Protein AF-A0A0A2JQZ0-F1 (afdb_monomer_lite)

Sequence (958 aa):
MAPKKRIAIIGAGAAGMSCASTLAKHPEFAVTLIDTAGYTGGQATSIDIDESTHGASWLNDGVQGGSQIFRHTFQFFRRYGYEPQPVKLQVAFGKGKDFWTNVFPSPLVDQHSSEIKKLSRVLSCIKYFMPILGIMPVKIILRLFRFSSDFSNKMVLPLLALFLGTGNQTPNVSSVLLERLFNDPQMKLWEYDPDTLLPNLPTMYTFPNLSNFYRDWTSDLRAKGVQIRLNCHPGIIERGKRGVMLQLQDYDDGQAKGDPSIENFDDLVMCCPADEAKRILDHHATWREKYVLGGVKFYNDITITHSDSTYFQKIFEMQYDPELSAKPSSETRKKQIAFAEQEPLSQKDGWLGFRPMYFTRSYASDPGKIEMGFNCSHYQHQFRDNLGENKPPLPQDRHVFQTIFLNDQEKDLWTWNDIDPSKIISRKWWHQFGHRWQHYLRVVLGMMFINGTNRTLYAGSWTMVNMHEIACISGIAAAYQLGAIYEPFDDFAEDFFAKYLSETISNQRVIYATYLSAPTETKDHFISKFHNTSDPYFDAARILTYQLLHAPETRTRLNIPFVVFVHQNVNKEKRDRLQSDSAQVIEWSDFRVDWVRSTESRWADALTKLRLWEMVQYDLILRHNHSSHPSRVPEDFWDWDTLNTGFMILQPSLKMFHYFEALLAVRGSFDTSIADQSVLNFALSRRGPTPWTAVDFSWNIQWPWPEDIETGHAVLHEKWWDPTHWESRDYLLSWYWQMIGIKTFTQSDLLKQPFLRELRDVINISYYDTGPTSFKKSGARLMSDTQLVDELQESGVIAIAFAEGAIIGTASFKTWSSESQGTPWKLPGHFEQFSEDEIFSASHTVLDSLHDESQNTPCDGDFELVAVAIKPDPQYRRKGIVETLTKACEEELNRRMSPERHTGLSQSRIMLKCVREVRGDYWLKRGFHVVGEQYCLPLTWGYNKGFVLWAMERKLSV

Organism: Penicillium expansum (NCBI:txid27334)

Radius of gyration: 37.69 Å; chains: 1; bounding box: 86×117×84 Å

Secondary structure (DSSP, 8-state):
-PPPEEEEEE--BHHHHHHHHHHTT-TTEEEEEE-SSSSSBTT--EEE--HHHHSSSEEESS--EE-TT-HHHHHHHHHTT--PEEEE--EEES-GGG-EESSS--HHHHHHHHHHHHHHHHHHHHHHTHHHHTTSBHHHHHHHTT--HHHIIIIIHHHHHHHH--GGGGGGBBHHHHHHHHH-TTT-SS--BTTTBS-SS-EEEE---HHHHHHHHHHHHHHTT-EEE-SEEEEEEEEETTEEEEEEEEEETTEE-SSPEEEEESEEEE-S-HHHHHHHHGGGS-HHHHHHGGG--EEEEEEEEE--HHHHHHHS--S--GGGPPP--SHHHHHHHHHHTS---EETTEESS----EEEEE-SS-TT-EEEEEEHHHHSTHHHHTT-TT-PPPPGGG--EEEEE--GGGTTS-GGGGS-GGGEEEEEEEEEE--BHHHIIIIIHHHTTTTTGGGEEE-SGGGT-S-HHHHHHHHHHHHHHTTPPP---SHHHHHHHHHHHHHHS----EEEEEEEPPP--TT-----TTSS-S-HHHHHHHHHHHHHHT-TTTS-SS-PPEEEEEETTS-HHHHHHHHHTT-EEEEE-----TT---SSGGGTTGGGGGGGGG-TT-SEEEEE----------S-----SSPPTTEEEE---HHHHHHHHHHHHSTTSS--TTHHHHHHHHHH-TTSSS---PPPTTTEEES--GGGGTTT-SEEE--TTS-S-STTHHHHHHHHHHHHTEEEEEHHHHTT-TTHHHHHHHHHHHHS--SS-S--B-S-S-SSSSHHHHHH-TT-EEEEEEETTEEEEEEEEEE-----SSSPPBPTTTTSSS-HHHHHHT-HHHHHGGG-GGGB-----SEEEEEEEE-S-TTTTTSSHHHHHHHHHHHHHHHHHTTTTTS----PEEEEEEEIIIIIHHHHTTT-EEEEEEEE-TTGGGBSS-EEEEEEEEEPP-

Structure (mmCIF, N/CA/C/O backbone):
data_AF-A0A0A2JQZ0-F1
#
_entry.id   AF-A0A0A2JQZ0-F1
#
loop_
_atom_site.group_PDB
_atom_site.id
_atom_site.type_symbol
_atom_site.label_atom_id
_atom_site.label_alt_id
_atom_site.label_comp_id
_atom_site.label_asym_id
_atom_site.label_entity_id
_atom_site.label_seq_id
_atom_site.pdbx_PDB_ins_code
_atom_site.Cartn_x
_atom_site.Cartn_y
_atom_site.Cartn_z
_atom_site.occupancy
_atom_site.B_iso_or_equiv
_atom_site.auth_seq_id
_atom_site.auth_comp_id
_atom_site.auth_asym_id
_atom_site.auth_atom_id
_atom_site.pdbx_PDB_model_num
ATOM 1 N N . MET A 1 1 ? -2.018 -10.888 -35.567 1.00 47.16 1 MET A N 1
ATOM 2 C CA . MET A 1 1 ? -1.884 -10.568 -34.127 1.00 47.16 1 MET A CA 1
ATOM 3 C C . MET A 1 1 ? -0.724 -11.380 -33.576 1.00 47.16 1 MET A C 1
ATOM 5 O O . MET A 1 1 ? -0.502 -12.473 -34.086 1.00 47.16 1 MET A O 1
ATOM 9 N N . ALA A 1 2 ? 0.004 -10.870 -32.582 1.00 53.69 2 ALA A N 1
ATOM 10 C CA . ALA A 1 2 ? 0.940 -11.694 -31.813 1.00 53.69 2 ALA A CA 1
ATOM 11 C C . ALA A 1 2 ? 0.167 -12.759 -30.999 1.00 53.69 2 ALA A C 1
ATOM 13 O O . ALA A 1 2 ? -1.009 -12.533 -30.691 1.00 53.69 2 ALA A O 1
ATOM 14 N N . PRO A 1 3 ? 0.771 -13.914 -30.662 1.00 78.12 3 PRO A N 1
ATOM 15 C CA . PRO A 1 3 ? 0.148 -14.872 -29.753 1.00 78.12 3 PRO A CA 1
ATOM 16 C C . PRO A 1 3 ? -0.029 -14.248 -28.360 1.00 78.12 3 PRO A C 1
ATOM 18 O O . PRO A 1 3 ? 0.878 -13.588 -27.856 1.00 78.12 3 PRO A O 1
ATOM 21 N N . LYS A 1 4 ? -1.195 -14.464 -27.738 1.00 89.75 4 LYS A N 1
ATOM 22 C CA . LYS A 1 4 ? -1.457 -14.023 -26.360 1.00 89.75 4 LYS A CA 1
ATOM 23 C C . LYS A 1 4 ? -0.581 -14.795 -25.372 1.00 89.75 4 LYS A C 1
ATOM 25 O O . LYS A 1 4 ? -0.520 -16.022 -25.443 1.00 89.75 4 LYS A O 1
ATOM 30 N N . LYS A 1 5 ? 0.000 -14.084 -24.407 1.00 91.94 5 LYS A N 1
ATOM 31 C CA . LYS A 1 5 ? 0.769 -14.648 -23.295 1.00 91.94 5 LYS A CA 1
ATOM 32 C C . LYS A 1 5 ? -0.172 -15.361 -22.316 1.00 91.94 5 LYS A C 1
ATOM 34 O O . LYS A 1 5 ? -1.058 -14.728 -21.736 1.00 91.94 5 LYS A O 1
ATOM 39 N N . ARG A 1 6 ? -0.011 -16.672 -22.137 1.00 97.69 6 ARG A N 1
ATOM 40 C CA . ARG A 1 6 ? -0.853 -17.512 -21.271 1.00 97.69 6 ARG A CA 1
ATOM 41 C C . ARG A 1 6 ? -0.401 -17.409 -19.815 1.00 97.69 6 ARG A C 1
ATOM 43 O O . ARG A 1 6 ? 0.719 -17.795 -19.498 1.00 97.69 6 ARG A O 1
ATOM 50 N N . ILE A 1 7 ? -1.276 -16.948 -18.924 1.00 98.31 7 ILE A N 1
ATOM 51 C CA . ILE A 1 7 ? -1.001 -16.807 -17.487 1.00 98.31 7 ILE A CA 1
ATOM 52 C C . ILE A 1 7 ? -1.906 -17.749 -16.690 1.00 98.31 7 ILE A C 1
ATOM 54 O O . ILE A 1 7 ? -3.131 -17.667 -16.805 1.00 98.31 7 ILE A O 1
ATOM 58 N N . ALA A 1 8 ? -1.311 -18.603 -15.857 1.00 98.56 8 ALA A N 1
ATOM 59 C CA . ALA A 1 8 ? -2.038 -19.367 -14.843 1.00 98.56 8 ALA A CA 1
ATOM 60 C C . ALA A 1 8 ? -2.008 -18.628 -13.498 1.00 98.56 8 ALA A C 1
ATOM 62 O O . ALA A 1 8 ? -0.947 -18.184 -13.062 1.00 98.56 8 ALA A O 1
ATOM 63 N N . ILE A 1 9 ? -3.152 -18.524 -12.822 1.00 98.75 9 ILE A N 1
ATOM 64 C CA . ILE A 1 9 ? -3.278 -17.926 -11.486 1.00 98.75 9 ILE A CA 1
ATOM 65 C C . ILE A 1 9 ? -3.912 -18.962 -10.556 1.00 98.75 9 ILE A C 1
ATOM 67 O O . ILE A 1 9 ? -4.997 -19.463 -10.847 1.00 98.75 9 ILE A O 1
ATOM 71 N N . ILE A 1 10 ? -3.248 -19.281 -9.445 1.00 98.38 10 ILE A N 1
ATOM 72 C CA . ILE A 1 10 ? -3.680 -20.312 -8.492 1.00 98.38 10 ILE A CA 1
ATOM 73 C C . ILE A 1 10 ? -4.195 -19.663 -7.204 1.00 98.38 10 ILE A C 1
ATOM 75 O O . ILE A 1 10 ? -3.420 -19.054 -6.469 1.00 98.38 10 ILE A O 1
ATOM 79 N N . GLY A 1 11 ? -5.485 -19.825 -6.918 1.00 97.94 11 GLY A N 1
ATOM 80 C CA . GLY A 1 11 ? -6.217 -19.230 -5.800 1.00 97.94 11 GLY A CA 1
ATOM 81 C C . GLY A 1 11 ? -7.033 -18.006 -6.228 1.00 97.94 11 GLY A C 1
ATOM 82 O O . GLY A 1 11 ? -6.472 -16.951 -6.506 1.00 97.94 11 GLY A O 1
ATOM 83 N N . ALA A 1 12 ? -8.361 -18.121 -6.220 1.00 97.75 12 ALA A N 1
ATOM 84 C CA . ALA A 1 12 ? -9.355 -17.105 -6.573 1.00 97.75 12 ALA A CA 1
ATOM 85 C C . ALA A 1 12 ? -9.872 -16.302 -5.359 1.00 97.75 12 ALA A C 1
ATOM 87 O O . ALA A 1 12 ? -10.990 -15.777 -5.358 1.00 97.75 12 ALA A O 1
ATOM 88 N N . GLY A 1 13 ? -9.044 -16.171 -4.319 1.00 96.94 13 GLY A N 1
ATOM 89 C CA . GLY A 1 13 ? -9.208 -15.142 -3.290 1.00 96.94 13 GLY A CA 1
ATOM 90 C C . GLY A 1 13 ? -8.864 -13.739 -3.809 1.00 96.94 13 GLY A C 1
ATOM 91 O O . GLY A 1 13 ? -8.485 -13.564 -4.969 1.00 96.94 13 GLY A O 1
ATOM 92 N N . ALA A 1 14 ? -8.933 -12.736 -2.929 1.00 97.31 14 ALA A N 1
ATOM 93 C CA . ALA A 1 14 ? -8.713 -11.317 -3.249 1.00 97.31 14 ALA A CA 1
ATOM 94 C C . ALA A 1 14 ? -7.481 -11.024 -4.137 1.00 97.31 14 ALA A C 1
ATOM 96 O O . ALA A 1 14 ? -7.569 -10.203 -5.048 1.00 97.31 14 ALA A O 1
ATOM 97 N N . ALA A 1 15 ? -6.357 -11.720 -3.914 1.00 98.12 15 ALA A N 1
ATOM 98 C CA . ALA A 1 15 ? -5.129 -11.559 -4.700 1.00 98.12 15 ALA A CA 1
ATOM 99 C C . ALA A 1 15 ? -5.208 -12.160 -6.114 1.00 98.12 15 ALA A C 1
ATOM 101 O O . ALA A 1 15 ? -4.694 -11.576 -7.065 1.00 98.12 15 ALA A O 1
ATOM 102 N N . GLY A 1 16 ? -5.864 -13.310 -6.291 1.00 98.38 16 GLY A N 1
ATOM 103 C CA . GLY A 1 16 ? -6.081 -13.884 -7.622 1.00 98.38 16 GLY A CA 1
ATOM 104 C C . GLY A 1 16 ? -7.102 -13.094 -8.424 1.00 98.38 16 GLY A C 1
ATOM 105 O O . GLY A 1 16 ? -6.881 -12.828 -9.602 1.00 98.38 16 GLY A O 1
ATOM 106 N N . MET A 1 17 ? -8.173 -12.645 -7.765 1.00 98.38 17 MET A N 1
ATOM 107 C CA . MET A 1 17 ? -9.205 -11.809 -8.377 1.00 98.38 17 MET A CA 1
ATOM 108 C C . MET A 1 17 ? -8.655 -10.437 -8.790 1.00 98.38 17 MET A C 1
ATOM 110 O O . MET A 1 17 ? -8.931 -9.995 -9.904 1.00 98.38 17 MET A O 1
ATOM 114 N N . SER A 1 18 ? -7.810 -9.787 -7.974 1.00 98.25 18 SER A N 1
ATOM 115 C CA . SER A 1 18 ? -7.158 -8.530 -8.372 1.00 98.25 18 SER A CA 1
ATOM 116 C C . SER A 1 18 ? -6.116 -8.734 -9.478 1.00 98.25 18 SER A C 1
ATOM 118 O O . SER A 1 18 ? -6.118 -7.974 -10.444 1.00 98.25 18 SER A O 1
ATOM 120 N N . CYS A 1 19 ? -5.293 -9.788 -9.408 1.00 98.50 19 CYS A N 1
ATOM 121 C CA . CYS A 1 19 ? -4.320 -10.121 -10.453 1.00 98.50 19 CYS A CA 1
ATOM 122 C C . CYS A 1 19 ? -5.006 -10.375 -11.806 1.00 98.50 19 CYS A C 1
ATOM 124 O O . CYS A 1 19 ? -4.671 -9.738 -12.809 1.00 98.50 19 CYS A O 1
ATOM 126 N N . ALA A 1 20 ? -6.035 -11.229 -11.816 1.00 98.50 20 ALA A N 1
ATOM 127 C CA . ALA A 1 20 ? -6.858 -11.494 -12.990 1.00 98.50 20 ALA A CA 1
ATOM 128 C C . ALA A 1 20 ? -7.559 -10.223 -13.491 1.00 98.50 20 ALA A C 1
ATOM 130 O O . ALA A 1 20 ? -7.580 -9.979 -14.692 1.00 98.50 20 ALA A O 1
ATOM 131 N N . SER A 1 21 ? -8.081 -9.379 -12.595 1.00 97.94 21 SER A N 1
ATOM 132 C CA . SER A 1 21 ? -8.767 -8.134 -12.963 1.00 97.94 21 SER A CA 1
ATOM 133 C C . SER A 1 21 ? -7.860 -7.044 -13.528 1.00 97.94 21 SER A C 1
ATOM 135 O O . SER A 1 21 ? -8.372 -6.163 -14.224 1.00 97.94 21 SER A O 1
ATOM 137 N N . THR A 1 22 ? -6.561 -7.073 -13.230 1.00 97.19 22 THR A N 1
ATOM 138 C CA . THR A 1 22 ? -5.570 -6.189 -13.854 1.00 97.19 22 THR A CA 1
ATOM 139 C C . THR A 1 22 ? -5.153 -6.749 -15.212 1.00 97.19 22 THR A C 1
ATOM 141 O O . THR A 1 22 ? -5.283 -6.052 -16.213 1.00 97.19 22 THR A O 1
ATOM 144 N N . LEU A 1 23 ? -4.774 -8.032 -15.291 1.00 97.31 23 LEU A N 1
ATOM 145 C CA . LEU A 1 23 ? -4.416 -8.687 -16.560 1.00 97.31 23 LEU A CA 1
ATOM 146 C C . LEU A 1 23 ? -5.571 -8.683 -17.583 1.00 97.31 23 LEU A C 1
ATOM 148 O O . LEU A 1 23 ? -5.333 -8.546 -18.776 1.00 97.31 23 LEU A O 1
ATOM 152 N N . ALA A 1 24 ? -6.829 -8.765 -17.139 1.00 96.75 24 ALA A N 1
ATOM 153 C CA . ALA A 1 24 ? -8.011 -8.736 -18.008 1.00 96.75 24 ALA A CA 1
ATOM 154 C C . ALA A 1 24 ? -8.317 -7.364 -18.643 1.00 96.75 24 ALA A C 1
ATOM 156 O O . ALA A 1 24 ? -9.233 -7.273 -19.460 1.00 96.75 24 ALA A O 1
ATOM 157 N N . LYS A 1 25 ? -7.581 -6.296 -18.299 1.00 94.25 25 LYS A N 1
ATOM 158 C CA . LYS A 1 25 ? -7.622 -5.029 -19.055 1.00 94.25 25 LYS A CA 1
ATOM 159 C C . LYS A 1 25 ? -6.816 -5.096 -20.359 1.00 94.25 25 LYS A C 1
ATOM 161 O O . LYS A 1 25 ? -7.017 -4.273 -21.245 1.00 94.25 25 LYS A O 1
ATOM 166 N N . HIS A 1 26 ? -5.903 -6.061 -20.457 1.00 91.44 26 HIS A N 1
ATOM 167 C CA . HIS A 1 26 ? -4.807 -6.077 -21.415 1.00 91.44 26 HIS A CA 1
ATOM 168 C C . HIS A 1 26 ? -5.009 -7.171 -22.485 1.00 91.44 26 HIS A C 1
ATOM 170 O O . HIS A 1 26 ? -5.007 -8.366 -22.162 1.00 91.44 26 HIS A O 1
ATOM 176 N N . PRO A 1 27 ? -5.213 -6.814 -23.770 1.00 90.62 27 PRO A N 1
ATOM 177 C CA . PRO A 1 27 ? -5.550 -7.772 -24.825 1.00 90.62 27 PRO A CA 1
ATOM 178 C C . PRO A 1 27 ? -4.426 -8.765 -25.158 1.00 90.62 27 PRO A C 1
ATOM 180 O O . PRO A 1 27 ? -4.696 -9.784 -25.792 1.00 90.62 27 PRO A O 1
ATOM 183 N N . GLU A 1 28 ? -3.193 -8.522 -24.732 1.00 90.00 28 GLU A N 1
ATOM 184 C CA . GLU A 1 28 ? -2.023 -9.375 -24.938 1.00 90.00 28 GLU A CA 1
ATOM 185 C C . GLU A 1 28 ? -1.969 -10.605 -24.014 1.00 90.00 28 GLU A C 1
ATOM 187 O O . GLU A 1 28 ? -1.246 -11.552 -24.323 1.00 90.00 28 GLU A O 1
ATOM 192 N N . PHE A 1 29 ? -2.764 -10.663 -22.937 1.00 95.12 29 PHE A N 1
ATOM 193 C CA . PHE A 1 29 ? -2.808 -11.826 -22.038 1.00 95.12 29 PHE A CA 1
ATOM 194 C C . PHE A 1 29 ? -3.991 -12.768 -22.326 1.00 95.12 29 PHE A C 1
ATOM 196 O O . PHE A 1 29 ? -5.050 -12.379 -22.834 1.00 95.12 29 PHE A O 1
ATOM 203 N N . ALA A 1 30 ? -3.812 -14.040 -21.973 1.00 97.81 30 ALA A N 1
ATOM 204 C CA . ALA A 1 30 ? -4.854 -15.055 -21.852 1.00 97.81 30 ALA A CA 1
ATOM 205 C C . ALA A 1 30 ? -4.784 -15.633 -20.432 1.00 97.81 30 ALA A C 1
ATOM 207 O O . ALA A 1 30 ? -3.791 -16.267 -20.078 1.00 97.81 30 ALA A O 1
ATOM 208 N N . VAL A 1 31 ? -5.801 -15.375 -19.608 1.00 98.56 31 VAL A N 1
ATOM 209 C CA . VAL A 1 31 ? -5.750 -15.630 -18.160 1.00 98.56 31 VAL A CA 1
ATOM 210 C C . VAL A 1 31 ? -6.627 -16.821 -17.784 1.00 98.56 31 VAL A C 1
ATOM 212 O O . VAL A 1 31 ? -7.828 -16.821 -18.064 1.00 98.56 31 VAL A O 1
ATOM 215 N N . THR A 1 32 ? -6.037 -17.789 -17.084 1.00 98.62 32 THR A N 1
ATOM 216 C CA . THR A 1 32 ? -6.744 -18.921 -16.476 1.00 98.62 32 THR A CA 1
ATOM 217 C C . THR A 1 32 ? -6.571 -18.864 -14.957 1.00 98.62 32 THR A C 1
ATOM 219 O O . THR A 1 32 ? -5.469 -19.038 -14.442 1.00 98.62 32 THR A O 1
ATOM 222 N N . LEU A 1 33 ? -7.666 -18.605 -14.242 1.00 98.62 33 LEU A N 1
ATOM 223 C CA . LEU A 1 33 ? -7.746 -18.568 -12.782 1.00 98.62 33 LEU A CA 1
ATOM 224 C C . LEU A 1 33 ? -8.304 -19.906 -12.272 1.00 98.62 33 LEU A C 1
ATOM 226 O O . LEU A 1 33 ? -9.333 -20.374 -12.761 1.00 98.62 33 LEU A O 1
ATOM 230 N N . ILE A 1 34 ? -7.611 -20.522 -11.318 1.00 98.38 34 ILE A N 1
ATOM 231 C CA . ILE A 1 34 ? -7.856 -21.882 -10.821 1.00 98.38 34 ILE A CA 1
ATOM 232 C C . ILE A 1 34 ? -7.981 -21.834 -9.296 1.00 98.38 34 ILE A C 1
ATOM 234 O O . ILE A 1 34 ? -7.086 -21.311 -8.636 1.00 98.38 34 ILE A O 1
ATOM 238 N N . ASP A 1 35 ? -9.041 -22.407 -8.728 1.00 97.38 35 ASP A N 1
ATOM 239 C CA . ASP A 1 35 ? -9.176 -22.628 -7.281 1.00 97.38 35 ASP A CA 1
ATOM 240 C C . ASP A 1 35 ? -9.710 -24.039 -6.982 1.00 97.38 35 ASP A C 1
ATOM 242 O O . ASP A 1 35 ? -10.488 -24.601 -7.759 1.00 97.38 35 ASP A O 1
ATOM 246 N N . THR A 1 36 ? -9.295 -24.602 -5.846 1.00 94.94 36 THR A N 1
ATOM 247 C CA . THR A 1 36 ? -9.769 -25.890 -5.324 1.00 94.94 36 THR A CA 1
ATOM 248 C C . THR A 1 36 ? -11.128 -25.772 -4.636 1.00 94.94 36 THR A C 1
ATOM 250 O O . THR A 1 36 ? -11.837 -26.770 -4.526 1.00 94.94 36 THR A O 1
ATOM 253 N N . ALA A 1 37 ? -11.519 -24.570 -4.203 1.00 93.50 37 ALA A N 1
ATOM 254 C CA . ALA A 1 37 ? -12.849 -24.268 -3.695 1.00 93.50 37 ALA A CA 1
ATOM 255 C C . ALA A 1 37 ? -13.878 -24.098 -4.828 1.00 93.50 37 ALA A C 1
ATOM 257 O O . ALA A 1 37 ? -13.553 -23.692 -5.944 1.00 93.50 37 ALA A O 1
ATOM 258 N N . GLY A 1 38 ? -15.154 -24.340 -4.512 1.00 94.31 38 GLY A N 1
ATOM 259 C CA . GLY A 1 38 ? -16.289 -24.153 -5.429 1.00 94.31 38 GLY A CA 1
ATOM 260 C C . GLY A 1 38 ? -16.783 -22.708 -5.566 1.00 94.31 38 GLY A C 1
ATOM 261 O O . GLY A 1 38 ? -17.821 -22.475 -6.180 1.00 94.31 38 GLY A O 1
ATOM 262 N N . TYR A 1 39 ? -16.080 -21.740 -4.973 1.00 94.12 39 TYR A N 1
ATOM 263 C CA . TYR A 1 39 ? -16.472 -20.331 -4.887 1.00 94.12 39 TYR A CA 1
ATOM 264 C C . TYR A 1 39 ? -15.242 -19.409 -4.937 1.00 94.12 39 TYR A C 1
ATOM 266 O O . TYR A 1 39 ? -14.114 -19.851 -4.732 1.00 94.12 39 TYR A O 1
ATOM 274 N N . THR A 1 40 ? -15.455 -18.119 -5.206 1.00 96.69 40 THR A N 1
ATOM 275 C CA . THR A 1 40 ? -14.407 -17.082 -5.241 1.00 96.69 40 THR A CA 1
ATOM 276 C C . THR A 1 40 ? -14.447 -16.195 -3.991 1.00 96.69 40 THR A C 1
ATOM 278 O O . THR A 1 40 ? -15.459 -16.125 -3.299 1.00 96.69 40 THR A O 1
ATOM 281 N N . GLY A 1 41 ? -13.327 -15.540 -3.665 1.00 93.50 41 GLY A N 1
ATOM 282 C CA . GLY A 1 41 ? -13.164 -14.698 -2.466 1.00 93.50 41 GLY A CA 1
ATOM 283 C C . GLY A 1 41 ? -12.356 -15.344 -1.332 1.00 93.50 41 GLY A C 1
ATOM 284 O O . GLY A 1 41 ? -11.683 -14.641 -0.573 1.00 93.50 41 GLY A O 1
ATOM 285 N N . GLY A 1 42 ? -12.303 -16.678 -1.258 1.00 91.88 42 GLY A N 1
ATOM 286 C CA . GLY A 1 42 ? -11.466 -17.414 -0.300 1.00 91.88 42 GLY A CA 1
ATOM 287 C C . GLY A 1 42 ? -11.925 -17.239 1.154 1.00 91.88 42 GLY A C 1
ATOM 288 O O . GLY A 1 42 ? -12.862 -17.896 1.587 1.00 91.88 42 GLY A O 1
ATOM 289 N N . GLN A 1 43 ? -11.276 -16.353 1.921 1.00 90.94 43 GLN A N 1
ATOM 290 C CA . GLN A 1 43 ? -11.712 -16.000 3.288 1.00 90.94 43 GLN A CA 1
ATOM 291 C C . GLN A 1 43 ? -12.690 -14.808 3.338 1.00 90.94 43 GLN A C 1
ATOM 293 O O . GLN A 1 43 ? -13.226 -14.475 4.397 1.00 90.94 43 GLN A O 1
ATOM 298 N N . ALA A 1 44 ? -12.913 -14.141 2.204 1.00 94.06 44 ALA A N 1
ATOM 299 C CA . ALA A 1 44 ? -13.836 -13.022 2.075 1.00 94.06 44 ALA A CA 1
ATOM 300 C C . ALA A 1 44 ? -15.216 -13.535 1.625 1.00 94.06 44 ALA A C 1
ATOM 302 O O . ALA A 1 44 ? -15.508 -13.589 0.433 1.00 94.06 44 ALA A O 1
ATOM 303 N N . THR A 1 45 ? -16.033 -13.961 2.591 1.00 94.81 45 THR A N 1
ATOM 304 C CA . THR A 1 45 ? -17.289 -14.698 2.372 1.00 94.81 45 THR A CA 1
ATOM 305 C C . THR A 1 45 ? -18.437 -14.194 3.246 1.00 94.81 45 THR A C 1
ATOM 307 O O . THR A 1 45 ? -18.221 -13.617 4.314 1.00 94.81 45 THR A O 1
ATOM 310 N N . SER A 1 46 ? -19.663 -14.463 2.795 1.00 96.69 46 SER A N 1
ATOM 311 C CA . SER A 1 46 ? -20.916 -14.212 3.516 1.00 96.69 46 SER A CA 1
ATOM 312 C C . SER A 1 46 ? -21.764 -15.480 3.610 1.00 96.69 46 SER A C 1
ATOM 314 O O . SER A 1 46 ? -21.730 -16.308 2.696 1.00 96.69 46 SER A O 1
ATOM 316 N N . ILE A 1 47 ? -22.556 -15.591 4.677 1.00 96.25 47 ILE A N 1
ATOM 317 C CA . ILE A 1 47 ? -23.588 -16.620 4.865 1.00 96.25 47 ILE A CA 1
ATOM 318 C C . ILE A 1 47 ? -24.963 -15.973 5.050 1.00 96.25 47 ILE A C 1
ATOM 320 O O . ILE A 1 47 ? -25.068 -14.870 5.595 1.00 96.25 47 ILE A O 1
ATOM 324 N N . ASP A 1 48 ? -26.002 -16.680 4.617 1.00 96.69 48 ASP A N 1
ATOM 325 C CA . ASP A 1 48 ? -27.395 -16.269 4.790 1.00 96.69 48 ASP A CA 1
ATOM 326 C C . ASP A 1 48 ? -27.875 -16.542 6.227 1.00 96.69 48 ASP A C 1
ATOM 328 O O . ASP A 1 48 ? -27.425 -17.486 6.884 1.00 96.69 48 ASP A O 1
ATOM 332 N N . ILE A 1 49 ? -28.803 -15.718 6.714 1.00 96.19 49 ILE A N 1
ATOM 333 C CA . ILE A 1 49 ? -29.455 -15.842 8.027 1.00 96.19 49 ILE A CA 1
ATOM 334 C C . ILE A 1 49 ? -30.935 -15.458 7.929 1.00 96.19 49 ILE A C 1
ATOM 336 O O . ILE A 1 49 ? -31.347 -14.727 7.033 1.00 96.19 49 ILE A O 1
ATOM 340 N N . ASP A 1 50 ? -31.747 -15.948 8.868 1.00 94.69 50 ASP A N 1
ATOM 341 C CA . ASP A 1 50 ? -33.163 -15.585 8.942 1.00 94.69 50 ASP A CA 1
ATOM 342 C C . ASP A 1 50 ? -33.340 -14.120 9.371 1.00 94.69 50 ASP A C 1
ATOM 344 O O . ASP A 1 50 ? -33.188 -13.770 10.542 1.00 94.69 50 ASP A O 1
ATOM 348 N N . GLU A 1 51 ? -33.721 -13.276 8.415 1.00 94.94 51 GLU A N 1
ATOM 349 C CA . GLU A 1 51 ? -34.019 -11.857 8.610 1.00 94.94 51 GLU A CA 1
ATOM 350 C C . GLU A 1 51 ? -35.197 -11.615 9.563 1.00 94.94 51 GLU A C 1
ATOM 352 O O . GLU A 1 51 ? -35.192 -10.632 10.307 1.00 94.94 51 GLU A O 1
ATOM 357 N N . SER A 1 52 ? -36.174 -12.528 9.615 1.00 93.69 52 SER A N 1
ATOM 358 C CA . SER A 1 52 ? -37.332 -12.391 10.504 1.00 93.69 52 SER A CA 1
ATOM 359 C C . SER A 1 52 ? -36.947 -12.554 11.979 1.00 93.69 52 SER A C 1
ATOM 361 O O . SER A 1 52 ? -37.472 -11.830 12.832 1.00 93.69 52 SER A O 1
ATOM 363 N N . THR A 1 53 ? -35.955 -13.405 12.270 1.00 93.56 53 THR A N 1
ATOM 364 C CA . THR A 1 53 ? -35.337 -13.551 13.595 1.00 93.56 53 THR A CA 1
ATOM 365 C C . THR A 1 53 ? -34.246 -12.506 13.837 1.00 93.56 53 THR A C 1
ATOM 367 O O . THR A 1 53 ? -34.308 -11.791 14.835 1.00 93.56 53 THR A O 1
ATOM 370 N N . HIS A 1 54 ? -33.275 -12.337 12.942 1.00 95.44 54 HIS A N 1
ATOM 371 C CA . HIS A 1 54 ? -32.044 -11.582 13.221 1.00 95.44 54 HIS A CA 1
ATOM 372 C C . HIS A 1 54 ? -32.031 -10.125 12.736 1.00 95.44 54 HIS A C 1
ATOM 374 O O . HIS A 1 54 ? -31.100 -9.387 13.054 1.00 95.44 54 HIS A O 1
ATOM 380 N N . GLY A 1 55 ? -33.044 -9.686 11.984 1.00 93.75 55 GLY A N 1
ATOM 381 C CA . GLY A 1 55 ? -33.142 -8.322 11.450 1.00 93.75 55 GLY A CA 1
ATOM 382 C C . GLY A 1 55 ? -32.285 -8.050 10.210 1.00 93.75 55 GLY A C 1
ATOM 383 O O . GLY A 1 55 ? -32.375 -6.961 9.653 1.00 93.75 55 GLY A O 1
ATOM 384 N N . ALA A 1 56 ? -31.490 -9.018 9.753 1.00 96.00 56 ALA A N 1
ATOM 385 C CA . ALA A 1 56 ? -30.773 -8.979 8.483 1.00 96.00 56 ALA A CA 1
ATOM 386 C C . ALA A 1 56 ? -30.749 -10.367 7.838 1.00 96.00 56 ALA A C 1
ATOM 388 O O . ALA A 1 56 ? -30.723 -11.373 8.543 1.00 96.00 56 ALA A O 1
ATOM 389 N N . SER A 1 57 ? -30.739 -10.404 6.508 1.00 96.69 57 SER A N 1
ATOM 390 C CA . SER A 1 57 ? -30.755 -11.621 5.681 1.00 96.69 57 SER A CA 1
ATOM 391 C C . SER A 1 57 ? -29.377 -12.263 5.450 1.00 96.69 57 SER A C 1
ATOM 393 O O . SER A 1 57 ? -29.299 -13.390 4.968 1.00 96.69 57 SER A O 1
ATOM 395 N N . TRP A 1 58 ? -28.280 -11.585 5.802 1.00 97.25 58 TRP A N 1
ATOM 396 C CA . TRP A 1 58 ? -26.910 -12.077 5.607 1.00 97.25 58 TRP A CA 1
ATOM 397 C C . TRP A 1 58 ? -25.930 -11.525 6.654 1.00 97.25 58 TRP A C 1
ATOM 399 O O . TRP A 1 58 ? -26.143 -10.448 7.219 1.00 97.25 58 TRP A O 1
ATOM 409 N N . LEU A 1 59 ? -24.804 -12.219 6.854 1.00 96.69 59 LEU A N 1
ATOM 410 C CA . LEU A 1 59 ? -23.601 -11.658 7.481 1.00 96.69 59 LEU A CA 1
ATOM 411 C C . LEU A 1 59 ? -22.322 -12.065 6.743 1.00 96.69 59 LEU A C 1
ATOM 413 O O . LEU A 1 59 ? -22.245 -13.147 6.164 1.00 96.69 59 LEU A O 1
ATOM 417 N N . ASN A 1 60 ? -21.293 -11.221 6.806 1.00 97.25 60 ASN A N 1
ATOM 418 C CA . ASN A 1 60 ? -19.927 -11.623 6.471 1.00 97.25 60 ASN A CA 1
ATOM 419 C C . ASN A 1 60 ? -19.369 -12.494 7.603 1.00 97.25 60 ASN A C 1
ATOM 421 O O . ASN A 1 60 ? -19.422 -12.083 8.762 1.00 97.25 60 ASN A O 1
ATOM 425 N N . ASP A 1 61 ?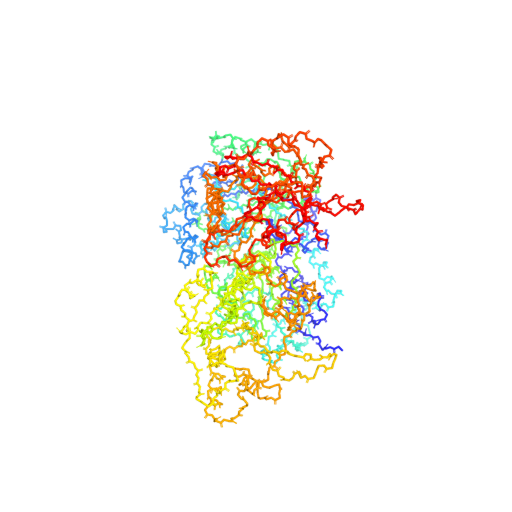 -18.854 -13.683 7.284 1.00 93.12 61 ASP A N 1
ATOM 426 C CA . ASP A 1 61 ? -18.481 -14.684 8.294 1.00 93.12 61 ASP A CA 1
ATOM 427 C C . ASP A 1 61 ? -16.968 -14.796 8.549 1.00 93.12 61 ASP A C 1
ATOM 429 O O . ASP A 1 61 ? -16.572 -15.287 9.606 1.00 93.12 61 ASP A O 1
ATOM 433 N N . GLY A 1 62 ? -16.144 -14.319 7.609 1.00 88.44 62 GLY A N 1
ATOM 434 C CA . GLY A 1 62 ? -14.684 -14.224 7.708 1.00 88.44 62 GLY A CA 1
ATOM 435 C C . GLY A 1 62 ? -14.208 -12.775 7.781 1.00 88.44 62 GLY A C 1
ATOM 436 O O . GLY A 1 62 ? -14.246 -12.143 8.838 1.00 88.44 62 GLY A O 1
ATOM 437 N N . VAL A 1 63 ? -13.757 -12.226 6.648 1.00 89.94 63 VAL A N 1
ATOM 438 C CA . VAL A 1 63 ? -13.395 -10.800 6.542 1.00 89.94 63 VAL A CA 1
ATOM 439 C C . VAL A 1 63 ? -14.650 -9.928 6.686 1.00 89.94 63 VAL A C 1
ATOM 441 O O . VAL A 1 63 ? -15.562 -10.033 5.877 1.00 89.94 63 VAL A O 1
ATOM 444 N N . GLN A 1 64 ? -14.699 -9.047 7.691 1.00 91.31 64 GLN A N 1
ATOM 445 C CA . GLN A 1 64 ? -15.890 -8.228 7.998 1.00 91.31 64 GLN A CA 1
ATOM 446 C C . GLN A 1 64 ? -15.711 -6.718 7.761 1.00 91.31 64 GLN A C 1
ATOM 448 O O . GLN A 1 64 ? -16.701 -6.000 7.602 1.00 91.31 64 GLN A O 1
ATOM 453 N N . GLY A 1 65 ? -14.474 -6.217 7.731 1.00 92.50 65 GLY A N 1
ATOM 454 C CA . GLY A 1 65 ? -14.196 -4.783 7.676 1.00 92.50 65 GLY A CA 1
ATOM 455 C C . GLY A 1 65 ? -12.713 -4.430 7.545 1.00 92.50 65 GLY A C 1
ATOM 456 O O . GLY A 1 65 ? -11.848 -5.305 7.493 1.00 92.50 65 GLY A O 1
ATOM 457 N N . GLY A 1 66 ? -12.428 -3.128 7.510 1.00 91.38 66 GLY A N 1
ATOM 458 C CA . GLY A 1 66 ? -11.089 -2.542 7.384 1.00 91.38 66 GLY A CA 1
ATOM 459 C C . GLY A 1 66 ? -11.079 -1.060 7.779 1.00 91.38 66 GLY A C 1
ATOM 460 O O . GLY A 1 66 ? -12.119 -0.502 8.122 1.00 91.38 66 GLY A O 1
ATOM 461 N N . SER A 1 67 ? -9.915 -0.409 7.760 1.00 90.38 67 SER A N 1
ATOM 462 C CA . SER A 1 67 ? -9.807 1.043 7.991 1.00 90.38 67 SER A CA 1
ATOM 463 C C . SER A 1 67 ? -9.763 1.822 6.667 1.00 90.38 67 SER A C 1
ATOM 465 O O . SER A 1 67 ? -9.755 1.241 5.583 1.00 90.38 67 SER A O 1
ATOM 467 N N . GLN A 1 68 ? -9.693 3.154 6.734 1.00 90.25 68 GLN A N 1
ATOM 468 C CA . GLN A 1 68 ? -9.647 4.043 5.560 1.00 90.25 68 GLN A CA 1
ATOM 469 C C . GLN A 1 68 ? -8.420 3.881 4.629 1.00 90.25 68 GLN A C 1
ATOM 471 O O . GLN A 1 68 ? -8.346 4.555 3.598 1.00 90.25 68 GLN A O 1
ATOM 476 N N . ILE A 1 69 ? -7.455 3.017 4.978 1.00 90.00 69 ILE A N 1
ATOM 477 C CA . ILE A 1 69 ? -6.285 2.693 4.138 1.00 90.00 69 ILE A CA 1
ATOM 478 C C . ILE A 1 69 ? -6.598 1.647 3.053 1.00 90.00 69 ILE A C 1
ATOM 480 O O . ILE A 1 69 ? -5.772 1.416 2.178 1.00 90.00 69 ILE A O 1
ATOM 484 N N . PHE A 1 70 ? -7.777 1.014 3.093 1.00 93.38 70 PHE A N 1
ATOM 485 C CA . PHE A 1 70 ? -8.190 -0.082 2.203 1.00 93.38 70 PHE A CA 1
ATOM 486 C C . PHE A 1 70 ? -8.646 0.429 0.811 1.00 93.38 70 PHE A C 1
ATOM 488 O O . PHE A 1 70 ? -9.723 0.087 0.320 1.00 93.38 70 PHE A O 1
ATOM 495 N N . ARG A 1 71 ? -7.846 1.305 0.184 1.00 94.44 71 ARG A N 1
ATOM 496 C CA . ARG A 1 71 ? -8.205 2.067 -1.026 1.00 94.44 71 ARG A CA 1
ATOM 497 C C . ARG A 1 71 ? -8.498 1.175 -2.232 1.00 94.44 71 ARG A C 1
ATOM 499 O O . ARG A 1 71 ? -9.536 1.358 -2.863 1.00 94.44 71 ARG A O 1
ATOM 506 N N . HIS A 1 72 ? -7.653 0.190 -2.525 1.00 96.00 72 HIS A N 1
ATOM 507 C CA . HIS A 1 72 ? -7.851 -0.747 -3.636 1.00 96.00 72 HIS A CA 1
ATOM 508 C C . HIS A 1 72 ? -9.074 -1.635 -3.397 1.00 96.00 72 HIS A C 1
ATOM 510 O O . HIS A 1 72 ? -9.880 -1.842 -4.302 1.00 96.00 72 HIS A O 1
ATOM 516 N N . THR A 1 73 ? -9.250 -2.121 -2.166 1.00 96.50 73 THR A N 1
ATOM 517 C CA . THR A 1 73 ? -10.415 -2.919 -1.759 1.00 96.50 73 THR A CA 1
ATOM 518 C C . THR A 1 73 ? -11.715 -2.133 -1.964 1.00 96.50 73 THR A C 1
ATOM 520 O O . THR A 1 73 ? -12.653 -2.639 -2.579 1.00 96.50 73 THR A O 1
ATOM 523 N N . PHE A 1 74 ? -11.760 -0.871 -1.524 1.00 97.12 74 PHE A N 1
ATOM 524 C CA . PHE A 1 74 ? -12.926 0.001 -1.701 1.00 97.12 74 PHE A CA 1
ATOM 525 C C . PHE A 1 74 ? -13.166 0.356 -3.174 1.00 97.12 74 PHE A C 1
ATOM 527 O O . PHE A 1 74 ? -14.314 0.388 -3.612 1.00 97.12 74 PHE A O 1
ATOM 534 N N . GLN A 1 75 ? -12.103 0.567 -3.956 1.00 96.50 75 GLN A N 1
ATOM 535 C CA . GLN A 1 75 ? -12.199 0.828 -5.393 1.00 96.50 75 GLN A CA 1
ATOM 536 C C . GLN A 1 75 ? -12.772 -0.377 -6.157 1.00 96.50 75 GLN A C 1
ATOM 538 O O . GLN A 1 75 ? -13.594 -0.198 -7.056 1.00 96.50 75 GLN A O 1
ATOM 543 N N . PHE A 1 76 ? -12.417 -1.609 -5.768 1.00 96.69 76 PHE A N 1
ATOM 544 C CA . PHE A 1 76 ? -13.056 -2.810 -6.311 1.00 96.69 76 PHE A CA 1
ATOM 545 C C . PHE A 1 76 ? -14.530 -2.923 -5.902 1.00 96.69 76 PHE A C 1
ATOM 547 O O . PHE A 1 76 ? -15.350 -3.177 -6.780 1.00 96.69 76 PHE A O 1
ATOM 554 N N . PHE A 1 77 ? -14.900 -2.694 -4.632 1.00 97.81 77 PHE A N 1
ATOM 555 C CA . PHE A 1 77 ? -16.314 -2.702 -4.211 1.00 97.81 77 PHE A CA 1
ATOM 556 C C . PHE A 1 77 ? -17.154 -1.711 -5.038 1.00 97.81 77 PHE A C 1
ATOM 558 O O . PHE A 1 77 ? -18.149 -2.100 -5.659 1.00 97.81 77 PHE A O 1
ATOM 565 N N . ARG A 1 78 ? -16.694 -0.455 -5.131 1.00 97.06 78 ARG A N 1
ATOM 566 C CA . ARG A 1 78 ? -17.379 0.633 -5.849 1.00 97.06 78 ARG A CA 1
ATOM 567 C C . ARG A 1 78 ? -17.564 0.346 -7.332 1.00 97.06 78 ARG A C 1
ATOM 569 O O . ARG A 1 78 ? -18.612 0.673 -7.883 1.00 97.06 78 ARG A O 1
ATOM 576 N N . ARG A 1 79 ? -16.595 -0.323 -7.970 1.00 95.44 79 ARG A N 1
ATOM 577 C CA . ARG A 1 79 ? -16.673 -0.722 -9.386 1.00 95.44 79 ARG A CA 1
ATOM 578 C C . ARG A 1 79 ? -17.899 -1.587 -9.708 1.00 95.44 79 ARG A C 1
ATOM 580 O O . ARG A 1 79 ? -18.379 -1.531 -10.836 1.00 95.44 79 ARG A O 1
ATOM 587 N N . TYR A 1 80 ? -18.407 -2.349 -8.738 1.00 96.50 80 TYR A N 1
ATOM 588 C CA . TYR A 1 80 ? -19.595 -3.198 -8.890 1.00 96.50 80 TYR A CA 1
ATOM 589 C C . TYR A 1 80 ? -20.814 -2.674 -8.110 1.00 96.50 80 TYR A C 1
ATOM 591 O O . TYR A 1 80 ? -21.755 -3.422 -7.871 1.00 96.50 80 TYR A O 1
ATOM 599 N N . GLY A 1 81 ? -20.816 -1.392 -7.722 1.00 97.12 81 GLY A N 1
ATOM 600 C CA . GLY A 1 81 ? -21.954 -0.744 -7.059 1.00 97.12 81 GLY A CA 1
ATOM 601 C C . GLY A 1 81 ? -22.080 -1.012 -5.555 1.00 97.12 81 GLY A C 1
ATOM 602 O O . GLY A 1 81 ? -23.099 -0.657 -4.967 1.00 97.12 81 GLY A O 1
ATOM 603 N N . TYR A 1 82 ? -21.065 -1.603 -4.919 1.00 97.44 82 TYR A N 1
ATOM 604 C CA . TYR A 1 82 ? -21.048 -1.845 -3.477 1.00 97.44 82 TYR A CA 1
ATOM 605 C C . TYR A 1 82 ? -20.256 -0.749 -2.748 1.00 97.44 82 TYR A C 1
ATOM 607 O O . TYR A 1 82 ? -19.114 -0.468 -3.105 1.00 97.44 82 TYR A O 1
ATOM 615 N N . GLU A 1 83 ? -20.820 -0.160 -1.690 1.00 95.44 83 GLU A N 1
ATOM 616 C CA . GLU A 1 83 ? -20.154 0.883 -0.892 1.00 95.44 83 GLU A CA 1
ATOM 617 C C . GLU A 1 83 ? -19.874 0.380 0.540 1.00 95.44 83 GLU A C 1
ATOM 619 O O . GLU A 1 83 ? -20.815 -0.020 1.233 1.00 95.44 83 GLU A O 1
ATOM 624 N N . PRO A 1 84 ? -18.614 0.392 1.019 1.00 96.56 84 PRO A N 1
ATOM 625 C CA . PRO A 1 84 ? -18.280 0.030 2.397 1.00 96.56 84 PRO A CA 1
ATOM 626 C C . PRO A 1 84 ? -18.805 1.082 3.388 1.00 96.56 84 PRO A C 1
ATOM 628 O O . PRO A 1 84 ? -18.525 2.271 3.250 1.00 96.56 84 PRO A O 1
ATOM 631 N N . GLN A 1 85 ? -19.540 0.658 4.419 1.00 96.44 85 GLN A N 1
ATOM 632 C CA . GLN A 1 85 ? -20.228 1.585 5.329 1.00 96.44 85 GLN A CA 1
ATOM 633 C C . GLN A 1 85 ? -19.399 1.915 6.580 1.00 96.44 85 GLN A C 1
ATOM 635 O O . GLN A 1 85 ? -18.862 0.991 7.207 1.00 96.44 85 GLN A O 1
ATOM 640 N N . PRO A 1 86 ? -19.305 3.197 6.986 1.00 96.25 86 PRO A N 1
ATOM 641 C CA . PRO A 1 86 ? -18.523 3.614 8.145 1.00 96.25 86 PRO A CA 1
ATOM 642 C C . PRO A 1 86 ? -19.125 3.116 9.467 1.00 96.25 86 PRO A C 1
ATOM 644 O O . PRO A 1 86 ? -20.341 3.000 9.627 1.00 96.25 86 PRO A O 1
ATOM 647 N N . VAL A 1 87 ? -18.255 2.860 10.443 1.00 95.94 87 VAL A N 1
ATOM 648 C CA . VAL A 1 87 ? -18.626 2.505 11.814 1.00 95.94 87 VAL A CA 1
ATOM 649 C C . VAL A 1 87 ? -17.596 3.032 12.820 1.00 95.94 87 VAL A C 1
ATOM 651 O O . VAL A 1 87 ? -16.394 2.811 12.678 1.00 95.94 87 VAL A O 1
ATOM 654 N N . LYS A 1 88 ? -18.060 3.716 13.865 1.00 95.88 88 LYS A N 1
ATOM 655 C CA . LYS A 1 88 ? -17.286 4.093 15.053 1.00 95.88 88 LYS A CA 1
ATOM 656 C C . LYS A 1 88 ? -17.035 2.843 15.885 1.00 95.88 88 LYS A C 1
ATOM 658 O O . LYS A 1 88 ? -17.958 2.318 16.510 1.00 95.88 88 LYS A O 1
ATOM 663 N N . LEU A 1 89 ? -15.802 2.345 15.880 1.00 94.88 89 LEU A N 1
ATOM 664 C CA . LEU A 1 89 ? -15.490 1.073 16.519 1.00 94.88 89 LEU A CA 1
ATOM 665 C C . LEU A 1 89 ? -15.544 1.189 18.050 1.00 94.88 89 LEU A C 1
ATOM 667 O O . LEU A 1 89 ? -14.820 1.977 18.665 1.00 94.88 89 LEU A O 1
ATOM 671 N N . GLN A 1 90 ? -16.365 0.337 18.660 1.00 96.44 90 GLN A N 1
ATOM 672 C CA . GLN A 1 90 ? -16.424 0.133 20.105 1.00 96.44 90 GLN A CA 1
ATOM 673 C C . GLN A 1 90 ? -15.862 -1.255 20.444 1.00 96.44 90 GLN A C 1
ATOM 675 O O . GLN A 1 90 ? -16.316 -2.256 19.883 1.00 96.44 90 GLN A O 1
ATOM 680 N N . VAL A 1 91 ? -14.889 -1.337 21.356 1.00 95.75 91 VAL A N 1
ATOM 681 C CA . VAL A 1 91 ? -14.233 -2.606 21.737 1.00 95.75 91 VAL A CA 1
ATOM 682 C C . VAL A 1 91 ? -14.262 -2.844 23.244 1.00 95.75 91 VAL A C 1
ATOM 684 O O . VAL A 1 91 ? -14.217 -1.890 24.020 1.00 95.75 91 VAL A O 1
ATOM 687 N N . ALA A 1 92 ? -14.315 -4.108 23.660 1.00 96.50 92 ALA A N 1
ATOM 688 C CA . ALA A 1 92 ? -14.308 -4.522 25.063 1.00 96.50 92 ALA A CA 1
ATOM 689 C C . ALA A 1 92 ? -13.270 -5.633 25.295 1.00 96.50 92 ALA A C 1
ATOM 691 O O . ALA A 1 92 ? -13.301 -6.682 24.656 1.00 96.50 92 ALA A O 1
ATOM 692 N N . PHE A 1 93 ? -12.342 -5.422 26.220 1.00 95.31 93 PHE A N 1
ATOM 693 C CA . PHE A 1 93 ? -11.267 -6.362 26.526 1.00 95.31 93 PHE A CA 1
ATOM 694 C C . PHE A 1 93 ? -11.344 -6.793 27.990 1.00 95.31 93 PHE A C 1
ATOM 696 O O . PHE A 1 93 ? -11.530 -5.954 28.865 1.00 95.31 93 PHE A O 1
ATOM 703 N N . GLY A 1 94 ? -11.143 -8.083 28.265 1.00 94.25 94 GLY A N 1
ATOM 704 C CA . GLY A 1 94 ? -11.183 -8.634 29.620 1.00 94.25 94 GLY A CA 1
ATOM 705 C C . GLY A 1 94 ? -12.602 -8.776 30.185 1.00 94.25 94 GLY A C 1
ATOM 706 O O . GLY A 1 94 ? -13.589 -8.720 29.451 1.00 94.25 94 GLY A O 1
ATOM 707 N N . LYS A 1 95 ? -12.696 -9.017 31.499 1.00 93.06 95 LYS A N 1
ATOM 708 C CA . LYS A 1 95 ? -13.962 -9.156 32.240 1.00 93.06 95 LYS A CA 1
ATOM 709 C C . LYS A 1 95 ? -13.785 -8.715 33.699 1.00 93.06 95 LYS A C 1
ATOM 711 O O . LYS A 1 95 ? -12.706 -8.913 34.269 1.00 93.06 95 LYS A O 1
ATOM 716 N N . GLY A 1 96 ? -14.819 -8.141 34.314 1.00 93.00 96 GLY A N 1
ATOM 717 C CA . GLY A 1 96 ? -14.802 -7.665 35.699 1.00 93.00 96 GLY A CA 1
ATOM 718 C C . GLY A 1 96 ? -13.631 -6.717 35.982 1.00 93.00 96 GLY A C 1
ATOM 719 O O . GLY A 1 96 ? -13.335 -5.821 35.200 1.00 93.00 96 GLY A O 1
ATOM 720 N N . LYS A 1 97 ? -12.888 -6.965 37.067 1.00 90.38 97 LYS A N 1
ATOM 721 C CA . LYS A 1 97 ? -11.689 -6.188 37.455 1.00 90.38 97 LYS A CA 1
ATOM 722 C C . LYS A 1 97 ? -10.605 -6.039 36.366 1.00 90.38 97 LYS A C 1
ATOM 724 O O . LYS A 1 97 ? -9.769 -5.149 36.471 1.00 90.38 97 LYS A O 1
ATOM 729 N N . ASP A 1 98 ? -10.594 -6.921 35.365 1.00 92.19 98 ASP A N 1
ATOM 730 C CA . ASP A 1 98 ? -9.605 -6.944 34.285 1.00 92.19 98 ASP A CA 1
ATOM 731 C C . ASP A 1 98 ? -10.167 -6.321 32.985 1.00 92.19 98 ASP A C 1
ATOM 733 O O . ASP A 1 98 ? -9.555 -6.449 31.926 1.00 92.19 98 ASP A O 1
ATOM 737 N N . PHE A 1 99 ? -11.330 -5.657 33.059 1.00 95.19 99 PHE A N 1
ATOM 738 C CA . PHE A 1 99 ? -12.003 -4.996 31.942 1.00 95.19 99 PHE A CA 1
ATOM 739 C C . PHE A 1 99 ? -11.354 -3.664 31.525 1.00 95.19 99 PHE A C 1
ATOM 741 O O . PHE A 1 99 ? -11.006 -2.811 32.353 1.00 95.19 99 PHE A O 1
ATOM 748 N N . TRP A 1 100 ? -11.288 -3.427 30.215 1.00 95.31 100 TRP A N 1
ATOM 749 C CA . TRP A 1 100 ? -11.089 -2.099 29.638 1.00 95.31 100 TRP A CA 1
ATOM 750 C C . TRP A 1 100 ? -11.721 -1.951 28.248 1.00 95.31 100 TRP A C 1
ATOM 752 O O . TRP A 1 100 ? -12.043 -2.923 27.566 1.00 95.31 100 TRP A O 1
ATOM 762 N N . THR A 1 101 ? -11.908 -0.703 27.826 1.00 95.81 101 THR A N 1
ATOM 763 C CA . THR A 1 101 ? -12.532 -0.323 26.554 1.00 95.81 101 THR A CA 1
ATOM 764 C C . THR A 1 101 ? -11.916 0.977 26.030 1.00 95.81 101 THR A C 1
ATOM 766 O O . THR A 1 101 ? -11.262 1.703 26.777 1.00 95.81 101 THR A O 1
ATOM 769 N N . ASN A 1 102 ? -12.138 1.289 24.752 1.00 95.00 102 ASN A N 1
ATOM 770 C CA . ASN A 1 102 ? -11.841 2.599 24.175 1.00 95.00 102 ASN A CA 1
ATOM 771 C C . ASN A 1 102 ? -12.974 3.631 24.367 1.00 95.00 102 ASN A C 1
ATOM 773 O O . ASN A 1 102 ? -12.796 4.796 24.012 1.00 95.00 102 ASN A O 1
ATOM 777 N N . VAL A 1 103 ? -14.149 3.226 24.867 1.00 95.31 103 VAL A N 1
ATOM 778 C CA . VAL A 1 103 ? -15.351 4.084 24.901 1.00 95.31 103 VAL A CA 1
ATOM 779 C C . VAL A 1 103 ? -15.415 4.966 26.151 1.00 95.31 103 VAL A C 1
ATOM 781 O O . VAL A 1 103 ? -15.713 6.154 26.034 1.00 95.31 103 VAL A O 1
ATOM 784 N N . PHE A 1 104 ? -15.098 4.411 27.322 1.00 94.31 104 PHE A N 1
ATOM 785 C CA . PHE A 1 104 ? -15.086 5.096 28.619 1.00 94.31 104 PHE A CA 1
ATOM 786 C C . PHE A 1 104 ? -13.870 4.662 29.461 1.00 94.31 104 PHE A C 1
ATOM 788 O O . PHE A 1 104 ? -13.334 3.574 29.242 1.00 94.31 104 PHE A O 1
ATOM 795 N N . PRO A 1 105 ? -13.369 5.498 30.391 1.00 92.56 105 PRO A N 1
ATOM 796 C CA . PRO A 1 105 ? -12.175 5.165 31.166 1.00 92.56 105 PRO A CA 1
ATOM 797 C C . PRO A 1 105 ? -12.461 4.011 32.138 1.00 92.56 105 PRO A C 1
ATOM 799 O O . PRO A 1 105 ? -13.459 4.056 32.852 1.00 92.56 105 PRO A O 1
ATOM 802 N N . SER A 1 106 ? -11.574 3.014 32.225 1.00 94.12 106 SER A N 1
ATOM 803 C CA . SER A 1 106 ? -11.693 1.898 33.183 1.00 94.12 106 SER A CA 1
ATOM 804 C C . SER A 1 106 ? -10.553 1.887 34.217 1.00 94.12 106 SER A C 1
ATOM 806 O O . SER A 1 106 ? -9.474 2.432 33.950 1.00 94.12 106 SER A O 1
ATOM 808 N N . PRO A 1 107 ? -10.740 1.265 35.401 1.00 93.69 107 PRO A N 1
ATOM 809 C CA . PRO A 1 107 ? -9.717 1.231 36.451 1.00 93.69 107 PRO A CA 1
ATOM 810 C C . PRO A 1 107 ? -8.374 0.630 36.006 1.00 93.69 107 PRO A C 1
ATOM 812 O O . PRO A 1 107 ? -7.321 1.080 36.460 1.00 93.69 107 PRO A O 1
ATOM 815 N N . LEU A 1 108 ? -8.391 -0.342 35.085 1.00 93.81 108 LEU A N 1
ATOM 816 C CA . LEU A 1 108 ? -7.179 -0.982 34.563 1.00 93.81 108 LEU A CA 1
ATOM 817 C C . LEU A 1 108 ? -6.325 -0.016 33.717 1.00 93.81 108 LEU A C 1
ATOM 819 O O . LEU A 1 108 ? -5.095 -0.045 33.800 1.00 93.81 108 LEU A O 1
ATOM 823 N N . VAL A 1 109 ? -6.965 0.876 32.951 1.00 92.88 109 VAL A N 1
ATOM 824 C CA . VAL A 1 109 ? -6.277 1.927 32.178 1.00 92.88 109 VAL A CA 1
ATOM 825 C C . VAL A 1 109 ? -5.565 2.900 33.120 1.00 92.88 109 VAL A C 1
ATOM 827 O O . VAL A 1 109 ? -4.403 3.236 32.895 1.00 92.88 109 VAL A O 1
ATOM 830 N N . ASP A 1 110 ? -6.215 3.300 34.217 1.00 92.38 110 ASP A N 1
ATOM 831 C CA . ASP A 1 110 ? -5.605 4.184 35.217 1.00 92.38 110 ASP A CA 1
ATOM 832 C C . ASP A 1 110 ? -4.444 3.505 35.957 1.00 92.38 110 ASP A C 1
ATOM 834 O O . ASP A 1 110 ? -3.378 4.114 36.102 1.00 92.38 110 ASP A O 1
ATOM 838 N N . GLN A 1 111 ? -4.596 2.227 36.330 1.00 94.56 111 GLN A N 1
ATOM 839 C CA . GLN A 1 111 ? -3.538 1.402 36.928 1.00 94.56 111 GLN A CA 1
ATOM 840 C C . GLN A 1 111 ? -2.274 1.350 36.051 1.00 94.56 111 GLN A C 1
ATOM 842 O O . GLN A 1 111 ? -1.161 1.499 36.560 1.00 94.56 111 GLN A O 1
ATOM 847 N N . HIS A 1 112 ? -2.428 1.182 34.733 1.00 95.56 112 HIS A N 1
ATOM 848 C CA . HIS A 1 112 ? -1.307 1.062 33.792 1.00 95.56 112 HIS A CA 1
ATOM 849 C C . HIS A 1 112 ? -0.963 2.348 33.027 1.00 95.56 112 HIS A C 1
ATOM 851 O O . HIS A 1 112 ? -0.094 2.326 32.155 1.00 95.56 112 HIS A O 1
ATOM 857 N N . SER A 1 113 ? -1.542 3.493 33.391 1.00 93.19 113 SER A N 1
ATOM 858 C CA . SER A 1 113 ? -1.283 4.806 32.772 1.00 93.19 113 SER A CA 1
ATOM 859 C C . SER A 1 113 ? 0.212 5.164 32.656 1.00 93.19 113 SER A C 1
ATOM 861 O O . SER A 1 113 ? 0.657 5.721 31.649 1.00 93.19 113 SER A O 1
ATOM 863 N N . SER A 1 114 ? 1.027 4.782 33.646 1.00 94.50 114 SER A N 1
ATOM 864 C CA . SER A 1 114 ? 2.489 4.954 33.611 1.00 94.50 114 SER A CA 1
ATOM 865 C C . SER A 1 114 ? 3.192 4.055 32.581 1.00 94.50 114 SER A C 1
ATOM 867 O O . SER A 1 114 ? 4.200 4.456 31.994 1.00 94.50 114 SER A O 1
ATOM 869 N N . GLU A 1 115 ? 2.646 2.867 32.308 1.00 96.44 115 GLU A N 1
ATOM 870 C CA . GLU A 1 115 ? 3.143 1.933 31.297 1.00 96.44 115 GLU A CA 1
ATOM 871 C C . GLU A 1 115 ? 2.676 2.314 29.886 1.00 96.44 115 GLU A C 1
ATOM 873 O O . GLU A 1 115 ? 3.479 2.249 28.958 1.00 96.44 115 GLU A O 1
ATOM 878 N N . ILE A 1 116 ? 1.460 2.848 29.721 1.00 94.44 116 ILE A N 1
ATOM 879 C CA . ILE A 1 116 ? 0.993 3.450 28.457 1.00 94.44 116 ILE A CA 1
ATOM 880 C C . ILE A 1 116 ? 1.928 4.607 28.050 1.00 94.44 116 ILE A C 1
ATOM 882 O O . ILE A 1 116 ? 2.472 4.629 26.941 1.00 94.44 116 ILE A O 1
ATOM 886 N N . LYS A 1 117 ? 2.235 5.526 28.977 1.00 93.50 117 LYS A N 1
ATOM 887 C CA . LYS A 1 117 ? 3.143 6.672 28.737 1.00 93.50 117 LYS A CA 1
ATOM 888 C C . LYS A 1 117 ? 4.614 6.288 28.557 1.00 93.50 117 LYS A C 1
ATOM 890 O O . LYS A 1 117 ? 5.431 7.124 28.158 1.00 93.50 117 LYS A O 1
ATOM 895 N N . LYS A 1 118 ? 4.962 5.036 28.848 1.00 95.06 118 LYS A N 1
ATOM 896 C CA . LYS A 1 118 ? 6.273 4.422 28.611 1.00 95.06 118 LYS A CA 1
ATOM 897 C C . LYS A 1 118 ? 6.307 3.688 27.267 1.00 95.06 118 LYS A C 1
ATOM 899 O O . LYS A 1 118 ? 7.293 3.826 26.550 1.00 95.06 118 LYS A O 1
ATOM 904 N N . LEU A 1 119 ? 5.238 2.977 26.896 1.00 93.62 119 LEU A N 1
ATOM 905 C CA . LEU A 1 119 ? 5.115 2.263 25.622 1.00 93.62 119 LEU A CA 1
ATOM 906 C C . LEU A 1 119 ? 5.257 3.213 24.429 1.00 93.62 119 LEU A C 1
ATOM 908 O O . LEU A 1 119 ? 6.068 2.920 23.559 1.00 93.62 119 LEU A O 1
ATOM 912 N N . SER A 1 120 ? 4.628 4.393 24.458 1.00 90.00 120 SER A N 1
ATOM 913 C CA . SER A 1 120 ? 4.840 5.461 23.459 1.00 90.00 120 SER A CA 1
ATOM 914 C C . SER A 1 120 ? 6.331 5.719 23.155 1.00 90.00 120 SER A C 1
ATOM 916 O O . SER A 1 120 ? 6.756 5.703 22.001 1.00 90.00 120 SER A O 1
ATOM 918 N N . ARG A 1 121 ? 7.166 5.847 24.198 1.00 91.50 121 ARG A N 1
ATOM 919 C CA . ARG A 1 121 ? 8.618 6.090 24.072 1.00 91.50 121 ARG A CA 1
ATOM 920 C C . ARG A 1 121 ? 9.367 4.867 23.539 1.00 91.50 121 ARG A C 1
ATOM 922 O O . ARG A 1 121 ? 10.377 5.006 22.853 1.00 91.50 121 ARG A O 1
ATOM 929 N N . VAL A 1 122 ? 8.879 3.667 23.856 1.00 92.00 122 VAL A N 1
ATOM 930 C CA . VAL A 1 122 ? 9.428 2.402 23.351 1.00 92.00 122 VAL A CA 1
ATOM 931 C C . VAL A 1 122 ? 9.090 2.204 21.873 1.00 92.00 122 VAL A C 1
ATOM 933 O O . VAL A 1 122 ? 9.959 1.734 21.148 1.00 92.00 122 VAL A O 1
ATOM 936 N N . LEU A 1 123 ? 7.923 2.644 21.386 1.00 89.88 123 LEU A N 1
ATOM 937 C CA . LEU A 1 123 ? 7.620 2.674 19.946 1.00 89.88 123 LEU A CA 1
ATOM 938 C C . LEU A 1 123 ? 8.633 3.550 19.193 1.00 89.88 123 LEU A C 1
ATOM 940 O O . LEU A 1 123 ? 9.260 3.086 18.243 1.00 89.88 123 LEU A O 1
ATOM 944 N N . SER A 1 124 ? 8.897 4.771 19.674 1.00 87.56 124 SER A N 1
ATOM 945 C CA . SER A 1 124 ? 9.951 5.626 19.105 1.00 87.56 124 SER A CA 1
ATOM 946 C C . SER A 1 124 ? 11.337 4.967 19.162 1.00 87.56 124 SER A C 1
ATOM 948 O O . SER A 1 124 ? 12.110 5.073 18.214 1.00 87.56 124 SER A O 1
ATOM 950 N N . CYS A 1 125 ? 11.656 4.241 20.238 1.00 90.06 125 CYS A N 1
ATOM 951 C CA . CYS A 1 125 ? 12.913 3.498 20.356 1.00 90.06 125 CYS A CA 1
ATOM 952 C C . CYS A 1 125 ? 13.018 2.354 19.327 1.00 90.06 125 CYS A C 1
ATOM 954 O O . CYS A 1 125 ? 14.059 2.209 18.687 1.00 90.06 125 CYS A O 1
ATOM 956 N N . ILE A 1 126 ? 11.937 1.593 19.101 1.00 88.25 126 ILE A N 1
ATOM 957 C CA . ILE A 1 126 ? 11.867 0.577 18.037 1.00 88.25 126 ILE A CA 1
ATOM 958 C C . ILE A 1 126 ? 12.093 1.230 16.670 1.00 88.25 126 ILE A C 1
ATOM 960 O O . ILE A 1 126 ? 12.853 0.683 15.880 1.00 88.25 126 ILE A O 1
ATOM 964 N N . LYS A 1 127 ? 11.512 2.411 16.413 1.00 85.69 127 LYS A N 1
ATOM 965 C CA . LYS A 1 127 ? 11.695 3.160 15.159 1.00 85.69 127 LYS A CA 1
ATOM 966 C C . LYS A 1 127 ? 13.161 3.527 14.903 1.00 85.69 127 LYS A C 1
ATOM 968 O O . LYS A 1 127 ? 13.686 3.235 13.833 1.00 85.69 127 LYS A O 1
ATOM 973 N N . TYR A 1 128 ? 13.836 4.124 15.890 1.00 85.50 128 TYR A N 1
ATOM 974 C CA . TYR A 1 128 ? 15.237 4.547 15.756 1.00 85.50 128 TYR A CA 1
ATOM 975 C C . TYR A 1 128 ? 16.230 3.375 15.674 1.00 85.50 128 TYR A C 1
ATOM 977 O O . TYR A 1 128 ? 17.235 3.482 14.978 1.00 85.50 128 TYR A O 1
ATOM 985 N N . PHE A 1 129 ? 15.955 2.247 16.338 1.00 86.31 129 PHE A N 1
ATOM 986 C CA . PHE A 1 129 ? 16.825 1.060 16.341 1.00 86.31 129 PHE A CA 1
ATOM 987 C C . PHE A 1 129 ? 16.223 -0.124 15.560 1.00 86.31 129 PHE A C 1
ATOM 989 O O . PHE A 1 129 ? 16.477 -1.291 15.877 1.00 86.31 129 PHE A O 1
ATOM 996 N N . MET A 1 130 ? 15.424 0.172 14.529 1.00 81.50 130 MET A N 1
ATOM 997 C CA . MET A 1 130 ? 14.580 -0.788 13.804 1.00 81.50 130 MET A CA 1
ATOM 998 C C . MET A 1 130 ? 15.314 -2.031 13.256 1.00 81.50 130 MET A C 1
ATOM 1000 O O . MET A 1 130 ? 14.780 -3.125 13.456 1.00 81.50 130 MET A O 1
ATOM 1004 N N . PRO A 1 131 ? 16.544 -1.953 12.696 1.00 77.31 131 PRO A N 1
ATOM 1005 C CA . PRO A 1 131 ? 17.274 -3.140 12.231 1.00 77.31 131 PRO A CA 1
ATOM 1006 C C . PRO A 1 131 ? 17.587 -4.178 13.322 1.00 77.31 131 PRO A C 1
ATOM 1008 O O . PRO A 1 131 ? 17.805 -5.345 13.009 1.00 77.31 131 PRO A O 1
ATOM 1011 N N . ILE A 1 132 ? 17.614 -3.769 14.597 1.00 84.69 132 ILE A N 1
ATOM 1012 C CA . ILE A 1 132 ? 17.904 -4.646 15.742 1.00 84.69 132 ILE A CA 1
ATOM 1013 C C . ILE A 1 132 ? 16.621 -4.947 16.523 1.00 84.69 132 ILE A C 1
ATOM 1015 O O . ILE A 1 132 ? 16.292 -6.112 16.738 1.00 84.69 132 ILE A O 1
ATOM 1019 N N . LEU A 1 133 ? 15.878 -3.917 16.943 1.00 87.00 133 LEU A N 1
ATOM 1020 C CA . LEU A 1 133 ? 14.682 -4.092 17.773 1.00 87.00 133 LEU A CA 1
ATOM 1021 C C . LEU A 1 133 ? 13.471 -4.576 16.964 1.00 87.00 133 LEU A C 1
ATOM 1023 O O . LEU A 1 133 ? 12.716 -5.417 17.452 1.00 87.00 133 LEU A O 1
ATOM 1027 N N . GLY A 1 134 ? 13.296 -4.101 15.727 1.00 82.81 134 GLY A N 1
ATOM 1028 C CA . GLY A 1 134 ? 12.117 -4.370 14.893 1.00 82.81 134 GLY A CA 1
ATOM 1029 C C . GLY A 1 134 ? 11.912 -5.850 14.547 1.00 82.81 134 GLY A C 1
ATOM 1030 O O . GLY A 1 134 ? 10.772 -6.312 14.439 1.00 82.81 134 GLY A O 1
ATOM 1031 N N . ILE A 1 135 ? 13.005 -6.613 14.445 1.00 83.12 135 ILE A N 1
ATOM 1032 C CA . ILE A 1 135 ? 12.998 -8.066 14.196 1.00 83.12 135 ILE A CA 1
ATOM 1033 C C . ILE A 1 135 ? 12.693 -8.861 15.484 1.00 83.12 135 ILE A C 1
ATOM 1035 O O . ILE A 1 135 ? 12.250 -10.008 15.423 1.00 83.12 135 ILE A O 1
ATOM 1039 N N . MET A 1 136 ? 12.883 -8.279 16.674 1.00 90.44 136 MET A N 1
ATOM 1040 C CA . MET A 1 136 ? 12.618 -8.988 17.929 1.00 90.44 136 MET A CA 1
ATOM 1041 C C . MET A 1 136 ? 11.114 -9.228 18.141 1.00 90.44 136 MET A C 1
ATOM 1043 O O . MET A 1 136 ? 10.310 -8.318 17.927 1.00 90.44 136 MET A O 1
ATOM 1047 N N . PRO A 1 137 ? 10.718 -10.410 18.651 1.00 92.75 137 PRO A N 1
ATOM 1048 C CA . PRO A 1 137 ? 9.372 -10.659 19.149 1.00 92.75 137 PRO A CA 1
ATOM 1049 C C . PRO A 1 137 ? 8.899 -9.621 20.175 1.00 92.75 137 PRO A C 1
ATOM 1051 O O . PRO A 1 137 ? 9.637 -9.292 21.108 1.00 92.75 137 PRO A O 1
ATOM 1054 N N . VAL A 1 138 ? 7.633 -9.203 20.090 1.00 92.38 138 VAL A N 1
ATOM 1055 C CA . VAL A 1 138 ? 6.981 -8.287 21.047 1.00 92.38 138 VAL A CA 1
ATOM 1056 C C . VAL A 1 138 ? 7.184 -8.737 22.500 1.00 92.38 138 VAL A C 1
ATOM 1058 O O . VAL A 1 138 ? 7.562 -7.924 23.341 1.00 92.38 138 VAL A O 1
ATOM 1061 N N . LYS A 1 139 ? 7.065 -10.038 22.809 1.00 92.50 139 LYS A N 1
ATOM 1062 C CA . LYS A 1 139 ? 7.316 -10.564 24.169 1.00 92.50 139 LYS A CA 1
ATOM 1063 C C . LYS A 1 139 ? 8.750 -10.367 24.681 1.00 92.50 139 LYS A C 1
ATOM 1065 O O . LYS A 1 139 ? 8.965 -10.405 25.890 1.00 92.50 139 LYS A O 1
ATOM 1070 N N . ILE A 1 140 ? 9.735 -10.208 23.793 1.00 93.56 140 ILE A N 1
ATOM 1071 C CA . ILE A 1 140 ? 11.129 -9.925 24.166 1.00 93.56 140 ILE A CA 1
ATOM 1072 C C . ILE A 1 140 ? 11.295 -8.428 24.422 1.00 93.56 140 ILE A C 1
ATOM 1074 O O . ILE A 1 140 ? 11.838 -8.070 25.461 1.00 93.56 140 ILE A O 1
ATOM 1078 N N . ILE A 1 141 ? 10.743 -7.565 23.563 1.00 93.94 141 ILE A N 1
ATOM 1079 C CA . ILE A 1 141 ? 10.717 -6.109 23.780 1.00 93.94 141 ILE A CA 1
ATOM 1080 C C . ILE A 1 141 ? 10.021 -5.755 25.104 1.00 93.94 141 ILE A C 1
ATOM 1082 O O . ILE A 1 141 ? 10.589 -5.027 25.917 1.00 93.94 141 ILE A O 1
ATOM 1086 N N . LEU A 1 142 ? 8.843 -6.326 25.380 1.00 93.94 142 LEU A N 1
ATOM 1087 C CA . LEU A 1 142 ? 8.107 -6.066 26.623 1.00 93.94 142 LEU A CA 1
ATOM 1088 C C . LEU A 1 142 ? 8.914 -6.463 27.877 1.00 93.94 142 LEU A C 1
ATOM 1090 O O . LEU A 1 142 ? 8.905 -5.743 28.876 1.00 93.94 142 LEU A O 1
ATOM 1094 N N . ARG A 1 143 ? 9.691 -7.553 27.815 1.00 93.94 143 ARG A N 1
ATOM 1095 C CA . ARG A 1 143 ? 10.601 -7.968 28.900 1.00 93.94 143 ARG A CA 1
ATOM 1096 C C . ARG A 1 143 ? 11.844 -7.080 29.000 1.00 93.94 143 ARG A C 1
ATOM 1098 O O . ARG A 1 143 ? 12.199 -6.672 30.103 1.00 93.94 143 ARG A O 1
ATOM 1105 N N . LEU A 1 144 ? 12.478 -6.754 27.872 1.00 94.38 144 LEU A N 1
ATOM 1106 C CA . LEU A 1 144 ? 13.690 -5.929 27.783 1.00 94.38 144 LEU A CA 1
ATOM 1107 C C . LEU A 1 144 ? 13.469 -4.538 28.391 1.00 94.38 144 LEU A C 1
ATOM 1109 O O . LEU A 1 144 ? 14.249 -4.090 29.227 1.00 94.38 144 LEU A O 1
ATOM 1113 N N . PHE A 1 145 ? 12.352 -3.896 28.045 1.00 95.19 145 PHE A N 1
ATOM 1114 C CA . PHE A 1 145 ? 11.946 -2.606 28.607 1.00 95.19 145 PHE A CA 1
ATOM 1115 C C . PHE A 1 145 ? 11.209 -2.729 29.956 1.00 95.19 145 PHE A C 1
ATOM 1117 O O . PHE A 1 145 ? 10.687 -1.737 30.469 1.00 95.19 145 PHE A O 1
ATOM 1124 N N . ARG A 1 146 ? 11.191 -3.922 30.571 1.00 95.62 146 ARG A N 1
ATOM 1125 C CA . ARG A 1 146 ? 10.645 -4.198 31.914 1.00 95.62 146 ARG A CA 1
ATOM 1126 C C . ARG A 1 146 ? 9.196 -3.726 32.091 1.00 95.62 146 ARG A C 1
ATOM 1128 O O . ARG A 1 146 ? 8.911 -2.956 33.007 1.00 95.62 146 ARG A O 1
ATOM 1135 N N . PHE A 1 147 ? 8.303 -4.092 31.176 1.00 96.25 147 PHE A N 1
ATOM 1136 C CA . PHE A 1 147 ? 6.856 -3.934 31.370 1.00 96.25 147 PHE A CA 1
ATOM 1137 C C . PHE A 1 147 ? 6.302 -5.026 32.292 1.00 96.25 147 PHE A C 1
ATOM 1139 O O . PHE A 1 147 ? 6.889 -6.106 32.403 1.00 96.25 147 PHE A O 1
ATOM 1146 N N . SER A 1 148 ? 5.179 -4.752 32.955 1.00 95.69 148 SER A N 1
ATOM 1147 C CA . SER A 1 148 ? 4.484 -5.749 33.768 1.00 95.69 148 SER A CA 1
ATOM 1148 C C . SER A 1 148 ? 3.862 -6.847 32.896 1.00 95.69 148 SER A C 1
ATOM 1150 O O . SER A 1 148 ? 3.486 -6.630 31.738 1.00 95.69 148 SER A O 1
ATOM 1152 N N . SER A 1 149 ? 3.731 -8.053 33.456 1.00 91.38 149 SER A N 1
ATOM 1153 C CA . SER A 1 149 ? 2.973 -9.143 32.827 1.00 91.38 149 SER A CA 1
ATOM 1154 C C . SER A 1 149 ? 1.490 -8.797 32.683 1.00 91.38 149 SER A C 1
ATOM 1156 O O . SER A 1 149 ? 0.860 -9.233 31.726 1.00 91.38 149 SER A O 1
ATOM 1158 N N . ASP A 1 150 ? 0.959 -7.989 33.603 1.00 91.62 150 ASP A N 1
ATOM 1159 C CA . ASP A 1 150 ? -0.443 -7.575 33.641 1.00 91.62 150 ASP A CA 1
ATOM 1160 C C . ASP A 1 150 ? -0.776 -6.658 32.450 1.00 91.62 150 ASP A C 1
ATOM 1162 O O . ASP A 1 150 ? -1.620 -7.005 31.626 1.00 91.62 150 ASP A O 1
ATOM 1166 N N . PHE A 1 151 ? -0.007 -5.577 32.256 1.00 93.94 151 PHE A N 1
ATOM 1167 C CA . PHE A 1 151 ? -0.114 -4.695 31.085 1.00 93.94 151 PHE A CA 1
ATOM 1168 C C . PHE A 1 151 ? 0.109 -5.443 29.765 1.00 93.94 151 PHE A C 1
ATOM 1170 O O . PHE A 1 151 ? -0.628 -5.258 28.794 1.00 93.94 151 PHE A O 1
ATOM 1177 N N . SER A 1 152 ? 1.118 -6.322 29.739 1.00 92.56 152 SER A N 1
ATOM 1178 C CA . SER A 1 152 ? 1.451 -7.121 28.557 1.00 92.56 152 SER A CA 1
ATOM 1179 C C . SER A 1 152 ? 0.276 -8.003 28.128 1.00 92.56 152 SER A C 1
ATOM 1181 O O . SER A 1 152 ? -0.133 -7.952 26.969 1.00 92.56 152 SER A O 1
ATOM 1183 N N . ASN A 1 153 ? -0.277 -8.789 29.056 1.00 91.06 153 ASN A N 1
ATOM 1184 C CA . ASN A 1 153 ? -1.277 -9.812 28.753 1.00 91.06 153 ASN A CA 1
ATOM 1185 C C . ASN A 1 153 ? -2.707 -9.264 28.661 1.00 91.06 153 ASN A C 1
ATOM 1187 O O . ASN A 1 153 ? -3.486 -9.799 27.880 1.00 91.06 153 ASN A O 1
ATOM 1191 N N . LYS A 1 154 ? -3.061 -8.221 29.425 1.00 91.81 154 LYS A N 1
ATOM 1192 C CA . LYS A 1 154 ? -4.427 -7.664 29.441 1.00 91.81 154 LYS A CA 1
ATOM 1193 C C . LYS A 1 154 ? -4.645 -6.542 28.432 1.00 91.81 154 LYS A C 1
ATOM 1195 O O . LYS A 1 154 ? -5.770 -6.369 27.977 1.00 91.81 154 LYS A O 1
ATOM 1200 N N . MET A 1 155 ? -3.603 -5.778 28.082 1.00 92.56 155 MET A N 1
ATOM 1201 C CA . MET A 1 155 ? -3.739 -4.599 27.215 1.00 92.56 155 MET A CA 1
ATOM 1202 C C . MET A 1 155 ? -3.003 -4.754 25.880 1.00 92.56 155 MET A C 1
ATOM 1204 O O . MET A 1 155 ? -3.636 -4.767 24.827 1.00 92.56 155 MET A O 1
ATOM 1208 N N . VAL A 1 156 ? -1.673 -4.908 25.898 1.00 91.31 156 VAL A N 1
ATOM 1209 C CA . VAL A 1 156 ? -0.860 -4.818 24.666 1.00 91.31 156 VAL A CA 1
ATOM 1210 C C . VAL A 1 156 ? -1.092 -5.996 23.715 1.00 91.31 156 VAL A C 1
ATOM 1212 O O . VAL A 1 156 ? -1.234 -5.799 22.508 1.00 91.31 156 VAL A O 1
ATOM 1215 N N . LEU A 1 157 ? -1.126 -7.226 24.234 1.00 90.69 157 LEU A N 1
ATOM 1216 C CA . LEU A 1 157 ? -1.291 -8.425 23.408 1.00 90.69 157 LEU A CA 1
ATOM 1217 C C . LEU A 1 157 ? -2.725 -8.587 22.853 1.00 90.69 157 LEU A C 1
ATOM 1219 O O . LEU A 1 157 ? -2.837 -8.855 21.656 1.00 90.69 157 LEU A O 1
ATOM 1223 N N . PRO A 1 158 ? -3.811 -8.353 23.621 1.00 89.69 158 PRO A N 1
ATOM 1224 C CA . PRO A 1 158 ? -5.175 -8.321 23.081 1.00 89.69 158 PRO A CA 1
ATOM 1225 C C . PRO A 1 158 ? -5.394 -7.259 21.996 1.00 89.69 158 PRO A C 1
ATOM 1227 O O . PRO A 1 158 ? -6.045 -7.529 20.986 1.00 89.69 158 PRO A O 1
ATOM 1230 N N . LEU A 1 159 ? -4.798 -6.073 22.161 1.00 88.88 159 LEU A N 1
ATOM 1231 C CA . LEU A 1 159 ? -4.863 -4.997 21.171 1.00 88.88 159 LEU A CA 1
ATOM 1232 C C . LEU A 1 159 ? -4.146 -5.365 19.862 1.00 88.88 159 LEU A C 1
ATOM 1234 O O . LEU A 1 159 ? -4.701 -5.209 18.777 1.00 88.88 159 LEU A O 1
ATOM 1238 N N . LEU A 1 160 ? -2.934 -5.920 19.939 1.00 87.56 160 LEU A N 1
ATOM 1239 C CA . LEU A 1 160 ? -2.240 -6.406 18.743 1.00 87.56 160 LEU A CA 1
ATOM 1240 C C . LEU A 1 160 ? -2.981 -7.572 18.060 1.00 87.56 160 LEU A C 1
ATOM 1242 O O . LEU A 1 160 ? -2.918 -7.686 16.837 1.00 87.56 160 LEU A O 1
ATOM 1246 N N . ALA A 1 161 ? -3.706 -8.410 18.811 1.00 88.12 161 ALA A N 1
ATOM 1247 C CA . ALA A 1 161 ? -4.514 -9.485 18.236 1.00 88.12 161 ALA A CA 1
ATOM 1248 C C . ALA A 1 161 ? -5.699 -8.950 17.409 1.00 88.12 161 ALA A C 1
ATOM 1250 O O . ALA A 1 161 ? -5.965 -9.496 16.339 1.00 88.12 161 ALA A O 1
ATOM 1251 N N . LEU A 1 162 ? -6.336 -7.853 17.843 1.00 86.31 162 LEU A N 1
ATOM 1252 C CA . LEU A 1 162 ? -7.353 -7.123 17.068 1.00 86.31 162 LEU A CA 1
ATOM 1253 C C . LEU A 1 162 ? -6.782 -6.567 15.755 1.00 86.31 162 LEU A C 1
ATOM 1255 O O . LEU A 1 162 ? -7.375 -6.752 14.697 1.00 86.31 162 LEU A O 1
ATOM 1259 N N . PHE A 1 163 ? -5.619 -5.916 15.808 1.00 78.38 163 PHE A N 1
ATOM 1260 C CA . PHE A 1 163 ? -5.007 -5.293 14.629 1.00 78.38 163 PHE A CA 1
ATOM 1261 C C . PHE A 1 163 ? -4.549 -6.279 13.544 1.00 78.38 163 PHE A C 1
ATOM 1263 O O . PHE A 1 163 ? -4.457 -5.900 12.377 1.00 78.38 163 PHE A O 1
ATOM 1270 N N . LEU A 1 164 ? -4.194 -7.508 13.926 1.00 78.31 164 LEU A N 1
ATOM 1271 C CA . LEU A 1 164 ? -3.480 -8.452 13.058 1.00 78.31 164 LEU A CA 1
ATOM 1272 C C . LEU A 1 164 ? -4.219 -9.774 12.815 1.00 78.31 164 LEU A C 1
ATOM 1274 O O . LEU A 1 164 ? -3.780 -10.573 11.987 1.00 78.31 164 LEU A O 1
ATOM 1278 N N . GLY A 1 165 ? -5.280 -10.063 13.573 1.00 75.81 165 GLY A N 1
ATOM 1279 C CA . GLY A 1 165 ? -5.944 -11.370 13.565 1.00 75.81 165 GLY A CA 1
ATOM 1280 C C . GLY A 1 165 ? -5.043 -12.524 14.030 1.00 75.81 165 GLY A C 1
ATOM 1281 O O . GLY A 1 165 ? -5.340 -13.682 13.758 1.00 75.81 165 GLY A O 1
ATOM 1282 N N . THR A 1 166 ? -3.917 -12.250 14.702 1.00 73.31 166 THR A N 1
ATOM 1283 C CA . THR A 1 166 ? -2.901 -13.272 15.029 1.00 73.31 166 THR A CA 1
ATOM 1284 C C . THR A 1 166 ? -3.161 -14.056 16.311 1.00 73.31 166 THR A C 1
ATOM 1286 O O . THR A 1 166 ? -2.366 -14.941 16.644 1.00 73.31 166 THR A O 1
ATOM 1289 N N . GLY A 1 167 ? -4.224 -13.728 17.053 1.00 84.19 167 GLY A N 1
ATOM 1290 C CA . GLY A 1 167 ? -4.673 -14.483 18.224 1.00 84.19 167 GLY A CA 1
ATOM 1291 C C . GLY A 1 167 ? -3.541 -14.834 19.201 1.00 84.19 167 GLY A C 1
ATOM 1292 O O . GLY A 1 167 ? -2.732 -13.982 19.582 1.00 84.19 167 GLY A O 1
ATOM 1293 N N . ASN A 1 168 ? -3.412 -16.120 19.532 1.00 87.94 168 ASN A N 1
ATOM 1294 C CA . ASN A 1 168 ? -2.412 -16.644 20.471 1.00 87.94 168 ASN A CA 1
ATOM 1295 C C . ASN A 1 168 ? -0.956 -16.604 19.943 1.00 87.94 168 ASN A C 1
ATOM 1297 O O . ASN A 1 168 ? -0.019 -16.912 20.684 1.00 87.94 168 ASN A O 1
ATOM 1301 N N . GLN A 1 169 ? -0.719 -16.203 18.685 1.00 87.50 169 GLN A N 1
ATOM 1302 C CA . GLN A 1 169 ? 0.633 -16.006 18.138 1.00 87.50 169 GLN A CA 1
ATOM 1303 C C . GLN A 1 169 ? 1.185 -14.597 18.347 1.00 87.50 169 GLN A C 1
ATOM 1305 O O . GLN A 1 169 ? 2.394 -14.397 18.201 1.00 87.50 169 GLN A O 1
ATOM 1310 N N . THR A 1 170 ? 0.339 -13.651 18.748 1.00 85.88 170 THR A N 1
ATOM 1311 C CA . THR A 1 170 ? 0.673 -12.236 18.958 1.00 85.88 170 THR A CA 1
ATOM 1312 C C . THR A 1 170 ? 1.936 -11.977 19.811 1.00 85.88 170 THR A C 1
ATOM 1314 O O . THR A 1 170 ? 2.750 -11.141 19.415 1.00 85.88 170 THR A O 1
ATOM 1317 N N . PRO A 1 171 ? 2.245 -12.737 20.888 1.00 89.31 171 PRO A N 1
ATOM 1318 C CA . PRO A 1 171 ? 3.500 -12.569 21.640 1.00 89.31 171 PRO A CA 1
ATOM 1319 C C . PRO A 1 171 ? 4.781 -12.812 20.820 1.00 89.31 171 PRO A C 1
ATOM 1321 O O . PRO A 1 171 ? 5.864 -12.358 21.196 1.00 89.31 171 PRO A O 1
ATOM 1324 N N . ASN A 1 172 ? 4.681 -13.561 19.719 1.00 90.62 172 ASN A N 1
ATOM 1325 C CA . ASN A 1 172 ? 5.794 -13.933 18.845 1.00 90.62 172 ASN A CA 1
ATOM 1326 C C . ASN A 1 172 ? 5.979 -12.976 17.652 1.00 90.62 172 ASN A C 1
ATOM 1328 O O . ASN A 1 172 ? 6.900 -13.191 16.859 1.00 90.62 172 ASN A O 1
ATOM 1332 N N . VAL A 1 173 ? 5.106 -11.972 17.508 1.00 88.62 173 VAL A N 1
ATOM 1333 C CA . VAL A 1 173 ? 5.081 -11.041 16.372 1.00 88.62 173 VAL A CA 1
ATOM 1334 C C . VAL A 1 173 ? 6.288 -10.108 16.380 1.00 88.62 173 VAL A C 1
ATOM 1336 O O . VAL A 1 173 ? 6.766 -9.731 17.447 1.00 88.62 173 VAL A O 1
ATOM 1339 N N . SER A 1 174 ? 6.797 -9.754 15.199 1.00 88.62 174 SER A N 1
ATOM 1340 C CA . SER A 1 174 ? 7.929 -8.829 15.040 1.00 88.62 174 SER A CA 1
ATOM 1341 C C . SER A 1 174 ? 7.570 -7.425 15.542 1.00 88.62 174 SER A C 1
ATOM 1343 O O . SER A 1 174 ? 6.540 -6.881 15.147 1.00 88.62 174 SER A O 1
ATOM 1345 N N . SER A 1 175 ? 8.402 -6.807 16.386 1.00 88.81 175 SER A N 1
ATOM 1346 C CA . SER A 1 175 ? 8.062 -5.513 17.002 1.00 88.81 175 SER A CA 1
ATOM 1347 C C . SER A 1 175 ? 7.951 -4.343 16.011 1.00 88.81 175 SER A C 1
ATOM 1349 O O . SER A 1 175 ? 7.290 -3.355 16.317 1.00 88.81 175 SER A O 1
ATOM 1351 N N . VAL A 1 176 ? 8.494 -4.479 14.795 1.00 84.75 176 VAL A N 1
ATOM 1352 C CA . VAL A 1 176 ? 8.273 -3.526 13.695 1.00 84.75 176 VAL A CA 1
ATOM 1353 C C . VAL A 1 176 ? 6.790 -3.387 13.323 1.00 84.75 176 VAL A C 1
ATOM 1355 O O . VAL A 1 176 ? 6.371 -2.291 12.974 1.00 84.75 176 VAL A O 1
ATOM 1358 N N . LEU A 1 177 ? 5.963 -4.434 13.472 1.00 83.88 177 LEU A N 1
ATOM 1359 C CA . LEU A 1 177 ? 4.508 -4.297 13.310 1.00 83.88 177 LEU A CA 1
ATOM 1360 C C . LEU A 1 177 ? 3.890 -3.470 14.441 1.00 83.88 177 LEU A C 1
ATOM 1362 O O . LEU A 1 177 ? 3.074 -2.598 14.171 1.00 83.88 177 LEU A O 1
ATOM 1366 N N . LEU A 1 178 ? 4.303 -3.704 15.691 1.00 84.75 178 LEU A N 1
ATOM 1367 C CA . LEU A 1 178 ? 3.854 -2.913 16.842 1.00 84.75 178 LEU A CA 1
ATOM 1368 C C . LEU A 1 178 ? 4.222 -1.422 16.687 1.00 84.75 178 LEU A C 1
ATOM 1370 O O . LEU A 1 178 ? 3.476 -0.575 17.157 1.00 84.75 178 LEU A O 1
ATOM 1374 N N . GLU A 1 179 ? 5.318 -1.084 16.003 1.00 87.06 179 GLU A N 1
ATOM 1375 C CA . GLU A 1 179 ? 5.649 0.308 15.658 1.00 87.06 179 GLU A CA 1
ATOM 1376 C C . GLU A 1 179 ? 4.817 0.826 14.471 1.00 87.06 179 GLU A C 1
ATOM 1378 O O . GLU A 1 179 ? 4.111 1.829 14.612 1.00 87.06 179 GLU A O 1
ATOM 1383 N N . ARG A 1 180 ? 4.819 0.119 13.329 1.00 83.94 180 ARG A N 1
ATOM 1384 C CA . ARG A 1 180 ? 4.128 0.560 12.103 1.00 83.94 180 ARG A CA 1
ATOM 1385 C C . ARG A 1 180 ? 2.615 0.738 12.293 1.00 83.94 180 ARG A C 1
ATOM 1387 O O . ARG A 1 180 ? 2.069 1.718 11.798 1.00 83.94 180 ARG A O 1
ATOM 1394 N N . LEU A 1 181 ? 1.948 -0.138 13.053 1.00 81.75 181 LEU A N 1
ATOM 1395 C CA . LEU A 1 181 ? 0.494 -0.081 13.303 1.00 81.75 181 LEU A CA 1
ATOM 1396 C C . LEU A 1 181 ? 0.017 1.198 14.018 1.00 81.75 181 LEU A C 1
ATOM 1398 O O . LEU A 1 181 ? -1.170 1.516 13.939 1.00 81.75 181 LEU A O 1
ATOM 1402 N N . PHE A 1 182 ? 0.922 1.925 14.683 1.00 81.69 182 PHE A N 1
ATOM 1403 C CA . PHE A 1 182 ? 0.640 3.200 15.351 1.00 81.69 182 PHE A CA 1
ATOM 1404 C C . PHE A 1 182 ? 1.290 4.417 14.668 1.00 81.69 182 PHE A C 1
ATOM 1406 O O . PHE A 1 182 ? 0.761 5.522 14.775 1.00 81.69 182 PHE A O 1
ATOM 1413 N N . ASN A 1 183 ? 2.425 4.238 13.979 1.00 79.12 183 ASN A N 1
ATOM 1414 C CA . ASN A 1 183 ? 3.303 5.345 13.570 1.00 79.12 183 ASN A CA 1
ATOM 1415 C C . ASN A 1 183 ? 3.594 5.453 12.059 1.00 79.12 183 ASN A C 1
ATOM 1417 O O . ASN A 1 183 ? 4.194 6.448 11.642 1.00 79.12 183 ASN A O 1
ATOM 1421 N N . ASP A 1 184 ? 3.268 4.447 11.244 1.00 77.75 184 ASP A N 1
ATOM 1422 C CA . ASP A 1 184 ? 3.521 4.454 9.795 1.00 77.75 184 ASP A CA 1
ATOM 1423 C C . ASP A 1 184 ? 2.281 4.998 9.067 1.00 77.75 184 ASP A C 1
ATOM 1425 O O . ASP A 1 184 ? 1.235 4.359 9.146 1.00 77.75 184 ASP A O 1
ATOM 1429 N N . PRO A 1 185 ? 2.331 6.142 8.357 1.00 73.69 185 PRO A N 1
ATOM 1430 C CA . PRO A 1 185 ? 1.134 6.748 7.765 1.00 73.69 185 PRO A CA 1
ATOM 1431 C C . PRO A 1 185 ? 0.328 5.835 6.829 1.00 73.69 185 PRO A C 1
ATOM 1433 O O . PRO A 1 185 ? -0.872 6.051 6.683 1.00 73.69 185 PRO A O 1
ATOM 1436 N N . GLN A 1 186 ? 0.956 4.817 6.229 1.00 72.06 186 GLN A N 1
ATOM 1437 C CA . GLN A 1 186 ? 0.317 3.885 5.292 1.00 72.06 186 GLN A CA 1
ATOM 1438 C C . GLN A 1 186 ? -0.147 2.577 5.956 1.00 72.06 186 GLN A C 1
ATOM 1440 O O . GLN A 1 186 ? -0.925 1.839 5.361 1.00 72.06 186 GLN A O 1
ATOM 1445 N N . MET A 1 187 ? 0.310 2.277 7.179 1.00 72.69 187 MET A N 1
ATOM 1446 C CA . MET A 1 187 ? -0.063 1.060 7.927 1.00 72.69 187 MET A CA 1
ATOM 1447 C C . MET A 1 187 ? -0.733 1.339 9.284 1.00 72.69 187 MET A C 1
ATOM 1449 O O . MET A 1 187 ? -1.217 0.405 9.927 1.00 72.69 187 MET A O 1
ATOM 1453 N N . LYS A 1 188 ? -0.783 2.603 9.722 1.00 80.62 188 LYS A N 1
ATOM 1454 C CA . LYS A 1 188 ? -1.439 3.042 10.956 1.00 80.62 188 LYS A CA 1
ATOM 1455 C C . LYS A 1 188 ? -2.935 2.779 10.858 1.00 80.62 188 LYS A C 1
ATOM 1457 O O . LYS A 1 188 ? -3.628 3.407 10.058 1.00 80.62 188 LYS A O 1
ATOM 1462 N N . LEU A 1 189 ? -3.439 1.879 11.699 1.00 77.00 189 LEU A N 1
ATOM 1463 C CA . LEU A 1 189 ? -4.876 1.624 11.777 1.00 77.00 189 LEU A CA 1
ATOM 1464 C C . LEU A 1 189 ? -5.564 2.729 12.586 1.00 77.00 189 LEU A C 1
ATOM 1466 O O . LEU A 1 189 ? -6.487 3.355 12.067 1.00 77.00 189 LEU A O 1
ATOM 1470 N N . TRP A 1 190 ? -5.058 3.036 13.787 1.00 80.50 190 TRP A N 1
ATOM 1471 C CA . TRP A 1 190 ? -5.517 4.145 14.638 1.00 80.50 190 TRP A CA 1
ATOM 1472 C C . TRP A 1 190 ? -4.335 4.870 15.294 1.00 80.50 190 TRP A C 1
ATOM 1474 O O . TRP A 1 190 ? -3.215 4.362 15.321 1.00 80.50 190 TRP A O 1
ATOM 1484 N N . GLU A 1 191 ? -4.573 6.068 15.825 1.00 80.31 191 GLU A N 1
ATOM 1485 C CA . GLU A 1 191 ? -3.536 6.844 16.516 1.00 80.31 191 GLU A CA 1
ATOM 1486 C C . GLU A 1 191 ? -3.261 6.318 17.925 1.00 80.31 191 GLU A C 1
ATOM 1488 O O . GLU A 1 191 ? -4.162 5.840 18.609 1.00 80.31 191 GLU A O 1
ATOM 1493 N N . TYR A 1 192 ? -2.005 6.403 18.362 1.00 85.00 192 TYR A N 1
ATOM 1494 C CA . TYR A 1 192 ? -1.615 5.995 19.707 1.00 85.00 192 TYR A CA 1
ATOM 1495 C C . TYR A 1 192 ? -2.076 7.029 20.741 1.00 85.00 192 TYR A C 1
ATOM 1497 O O . TYR A 1 192 ? -1.539 8.137 20.786 1.00 85.00 192 TYR A O 1
ATOM 1505 N N . ASP A 1 193 ? -3.013 6.657 21.612 1.00 85.25 193 ASP A N 1
ATOM 1506 C CA . ASP A 1 193 ? -3.454 7.525 22.705 1.00 85.25 193 ASP A CA 1
ATOM 1507 C C . ASP A 1 193 ? -2.550 7.342 23.952 1.00 85.25 193 ASP A C 1
ATOM 1509 O O . ASP A 1 193 ? -2.470 6.241 24.508 1.00 85.25 193 ASP A O 1
ATOM 1513 N N . PRO A 1 194 ? -1.841 8.387 24.427 1.00 84.62 194 PRO A N 1
ATOM 1514 C CA . PRO A 1 194 ? -0.924 8.280 25.561 1.00 84.62 194 PRO A CA 1
ATOM 1515 C C . PRO A 1 194 ? -1.612 8.243 26.936 1.00 84.62 194 PRO A C 1
ATOM 1517 O O . PRO A 1 194 ? -0.924 8.016 27.932 1.00 84.62 194 PRO A O 1
ATOM 1520 N N . ASP A 1 195 ? -2.925 8.463 27.017 1.00 83.44 195 ASP A N 1
ATOM 1521 C CA . ASP A 1 195 ? -3.724 8.426 28.248 1.00 83.44 195 ASP A CA 1
ATOM 1522 C C . ASP A 1 195 ? -4.654 7.202 28.330 1.00 83.44 195 ASP A C 1
ATOM 1524 O O . ASP A 1 195 ? -5.028 6.802 29.434 1.00 83.44 195 ASP A O 1
ATOM 1528 N N . THR A 1 196 ? -5.016 6.593 27.195 1.00 84.50 196 THR A N 1
ATOM 1529 C CA . THR A 1 196 ? -5.980 5.476 27.113 1.00 84.50 196 THR A CA 1
ATOM 1530 C C . THR A 1 196 ? -5.554 4.295 26.228 1.00 84.50 196 THR A C 1
ATOM 1532 O O . THR A 1 196 ? -6.290 3.313 26.152 1.00 84.50 196 THR A O 1
ATOM 1535 N N . LEU A 1 197 ? -4.364 4.331 25.609 1.00 86.00 197 LEU A N 1
ATOM 1536 C CA . LEU A 1 197 ? -3.805 3.340 24.661 1.00 86.00 197 LEU A CA 1
ATOM 1537 C C . LEU A 1 197 ? -4.557 3.215 23.319 1.00 86.00 197 LEU A C 1
ATOM 1539 O O . LEU A 1 197 ? -3.926 2.971 22.291 1.00 86.00 197 LEU A O 1
ATOM 1543 N N . LEU A 1 198 ? -5.876 3.406 23.313 1.00 86.56 198 LEU A N 1
ATOM 1544 C CA . LEU A 1 198 ? -6.743 3.421 22.137 1.00 86.56 198 LEU A CA 1
ATOM 1545 C C . LEU A 1 198 ? -7.513 4.742 22.043 1.00 86.56 198 LEU A C 1
ATOM 1547 O O . LEU A 1 198 ? -8.083 5.163 23.046 1.00 86.56 198 LEU A O 1
ATOM 1551 N N . PRO A 1 199 ? -7.647 5.344 20.850 1.00 88.50 199 PRO A N 1
ATOM 1552 C CA . PRO A 1 199 ? -8.458 6.535 20.685 1.00 88.50 199 PRO A CA 1
ATOM 1553 C C . PRO A 1 199 ? -9.947 6.195 20.826 1.00 88.50 199 PRO A C 1
ATOM 1555 O O . PRO A 1 199 ? -10.399 5.073 20.568 1.00 88.50 199 PRO A O 1
ATOM 1558 N N . ASN A 1 200 ? -10.725 7.195 21.226 1.00 91.31 200 ASN A N 1
ATOM 1559 C CA . ASN A 1 200 ? -12.158 7.061 21.442 1.00 91.31 200 ASN A CA 1
ATOM 1560 C C . ASN A 1 200 ? -12.915 6.979 20.106 1.00 91.31 200 ASN A C 1
ATOM 1562 O O . ASN A 1 200 ? -12.756 7.852 19.257 1.00 91.31 200 ASN A O 1
ATOM 1566 N N . LEU A 1 201 ? -13.750 5.945 19.941 1.00 92.75 201 LEU A N 1
ATOM 1567 C CA . LEU A 1 201 ? -14.684 5.783 18.812 1.00 92.75 201 LEU A CA 1
ATOM 1568 C C . LEU A 1 201 ? -14.066 5.955 17.395 1.00 92.75 201 LEU A C 1
ATOM 1570 O O . LEU A 1 201 ? -14.633 6.682 16.576 1.00 92.75 201 LEU A O 1
ATOM 1574 N N . PRO A 1 202 ? -12.927 5.313 17.057 1.00 92.31 202 PRO A N 1
ATOM 1575 C CA . PRO A 1 202 ? -12.253 5.539 15.784 1.00 92.31 202 PRO A CA 1
ATOM 1576 C C . PRO A 1 202 ? -13.053 4.972 14.606 1.00 92.31 202 PRO A C 1
ATOM 1578 O O . PRO A 1 202 ? -13.647 3.893 14.695 1.00 92.31 202 PRO A O 1
ATOM 1581 N N . THR A 1 203 ? -13.025 5.681 13.479 1.00 93.25 203 THR A N 1
ATOM 1582 C CA . THR A 1 203 ? -13.723 5.271 12.257 1.00 93.25 203 THR A CA 1
ATOM 1583 C C . THR A 1 203 ? -13.064 4.051 11.617 1.00 93.25 203 THR A C 1
ATOM 1585 O O . THR A 1 203 ? -11.903 4.076 11.208 1.00 93.25 203 THR A O 1
ATOM 1588 N N . MET A 1 204 ? -13.853 2.994 11.480 1.00 93.56 204 MET A N 1
ATOM 1589 C CA . MET A 1 204 ? -13.608 1.821 10.648 1.00 93.56 204 MET A CA 1
ATOM 1590 C C . MET A 1 204 ? -14.680 1.748 9.556 1.00 93.56 204 MET A C 1
ATOM 1592 O O . MET A 1 204 ? -15.625 2.533 9.544 1.00 93.56 204 MET A O 1
ATOM 1596 N N . TYR A 1 205 ? -14.546 0.793 8.643 1.00 95.94 205 TYR A N 1
ATOM 1597 C CA . TYR A 1 205 ? -15.518 0.503 7.596 1.00 95.94 205 TYR A CA 1
ATOM 1598 C C . TYR A 1 205 ? -15.891 -0.976 7.627 1.00 95.94 205 TYR A C 1
ATOM 1600 O O . TYR A 1 205 ? -15.030 -1.846 7.758 1.00 95.94 205 TYR A O 1
ATOM 1608 N N . THR A 1 206 ? -17.181 -1.252 7.485 1.00 96.62 206 THR A N 1
ATOM 1609 C CA . THR A 1 206 ? -17.738 -2.600 7.340 1.00 96.62 206 THR A CA 1
ATOM 1610 C C . THR A 1 206 ? -17.913 -2.924 5.868 1.00 96.62 206 THR A C 1
ATOM 1612 O O . THR A 1 206 ? -18.247 -2.053 5.062 1.00 96.62 206 THR A O 1
ATOM 1615 N N . PHE A 1 207 ? -17.646 -4.171 5.500 1.00 97.31 207 PHE A N 1
ATOM 1616 C CA . PHE A 1 207 ? -17.678 -4.582 4.101 1.00 97.31 207 PHE A CA 1
ATOM 1617 C C . PHE A 1 207 ? -19.105 -4.952 3.661 1.00 97.31 207 PHE A C 1
ATOM 1619 O O . PHE A 1 207 ? -19.885 -5.428 4.489 1.00 97.31 207 PHE A O 1
ATOM 1626 N N . PRO A 1 208 ? -19.457 -4.737 2.377 1.00 97.31 208 PRO A N 1
ATOM 1627 C CA . PRO A 1 208 ? -20.722 -5.189 1.783 1.00 97.31 208 PRO A CA 1
ATOM 1628 C C . PRO A 1 208 ? -20.849 -6.721 1.816 1.00 97.31 208 PRO A C 1
ATOM 1630 O O . PRO A 1 208 ? -19.913 -7.408 2.222 1.00 97.31 208 PRO A O 1
ATOM 1633 N N . ASN A 1 209 ? -21.970 -7.275 1.342 1.00 97.62 209 ASN A N 1
ATOM 1634 C CA . ASN A 1 209 ? -22.113 -8.722 1.144 1.00 97.62 209 ASN A CA 1
ATOM 1635 C C . ASN A 1 209 ? -21.041 -9.227 0.155 1.00 97.62 209 ASN A C 1
ATOM 1637 O O . ASN A 1 209 ? -21.119 -8.997 -1.056 1.00 97.62 209 ASN A O 1
ATOM 1641 N N . LEU A 1 210 ? -20.018 -9.889 0.695 1.00 97.50 210 LEU A N 1
ATOM 1642 C CA . LEU A 1 210 ? -18.844 -10.353 -0.035 1.00 97.50 210 LEU A CA 1
ATOM 1643 C C . LEU A 1 210 ? -19.171 -11.484 -1.010 1.00 97.50 210 LEU A C 1
ATOM 1645 O O . LEU A 1 210 ? -18.634 -11.477 -2.115 1.00 97.50 210 LEU A O 1
ATOM 1649 N N . SER A 1 211 ? -20.076 -12.403 -0.660 1.00 95.94 211 SER A N 1
ATOM 1650 C CA . SER A 1 211 ? -20.507 -13.477 -1.570 1.00 95.94 211 SER A CA 1
ATOM 1651 C C . SER A 1 211 ? -21.159 -12.917 -2.846 1.00 95.94 211 SER A C 1
ATOM 1653 O O . SER A 1 211 ? -20.854 -13.371 -3.951 1.00 95.94 211 SER A O 1
ATOM 1655 N N . ASN A 1 212 ? -21.993 -11.879 -2.718 1.00 97.50 212 ASN A N 1
ATOM 1656 C CA . ASN A 1 212 ? -22.590 -11.166 -3.850 1.00 97.50 212 ASN A CA 1
ATOM 1657 C C . ASN A 1 212 ? -21.528 -10.419 -4.678 1.00 97.50 212 ASN A C 1
ATOM 1659 O O . ASN A 1 212 ? -21.447 -10.608 -5.892 1.00 97.50 212 ASN A O 1
ATOM 1663 N N . PHE A 1 213 ? -20.663 -9.638 -4.024 1.00 98.06 213 PHE A N 1
ATOM 1664 C CA . PHE A 1 213 ? -19.579 -8.901 -4.683 1.00 98.06 213 PHE A CA 1
ATOM 1665 C C . PHE A 1 213 ? -18.619 -9.817 -5.466 1.00 98.06 213 PHE A C 1
ATOM 1667 O O . PHE A 1 213 ? -18.325 -9.548 -6.633 1.00 98.06 213 PHE A O 1
ATOM 1674 N N . TYR A 1 214 ? -18.163 -10.928 -4.875 1.00 97.94 214 TYR A N 1
ATOM 1675 C CA . TYR A 1 214 ? -17.248 -11.854 -5.546 1.00 97.94 214 TYR A CA 1
ATOM 1676 C C . TYR A 1 214 ? -17.917 -12.612 -6.700 1.00 97.94 214 TYR A C 1
ATOM 1678 O O . TYR A 1 214 ? -17.268 -12.814 -7.731 1.00 97.94 214 TYR A O 1
ATOM 1686 N N . ARG A 1 215 ? -19.211 -12.956 -6.607 1.00 97.50 215 ARG A N 1
ATOM 1687 C CA . ARG A 1 215 ? -19.995 -13.498 -7.737 1.00 97.50 215 ARG A CA 1
ATOM 1688 C C . ARG A 1 215 ? -20.045 -12.518 -8.913 1.00 97.50 215 ARG A C 1
ATOM 1690 O O . ARG A 1 215 ? -19.823 -12.922 -10.058 1.00 97.50 215 ARG A O 1
ATOM 1697 N N . ASP A 1 216 ? -20.315 -11.246 -8.648 1.00 98.38 216 ASP A N 1
ATOM 1698 C CA . ASP A 1 216 ? -20.485 -10.243 -9.704 1.00 98.38 216 ASP A CA 1
ATOM 1699 C C . ASP A 1 216 ? -19.136 -9.905 -10.358 1.00 98.38 216 ASP A C 1
ATOM 1701 O O . ASP A 1 216 ? -19.025 -9.900 -11.586 1.00 98.38 216 ASP A O 1
ATOM 1705 N N . TRP A 1 217 ? -18.067 -9.794 -9.560 1.00 98.12 217 TRP A N 1
ATOM 1706 C CA . TRP A 1 217 ? -16.690 -9.681 -10.056 1.00 98.12 217 TRP A CA 1
ATOM 1707 C C . TRP A 1 217 ? -16.278 -10.906 -10.895 1.00 98.12 217 TRP A C 1
ATOM 1709 O O . TRP A 1 217 ? -15.714 -10.762 -11.978 1.00 98.12 217 TRP A O 1
ATOM 1719 N N . THR A 1 218 ? -16.622 -12.124 -10.464 1.00 98.31 218 THR A N 1
ATOM 1720 C CA . THR A 1 218 ? -16.384 -13.367 -11.233 1.00 98.31 218 THR A CA 1
ATOM 1721 C C . THR A 1 218 ? -17.105 -13.350 -12.585 1.00 98.31 218 THR A C 1
ATOM 1723 O O . THR A 1 218 ? -16.593 -13.879 -13.573 1.00 98.31 218 THR A O 1
ATOM 1726 N N . SER A 1 219 ? -18.283 -12.727 -12.644 1.00 98.06 219 SER A N 1
ATOM 1727 C CA . SER A 1 219 ? -19.095 -12.623 -13.859 1.00 98.06 219 SER A CA 1
ATOM 1728 C C . SER A 1 219 ? -18.505 -11.614 -14.853 1.00 98.06 219 SER A C 1
ATOM 1730 O O . SER A 1 219 ? -18.393 -11.924 -16.039 1.00 98.06 219 SER A O 1
ATOM 1732 N N . ASP A 1 220 ? -18.028 -10.463 -14.371 1.00 98.12 220 ASP A N 1
ATOM 1733 C CA . ASP A 1 220 ? -17.276 -9.473 -15.159 1.00 98.12 220 ASP A CA 1
ATOM 1734 C C . ASP A 1 220 ? -15.972 -10.050 -15.744 1.00 98.12 220 ASP A C 1
ATOM 1736 O O . ASP A 1 220 ? -15.700 -9.893 -16.937 1.00 98.12 220 ASP A O 1
ATOM 1740 N N . LEU A 1 221 ? -15.191 -10.783 -14.941 1.00 98.25 221 LEU A N 1
ATOM 1741 C CA . LEU A 1 221 ? -13.954 -11.411 -15.414 1.00 98.25 221 LEU A CA 1
ATOM 1742 C C . LEU A 1 221 ? -14.226 -12.466 -16.496 1.00 98.25 221 LEU A C 1
ATOM 1744 O O . LEU A 1 221 ? -13.520 -12.505 -17.506 1.00 98.25 221 LEU A O 1
ATOM 1748 N N . ARG A 1 222 ? -15.283 -13.275 -16.342 1.00 98.38 222 ARG A N 1
ATOM 1749 C CA . ARG A 1 222 ? -15.730 -14.218 -17.383 1.00 98.38 222 ARG A CA 1
ATOM 1750 C C . ARG A 1 222 ? -16.173 -13.496 -18.659 1.00 98.38 222 ARG A C 1
ATOM 1752 O O . ARG A 1 222 ? -15.799 -13.932 -19.745 1.00 98.38 222 ARG A O 1
ATOM 1759 N N . ALA A 1 223 ? -16.885 -12.372 -18.550 1.00 97.81 223 ALA A N 1
ATOM 1760 C CA . ALA A 1 223 ? -17.267 -11.549 -19.703 1.00 97.81 223 ALA A CA 1
ATOM 1761 C C . ALA A 1 223 ? -16.053 -10.943 -20.441 1.00 97.81 223 ALA A C 1
ATOM 1763 O O . ALA A 1 223 ? -16.097 -10.773 -21.658 1.00 97.81 223 ALA A O 1
ATOM 1764 N N . LYS A 1 224 ? -14.941 -10.692 -19.735 1.00 96.81 224 LYS A N 1
ATOM 1765 C CA . LYS A 1 224 ? -13.645 -10.271 -20.310 1.00 96.81 224 LYS A CA 1
ATOM 1766 C C . LYS A 1 224 ? -12.786 -11.430 -20.837 1.00 96.81 224 LYS A C 1
ATOM 1768 O O . LYS A 1 224 ? -11.658 -11.210 -21.270 1.00 96.81 224 LYS A O 1
ATOM 1773 N N . GLY A 1 225 ? -13.302 -12.660 -20.823 1.00 96.94 225 GLY A N 1
ATOM 1774 C CA . GLY A 1 225 ? -12.608 -13.840 -21.341 1.00 96.94 225 GLY A CA 1
ATOM 1775 C C . GLY A 1 225 ? -11.597 -14.472 -20.379 1.00 96.94 225 GLY A C 1
ATOM 1776 O O . GLY A 1 225 ? -10.774 -15.270 -20.824 1.00 96.94 225 GLY A O 1
ATOM 1777 N N . VAL A 1 226 ? -11.646 -14.160 -19.077 1.00 98.38 226 VAL A N 1
ATOM 1778 C CA . VAL A 1 226 ? -10.885 -14.908 -18.062 1.00 98.38 226 VAL A CA 1
ATOM 1779 C C . VAL A 1 226 ? -11.534 -16.276 -17.859 1.00 98.38 226 VAL A C 1
ATOM 1781 O O . VAL A 1 226 ? -12.709 -16.382 -17.496 1.00 98.38 226 VAL A O 1
ATOM 1784 N N . GLN A 1 227 ? -10.759 -17.341 -18.043 1.00 98.19 227 GLN A N 1
ATOM 1785 C CA . GLN A 1 227 ? -11.204 -18.703 -17.768 1.00 98.19 227 GLN A CA 1
ATOM 1786 C C . GLN A 1 227 ? -11.106 -18.967 -16.260 1.00 98.19 227 GLN A C 1
ATOM 1788 O O . GLN A 1 227 ? -10.006 -19.090 -15.732 1.00 98.19 227 GLN A O 1
ATOM 1793 N N . ILE A 1 228 ? -12.242 -19.064 -15.562 1.00 98.25 228 ILE A N 1
ATOM 1794 C CA . ILE A 1 228 ? -12.282 -19.310 -14.108 1.00 98.25 228 ILE A CA 1
ATOM 1795 C C . ILE A 1 228 ? -12.760 -20.741 -13.833 1.00 98.25 228 ILE A C 1
ATOM 1797 O O . ILE A 1 228 ? -13.965 -21.009 -13.930 1.00 98.25 228 ILE A O 1
ATOM 1801 N N . ARG A 1 229 ? -11.814 -21.630 -13.487 1.00 96.50 229 ARG A N 1
ATOM 1802 C CA . ARG A 1 229 ? -12.041 -23.007 -13.015 1.00 96.50 229 ARG A CA 1
ATOM 1803 C C . ARG A 1 229 ? -12.095 -23.036 -11.482 1.00 96.50 229 ARG A C 1
ATOM 1805 O O . ARG A 1 229 ? -11.168 -22.583 -10.819 1.00 96.50 229 ARG A O 1
ATOM 1812 N N . LEU A 1 230 ? -13.173 -23.596 -10.946 1.00 96.50 230 LEU A N 1
ATOM 1813 C CA . LEU A 1 230 ? -13.409 -23.827 -9.516 1.00 96.50 230 LEU A CA 1
ATOM 1814 C C . LEU A 1 230 ? -13.530 -25.343 -9.288 1.00 96.50 230 LEU A C 1
ATOM 1816 O O . LEU A 1 230 ? -13.791 -26.068 -10.249 1.00 96.50 230 LEU A O 1
ATOM 1820 N N . ASN A 1 231 ? -13.338 -25.821 -8.056 1.00 96.31 231 ASN A N 1
ATOM 1821 C CA . ASN A 1 231 ? -13.162 -27.251 -7.739 1.00 96.31 231 ASN A CA 1
ATOM 1822 C C . ASN A 1 231 ? -12.004 -27.927 -8.518 1.00 96.31 231 ASN A C 1
ATOM 1824 O O . ASN A 1 231 ? -12.035 -29.131 -8.771 1.00 96.31 231 ASN A O 1
ATOM 1828 N N . CYS A 1 232 ? -10.980 -27.17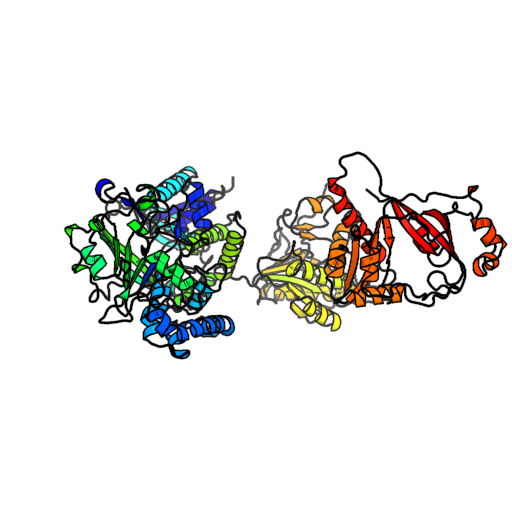2 -8.922 1.00 96.12 232 CYS A N 1
ATOM 1829 C CA . CYS A 1 232 ? -9.890 -27.643 -9.777 1.00 96.12 232 CYS A CA 1
ATOM 1830 C C . CYS A 1 232 ? -8.564 -27.693 -9.002 1.00 96.12 232 CYS A C 1
ATOM 1832 O O . CYS A 1 232 ? -8.093 -26.681 -8.484 1.00 96.12 232 CYS A O 1
ATOM 1834 N N . HIS A 1 233 ? -7.950 -28.875 -8.925 1.00 95.38 233 HIS A N 1
ATOM 1835 C CA . HIS A 1 233 ? -6.679 -29.102 -8.239 1.00 95.38 233 HIS A CA 1
ATOM 1836 C C . HIS A 1 233 ? -5.496 -29.004 -9.217 1.00 95.38 233 HIS A C 1
ATOM 1838 O O . HIS A 1 233 ? -5.417 -29.813 -10.148 1.00 95.38 233 HIS A O 1
ATOM 1844 N N . PRO A 1 234 ? -4.559 -28.056 -9.009 1.00 95.81 234 PRO A N 1
ATOM 1845 C CA . PRO A 1 234 ? -3.356 -27.931 -9.819 1.00 95.81 234 PRO A CA 1
ATOM 1846 C C . PRO A 1 234 ? -2.182 -28.738 -9.245 1.00 95.81 234 PRO A C 1
ATOM 1848 O O . PRO A 1 234 ? -1.862 -28.655 -8.059 1.00 95.81 234 PRO A O 1
ATOM 1851 N N . GLY A 1 235 ? -1.482 -29.455 -10.120 1.00 95.12 235 GLY A N 1
ATOM 1852 C CA . GLY A 1 235 ? -0.131 -29.973 -9.904 1.00 95.12 235 GLY A CA 1
ATOM 1853 C C . GLY A 1 235 ? 0.834 -29.381 -10.933 1.00 95.12 235 GLY A C 1
ATOM 1854 O O . GLY A 1 235 ? 0.429 -29.032 -12.041 1.00 95.12 235 GLY A O 1
ATOM 1855 N N . ILE A 1 236 ? 2.114 -29.252 -10.590 1.00 95.81 236 ILE A N 1
ATOM 1856 C CA . ILE A 1 236 ? 3.155 -28.794 -11.525 1.00 95.81 236 ILE A CA 1
ATOM 1857 C C . ILE A 1 236 ? 3.849 -30.018 -12.140 1.00 95.81 236 ILE A C 1
ATOM 1859 O O . ILE A 1 236 ? 4.108 -30.988 -11.436 1.00 95.81 236 ILE A O 1
ATOM 1863 N N . ILE A 1 237 ? 4.131 -29.969 -13.449 1.00 95.56 237 ILE A N 1
ATOM 1864 C CA . ILE A 1 237 ? 4.881 -31.004 -14.190 1.00 95.56 237 ILE A CA 1
ATOM 1865 C C . ILE A 1 237 ? 6.261 -30.476 -14.612 1.00 95.56 237 ILE A C 1
ATOM 1867 O O . ILE A 1 237 ? 7.283 -31.125 -14.404 1.00 95.56 237 ILE A O 1
ATOM 1871 N N . GLU A 1 238 ? 6.311 -29.275 -15.193 1.00 93.69 238 GLU A N 1
ATOM 1872 C CA . GLU A 1 238 ? 7.552 -28.571 -15.541 1.00 93.69 238 GLU A CA 1
ATOM 1873 C C . GLU A 1 238 ? 7.370 -27.073 -15.264 1.00 93.69 238 GLU A C 1
ATOM 1875 O O . GLU A 1 238 ? 6.283 -26.525 -15.434 1.00 93.69 238 GLU A O 1
ATOM 1880 N N . ARG A 1 239 ? 8.440 -26.385 -14.859 1.00 93.25 239 ARG A N 1
ATOM 1881 C CA . ARG A 1 239 ? 8.517 -24.919 -14.895 1.00 93.25 239 ARG A CA 1
ATOM 1882 C C . ARG A 1 239 ? 9.954 -24.472 -15.132 1.00 93.25 239 ARG A C 1
ATOM 1884 O O . ARG A 1 239 ? 10.885 -25.057 -14.577 1.00 93.25 239 ARG A O 1
ATOM 1891 N N . GLY A 1 240 ? 10.154 -23.436 -15.938 1.00 82.75 240 GLY A N 1
ATOM 1892 C CA . GLY A 1 240 ? 11.490 -22.926 -16.238 1.00 82.75 240 GLY A CA 1
ATOM 1893 C C . GLY A 1 240 ? 11.539 -22.073 -17.500 1.00 82.75 240 GLY A C 1
ATOM 1894 O O . GLY A 1 240 ? 10.578 -21.406 -17.863 1.00 82.75 240 GLY A O 1
ATOM 1895 N N . LYS A 1 241 ? 12.676 -22.084 -18.206 1.00 77.81 241 LYS A N 1
ATOM 1896 C CA . LYS A 1 241 ? 12.894 -21.208 -19.376 1.00 77.81 241 LYS A CA 1
ATOM 1897 C C . LYS A 1 241 ? 11.876 -21.402 -20.513 1.00 77.81 241 LYS A C 1
ATOM 1899 O O . LYS A 1 241 ? 11.674 -20.467 -21.280 1.00 77.81 241 LYS A O 1
ATOM 1904 N N . ARG A 1 242 ? 11.254 -22.584 -20.603 1.00 81.38 242 ARG A N 1
ATOM 1905 C CA . ARG A 1 242 ? 10.272 -22.975 -21.631 1.00 81.38 242 ARG A CA 1
ATOM 1906 C C . ARG A 1 242 ? 8.817 -22.599 -21.304 1.00 81.38 242 ARG A C 1
ATOM 1908 O O . ARG A 1 242 ? 7.955 -22.867 -22.129 1.00 81.38 242 ARG A O 1
ATOM 1915 N N . GLY A 1 243 ? 8.554 -22.010 -20.134 1.00 91.06 243 GLY A N 1
ATOM 1916 C CA . GLY A 1 243 ? 7.203 -21.777 -19.611 1.00 91.06 243 GLY A CA 1
ATOM 1917 C C . GLY A 1 243 ? 6.910 -22.654 -18.392 1.00 91.06 243 GLY A C 1
ATOM 1918 O O . GLY A 1 243 ? 7.830 -23.055 -17.669 1.00 91.06 243 GLY A O 1
ATOM 1919 N N . VAL A 1 244 ? 5.629 -22.943 -18.173 1.00 96.62 244 VAL A N 1
ATOM 1920 C CA . VAL A 1 244 ? 5.081 -23.739 -17.068 1.00 96.62 244 VAL A CA 1
ATOM 1921 C C . VAL A 1 244 ? 4.071 -24.746 -17.620 1.00 96.62 244 VAL A C 1
ATOM 1923 O O . VAL A 1 244 ? 3.183 -24.378 -18.383 1.00 96.62 244 VAL A O 1
ATOM 1926 N N . MET A 1 245 ? 4.177 -26.006 -17.209 1.00 97.25 245 MET A N 1
ATOM 1927 C CA . MET A 1 245 ? 3.237 -27.076 -17.539 1.00 97.25 245 MET A CA 1
ATOM 1928 C C . MET A 1 245 ? 2.526 -27.534 -16.264 1.00 97.25 245 MET A C 1
ATOM 1930 O O . MET A 1 245 ? 3.179 -27.957 -15.304 1.00 97.25 245 MET A O 1
ATOM 1934 N N . LEU A 1 246 ? 1.196 -27.445 -16.261 1.00 97.25 246 LEU A N 1
ATOM 1935 C CA . LEU A 1 246 ? 0.336 -27.826 -15.143 1.00 97.25 246 LEU A CA 1
ATOM 1936 C C . LEU A 1 246 ? -0.475 -29.078 -15.479 1.00 97.25 246 LEU A C 1
ATOM 1938 O O . LEU A 1 246 ? -1.003 -29.202 -16.584 1.00 97.25 246 LEU A O 1
ATOM 1942 N N . GLN A 1 247 ? -0.627 -29.957 -14.492 1.00 96.69 247 GLN A N 1
ATOM 1943 C CA . GLN A 1 247 ? -1.686 -30.957 -14.447 1.00 96.69 247 GLN A CA 1
ATOM 1944 C C . GLN A 1 247 ? -2.892 -30.342 -13.731 1.00 96.69 247 GLN A C 1
ATOM 1946 O O . GLN A 1 247 ? -2.737 -29.808 -12.635 1.00 96.69 247 GLN A O 1
ATOM 1951 N N . LEU A 1 248 ? -4.079 -30.406 -14.329 1.00 96.31 248 LEU A N 1
ATOM 1952 C CA . LEU A 1 248 ? -5.309 -29.829 -13.787 1.00 96.31 248 LEU A CA 1
ATOM 1953 C C . LEU A 1 248 ? -6.383 -30.918 -13.686 1.00 96.31 248 LEU A C 1
ATOM 1955 O O . LEU A 1 248 ? -6.830 -31.449 -14.708 1.00 96.31 248 LEU A O 1
ATOM 1959 N N . GLN A 1 249 ? -6.782 -31.238 -12.454 1.00 96.00 249 GLN A N 1
ATOM 1960 C CA . GLN A 1 249 ? -7.832 -32.206 -12.139 1.00 96.00 249 GLN A CA 1
ATOM 1961 C C . GLN A 1 249 ? -9.071 -31.475 -11.616 1.00 96.00 249 GLN A C 1
ATOM 1963 O O . GLN A 1 249 ? -9.051 -30.931 -10.512 1.00 96.00 249 GLN A O 1
ATOM 1968 N N . ASP A 1 250 ? -10.159 -31.500 -12.382 1.00 94.25 250 ASP A N 1
ATOM 1969 C CA . ASP A 1 250 ? -11.468 -31.027 -11.924 1.00 94.25 250 ASP A CA 1
ATOM 1970 C C . ASP A 1 250 ? -12.099 -32.052 -10.955 1.00 94.25 250 ASP A C 1
ATOM 1972 O O . ASP A 1 250 ? -11.818 -33.254 -11.040 1.00 94.25 250 ASP A O 1
ATOM 1976 N N . TYR A 1 251 ? -12.945 -31.584 -10.032 1.00 92.25 251 TYR A N 1
ATOM 1977 C CA . TYR A 1 251 ? -13.681 -32.392 -9.049 1.00 92.25 251 TYR A CA 1
ATOM 1978 C C . TYR A 1 251 ? -15.188 -32.064 -9.053 1.00 92.25 251 TYR A C 1
ATOM 1980 O O . TYR A 1 251 ? -15.581 -30.921 -9.281 1.00 92.25 251 TYR A O 1
ATOM 1988 N N . ASP A 1 252 ? -16.017 -33.064 -8.742 1.00 88.50 252 ASP A N 1
ATOM 1989 C CA . ASP A 1 252 ? -17.466 -32.966 -8.476 1.00 88.50 252 ASP A CA 1
ATOM 1990 C C . ASP A 1 252 ? -17.754 -33.653 -7.133 1.00 88.50 252 ASP A C 1
ATOM 1992 O O . ASP A 1 252 ? -17.290 -34.771 -6.919 1.00 88.50 252 ASP A O 1
ATOM 1996 N N . ASP A 1 253 ? -18.478 -33.000 -6.217 1.00 82.06 253 ASP A N 1
ATOM 1997 C CA . ASP A 1 253 ? -18.832 -33.523 -4.879 1.00 82.06 253 ASP A CA 1
ATOM 1998 C C . ASP A 1 253 ? -17.675 -34.233 -4.130 1.00 82.06 253 ASP A C 1
ATOM 2000 O O . ASP A 1 253 ? -17.847 -35.244 -3.446 1.00 82.06 253 ASP A O 1
ATOM 2004 N N . GLY A 1 254 ? -16.455 -33.699 -4.269 1.00 79.19 254 GLY A N 1
ATOM 2005 C CA . GLY A 1 254 ? -15.238 -34.231 -3.643 1.00 79.19 254 GLY A CA 1
ATOM 2006 C C . GLY A 1 254 ? -14.595 -35.433 -4.351 1.00 79.19 254 GLY A C 1
ATOM 2007 O O . GLY A 1 254 ? -13.563 -35.919 -3.888 1.00 79.19 254 GLY A O 1
ATOM 2008 N N . GLN A 1 255 ? -15.135 -35.890 -5.483 1.00 85.88 255 GLN A N 1
ATOM 2009 C CA . GLN A 1 255 ? -14.569 -36.952 -6.323 1.00 85.88 255 GLN A CA 1
ATOM 2010 C C . GLN A 1 255 ? -13.904 -36.377 -7.581 1.00 85.88 255 GLN A C 1
ATOM 2012 O O . GLN A 1 255 ? -14.350 -35.368 -8.124 1.00 85.88 255 GLN A O 1
ATOM 2017 N N . ALA A 1 256 ? -12.829 -37.014 -8.055 1.00 88.06 256 ALA A N 1
ATOM 2018 C CA . ALA A 1 256 ? -12.118 -36.585 -9.259 1.00 88.06 256 ALA A CA 1
ATOM 2019 C C . ALA A 1 256 ? -12.984 -36.795 -10.516 1.00 88.06 256 ALA A C 1
ATOM 2021 O O . ALA A 1 256 ? -13.516 -37.884 -10.744 1.00 88.06 256 ALA A O 1
ATOM 2022 N N . LYS A 1 257 ? -13.123 -35.748 -11.333 1.00 90.31 257 LYS A N 1
ATOM 2023 C CA . LYS A 1 257 ? -14.021 -35.691 -12.490 1.00 90.31 257 LYS A CA 1
ATOM 2024 C C . LYS A 1 257 ? -13.240 -35.808 -13.800 1.00 90.31 257 LYS A C 1
ATOM 2026 O O . LYS A 1 257 ? -12.681 -34.828 -14.284 1.00 90.31 257 LYS A O 1
ATOM 2031 N N . GLY A 1 258 ? -13.259 -37.002 -14.392 1.00 88.19 258 GLY A N 1
ATOM 2032 C CA . GLY A 1 258 ? -12.539 -37.301 -15.636 1.00 88.19 258 GLY A CA 1
ATOM 2033 C C . GLY A 1 258 ? -11.017 -37.355 -15.461 1.00 88.19 258 GLY A C 1
ATOM 2034 O O . GLY A 1 258 ? -10.501 -37.180 -14.357 1.00 88.19 258 GLY A O 1
ATOM 2035 N N . ASP A 1 259 ? -10.304 -37.617 -16.557 1.00 88.56 259 ASP A N 1
ATOM 2036 C CA . ASP A 1 259 ? -8.841 -37.704 -16.553 1.00 88.56 259 ASP A CA 1
ATOM 2037 C C . ASP A 1 259 ? -8.182 -36.323 -16.338 1.00 88.56 259 ASP A C 1
ATOM 2039 O O . ASP A 1 259 ? -8.686 -35.318 -16.855 1.00 88.56 259 ASP A O 1
ATOM 2043 N N . PRO A 1 260 ? -7.030 -36.241 -15.638 1.00 91.81 260 PRO A N 1
ATOM 2044 C CA . PRO A 1 260 ? -6.329 -34.979 -15.441 1.00 91.81 260 PRO A CA 1
ATOM 2045 C C . PRO A 1 260 ? -5.858 -34.382 -16.773 1.00 91.81 260 PRO A C 1
ATOM 2047 O O . PRO A 1 260 ? -5.117 -35.012 -17.532 1.00 91.81 260 PRO A O 1
ATOM 2050 N N . SER A 1 261 ? -6.224 -33.128 -17.030 1.00 94.69 261 SER A N 1
ATOM 2051 C CA . SER A 1 261 ? -5.767 -32.395 -18.214 1.00 94.69 261 SER A CA 1
ATOM 2052 C C . SER A 1 261 ? -4.347 -31.846 -18.024 1.00 94.69 261 SER A C 1
ATOM 2054 O O . SER A 1 261 ? -3.937 -31.543 -16.904 1.00 94.69 261 SER A O 1
ATOM 2056 N N . ILE A 1 262 ? -3.581 -31.721 -19.113 1.00 96.75 262 ILE A N 1
ATOM 2057 C CA . ILE A 1 262 ? -2.232 -31.133 -19.104 1.00 96.75 262 ILE A CA 1
ATOM 2058 C C . ILE A 1 262 ? -2.248 -29.861 -19.950 1.00 96.75 262 ILE A C 1
ATOM 2060 O O . ILE A 1 262 ? -2.552 -29.908 -21.142 1.00 96.75 262 ILE A O 1
ATOM 2064 N N . GLU A 1 263 ? -1.900 -28.726 -19.345 1.00 97.12 263 GLU A N 1
ATOM 2065 C CA . GLU A 1 263 ? -1.937 -27.416 -19.997 1.00 97.12 263 GLU A CA 1
ATOM 2066 C C . GLU A 1 263 ? -0.631 -26.628 -19.819 1.00 97.12 263 GLU A C 1
ATOM 2068 O O . GLU A 1 263 ? 0.026 -26.695 -18.781 1.00 97.12 263 GLU A O 1
ATOM 2073 N N . ASN A 1 264 ? -0.261 -25.868 -20.855 1.00 97.06 264 ASN A N 1
ATOM 2074 C CA . ASN A 1 264 ? 0.972 -25.080 -20.913 1.00 97.06 264 ASN A CA 1
ATOM 2075 C C . ASN A 1 264 ? 0.677 -23.578 -20.813 1.00 97.06 264 ASN A C 1
ATOM 2077 O O . ASN A 1 264 ? -0.226 -23.075 -21.483 1.00 97.06 264 ASN A O 1
ATOM 2081 N N . PHE A 1 265 ? 1.486 -22.872 -20.028 1.00 97.56 265 PHE A N 1
ATOM 2082 C CA . PHE A 1 265 ? 1.404 -21.442 -19.740 1.00 97.56 265 PHE A CA 1
ATOM 2083 C C . PHE A 1 265 ? 2.796 -20.801 -19.855 1.00 97.56 265 PHE A C 1
ATOM 2085 O O . PHE A 1 265 ? 3.811 -21.482 -19.718 1.00 97.56 265 PHE A O 1
ATOM 2092 N N . ASP A 1 266 ? 2.861 -19.495 -20.097 1.00 95.12 266 ASP A N 1
ATOM 2093 C CA . ASP A 1 266 ? 4.123 -18.751 -20.168 1.00 95.12 266 ASP A CA 1
ATOM 2094 C C . ASP A 1 266 ? 4.654 -18.404 -18.771 1.00 95.12 266 ASP A C 1
ATOM 2096 O O . ASP A 1 266 ? 5.846 -18.564 -18.513 1.00 95.12 266 ASP A O 1
ATOM 2100 N N . ASP A 1 267 ? 3.767 -17.966 -17.870 1.00 95.50 267 ASP A N 1
ATOM 2101 C CA . ASP A 1 267 ? 4.062 -17.619 -16.475 1.00 95.50 267 ASP A CA 1
ATOM 2102 C C . ASP A 1 267 ? 2.930 -18.075 -15.521 1.00 95.50 267 ASP A C 1
ATOM 2104 O O . ASP A 1 267 ? 1.772 -18.249 -15.916 1.00 95.50 267 ASP A O 1
ATOM 2108 N N . LEU A 1 268 ? 3.286 -18.256 -14.247 1.00 97.94 268 LEU A N 1
ATOM 2109 C CA . LEU A 1 268 ? 2.452 -18.749 -13.146 1.00 97.94 268 LEU A CA 1
ATOM 2110 C C . LEU A 1 268 ? 2.417 -17.733 -11.993 1.00 97.94 268 LEU A C 1
ATOM 2112 O O . LEU A 1 268 ? 3.463 -17.245 -11.564 1.00 97.94 268 LEU A O 1
ATOM 2116 N N . VAL A 1 269 ? 1.236 -17.473 -11.432 1.00 98.38 269 VAL A N 1
ATOM 2117 C CA . VAL A 1 269 ? 1.052 -16.649 -10.227 1.00 98.38 269 VAL A CA 1
ATOM 2118 C C . VAL A 1 269 ? 0.411 -17.481 -9.116 1.00 98.38 269 VAL A C 1
ATOM 2120 O O . VAL A 1 269 ? -0.713 -17.960 -9.246 1.00 98.38 269 VAL A O 1
ATOM 2123 N N . MET A 1 270 ? 1.122 -17.639 -8.002 1.00 98.12 270 MET A N 1
ATOM 2124 C CA . MET A 1 270 ? 0.649 -18.340 -6.810 1.00 98.12 270 MET A CA 1
ATOM 2125 C C . MET A 1 270 ? -0.011 -17.335 -5.855 1.00 98.12 270 MET A C 1
ATOM 2127 O O . MET A 1 270 ? 0.686 -16.605 -5.151 1.00 98.12 270 MET A O 1
ATOM 2131 N N . CYS A 1 271 ? -1.345 -17.300 -5.837 1.00 98.00 271 CYS A N 1
ATOM 2132 C CA . CYS A 1 271 ? -2.180 -16.448 -4.975 1.00 98.00 271 CYS A CA 1
ATOM 2133 C C . CYS A 1 271 ? -2.788 -17.199 -3.768 1.00 98.00 271 CYS A C 1
ATOM 2135 O O . CYS A 1 271 ? -3.553 -16.621 -2.992 1.00 98.00 271 CYS A O 1
ATOM 2137 N N . CYS A 1 272 ? -2.471 -18.486 -3.614 1.00 95.38 272 CYS A N 1
ATOM 2138 C CA . CYS A 1 272 ? -2.870 -19.348 -2.501 1.00 95.38 272 CYS A CA 1
ATOM 2139 C C . CYS A 1 272 ? -1.987 -19.126 -1.243 1.00 95.38 272 CYS A C 1
ATOM 2141 O O . CYS A 1 272 ? -1.011 -18.372 -1.300 1.00 95.38 272 CYS A O 1
ATOM 2143 N N . PRO A 1 273 ? -2.280 -19.769 -0.092 1.00 95.00 273 PRO A N 1
ATOM 2144 C CA . PRO A 1 273 ? -1.405 -19.759 1.088 1.00 95.00 273 PRO A CA 1
ATOM 2145 C C . PRO A 1 273 ? 0.039 -20.194 0.780 1.00 95.00 273 PRO A C 1
ATOM 2147 O O . PRO A 1 273 ? 0.276 -20.971 -0.141 1.00 95.00 273 PRO A O 1
ATOM 2150 N N . ALA A 1 274 ? 1.019 -19.707 1.548 1.00 94.94 274 ALA A N 1
ATOM 2151 C CA . ALA A 1 274 ? 2.443 -19.926 1.258 1.00 94.94 274 ALA A CA 1
ATOM 2152 C C . ALA A 1 274 ? 2.892 -21.393 1.382 1.00 94.94 274 ALA A C 1
ATOM 2154 O O . ALA A 1 274 ? 3.725 -21.866 0.606 1.00 94.94 274 ALA A O 1
ATOM 2155 N N . ASP A 1 275 ? 2.368 -22.121 2.365 1.00 94.19 275 ASP A N 1
ATOM 2156 C CA . ASP A 1 275 ? 2.644 -23.544 2.551 1.00 94.19 275 ASP A CA 1
ATOM 2157 C C . ASP A 1 275 ? 1.882 -24.416 1.549 1.00 94.19 275 ASP A C 1
ATOM 2159 O O . ASP A 1 275 ? 2.462 -25.370 1.037 1.00 94.19 275 ASP A O 1
ATOM 2163 N N . GLU A 1 276 ? 0.664 -24.030 1.172 1.00 94.19 276 GLU A N 1
ATOM 2164 C CA . GLU A 1 276 ? -0.062 -24.623 0.045 1.00 94.19 276 GLU A CA 1
ATOM 2165 C C . GLU A 1 276 ? 0.675 -24.404 -1.289 1.00 94.19 276 GLU A C 1
ATOM 2167 O O . GLU A 1 276 ? 0.881 -25.350 -2.045 1.00 94.19 276 GLU A O 1
ATOM 2172 N N . ALA A 1 277 ? 1.204 -23.202 -1.542 1.00 95.94 277 ALA A N 1
ATOM 2173 C CA . ALA A 1 277 ? 2.053 -22.936 -2.704 1.00 95.94 277 ALA A CA 1
ATOM 2174 C C . ALA A 1 277 ? 3.290 -23.847 -2.693 1.00 95.94 277 ALA A C 1
ATOM 2176 O O . ALA A 1 277 ? 3.634 -24.465 -3.700 1.00 95.94 277 ALA A O 1
ATOM 2177 N N . LYS A 1 278 ? 3.930 -23.997 -1.526 1.00 95.38 278 LYS A N 1
ATOM 2178 C CA . LYS A 1 278 ? 5.058 -24.914 -1.319 1.00 95.38 278 LYS A CA 1
ATOM 2179 C C . LYS A 1 278 ? 4.671 -26.391 -1.492 1.00 95.38 278 LYS A C 1
ATOM 2181 O O . LYS A 1 278 ? 5.528 -27.164 -1.914 1.00 95.38 278 LYS A O 1
ATOM 2186 N N . ARG A 1 279 ? 3.425 -26.780 -1.196 1.00 95.19 279 ARG A N 1
ATOM 2187 C CA . ARG A 1 279 ? 2.876 -28.127 -1.427 1.00 95.19 279 ARG A CA 1
ATOM 2188 C C . ARG A 1 279 ? 2.660 -28.390 -2.917 1.00 95.19 279 ARG A C 1
ATOM 2190 O O . ARG A 1 279 ? 3.087 -29.430 -3.397 1.00 95.19 279 ARG A O 1
ATOM 2197 N N . ILE A 1 280 ? 2.084 -27.434 -3.647 1.00 95.81 280 ILE A N 1
ATOM 2198 C CA . ILE A 1 280 ? 1.856 -27.510 -5.104 1.00 95.81 280 ILE A CA 1
ATOM 2199 C C . ILE A 1 280 ? 3.186 -27.525 -5.883 1.00 95.81 280 ILE A C 1
ATOM 2201 O O . ILE A 1 280 ? 3.306 -28.197 -6.905 1.00 95.81 280 ILE A O 1
ATOM 2205 N N . LEU A 1 281 ? 4.209 -26.816 -5.390 1.00 95.19 281 LEU A N 1
ATOM 2206 C CA . LEU A 1 281 ? 5.554 -26.815 -5.977 1.00 95.19 281 LEU A CA 1
ATOM 2207 C C . LEU A 1 281 ? 6.397 -28.056 -5.635 1.00 95.19 281 LEU A C 1
ATOM 2209 O O . LEU A 1 281 ? 7.362 -28.319 -6.350 1.00 95.19 281 LEU A O 1
ATOM 2213 N N . ASP A 1 282 ? 6.100 -28.757 -4.537 1.00 92.06 282 ASP A N 1
ATOM 2214 C CA . ASP A 1 282 ? 6.744 -30.000 -4.079 1.00 92.06 282 ASP A CA 1
ATOM 2215 C C . ASP A 1 282 ? 8.266 -30.096 -4.382 1.00 92.06 282 ASP A C 1
ATOM 2217 O O . ASP A 1 282 ? 9.082 -29.339 -3.835 1.00 92.06 282 ASP A O 1
ATOM 2221 N N . HIS A 1 283 ? 8.690 -31.006 -5.265 1.00 92.50 283 HIS A N 1
ATOM 2222 C CA . HIS A 1 283 ? 10.084 -31.228 -5.627 1.00 92.50 283 HIS A CA 1
ATOM 2223 C C . HIS A 1 283 ? 10.620 -30.156 -6.592 1.00 92.50 283 HIS A C 1
ATOM 2225 O O . HIS A 1 283 ? 11.812 -29.852 -6.533 1.00 92.50 283 HIS A O 1
ATOM 2231 N N . HIS A 1 284 ? 9.755 -29.489 -7.368 1.00 93.69 284 HIS A N 1
ATOM 2232 C CA . HIS A 1 284 ? 10.109 -28.355 -8.233 1.00 93.69 284 HIS A CA 1
ATOM 2233 C C . HIS A 1 284 ? 10.436 -27.061 -7.464 1.00 93.69 284 HIS A C 1
ATOM 2235 O O . HIS A 1 284 ? 11.062 -26.164 -8.037 1.00 93.69 284 HIS A O 1
ATOM 2241 N N . ALA A 1 285 ? 10.029 -26.909 -6.197 1.00 93.94 285 ALA A N 1
ATOM 2242 C CA . ALA A 1 285 ? 10.428 -25.752 -5.388 1.00 93.94 285 ALA A CA 1
ATOM 2243 C C . ALA A 1 285 ? 11.939 -25.768 -5.094 1.00 93.94 285 ALA A C 1
ATOM 2245 O O . ALA A 1 285 ? 12.479 -26.734 -4.542 1.00 93.94 285 ALA A O 1
ATOM 2246 N N . THR A 1 286 ? 12.612 -24.661 -5.409 1.00 93.94 286 THR A N 1
ATOM 2247 C CA . THR A 1 286 ? 14.034 -24.443 -5.112 1.00 93.94 286 THR A CA 1
ATOM 2248 C C . THR A 1 286 ? 14.283 -24.336 -3.606 1.00 93.94 286 THR A C 1
ATOM 2250 O O . THR A 1 286 ? 13.363 -24.150 -2.806 1.00 93.94 286 THR A O 1
ATOM 2253 N N . TRP A 1 287 ? 15.554 -24.392 -3.193 1.00 93.88 287 TRP A N 1
ATOM 2254 C CA . TRP A 1 287 ? 15.923 -24.179 -1.791 1.00 93.88 287 TRP A CA 1
ATOM 2255 C C . TRP A 1 287 ? 15.506 -22.790 -1.272 1.00 93.88 287 TRP A C 1
ATOM 2257 O O . TRP A 1 287 ? 15.122 -22.676 -0.108 1.00 93.88 287 TRP A O 1
ATOM 2267 N N . ARG A 1 288 ? 15.519 -21.757 -2.133 1.00 93.19 288 ARG A N 1
ATOM 2268 C CA . ARG A 1 288 ? 15.066 -20.399 -1.789 1.00 93.19 288 ARG A CA 1
ATOM 2269 C C . ARG A 1 288 ? 13.571 -20.384 -1.504 1.00 93.19 288 ARG A C 1
ATOM 2271 O O . ARG A 1 288 ? 13.171 -19.983 -0.421 1.00 93.19 288 ARG A O 1
ATOM 2278 N N . GLU A 1 289 ? 12.753 -20.913 -2.407 1.00 95.31 289 GLU A N 1
ATOM 2279 C CA . GLU A 1 289 ? 11.297 -20.992 -2.209 1.00 95.31 289 GLU A CA 1
ATOM 2280 C C . GLU A 1 289 ? 10.949 -21.858 -0.989 1.00 95.31 289 GLU A C 1
ATOM 2282 O O . GLU A 1 289 ? 10.142 -21.458 -0.153 1.00 95.31 289 GLU A O 1
ATOM 2287 N N . LYS A 1 290 ? 11.637 -22.992 -0.787 1.00 95.31 290 LYS A N 1
ATOM 2288 C CA . LYS A 1 290 ? 11.455 -23.850 0.400 1.00 95.31 290 LYS A CA 1
ATOM 2289 C C . LYS A 1 290 ? 11.803 -23.145 1.719 1.00 95.31 290 LYS A C 1
ATOM 2291 O O . LYS A 1 290 ? 11.179 -23.484 2.733 1.00 95.31 290 LYS A O 1
ATOM 2296 N N . TYR A 1 291 ? 12.739 -22.191 1.707 1.00 94.38 291 TYR A N 1
ATOM 2297 C CA . TYR A 1 291 ? 13.114 -21.338 2.844 1.00 94.38 291 TYR A CA 1
ATOM 2298 C C . TYR A 1 291 ? 12.122 -20.188 3.069 1.00 94.38 291 TYR A C 1
ATOM 2300 O O . TYR A 1 291 ? 11.636 -20.028 4.190 1.00 94.38 291 TYR A O 1
ATOM 2308 N N . VAL A 1 292 ? 11.812 -19.429 2.010 1.00 94.31 292 VAL A N 1
ATOM 2309 C CA . VAL A 1 292 ? 10.946 -18.239 2.029 1.00 94.31 292 VAL A CA 1
ATOM 2310 C C . VAL A 1 292 ? 9.513 -18.643 2.363 1.00 94.31 292 VAL A C 1
ATOM 2312 O O . VAL A 1 292 ? 9.020 -18.285 3.426 1.00 94.31 292 VAL A O 1
ATOM 2315 N N . LEU A 1 293 ? 8.881 -19.500 1.556 1.00 94.81 293 LEU A N 1
ATOM 2316 C CA . LEU A 1 293 ? 7.514 -19.988 1.801 1.00 94.81 293 LEU A CA 1
ATOM 2317 C C . LEU A 1 293 ? 7.406 -20.732 3.146 1.00 94.81 293 LEU A C 1
ATOM 2319 O O . LEU A 1 293 ? 6.413 -20.627 3.859 1.00 94.81 293 LEU A O 1
ATOM 2323 N N . GLY A 1 294 ? 8.478 -21.428 3.548 1.00 92.94 294 GLY A N 1
ATOM 2324 C CA . GLY A 1 294 ? 8.603 -22.071 4.862 1.00 92.94 294 GLY A CA 1
ATOM 2325 C C . GLY A 1 294 ? 8.823 -21.121 6.052 1.00 92.94 294 GLY A C 1
ATOM 2326 O O . GLY A 1 294 ? 9.019 -21.605 7.171 1.00 92.94 294 GLY A O 1
ATOM 2327 N N . GLY A 1 295 ? 8.846 -19.804 5.828 1.00 91.75 295 GLY A N 1
ATOM 2328 C CA . GLY A 1 295 ? 8.905 -18.767 6.859 1.00 91.75 295 GLY A CA 1
ATOM 2329 C C . GLY A 1 295 ? 7.542 -18.390 7.444 1.00 91.75 295 GLY A C 1
ATOM 2330 O O . GLY A 1 295 ? 7.488 -17.954 8.595 1.00 91.75 295 GLY A O 1
ATOM 2331 N N . VAL A 1 296 ? 6.450 -18.606 6.701 1.00 90.62 296 VAL A N 1
ATOM 2332 C CA . VAL A 1 296 ? 5.077 -18.461 7.213 1.00 90.62 296 VAL A CA 1
ATOM 2333 C C . VAL A 1 296 ? 4.732 -19.656 8.115 1.00 90.62 296 VAL A C 1
ATOM 2335 O O . VAL A 1 296 ? 5.257 -20.762 7.946 1.00 90.62 296 VAL A O 1
ATOM 2338 N N . LYS A 1 297 ? 3.855 -19.446 9.104 1.00 90.38 297 LYS A N 1
ATOM 2339 C CA . LYS A 1 297 ? 3.269 -20.521 9.914 1.00 90.38 297 LYS A CA 1
ATOM 2340 C C . LYS A 1 297 ? 1.772 -20.325 10.085 1.00 90.38 297 LYS A C 1
ATOM 2342 O O . LYS A 1 297 ? 1.363 -19.275 10.576 1.00 90.38 297 LYS A O 1
ATOM 2347 N N . PHE A 1 298 ? 1.018 -21.355 9.721 1.00 90.62 298 PHE A N 1
ATOM 2348 C CA . PHE A 1 298 ? -0.434 -21.428 9.801 1.00 90.62 298 PHE A CA 1
ATOM 2349 C C . PHE A 1 298 ? -0.897 -22.238 11.018 1.00 90.62 298 PHE A C 1
ATOM 2351 O O . PHE A 1 298 ? -0.133 -23.036 11.570 1.00 90.62 298 PHE A O 1
ATOM 2358 N N . TYR A 1 299 ? -2.136 -21.984 11.430 1.00 90.62 299 TYR A N 1
ATOM 2359 C CA . TYR A 1 299 ? -2.855 -22.607 12.540 1.00 90.62 299 TYR A CA 1
ATOM 2360 C C . TYR A 1 299 ? -4.290 -22.871 12.090 1.00 90.62 299 TYR A C 1
ATOM 2362 O O . TYR A 1 299 ? -4.794 -22.183 11.198 1.00 90.62 299 TYR A O 1
ATOM 2370 N N . ASN A 1 300 ? -4.928 -23.862 12.707 1.00 92.88 300 ASN A N 1
ATOM 2371 C CA . ASN A 1 300 ? -6.341 -24.136 12.492 1.00 92.88 300 ASN A CA 1
ATOM 2372 C C . ASN A 1 300 ? -7.138 -23.459 13.608 1.00 92.88 300 ASN A C 1
ATOM 2374 O O . ASN A 1 300 ? -7.035 -23.864 14.767 1.00 92.88 300 ASN A O 1
ATOM 2378 N N . ASP A 1 301 ? -7.922 -22.451 13.248 1.00 93.31 301 ASP A N 1
ATOM 2379 C CA . ASP A 1 301 ? -8.846 -21.755 14.144 1.00 93.31 301 ASP A CA 1
ATOM 2380 C C . ASP A 1 301 ? -10.290 -22.135 13.759 1.00 93.31 301 ASP A C 1
ATOM 2382 O O . ASP A 1 301 ? -10.547 -22.515 12.614 1.00 93.31 301 ASP A O 1
ATOM 2386 N N . ILE A 1 302 ? -11.254 -22.036 14.678 1.00 95.19 302 ILE A N 1
ATOM 2387 C CA . ILE A 1 302 ? -12.680 -22.252 14.373 1.00 95.19 302 ILE A CA 1
ATOM 2388 C C . ILE A 1 302 ? -13.530 -21.070 14.839 1.00 95.19 302 ILE A C 1
ATOM 2390 O O . ILE A 1 302 ? -13.521 -20.705 16.014 1.00 95.19 302 ILE A O 1
ATOM 2394 N N . THR A 1 303 ? -14.322 -20.511 13.923 1.00 96.19 303 THR A N 1
ATOM 2395 C CA . THR A 1 303 ? -15.406 -19.583 14.261 1.00 96.19 303 THR A CA 1
ATOM 2396 C C . THR A 1 303 ? -16.714 -20.351 14.391 1.00 96.19 303 THR A C 1
ATOM 2398 O O . THR A 1 303 ? -17.127 -21.062 13.471 1.00 96.19 303 THR A O 1
ATOM 2401 N N . ILE A 1 304 ? -17.402 -20.165 15.514 1.00 97.81 304 ILE A N 1
ATOM 2402 C CA . ILE A 1 304 ? -18.793 -20.575 15.697 1.00 97.81 304 ILE A CA 1
ATOM 2403 C C . ILE A 1 304 ? -19.657 -19.319 15.614 1.00 97.81 304 ILE A C 1
ATOM 2405 O O . ILE A 1 304 ? -19.466 -18.383 16.386 1.00 97.81 304 ILE A O 1
ATOM 2409 N N . THR A 1 305 ? -20.602 -19.307 14.676 1.00 98.00 305 THR A N 1
ATOM 2410 C CA . THR A 1 305 ? -21.623 -18.259 14.546 1.00 98.00 305 THR A CA 1
ATOM 2411 C C . THR A 1 305 ? -22.883 -18.734 15.267 1.00 98.00 305 THR A C 1
ATOM 2413 O O . THR A 1 305 ? -23.361 -19.833 14.984 1.00 98.00 305 THR A O 1
ATOM 2416 N N . HIS A 1 306 ? -23.405 -17.959 16.217 1.00 97.81 306 HIS A N 1
ATOM 2417 C CA . HIS A 1 306 ? -24.502 -18.373 17.101 1.00 97.81 306 HIS A CA 1
ATOM 2418 C C . HIS A 1 306 ? -25.358 -17.191 17.576 1.00 97.81 306 HIS A C 1
ATOM 2420 O O . HIS A 1 306 ? -24.909 -16.050 17.549 1.00 97.81 306 HIS A O 1
ATOM 2426 N N . SER A 1 307 ? -26.565 -17.468 18.072 1.00 97.56 307 SER A N 1
ATOM 2427 C CA . SER A 1 307 ? -27.433 -16.490 18.754 1.00 97.56 307 SER A CA 1
ATOM 2428 C C . SER A 1 307 ? -27.405 -16.596 20.285 1.00 97.56 307 SER A C 1
ATOM 2430 O O . SER A 1 307 ? -28.155 -15.913 20.980 1.00 97.56 307 SER A O 1
ATOM 2432 N N . ASP A 1 308 ? -26.533 -17.444 20.847 1.00 98.00 308 ASP A N 1
ATOM 2433 C CA . ASP A 1 308 ? -26.466 -17.665 22.297 1.00 98.00 308 ASP A CA 1
ATOM 2434 C C . ASP A 1 308 ? -25.887 -16.480 23.096 1.00 98.00 308 ASP A C 1
ATOM 2436 O O . ASP A 1 308 ? -24.714 -16.456 23.477 1.00 98.00 308 ASP A O 1
ATOM 2440 N N . SER A 1 309 ? -26.742 -15.499 23.379 1.00 96.88 309 SER A N 1
ATOM 2441 C CA . SER A 1 309 ? -26.442 -14.341 24.222 1.00 96.88 309 SER A CA 1
ATOM 2442 C C . SER A 1 309 ? -26.131 -14.711 25.673 1.00 96.88 309 SER A C 1
ATOM 2444 O O . SER A 1 309 ? -25.330 -14.029 26.307 1.00 96.88 309 SER A O 1
ATOM 2446 N N . THR A 1 310 ? -26.692 -15.809 26.195 1.00 96.88 310 THR A N 1
ATOM 2447 C CA . THR A 1 310 ? -26.418 -16.289 27.560 1.00 96.88 310 THR A CA 1
ATOM 2448 C C . THR A 1 310 ? -24.971 -16.761 27.689 1.00 96.88 310 THR A C 1
ATOM 2450 O O . THR A 1 310 ? -24.272 -16.369 28.625 1.00 96.88 310 THR A O 1
ATOM 2453 N N . TYR A 1 311 ? -24.488 -17.532 26.710 1.00 97.00 311 TYR A N 1
ATOM 2454 C CA . TYR A 1 311 ? -23.067 -17.849 26.590 1.00 97.00 311 TYR A CA 1
ATOM 2455 C C . TYR A 1 311 ? -22.220 -16.583 26.403 1.00 97.00 311 TYR A C 1
ATOM 2457 O O . TYR A 1 311 ? -21.263 -16.360 27.144 1.00 97.00 311 TYR A O 1
ATOM 2465 N N . PHE A 1 312 ? -22.581 -15.710 25.459 1.00 96.81 312 PHE A N 1
ATOM 2466 C CA . PHE A 1 312 ? -21.746 -14.548 25.143 1.00 96.81 312 PHE A CA 1
ATOM 2467 C C . PHE A 1 312 ? -21.616 -13.578 26.336 1.00 96.81 312 PHE A C 1
ATOM 2469 O O . PHE A 1 312 ? -20.526 -13.069 26.595 1.00 96.81 312 PHE A O 1
ATOM 2476 N N . GLN A 1 313 ? -22.675 -13.394 27.137 1.00 94.94 313 GLN A N 1
ATOM 2477 C CA . GLN A 1 313 ? -22.646 -12.603 28.379 1.00 94.94 313 GLN A CA 1
ATOM 2478 C C . GLN A 1 313 ? -21.855 -13.277 29.513 1.00 94.94 313 GLN A C 1
ATOM 2480 O O . GLN A 1 313 ? -21.220 -12.593 30.323 1.00 94.94 313 GLN A O 1
ATOM 2485 N N . LYS A 1 314 ? -21.850 -14.616 29.582 1.00 94.94 314 LYS A N 1
ATOM 2486 C CA . LYS A 1 314 ? -20.995 -15.371 30.515 1.00 94.94 314 LYS A CA 1
ATOM 2487 C C . LYS A 1 314 ? -19.515 -15.077 30.243 1.00 94.94 314 LYS A C 1
ATOM 2489 O O . LYS A 1 314 ? -18.748 -14.891 31.187 1.00 94.94 314 LYS A O 1
ATOM 2494 N N . ILE A 1 315 ? -19.130 -14.988 28.968 1.00 94.75 315 ILE A N 1
ATOM 2495 C CA . ILE A 1 315 ? -17.740 -14.809 28.533 1.00 94.75 315 ILE A CA 1
ATOM 2496 C C . ILE A 1 315 ? -17.297 -13.332 28.492 1.00 94.75 315 ILE A C 1
ATOM 2498 O O . ILE A 1 315 ? -16.202 -13.025 28.959 1.00 94.75 315 ILE A O 1
ATOM 2502 N N . PHE A 1 316 ? -18.121 -12.397 28.008 1.00 96.19 316 PHE A N 1
ATOM 2503 C CA . PHE A 1 316 ? -17.707 -11.013 27.708 1.00 96.19 316 PHE A CA 1
ATOM 2504 C C . PHE A 1 316 ? -18.607 -9.944 28.360 1.00 96.19 316 PHE A C 1
ATOM 2506 O O . PHE A 1 316 ? -19.752 -10.225 28.711 1.00 96.19 316 PHE A O 1
ATOM 2513 N N . GLU A 1 317 ? -18.108 -8.710 28.511 1.00 95.38 317 GLU A N 1
ATOM 2514 C CA . GLU A 1 317 ? -18.896 -7.567 29.014 1.00 95.38 317 GLU A CA 1
ATOM 2515 C C . GLU A 1 317 ? -19.567 -6.811 27.853 1.00 95.38 317 GLU A C 1
ATOM 2517 O O . GLU A 1 317 ? -18.912 -6.090 27.102 1.00 95.38 317 GLU A O 1
ATOM 2522 N N . MET A 1 318 ? -20.882 -6.991 27.685 1.00 92.94 318 MET A N 1
ATOM 2523 C CA . MET A 1 318 ? -21.651 -6.443 26.550 1.00 92.94 318 MET A CA 1
ATOM 2524 C C . MET A 1 318 ? -22.378 -5.115 26.817 1.00 92.94 318 MET A C 1
ATOM 2526 O O . MET A 1 318 ? -22.913 -4.519 25.881 1.00 92.94 318 MET A O 1
ATOM 2530 N N . GLN A 1 319 ? -22.495 -4.699 28.077 1.00 92.62 319 GLN A N 1
ATOM 2531 C CA . GLN A 1 319 ? -23.323 -3.570 28.516 1.00 92.62 319 GLN A CA 1
ATOM 2532 C C . GLN A 1 319 ? -22.495 -2.609 29.378 1.00 92.62 319 GLN A C 1
ATOM 2534 O O . GLN A 1 319 ? -21.401 -2.963 29.816 1.00 92.62 319 GLN A O 1
ATOM 2539 N N . TYR A 1 320 ? -22.986 -1.382 29.578 1.00 94.44 320 TYR A N 1
ATOM 2540 C CA . TYR A 1 320 ? -22.329 -0.429 30.471 1.00 94.44 320 TYR A CA 1
ATOM 2541 C C . TYR A 1 320 ? -22.621 -0.807 31.921 1.00 94.44 320 TYR A C 1
ATOM 2543 O O . TYR A 1 320 ? -23.772 -1.054 32.276 1.00 94.44 320 TYR A O 1
ATOM 2551 N N . ASP A 1 321 ? -21.574 -0.818 32.737 1.00 94.38 321 ASP A N 1
ATOM 2552 C CA . ASP A 1 321 ? -21.641 -1.042 34.173 1.00 94.38 321 ASP A CA 1
ATOM 2553 C C . ASP A 1 321 ? -20.852 0.084 34.868 1.00 94.38 321 ASP A C 1
ATOM 2555 O O . ASP A 1 321 ? -19.643 0.209 34.631 1.00 94.38 321 ASP A O 1
ATOM 2559 N N . PRO A 1 322 ? -21.499 0.915 35.710 1.00 93.19 322 PRO A N 1
ATOM 2560 C CA . PRO A 1 322 ? -20.823 1.947 36.489 1.00 93.19 322 PRO A CA 1
ATOM 2561 C C . PRO A 1 322 ? -19.683 1.424 37.376 1.00 93.19 322 PRO A C 1
ATOM 2563 O O . PRO A 1 322 ? -18.731 2.168 37.614 1.00 93.19 322 PRO A O 1
ATOM 2566 N N . GLU A 1 323 ? -19.725 0.168 37.843 1.00 93.75 323 GLU A N 1
ATOM 2567 C CA . GLU A 1 323 ? -18.642 -0.426 38.647 1.00 93.75 323 GLU A CA 1
ATOM 2568 C C . GLU A 1 323 ? -17.371 -0.693 37.822 1.00 93.75 323 GLU A C 1
ATOM 2570 O O . GLU A 1 323 ? -16.264 -0.723 38.368 1.00 93.75 323 GLU A O 1
ATOM 2575 N N . LEU A 1 324 ? -17.502 -0.817 36.495 1.00 93.56 324 LEU A N 1
ATOM 2576 C CA . LEU A 1 324 ? -16.382 -0.962 35.559 1.00 93.56 324 LEU A CA 1
ATOM 2577 C C . LEU A 1 324 ? -15.818 0.387 35.073 1.00 93.56 324 LEU A C 1
ATOM 2579 O O . LEU A 1 324 ? -14.792 0.408 34.384 1.00 93.56 324 LEU A O 1
ATOM 2583 N N . SER A 1 325 ? -16.446 1.514 35.431 1.00 93.44 325 SER A N 1
ATOM 2584 C CA . SER A 1 325 ? -15.970 2.856 35.083 1.00 93.44 325 SER A CA 1
ATOM 2585 C C . SER A 1 325 ? -14.974 3.401 36.110 1.00 93.44 325 SER A C 1
ATOM 2587 O O . SER A 1 325 ? -15.198 3.398 37.320 1.00 93.44 325 SER A O 1
ATOM 2589 N N . ALA A 1 326 ? -13.872 3.971 35.625 1.00 90.56 326 ALA A N 1
ATOM 2590 C CA . ALA A 1 326 ? -12.999 4.811 36.434 1.00 90.56 326 ALA A CA 1
ATOM 2591 C C . ALA A 1 326 ? -13.643 6.179 36.715 1.00 90.56 326 ALA A C 1
ATOM 2593 O O . ALA A 1 326 ? -14.640 6.582 36.109 1.00 90.56 326 ALA A O 1
ATOM 2594 N N . LYS A 1 327 ? -13.048 6.926 37.651 1.00 87.81 327 LYS A N 1
ATOM 2595 C CA . LYS A 1 327 ? -13.572 8.228 38.080 1.00 87.81 327 LYS A CA 1
ATOM 2596 C C . LYS A 1 327 ? -13.407 9.297 36.980 1.00 87.81 327 LYS A C 1
ATOM 2598 O O . LYS A 1 327 ? -12.371 9.323 36.309 1.00 87.81 327 LYS A O 1
ATOM 2603 N N . PRO A 1 328 ? -14.364 10.235 36.838 1.00 85.44 328 PRO A N 1
ATOM 2604 C CA . PRO A 1 328 ? -14.297 11.336 35.873 1.00 85.44 328 PRO A CA 1
ATOM 2605 C C . PRO A 1 328 ? -13.220 12.375 36.245 1.00 85.44 328 PRO A C 1
ATOM 2607 O O . PRO A 1 328 ? -13.508 13.423 36.821 1.00 85.44 328 PRO A O 1
ATOM 2610 N N . SER A 1 329 ? -11.962 12.088 35.907 1.00 85.31 329 SER A N 1
ATOM 2611 C CA . SER A 1 329 ? -10.794 12.932 36.209 1.00 85.31 329 SER A CA 1
ATOM 2612 C C . SER A 1 329 ? -10.557 14.089 35.224 1.00 85.31 329 SER A C 1
ATOM 2614 O O . SER A 1 329 ? -9.707 14.938 35.482 1.00 85.31 329 SER A O 1
ATOM 2616 N N . SER A 1 330 ? -11.299 14.158 34.113 1.00 88.50 330 SER A N 1
ATOM 2617 C CA . SER A 1 330 ? -11.229 15.245 33.125 1.00 88.50 330 SER A CA 1
ATOM 2618 C C . SER A 1 330 ? -12.571 15.456 32.414 1.00 88.50 330 SER A C 1
ATOM 2620 O O . SER A 1 330 ? -13.419 14.563 32.404 1.00 88.50 330 SER A O 1
ATOM 2622 N N . GLU A 1 331 ? -12.765 16.614 31.772 1.00 90.12 331 GLU A N 1
ATOM 2623 C CA . GLU A 1 331 ? -13.974 16.892 30.974 1.00 90.12 331 GLU A CA 1
ATOM 2624 C C . GLU A 1 331 ? -14.148 15.917 29.800 1.00 90.12 331 GLU A C 1
ATOM 2626 O O . GLU A 1 331 ? -15.267 15.511 29.493 1.00 90.12 331 GLU A O 1
ATOM 2631 N N . THR A 1 332 ? -13.052 15.473 29.176 1.00 89.12 332 THR A N 1
ATOM 2632 C CA . THR A 1 332 ? -13.087 14.428 28.140 1.00 89.12 332 THR A CA 1
ATOM 2633 C C . THR A 1 332 ? -13.637 13.120 28.706 1.00 89.12 332 THR A C 1
ATOM 2635 O O . THR A 1 332 ? -14.543 12.531 28.122 1.00 89.12 332 THR A O 1
ATOM 2638 N N . ARG A 1 333 ? -13.167 12.707 29.892 1.00 90.44 333 ARG A N 1
ATOM 2639 C CA . ARG A 1 333 ? -13.644 11.494 30.572 1.00 90.44 333 ARG A CA 1
ATOM 2640 C C . ARG A 1 333 ? -15.094 11.602 31.045 1.00 90.44 333 ARG A C 1
ATOM 2642 O O . ARG A 1 333 ? -15.828 10.629 30.929 1.00 90.44 333 ARG A O 1
ATOM 2649 N N . LYS A 1 334 ? -15.545 12.780 31.498 1.00 92.62 334 LYS A N 1
ATOM 2650 C CA . LYS A 1 334 ? -16.971 13.036 31.785 1.00 92.62 334 LYS A CA 1
ATOM 2651 C C . LYS A 1 334 ? -17.841 12.823 30.547 1.00 92.62 334 LYS A C 1
ATOM 2653 O O . LYS A 1 334 ? -18.855 12.143 30.634 1.00 92.62 334 LYS A O 1
ATOM 2658 N N . LYS A 1 335 ? -17.431 13.362 29.392 1.00 93.62 335 LYS A N 1
ATOM 2659 C CA . LYS A 1 335 ? -18.153 13.191 28.118 1.00 93.62 335 LYS A CA 1
ATOM 2660 C C . LYS A 1 335 ? -18.169 11.737 27.642 1.00 93.62 335 LYS A C 1
ATOM 2662 O O . LYS A 1 335 ? -19.183 11.298 27.121 1.00 93.62 335 LYS A O 1
ATOM 2667 N N . GLN A 1 336 ? -17.084 10.993 27.852 1.00 94.19 336 GLN A N 1
ATOM 2668 C CA . GLN A 1 336 ? -17.006 9.559 27.549 1.00 94.19 336 GLN A CA 1
ATOM 2669 C C . GLN A 1 336 ? -17.954 8.718 28.419 1.00 94.19 336 GLN A C 1
ATOM 2671 O O . GLN A 1 336 ? -18.669 7.868 27.897 1.00 94.19 336 GLN A O 1
ATOM 2676 N N . ILE A 1 337 ? -18.010 8.990 29.727 1.00 94.88 337 ILE A N 1
ATOM 2677 C CA . ILE A 1 337 ? -18.948 8.336 30.656 1.00 94.88 337 ILE A CA 1
ATOM 2678 C C . ILE A 1 337 ? -20.396 8.672 30.271 1.00 94.88 337 ILE A C 1
ATOM 2680 O O . ILE A 1 337 ? -21.184 7.770 30.011 1.00 94.88 337 ILE A O 1
ATOM 2684 N N . ALA A 1 338 ? -20.709 9.958 30.082 1.00 95.56 338 ALA A N 1
ATOM 2685 C CA . ALA A 1 338 ? -22.032 10.402 29.644 1.00 95.56 338 ALA A CA 1
ATOM 2686 C C . ALA A 1 338 ? -22.419 9.906 28.233 1.00 95.56 338 ALA A C 1
ATOM 2688 O O . ALA A 1 338 ? -23.600 9.884 27.898 1.00 95.56 338 ALA A O 1
ATOM 2689 N N . PHE A 1 339 ? -21.458 9.514 27.386 1.00 96.44 339 PHE A N 1
ATOM 2690 C CA . PHE A 1 339 ? -21.727 8.801 26.133 1.00 96.44 339 PHE A CA 1
ATOM 2691 C C . PHE A 1 339 ? -22.066 7.328 26.386 1.00 96.44 339 PHE A C 1
ATOM 2693 O O . PHE A 1 339 ? -23.016 6.822 25.800 1.00 96.44 339 PHE A O 1
ATOM 2700 N N . ALA A 1 340 ? -21.321 6.643 27.257 1.00 95.69 340 ALA A N 1
ATOM 2701 C CA . ALA A 1 340 ? -21.547 5.236 27.585 1.00 95.69 340 ALA A CA 1
ATOM 2702 C C . ALA A 1 340 ? -22.888 4.992 28.307 1.00 95.69 340 ALA A C 1
ATOM 2704 O O . ALA A 1 340 ? -23.530 3.973 28.053 1.00 95.69 340 ALA A O 1
ATOM 2705 N N . GLU A 1 341 ? -23.309 5.949 29.142 1.00 95.44 341 GLU A N 1
ATOM 2706 C CA . GLU A 1 341 ? -24.558 5.962 29.923 1.00 95.44 341 GLU A CA 1
ATOM 2707 C C . GLU A 1 341 ? -25.836 6.203 29.102 1.00 95.44 341 GLU A C 1
ATOM 2709 O O . GLU A 1 341 ? -26.933 5.961 29.605 1.00 95.44 341 GLU A O 1
ATOM 2714 N N . GLN A 1 342 ? -25.732 6.698 27.863 1.00 95.44 342 GLN A N 1
ATOM 2715 C CA . GLN A 1 342 ? -26.908 7.015 27.046 1.00 95.44 342 GLN A CA 1
ATOM 2716 C C . GLN A 1 342 ? -27.671 5.765 26.595 1.00 95.44 342 GLN A C 1
ATOM 2718 O O . GLN A 1 342 ? -27.081 4.712 26.330 1.00 95.44 342 GLN A O 1
ATOM 2723 N N . GLU A 1 343 ? -28.994 5.909 26.446 1.00 94.12 343 GLU A N 1
ATOM 2724 C CA . GLU A 1 343 ? -29.812 4.858 25.845 1.00 94.12 343 GLU A CA 1
ATOM 2725 C C . GLU A 1 343 ? -29.289 4.515 24.439 1.00 94.12 343 GLU A C 1
ATOM 2727 O O . GLU A 1 343 ? -28.912 5.410 23.673 1.00 94.12 343 GLU A O 1
ATOM 2732 N N . PRO A 1 344 ? -29.219 3.222 24.081 1.00 94.44 344 PRO A N 1
ATOM 2733 C CA . PRO A 1 344 ? -28.446 2.802 22.933 1.00 94.44 344 PRO A CA 1
ATOM 2734 C C . PRO A 1 344 ? -29.305 2.898 21.682 1.00 94.44 344 PRO A C 1
ATOM 2736 O O . PRO A 1 344 ? -30.282 2.165 21.547 1.00 94.44 344 PRO A O 1
ATOM 2739 N N . LEU A 1 345 ? -28.925 3.779 20.761 1.00 96.56 345 LEU A N 1
ATOM 2740 C CA . LEU A 1 345 ? -29.664 4.047 19.529 1.00 96.56 345 LEU A CA 1
ATOM 2741 C C . LEU A 1 345 ? -28.766 3.855 18.306 1.00 96.56 345 LEU A C 1
ATOM 2743 O O . LEU A 1 345 ? -27.605 4.265 18.305 1.00 96.56 345 LEU A O 1
ATOM 2747 N N . SER A 1 346 ? -29.306 3.254 17.250 1.00 96.19 346 SER A N 1
ATOM 2748 C CA . SER A 1 346 ? -28.646 3.142 15.948 1.00 96.19 346 SER A CA 1
ATOM 2749 C C . SER A 1 346 ? -28.328 4.522 15.368 1.00 96.19 346 SER A C 1
ATOM 2751 O O . SER A 1 346 ? -29.134 5.450 15.446 1.00 96.19 346 SER A O 1
ATOM 2753 N N . GLN A 1 347 ? -27.150 4.660 14.767 1.00 94.75 347 GLN A N 1
ATOM 2754 C CA . GLN A 1 347 ? -26.687 5.847 14.041 1.00 94.75 347 GLN A CA 1
ATOM 2755 C C . GLN A 1 347 ? -26.165 5.416 12.664 1.00 94.75 347 GLN A C 1
ATOM 2757 O O . GLN A 1 347 ? -25.705 4.276 12.505 1.00 94.75 347 GLN A O 1
ATOM 2762 N N . LYS A 1 348 ? -26.140 6.320 11.678 1.00 91.69 348 LYS A N 1
ATOM 2763 C CA . LYS A 1 348 ? -25.542 6.055 10.357 1.00 91.69 348 LYS A CA 1
ATOM 2764 C C . LYS A 1 348 ? -24.070 5.616 10.413 1.00 91.69 348 LYS A C 1
ATOM 2766 O O . LYS A 1 348 ? -23.629 4.882 9.534 1.00 91.69 348 LYS A O 1
ATOM 2771 N N . ASP A 1 349 ? -23.331 5.980 11.460 1.00 93.75 349 ASP A N 1
ATOM 2772 C CA . ASP A 1 349 ? -21.939 5.563 11.677 1.00 93.75 349 ASP A CA 1
ATOM 2773 C C . ASP A 1 349 ? -21.719 4.716 12.948 1.00 93.75 349 ASP A C 1
ATOM 2775 O O . ASP A 1 349 ? -20.612 4.667 13.477 1.00 93.75 349 ASP A O 1
ATOM 2779 N N . GLY A 1 350 ? -22.741 4.005 13.438 1.00 94.81 350 GLY A N 1
ATOM 2780 C CA . GLY A 1 350 ? -22.597 3.023 14.519 1.00 94.81 350 GLY A CA 1
ATOM 2781 C C . GLY A 1 350 ? -23.742 3.063 15.525 1.00 94.81 350 GLY A C 1
ATOM 2782 O O . GLY A 1 350 ? -24.906 2.924 15.152 1.00 94.81 350 GLY A O 1
ATOM 2783 N N . TRP A 1 351 ? -23.397 3.241 16.800 1.00 96.12 351 TRP A N 1
ATOM 2784 C CA . TRP A 1 351 ? -24.338 3.291 17.919 1.00 96.12 351 TRP A CA 1
ATOM 2785 C C . TRP A 1 351 ? -24.029 4.465 18.844 1.00 96.12 351 TRP A C 1
ATOM 2787 O O . TRP A 1 351 ? -22.863 4.739 19.138 1.00 96.12 351 TRP A O 1
ATOM 2797 N N . LEU A 1 352 ? -25.089 5.102 19.334 1.00 95.75 352 LEU A N 1
ATOM 2798 C CA . LEU A 1 352 ? -25.098 5.868 20.576 1.00 95.75 352 LEU A CA 1
ATOM 2799 C C . LEU A 1 352 ? -25.091 4.892 21.769 1.00 95.75 352 LEU A C 1
ATOM 2801 O O . LEU A 1 352 ? -25.561 3.758 21.633 1.00 95.75 352 LEU A O 1
ATOM 2805 N N . GLY A 1 353 ? -24.577 5.312 22.927 1.00 95.69 353 GLY A N 1
ATOM 2806 C CA . GLY A 1 353 ? -24.422 4.426 24.084 1.00 95.69 353 GLY A CA 1
ATOM 2807 C C . GLY A 1 353 ? -23.241 3.455 23.943 1.00 95.69 353 GLY A C 1
ATOM 2808 O O . GLY A 1 353 ? -22.649 3.294 22.868 1.00 95.69 353 GLY A O 1
ATOM 2809 N N . PHE A 1 354 ? -22.894 2.764 25.033 1.00 96.69 354 PHE A N 1
ATOM 2810 C CA . PHE A 1 354 ? -21.887 1.701 24.977 1.00 96.69 354 PHE A CA 1
ATOM 2811 C C . PHE A 1 354 ? -22.461 0.430 24.333 1.00 96.69 354 PHE A C 1
ATOM 2813 O O . PHE A 1 354 ? -23.279 -0.285 24.920 1.00 96.69 354 PHE A O 1
ATOM 2820 N N . ARG A 1 355 ? -22.030 0.139 23.107 1.00 96.06 355 ARG A N 1
ATOM 2821 C CA . ARG A 1 355 ? -22.400 -1.034 22.308 1.00 96.06 355 ARG A CA 1
ATOM 2822 C C . ARG A 1 355 ? -21.149 -1.633 21.647 1.00 96.06 355 ARG A C 1
ATOM 2824 O O . ARG A 1 355 ? -20.930 -1.438 20.451 1.00 96.06 355 ARG A O 1
ATOM 2831 N N . PRO A 1 356 ? -20.313 -2.360 22.419 1.00 96.44 356 PRO A N 1
ATOM 2832 C CA . PRO A 1 356 ? -19.103 -2.995 21.906 1.00 96.44 356 PRO A CA 1
ATOM 2833 C C . PRO A 1 356 ? -19.409 -4.015 20.803 1.00 96.44 356 PRO A C 1
ATOM 2835 O O . PRO A 1 356 ? -20.424 -4.715 20.829 1.00 96.44 356 PRO A O 1
ATOM 2838 N N . MET A 1 357 ? -18.513 -4.066 19.821 1.00 96.00 357 MET A N 1
ATOM 2839 C CA . MET A 1 357 ? -18.617 -4.848 18.585 1.00 96.00 357 MET A CA 1
ATOM 2840 C C . MET A 1 357 ? -17.626 -6.012 18.572 1.00 96.00 357 MET A C 1
ATOM 2842 O O . MET A 1 357 ? -17.959 -7.097 18.104 1.00 96.00 357 MET A O 1
ATOM 2846 N N . TYR A 1 358 ? -16.427 -5.775 19.108 1.00 96.00 358 TYR A N 1
ATOM 2847 C CA . TYR A 1 358 ? -15.327 -6.730 19.195 1.00 96.00 358 TYR A CA 1
ATOM 2848 C C . TYR A 1 358 ? -14.904 -6.947 20.647 1.00 96.00 358 TYR A C 1
ATOM 2850 O O . TYR A 1 358 ? -14.854 -6.000 21.440 1.00 96.00 358 TYR A O 1
ATOM 2858 N N . PHE A 1 359 ? -14.568 -8.196 20.960 1.00 96.19 359 PHE A N 1
ATOM 2859 C CA . PHE A 1 359 ? -14.327 -8.685 22.305 1.00 96.19 359 PHE A CA 1
ATOM 2860 C C . PHE A 1 359 ? -13.098 -9.597 22.362 1.00 96.19 359 PHE A C 1
ATOM 2862 O O . PHE A 1 359 ? -12.891 -10.424 21.473 1.00 96.19 359 PHE A O 1
ATOM 2869 N N . THR A 1 360 ? -12.321 -9.526 23.448 1.00 95.00 360 THR A N 1
ATOM 2870 C CA . THR A 1 360 ? -11.396 -10.619 23.808 1.00 95.00 360 THR A CA 1
ATOM 2871 C C . THR A 1 360 ? -11.373 -10.864 25.308 1.00 95.00 360 THR A C 1
ATOM 2873 O O . THR A 1 360 ? -11.440 -9.909 26.085 1.00 95.00 360 THR A O 1
ATOM 2876 N N . ARG A 1 361 ? -11.147 -12.112 25.713 1.00 92.31 361 ARG A N 1
ATOM 2877 C CA . ARG A 1 361 ? -10.992 -12.531 27.110 1.00 92.31 361 ARG A CA 1
ATOM 2878 C C . ARG A 1 361 ? -9.768 -13.432 27.233 1.00 92.31 361 ARG A C 1
ATOM 2880 O O . ARG A 1 361 ? -9.662 -14.396 26.483 1.00 92.31 361 ARG A O 1
ATOM 2887 N N . SER A 1 362 ? -8.876 -13.175 28.188 1.00 91.50 362 SER A N 1
ATOM 2888 C CA . SER A 1 362 ? -7.805 -14.129 28.506 1.00 91.50 362 SER A CA 1
ATOM 2889 C C . SER A 1 362 ? -8.344 -15.335 29.282 1.00 91.50 362 SER A C 1
ATOM 2891 O O . SER A 1 362 ? -9.197 -15.182 30.161 1.00 91.50 362 SER A O 1
ATOM 2893 N N . TYR A 1 363 ? -7.831 -16.536 29.010 1.00 90.44 363 TYR A N 1
ATOM 2894 C CA . TYR A 1 363 ? -8.192 -17.720 29.794 1.00 90.44 363 TYR A CA 1
ATOM 2895 C C . TYR A 1 363 ? -7.612 -17.628 31.215 1.00 90.44 363 TYR A C 1
ATOM 2897 O O . TYR A 1 363 ? -6.471 -17.220 31.416 1.00 90.44 363 TYR A O 1
ATOM 2905 N N . ALA A 1 364 ? -8.389 -18.035 32.223 1.00 87.19 364 ALA A N 1
ATOM 2906 C CA . ALA A 1 364 ? -7.950 -17.987 33.623 1.00 87.19 364 ALA A CA 1
ATOM 2907 C C . ALA A 1 364 ? -6.838 -19.009 33.945 1.00 87.19 364 ALA A C 1
ATOM 2909 O O . ALA A 1 364 ? -6.076 -18.811 34.888 1.00 87.19 364 ALA A O 1
ATOM 2910 N N . SER A 1 365 ? -6.748 -20.089 33.161 1.00 89.25 365 SER A N 1
ATOM 2911 C CA . SER A 1 365 ? -5.723 -21.138 33.246 1.00 89.25 365 SER A CA 1
ATOM 2912 C C . SER A 1 365 ? -4.396 -20.748 32.580 1.00 89.25 365 SER A C 1
ATOM 2914 O O . SER A 1 365 ? -3.339 -21.057 33.122 1.00 89.25 365 SER A O 1
ATOM 2916 N N . ASP A 1 366 ? -4.437 -20.038 31.447 1.00 89.12 366 ASP A N 1
ATOM 2917 C CA . ASP A 1 366 ? -3.269 -19.407 30.816 1.00 89.12 366 ASP A CA 1
ATOM 2918 C C . ASP A 1 366 ? -3.619 -17.974 30.365 1.00 89.12 366 ASP A C 1
ATOM 2920 O O . ASP A 1 366 ? -4.150 -17.774 29.268 1.00 89.12 366 ASP A O 1
ATOM 2924 N N . PRO A 1 367 ? -3.290 -16.950 31.179 1.00 85.50 367 PRO A N 1
ATOM 2925 C CA . PRO A 1 367 ? -3.547 -15.551 30.839 1.00 85.50 367 PRO A CA 1
ATOM 2926 C C . PRO A 1 367 ? -2.802 -15.031 29.597 1.00 85.50 367 PRO A C 1
ATOM 2928 O O . PRO A 1 367 ? -3.058 -13.905 29.172 1.00 85.50 367 PRO A O 1
ATOM 2931 N N . GLY A 1 368 ? -1.862 -15.800 29.032 1.00 85.12 368 GLY A N 1
ATOM 2932 C CA . GLY A 1 368 ? -1.202 -15.509 27.756 1.00 85.12 368 GLY A CA 1
ATOM 2933 C C . GLY A 1 368 ? -1.987 -15.970 26.520 1.00 85.12 368 GLY A C 1
ATOM 2934 O O . GLY A 1 368 ? -1.516 -15.767 25.398 1.00 85.12 368 GLY A O 1
ATOM 2935 N N . LYS A 1 369 ? -3.155 -16.593 26.716 1.00 90.88 369 LYS A N 1
ATOM 2936 C CA . LYS A 1 369 ? -4.063 -17.108 25.683 1.00 90.88 369 LYS A CA 1
ATOM 2937 C C . LYS A 1 369 ? -5.384 -16.360 25.731 1.00 90.88 369 LYS A C 1
ATOM 2939 O O . LYS A 1 369 ? -5.875 -16.080 26.823 1.00 90.88 369 LYS A O 1
ATOM 2944 N N . ILE A 1 370 ? -5.974 -16.090 24.570 1.00 92.69 370 ILE A N 1
ATOM 2945 C CA . ILE A 1 370 ? -7.254 -15.387 24.459 1.00 92.69 370 ILE A CA 1
ATOM 2946 C C . ILE A 1 370 ? -8.323 -16.210 23.743 1.00 92.69 370 ILE A C 1
ATOM 2948 O O . ILE A 1 370 ? -8.044 -17.053 22.893 1.00 92.69 370 ILE A O 1
ATOM 2952 N N . GLU A 1 371 ? -9.561 -15.907 24.089 1.00 94.44 371 GLU A N 1
ATOM 2953 C CA . GLU A 1 371 ? -10.776 -16.181 23.338 1.00 94.44 371 GLU A CA 1
ATOM 2954 C C . GLU A 1 371 ? -11.218 -14.867 22.679 1.00 94.44 371 GLU A C 1
ATOM 2956 O O . GLU A 1 371 ? -11.139 -13.807 23.311 1.00 94.44 371 GLU A O 1
ATOM 2961 N N . MET A 1 372 ? -11.647 -14.914 21.418 1.00 95.31 372 MET A N 1
ATOM 2962 C CA . MET A 1 372 ? -12.061 -13.734 20.649 1.00 95.31 372 MET A CA 1
ATOM 2963 C C . MET A 1 372 ? -13.552 -13.814 20.317 1.00 95.31 372 MET A C 1
ATOM 2965 O O . MET A 1 372 ? -14.069 -14.892 20.034 1.00 95.31 372 MET A O 1
ATOM 2969 N N . GLY A 1 373 ? -14.240 -12.674 20.330 1.00 95.69 373 GLY A N 1
ATOM 2970 C CA . GLY A 1 373 ? -15.672 -12.587 20.061 1.00 95.69 373 GLY A CA 1
ATOM 2971 C C . GLY A 1 373 ? -16.043 -11.362 19.230 1.00 95.69 373 GLY A C 1
ATOM 2972 O O . GLY A 1 373 ? -15.416 -10.309 19.335 1.00 95.69 373 GLY A O 1
ATOM 2973 N N . PHE A 1 374 ? -17.104 -11.481 18.440 1.00 96.88 374 PHE A N 1
ATOM 2974 C CA . PHE A 1 374 ? -17.777 -10.379 17.760 1.00 96.88 374 PHE A CA 1
ATOM 2975 C C . PHE A 1 374 ? -19.279 -10.434 18.052 1.00 96.88 374 PHE A C 1
ATOM 2977 O O . PHE A 1 374 ? -19.882 -11.506 18.035 1.00 96.88 374 PHE A O 1
ATOM 2984 N N . ASN A 1 375 ? -19.896 -9.270 18.247 1.00 97.50 375 ASN A N 1
ATOM 2985 C CA . ASN A 1 375 ? -21.339 -9.096 18.099 1.00 97.50 375 ASN A CA 1
ATOM 2986 C C . ASN A 1 375 ? -21.572 -8.501 16.704 1.00 97.50 375 ASN A C 1
ATOM 2988 O O . ASN A 1 375 ? -21.436 -7.292 16.490 1.00 97.50 375 ASN A O 1
ATOM 2992 N N . CYS A 1 376 ? -21.874 -9.371 15.740 1.00 97.06 376 CYS A N 1
ATOM 2993 C CA . CYS A 1 376 ? -22.031 -9.000 14.337 1.00 97.06 376 CYS A CA 1
ATOM 2994 C C . CYS A 1 376 ? -23.244 -8.084 14.131 1.00 97.06 376 CYS A C 1
ATOM 2996 O O . CYS A 1 376 ? -23.167 -7.185 13.297 1.00 97.06 376 CYS A O 1
ATOM 2998 N N . SER A 1 377 ? -24.296 -8.233 14.948 1.00 96.44 377 SER A N 1
ATOM 2999 C CA . SER A 1 377 ? -25.475 -7.353 14.943 1.00 96.44 377 SER A CA 1
ATOM 3000 C C . SER A 1 377 ? -25.197 -5.927 15.429 1.00 96.44 377 SER A C 1
ATOM 3002 O O . SER A 1 377 ? -25.911 -5.005 15.044 1.00 96.44 377 SER A O 1
ATOM 3004 N N . HIS A 1 378 ? -24.153 -5.705 16.235 1.00 95.88 378 HIS A N 1
ATOM 3005 C CA . HIS A 1 378 ? -23.651 -4.354 16.494 1.00 95.88 378 HIS A CA 1
ATOM 3006 C C . HIS A 1 378 ? -22.708 -3.864 15.389 1.00 95.88 378 HIS A C 1
ATOM 3008 O O . HIS A 1 378 ? -22.708 -2.671 15.086 1.00 95.88 378 HIS A O 1
ATOM 3014 N N . TYR A 1 379 ? -21.867 -4.754 14.851 1.00 96.25 379 TYR A N 1
ATOM 3015 C CA . TYR A 1 379 ? -20.763 -4.371 13.975 1.00 96.25 379 TYR A CA 1
ATOM 3016 C C . TYR A 1 379 ? -21.212 -4.067 12.543 1.00 96.25 379 TYR A C 1
ATOM 3018 O O . TYR A 1 379 ? -20.993 -2.954 12.071 1.00 96.25 379 TYR A O 1
ATOM 3026 N N . GLN A 1 380 ? -21.815 -5.040 11.853 1.00 96.62 380 GLN A N 1
ATOM 3027 C CA . GLN A 1 380 ? -22.044 -4.985 10.407 1.00 96.62 380 GLN A CA 1
ATOM 3028 C C . GLN A 1 380 ? -23.263 -4.105 10.070 1.00 96.62 380 GLN A C 1
ATOM 3030 O O . GLN A 1 380 ? -24.269 -4.118 10.782 1.00 96.62 380 GLN A O 1
ATOM 3035 N N . HIS A 1 381 ? -23.165 -3.297 9.009 1.00 96.25 381 HIS A N 1
ATOM 3036 C CA . HIS A 1 381 ? -24.105 -2.199 8.746 1.00 96.25 381 HIS A CA 1
ATOM 3037 C C . HIS A 1 381 ? -25.545 -2.650 8.484 1.00 96.25 381 HIS A C 1
ATOM 3039 O O . HIS A 1 381 ? -26.465 -2.021 8.998 1.00 96.25 381 HIS A O 1
ATOM 3045 N N . GLN A 1 382 ? -25.754 -3.775 7.800 1.00 95.81 382 GLN A N 1
ATOM 3046 C CA . GLN A 1 382 ? -27.078 -4.256 7.404 1.00 95.81 382 GLN A CA 1
ATOM 3047 C C . GLN A 1 382 ? -28.037 -4.457 8.591 1.00 95.81 382 GLN A C 1
ATOM 3049 O O . GLN A 1 382 ? -29.227 -4.185 8.467 1.00 95.81 382 GLN A O 1
ATOM 3054 N N . PHE A 1 383 ? -27.523 -4.833 9.769 1.00 95.75 383 PHE A N 1
ATOM 3055 C CA . PHE A 1 383 ? -28.322 -4.963 10.997 1.00 95.75 383 PHE A CA 1
ATOM 3056 C C . PHE A 1 383 ? -28.815 -3.617 11.554 1.00 95.75 383 PHE A C 1
ATOM 3058 O O . PHE A 1 383 ? -29.827 -3.576 12.248 1.00 95.75 383 PHE A O 1
ATOM 3065 N N . ARG A 1 384 ? -28.108 -2.515 11.270 1.00 94.25 384 ARG A N 1
ATOM 3066 C CA . ARG A 1 384 ? -28.500 -1.139 11.622 1.00 94.25 384 ARG A CA 1
ATOM 3067 C C . ARG A 1 384 ? -29.344 -0.494 10.526 1.00 94.25 384 ARG A C 1
ATOM 3069 O O . ARG A 1 384 ? -30.305 0.201 10.840 1.00 94.25 384 ARG A O 1
ATOM 3076 N N . ASP A 1 385 ? -29.013 -0.742 9.265 1.00 93.44 385 ASP A N 1
ATOM 3077 C CA . ASP A 1 385 ? -29.691 -0.130 8.122 1.00 93.44 385 ASP A CA 1
ATOM 3078 C C . ASP A 1 385 ? -31.129 -0.660 7.984 1.00 93.44 385 ASP A C 1
ATOM 3080 O O . ASP A 1 385 ? -32.059 0.135 7.846 1.00 93.44 385 ASP A O 1
ATOM 3084 N N . ASN A 1 386 ? -31.339 -1.974 8.154 1.00 93.31 386 ASN A N 1
ATOM 3085 C CA . ASN A 1 386 ? -32.676 -2.584 8.217 1.00 93.31 386 ASN A CA 1
ATOM 3086 C C . ASN A 1 386 ? -33.493 -2.138 9.445 1.00 93.31 386 ASN A C 1
ATOM 3088 O O . ASN A 1 386 ? -34.723 -2.115 9.401 1.00 93.31 386 ASN A O 1
ATOM 3092 N N . LEU A 1 387 ? -32.824 -1.795 10.550 1.00 93.12 387 LEU A N 1
ATOM 3093 C CA . LEU A 1 387 ? -33.463 -1.285 11.766 1.00 93.12 387 LEU A CA 1
ATOM 3094 C C . LEU A 1 387 ? -33.949 0.164 11.578 1.00 93.12 387 LEU A C 1
ATOM 3096 O O . LEU A 1 387 ? -34.968 0.560 12.145 1.00 93.12 387 LEU A O 1
ATOM 3100 N N . GLY A 1 388 ? -33.224 0.946 10.774 1.00 93.06 388 GLY A N 1
ATOM 3101 C CA . GLY A 1 388 ? -33.387 2.389 10.624 1.00 93.06 388 GLY A CA 1
ATOM 3102 C C . GLY A 1 388 ? -32.644 3.186 11.703 1.00 93.06 388 GLY A C 1
ATOM 3103 O O . GLY A 1 388 ? -32.224 2.652 12.730 1.00 93.06 388 GLY A O 1
ATOM 3104 N N . GLU A 1 389 ? -32.470 4.488 11.472 1.00 94.81 389 GLU A N 1
ATOM 3105 C CA . GLU A 1 389 ? -31.718 5.383 12.364 1.00 94.81 389 GLU A CA 1
ATOM 3106 C C . GLU A 1 389 ? -32.529 5.826 13.601 1.00 94.81 389 GLU A C 1
ATOM 3108 O O . GLU A 1 389 ? -33.757 5.948 13.556 1.00 94.81 389 GLU A O 1
ATOM 3113 N N . ASN A 1 390 ? -31.828 6.090 14.710 1.00 95.62 390 ASN A N 1
ATOM 3114 C CA . ASN A 1 390 ? -32.378 6.456 16.018 1.00 95.62 390 ASN A CA 1
ATOM 3115 C C . ASN A 1 390 ? -33.368 5.413 16.579 1.00 95.62 390 ASN A C 1
ATOM 3117 O O . ASN A 1 390 ? -34.428 5.757 17.108 1.00 95.62 390 ASN A O 1
ATOM 3121 N N . LYS A 1 391 ? -33.025 4.123 16.460 1.00 96.19 391 LYS A N 1
ATOM 3122 C CA . LYS A 1 391 ? -33.804 2.987 16.981 1.00 96.19 391 LYS A CA 1
ATOM 3123 C C . LYS A 1 391 ? -33.019 2.187 18.023 1.00 96.19 391 LYS A C 1
ATOM 3125 O O . LYS A 1 391 ? -31.807 2.033 17.866 1.00 96.19 391 LYS A O 1
ATOM 3130 N N . PRO A 1 392 ? -33.680 1.650 19.064 1.00 94.69 392 PRO A N 1
ATOM 3131 C CA . PRO A 1 392 ? -33.026 0.757 20.010 1.00 94.69 392 PRO A CA 1
ATOM 3132 C C . PRO A 1 392 ? -32.627 -0.560 19.322 1.00 94.69 392 PRO A C 1
ATOM 3134 O O . PRO A 1 392 ? -33.363 -1.017 18.443 1.00 94.69 392 PRO A O 1
ATOM 3137 N N . PRO A 1 393 ? -31.497 -1.187 19.705 1.00 93.88 393 PRO A N 1
ATOM 3138 C CA . PRO A 1 393 ? -31.098 -2.490 19.181 1.00 93.88 393 PRO A CA 1
ATOM 3139 C C . PRO A 1 393 ? -32.164 -3.556 19.456 1.00 93.88 393 PRO A C 1
ATOM 3141 O O . PRO A 1 393 ? -32.982 -3.425 20.370 1.00 93.88 393 PRO A O 1
ATOM 3144 N N . LEU A 1 394 ? -32.120 -4.641 18.681 1.00 94.12 394 LEU A N 1
ATOM 3145 C CA . LEU A 1 394 ? -32.975 -5.801 18.913 1.00 94.12 394 LEU A CA 1
ATOM 3146 C C . LEU A 1 394 ? -32.734 -6.418 20.313 1.00 94.12 394 LEU A C 1
ATOM 3148 O O . LEU A 1 394 ? -31.685 -6.209 20.929 1.00 94.12 394 LEU A O 1
ATOM 3152 N N . PRO A 1 395 ? -33.693 -7.208 20.827 1.00 93.69 395 PRO A N 1
ATOM 3153 C CA . PRO A 1 395 ? -33.466 -8.105 21.958 1.00 93.69 395 PRO A CA 1
ATOM 3154 C C . PRO A 1 395 ? -32.207 -8.975 21.777 1.00 93.69 395 PRO A C 1
ATOM 3156 O O . PRO A 1 395 ? -31.924 -9.452 20.678 1.00 93.69 395 PRO A O 1
ATOM 3159 N N . GLN A 1 396 ? -31.429 -9.181 22.847 1.00 91.12 396 GLN A N 1
ATOM 3160 C CA . GLN A 1 396 ? -30.100 -9.809 22.749 1.00 91.12 396 GLN A CA 1
ATOM 3161 C C . GLN A 1 396 ? -30.136 -11.282 22.308 1.00 91.12 396 GLN A C 1
ATOM 3163 O O . GLN A 1 396 ? -29.183 -11.759 21.707 1.00 91.12 396 GLN A O 1
ATOM 3168 N N . ASP A 1 397 ? -31.224 -11.999 22.582 1.00 91.62 397 ASP A N 1
ATOM 3169 C CA . ASP A 1 397 ? -31.528 -13.348 22.081 1.00 91.62 397 ASP A CA 1
ATOM 3170 C C . ASP A 1 397 ? -31.708 -13.413 20.553 1.00 91.62 397 ASP A C 1
ATOM 3172 O O . ASP A 1 397 ? -31.568 -14.480 19.957 1.00 91.62 397 ASP A O 1
ATOM 3176 N N . ARG A 1 398 ? -31.963 -12.268 19.908 1.00 95.25 398 ARG A N 1
ATOM 3177 C CA . ARG A 1 398 ? -32.068 -12.130 18.450 1.00 95.25 398 ARG A CA 1
ATOM 3178 C C . ARG A 1 398 ? -30.758 -11.707 17.779 1.00 95.25 398 ARG A C 1
ATOM 3180 O O . ARG A 1 398 ? -30.695 -11.681 16.551 1.00 95.25 398 ARG A O 1
ATOM 3187 N N . HIS A 1 399 ? -29.716 -11.375 18.540 1.00 97.25 399 HIS A N 1
ATOM 3188 C CA . HIS A 1 399 ? -28.419 -10.988 17.980 1.00 97.25 399 HIS A CA 1
ATOM 3189 C C . HIS A 1 399 ? -27.685 -12.176 17.343 1.00 97.25 399 HIS A C 1
ATOM 3191 O O . HIS A 1 399 ? -27.882 -13.330 17.721 1.00 97.25 399 HIS A O 1
ATOM 3197 N N . VAL A 1 400 ? -26.784 -11.869 16.408 1.00 98.00 400 VAL A N 1
ATOM 3198 C CA . VAL A 1 400 ? -25.816 -12.815 15.849 1.00 98.00 400 VAL A CA 1
ATOM 3199 C C . VAL A 1 400 ? -24.430 -12.501 16.400 1.00 98.00 400 VAL A C 1
ATOM 3201 O O . VAL A 1 400 ? -23.907 -11.393 16.250 1.00 98.00 400 VAL A O 1
ATOM 3204 N N . PHE A 1 401 ? -23.828 -13.509 17.018 1.00 97.94 401 PHE A N 1
ATOM 3205 C CA . PHE A 1 401 ? -22.487 -13.492 17.575 1.00 97.94 401 PHE A CA 1
ATOM 3206 C C . PHE A 1 401 ? -21.566 -14.410 16.776 1.00 97.94 401 PHE A C 1
ATOM 3208 O O . PHE A 1 401 ? -22.001 -15.410 16.200 1.00 97.94 401 PHE A O 1
ATOM 3215 N N . GLN A 1 402 ? -20.274 -14.108 16.809 1.00 97.88 402 GLN A N 1
ATOM 3216 C CA . GLN A 1 402 ? -19.223 -15.025 16.391 1.00 97.88 402 GLN A CA 1
ATOM 3217 C C . GLN A 1 402 ? -18.202 -15.172 17.508 1.00 97.88 402 GLN A C 1
ATOM 3219 O O . GLN A 1 402 ? -17.587 -14.184 17.901 1.00 97.88 402 GLN A O 1
ATOM 3224 N N . THR A 1 403 ? -17.982 -16.396 17.979 1.00 97.38 403 THR A N 1
ATOM 3225 C CA . THR A 1 403 ? -16.885 -16.709 18.905 1.00 97.38 403 THR A CA 1
ATOM 3226 C C . THR A 1 403 ? -15.816 -17.494 18.156 1.00 97.38 403 THR A C 1
ATOM 3228 O O . THR A 1 403 ? -16.125 -18.451 17.442 1.00 97.38 403 THR A O 1
ATOM 3231 N N . ILE A 1 404 ? -14.566 -17.051 18.278 1.00 95.44 404 ILE A N 1
ATOM 3232 C CA . ILE A 1 404 ? -13.409 -17.579 17.557 1.00 95.44 404 ILE A CA 1
ATOM 3233 C C . ILE A 1 404 ? -12.485 -18.270 18.557 1.00 95.44 404 ILE A C 1
ATOM 3235 O O . ILE A 1 404 ? -11.923 -17.639 19.460 1.00 95.44 404 ILE A O 1
ATOM 3239 N N . PHE A 1 405 ? -12.317 -19.573 18.361 1.00 95.12 405 PHE A N 1
ATOM 3240 C CA . PHE A 1 405 ? -11.444 -20.422 19.154 1.00 95.12 405 PHE A CA 1
ATOM 3241 C C . PHE A 1 405 ? -10.155 -20.686 18.379 1.00 95.12 405 PHE A C 1
ATOM 3243 O O . PHE A 1 405 ? -10.178 -21.107 17.221 1.00 95.12 405 PHE A O 1
ATOM 3250 N N . LEU A 1 406 ? -9.030 -20.376 19.017 1.00 93.56 406 LEU A N 1
ATOM 3251 C CA . LEU A 1 406 ? -7.728 -20.256 18.368 1.00 93.56 406 LEU A CA 1
ATOM 3252 C C . LEU A 1 406 ? -6.866 -21.497 18.614 1.00 93.56 406 LEU A C 1
ATOM 3254 O O . LEU A 1 406 ? -6.772 -21.949 19.756 1.00 93.56 406 LEU A O 1
ATOM 3258 N N . ASN A 1 407 ? -6.187 -21.959 17.561 1.00 92.19 407 ASN A N 1
ATOM 3259 C CA . ASN A 1 407 ? -5.268 -23.097 17.494 1.00 92.19 407 ASN A CA 1
ATOM 3260 C C . ASN A 1 407 ? -5.867 -24.429 17.996 1.00 92.19 407 ASN A C 1
ATOM 3262 O O . ASN A 1 407 ? -5.949 -24.665 19.197 1.00 92.19 407 ASN A O 1
ATOM 3266 N N . ASP A 1 408 ? -6.211 -25.348 17.088 1.00 93.44 408 ASP A N 1
ATOM 3267 C CA . ASP A 1 408 ? -6.766 -26.685 17.391 1.00 93.44 408 ASP A CA 1
ATOM 3268 C C . ASP A 1 408 ? -5.935 -27.548 18.368 1.00 93.44 408 ASP A C 1
ATOM 3270 O O . ASP A 1 408 ? -6.460 -28.466 19.007 1.00 93.44 408 ASP A O 1
ATOM 3274 N N . GLN A 1 409 ? -4.653 -27.219 18.536 1.00 92.62 409 GLN A N 1
ATOM 3275 C CA . GLN A 1 409 ? -3.732 -27.809 19.514 1.00 92.62 409 GLN A CA 1
ATOM 3276 C C . GLN A 1 409 ? -3.973 -27.333 20.961 1.00 92.62 409 GLN A C 1
ATOM 3278 O O . GLN A 1 409 ? -3.407 -27.911 21.882 1.00 92.62 409 GLN A O 1
ATOM 3283 N N . GLU A 1 410 ? -4.791 -26.295 21.158 1.00 92.38 410 GLU A N 1
ATOM 3284 C CA . GLU A 1 410 ? -5.117 -25.628 22.435 1.00 92.38 410 GLU A CA 1
ATOM 3285 C C . GLU A 1 410 ? -6.613 -25.794 22.794 1.00 92.38 410 GLU A C 1
ATOM 3287 O O . GLU A 1 410 ? -7.176 -25.057 23.607 1.00 92.38 410 GLU A O 1
ATOM 3292 N N . LYS A 1 411 ? -7.276 -26.779 22.167 1.00 93.50 411 LYS A N 1
ATOM 3293 C CA . LYS A 1 411 ? -8.716 -27.067 22.291 1.00 93.50 411 LYS A CA 1
ATOM 3294 C C . LYS A 1 411 ? -9.188 -27.499 23.682 1.00 93.50 411 LYS A C 1
ATOM 3296 O O . LYS A 1 411 ? -10.388 -27.563 23.926 1.00 93.50 411 LYS A O 1
ATOM 3301 N N . ASP A 1 412 ? -8.263 -27.823 24.579 1.00 94.12 412 ASP A N 1
ATOM 3302 C CA . ASP A 1 412 ? -8.514 -28.087 25.997 1.00 94.12 412 ASP A CA 1
ATOM 3303 C C . ASP A 1 412 ? -8.886 -26.814 26.776 1.00 94.12 412 ASP A C 1
ATOM 3305 O O . ASP A 1 412 ? -9.555 -26.901 27.804 1.00 94.12 412 ASP A O 1
ATOM 3309 N N . LEU A 1 413 ? -8.524 -25.633 26.259 1.00 93.94 413 LEU A N 1
ATOM 3310 C CA . LEU A 1 413 ? -8.956 -24.342 26.800 1.00 93.94 413 LEU A CA 1
ATOM 3311 C C . LEU A 1 413 ? -10.345 -23.919 26.292 1.00 93.94 413 LEU A C 1
ATOM 3313 O O . LEU A 1 413 ? -10.995 -23.087 26.922 1.00 93.94 413 LEU A O 1
ATOM 3317 N N . TRP A 1 414 ? -10.793 -24.449 25.148 1.00 95.31 414 TRP A N 1
ATOM 3318 C CA . TRP A 1 414 ? -11.934 -23.915 24.401 1.00 95.31 414 TRP A CA 1
ATOM 3319 C C . TRP A 1 414 ? -13.279 -24.112 25.117 1.00 95.31 414 TRP A C 1
ATOM 3321 O O . TRP A 1 414 ? -13.769 -25.224 25.312 1.00 95.31 414 TRP A O 1
ATOM 3331 N N . THR A 1 415 ? -13.950 -22.997 25.387 1.00 95.88 415 THR A N 1
ATOM 3332 C CA . THR A 1 415 ? -15.292 -22.890 25.986 1.00 95.88 415 THR A CA 1
ATOM 3333 C C . THR A 1 415 ? -16.442 -23.221 25.020 1.00 95.88 415 THR A C 1
ATOM 3335 O O . THR A 1 415 ? -17.605 -23.091 25.385 1.00 95.88 415 THR A O 1
ATOM 3338 N N . TRP A 1 416 ? -16.149 -23.691 23.803 1.00 95.25 416 TRP A N 1
ATOM 3339 C CA . TRP A 1 416 ? -17.110 -23.955 22.718 1.00 95.25 416 TRP A CA 1
ATOM 3340 C C . TRP A 1 416 ? -18.241 -24.957 23.028 1.00 95.25 416 TRP A C 1
ATOM 3342 O O . TRP A 1 416 ? -19.260 -24.949 22.342 1.00 95.25 416 TRP A O 1
ATOM 3352 N N . ASN A 1 417 ? -18.085 -25.793 24.060 1.00 96.06 417 ASN A N 1
ATOM 3353 C CA . ASN A 1 417 ? -19.099 -26.756 24.510 1.00 96.06 417 ASN A CA 1
ATOM 3354 C C . ASN A 1 417 ? -20.186 -26.121 25.398 1.00 96.06 417 ASN A C 1
ATOM 3356 O O . ASN A 1 417 ? -21.226 -26.738 25.607 1.00 96.06 417 ASN A O 1
ATOM 3360 N N . ASP A 1 418 ? -19.950 -24.912 25.920 1.00 96.75 418 ASP A N 1
ATOM 3361 C CA . ASP A 1 418 ? -20.926 -24.168 26.726 1.00 96.75 418 ASP A CA 1
ATOM 3362 C C . ASP A 1 418 ? -21.927 -23.379 25.853 1.00 96.75 418 ASP A C 1
ATOM 3364 O O . ASP A 1 418 ? -22.856 -22.784 26.397 1.00 96.75 418 ASP A O 1
ATOM 3368 N N . ILE A 1 419 ? -21.728 -23.335 24.527 1.00 97.81 419 ILE A N 1
ATOM 3369 C CA . ILE A 1 419 ? -22.657 -22.717 23.570 1.00 97.81 419 ILE A CA 1
ATOM 3370 C C . ILE A 1 419 ? -23.814 -23.687 23.324 1.00 97.81 419 ILE A C 1
ATOM 3372 O O . ILE A 1 419 ? -23.582 -24.822 22.904 1.00 97.81 419 ILE A O 1
ATOM 3376 N N . ASP A 1 420 ? -25.054 -23.232 23.515 1.00 97.62 420 ASP A N 1
ATOM 3377 C CA . ASP A 1 420 ? -26.258 -24.018 23.229 1.00 97.62 420 ASP A CA 1
ATOM 3378 C C . ASP A 1 420 ? -26.260 -24.534 21.770 1.00 97.62 420 ASP A C 1
ATOM 3380 O O . ASP A 1 420 ? -26.343 -23.728 20.833 1.00 97.62 420 ASP A O 1
ATOM 3384 N N . PRO A 1 421 ? -26.212 -25.864 21.532 1.00 97.44 421 PRO A N 1
ATOM 3385 C CA . PRO A 1 421 ? -26.170 -26.423 20.184 1.00 97.44 421 PRO A CA 1
ATOM 3386 C C . PRO A 1 421 ? -27.375 -26.064 19.308 1.00 97.44 421 PRO A C 1
ATOM 3388 O O . PRO A 1 421 ? -27.239 -26.087 18.086 1.00 97.44 421 PRO A O 1
ATOM 3391 N N . SER A 1 422 ? -28.525 -25.725 19.906 1.00 97.00 422 SER A N 1
ATOM 3392 C CA . SER A 1 422 ? -29.733 -25.303 19.184 1.00 97.00 422 SER A CA 1
ATOM 3393 C C . SER A 1 422 ? -29.661 -23.863 18.662 1.00 97.00 422 SER A C 1
ATOM 3395 O O . SER A 1 422 ? -30.391 -23.511 17.739 1.00 97.00 422 SER A O 1
ATOM 3397 N N . LYS A 1 423 ? -28.749 -23.046 19.207 1.00 96.75 423 LYS A N 1
ATOM 3398 C CA . LYS A 1 423 ? -28.534 -21.638 18.834 1.00 96.75 423 LYS A CA 1
ATOM 3399 C C . LYS A 1 423 ? -27.341 -21.432 17.892 1.00 96.75 423 LYS A C 1
ATOM 3401 O O . LYS A 1 423 ? -26.978 -20.292 17.606 1.00 96.75 423 LYS A O 1
ATOM 3406 N N . ILE A 1 424 ? -26.685 -22.503 17.436 1.00 97.62 424 ILE A N 1
ATOM 3407 C CA . ILE A 1 424 ? -25.533 -22.415 16.528 1.00 97.62 424 ILE A CA 1
ATOM 3408 C C . ILE A 1 424 ? -26.018 -22.367 15.078 1.00 97.62 424 ILE A C 1
ATOM 3410 O O . ILE A 1 424 ? -26.558 -23.336 14.555 1.00 97.62 424 ILE A O 1
ATOM 3414 N N . ILE A 1 425 ? -25.755 -21.233 14.431 1.00 96.94 425 ILE A N 1
ATOM 3415 C CA . ILE A 1 425 ? -26.110 -20.921 13.043 1.00 96.94 425 ILE A CA 1
ATOM 3416 C C . ILE A 1 425 ? -25.110 -21.578 12.081 1.00 96.94 425 ILE A C 1
ATOM 3418 O O . ILE A 1 425 ? -25.498 -22.167 11.077 1.00 96.94 425 ILE A O 1
ATOM 3422 N N . SER A 1 426 ? -23.809 -21.490 12.380 1.00 97.06 426 SER A N 1
ATOM 3423 C CA . SER A 1 426 ? -22.749 -22.033 11.521 1.00 97.06 426 SER A CA 1
ATOM 3424 C C . SER A 1 426 ? -21.464 -22.333 12.301 1.00 97.06 426 SER A C 1
ATOM 3426 O O . SER A 1 426 ? -21.207 -21.756 13.360 1.00 97.06 426 SER A O 1
ATOM 3428 N N . ARG A 1 427 ? -20.633 -23.232 11.766 1.00 97.00 427 ARG A N 1
ATOM 3429 C CA . ARG A 1 427 ? -19.281 -23.545 12.253 1.00 97.00 427 ARG A CA 1
ATOM 3430 C C . ARG A 1 427 ? -18.324 -23.541 11.066 1.00 97.00 427 ARG A C 1
ATOM 3432 O O . ARG A 1 427 ? -18.569 -24.259 10.100 1.00 97.00 427 ARG A O 1
ATOM 3439 N N . LYS A 1 428 ? -17.230 -22.783 11.147 1.00 95.00 428 LYS A N 1
ATOM 3440 C CA . LYS A 1 428 ? -16.265 -22.640 10.050 1.00 95.00 428 LYS A CA 1
ATOM 3441 C C . LYS A 1 428 ? -14.831 -22.728 10.546 1.00 95.00 428 LYS A C 1
ATOM 3443 O O . LYS A 1 428 ? -14.449 -22.022 11.476 1.00 95.00 428 LYS A O 1
ATOM 3448 N N . TRP A 1 429 ? -14.059 -23.603 9.912 1.00 94.38 429 TRP A N 1
ATOM 3449 C CA . TRP A 1 429 ? -12.626 -23.751 10.143 1.00 94.38 429 TRP A CA 1
ATOM 3450 C C . TRP A 1 429 ? -11.840 -22.782 9.261 1.00 94.38 429 TRP A C 1
ATOM 3452 O O . TRP A 1 429 ? -12.146 -22.622 8.079 1.00 94.38 429 TRP A O 1
ATOM 3462 N N . TRP A 1 430 ? -10.799 -22.186 9.831 1.00 90.25 430 TRP A N 1
ATOM 3463 C CA . TRP A 1 430 ? -9.886 -21.268 9.161 1.00 90.25 430 TRP A CA 1
ATOM 3464 C C . TRP A 1 430 ? -8.466 -21.805 9.226 1.00 90.25 430 TRP A C 1
ATOM 3466 O O . TRP A 1 430 ? -8.010 -22.239 10.280 1.00 90.25 430 TRP A O 1
ATOM 3476 N N . HIS A 1 431 ? -7.751 -21.717 8.107 1.00 89.62 431 HIS A N 1
ATOM 3477 C CA . HIS A 1 431 ? -6.314 -21.951 8.064 1.00 89.62 431 HIS A CA 1
ATOM 3478 C C . HIS A 1 431 ? -5.609 -20.591 7.996 1.00 89.62 431 HIS A C 1
ATOM 3480 O O . HIS A 1 431 ? -5.514 -19.977 6.930 1.00 89.62 431 HIS A O 1
ATOM 3486 N N . GLN A 1 432 ? -5.205 -20.067 9.154 1.00 85.12 432 GLN A N 1
ATOM 3487 C CA . GLN A 1 432 ? -4.809 -18.665 9.328 1.00 85.12 432 GLN A CA 1
ATOM 3488 C C . GLN A 1 432 ? -3.350 -18.551 9.776 1.00 85.12 432 GLN A C 1
ATOM 3490 O O . GLN A 1 432 ? -2.872 -19.341 10.590 1.00 85.12 432 GLN A O 1
ATOM 3495 N N . PHE A 1 433 ? -2.606 -17.583 9.229 1.00 85.62 433 PHE A N 1
ATOM 3496 C CA . PHE A 1 433 ? -1.177 -17.443 9.515 1.00 85.62 433 PHE A CA 1
ATOM 3497 C C . PHE A 1 433 ? -0.867 -16.459 10.642 1.00 85.62 433 PHE A C 1
ATOM 3499 O O . PHE A 1 433 ? -1.439 -15.379 10.751 1.00 85.62 433 PHE A O 1
ATOM 3506 N N . GLY A 1 434 ? 0.109 -16.829 11.469 1.00 81.25 434 GLY A N 1
ATOM 3507 C CA . GLY A 1 434 ? 0.639 -15.976 12.526 1.00 81.25 434 GLY A CA 1
ATOM 3508 C C . GLY A 1 434 ? 1.866 -15.195 12.060 1.00 81.25 434 GLY A C 1
ATOM 3509 O O . GLY A 1 434 ? 2.854 -15.808 11.651 1.00 81.25 434 GLY A O 1
ATOM 3510 N N . HIS A 1 435 ? 1.861 -13.869 12.233 1.00 82.19 435 HIS A N 1
ATOM 3511 C CA . HIS A 1 435 ? 2.975 -12.942 11.947 1.00 82.19 435 HIS A CA 1
ATOM 3512 C C . HIS A 1 435 ? 4.209 -13.098 12.861 1.00 82.19 435 HIS A C 1
ATOM 3514 O O . HIS A 1 435 ? 4.820 -12.110 13.275 1.00 82.19 435 HIS A O 1
ATOM 3520 N N . ARG A 1 436 ? 4.597 -14.331 13.216 1.00 86.38 436 ARG A N 1
ATOM 3521 C CA . ARG A 1 436 ? 5.817 -14.605 13.994 1.00 86.38 436 ARG A CA 1
ATOM 3522 C C . ARG A 1 436 ? 7.020 -13.932 13.330 1.00 86.38 436 ARG A C 1
ATOM 3524 O O . ARG A 1 436 ? 7.094 -13.918 12.111 1.00 86.38 436 ARG A O 1
ATOM 3531 N N . TRP A 1 437 ? 7.997 -13.455 14.098 1.00 85.00 437 TRP A N 1
ATOM 3532 C CA . TRP A 1 437 ? 9.200 -12.768 13.584 1.00 85.00 437 TRP A CA 1
ATOM 3533 C C . TRP A 1 437 ? 9.914 -13.440 12.385 1.00 85.00 437 TRP A C 1
ATOM 3535 O O . TRP A 1 437 ? 10.502 -12.744 11.558 1.00 85.00 437 TRP A O 1
ATOM 3545 N N . GLN A 1 438 ? 9.837 -14.772 12.231 1.00 89.06 438 GLN A N 1
ATOM 3546 C CA . GLN A 1 438 ? 10.370 -15.463 11.047 1.00 89.06 438 GLN A CA 1
ATOM 3547 C C . GLN A 1 438 ? 9.663 -15.084 9.731 1.00 89.06 438 GLN A C 1
ATOM 3549 O O . GLN A 1 438 ? 10.288 -15.180 8.680 1.00 89.06 438 GLN A O 1
ATOM 3554 N N . HIS A 1 439 ? 8.407 -14.635 9.779 1.00 89.19 439 HIS A N 1
ATOM 3555 C CA . HIS A 1 439 ? 7.660 -14.082 8.645 1.00 89.19 439 HIS A CA 1
ATOM 3556 C C . HIS A 1 439 ? 8.377 -12.843 8.091 1.00 89.19 439 HIS A C 1
ATOM 3558 O O . HIS A 1 439 ? 8.786 -12.844 6.935 1.00 89.19 439 HIS A O 1
ATOM 3564 N N . TYR A 1 440 ? 8.674 -11.849 8.929 1.00 85.12 440 TYR A N 1
ATOM 3565 C CA . TYR A 1 440 ? 9.408 -10.652 8.497 1.00 85.12 440 TYR A CA 1
ATOM 3566 C C . TYR A 1 440 ? 10.843 -10.960 8.061 1.00 85.12 440 TYR A C 1
ATOM 3568 O O . TYR A 1 440 ? 11.275 -10.497 7.008 1.00 85.12 440 TYR A O 1
ATOM 3576 N N . LEU A 1 441 ? 11.559 -11.807 8.809 1.00 85.44 441 LEU A N 1
ATOM 3577 C CA . LEU A 1 441 ? 12.951 -12.141 8.491 1.00 85.44 441 LEU A CA 1
ATOM 3578 C C . LEU A 1 441 ? 13.118 -12.988 7.213 1.00 85.44 441 LEU A C 1
ATOM 3580 O O . LEU A 1 441 ? 14.156 -12.890 6.565 1.00 85.44 441 LEU A O 1
ATOM 3584 N N . ARG A 1 442 ? 12.152 -13.853 6.867 1.00 89.69 442 ARG A N 1
ATOM 3585 C CA . ARG A 1 442 ? 12.297 -14.826 5.761 1.00 89.69 442 ARG A CA 1
ATOM 3586 C C . ARG A 1 442 ? 11.358 -14.622 4.585 1.00 89.69 442 ARG A C 1
ATOM 3588 O O . ARG A 1 442 ? 11.689 -15.096 3.506 1.00 89.69 442 ARG A O 1
ATOM 3595 N N . VAL A 1 443 ? 10.189 -14.024 4.800 1.00 89.75 443 VAL A N 1
ATOM 3596 C CA . VAL A 1 443 ? 9.147 -13.879 3.775 1.00 89.75 443 VAL A CA 1
ATOM 3597 C C . VAL A 1 443 ? 9.225 -12.496 3.175 1.00 89.75 443 VAL A C 1
ATOM 3599 O O . VAL A 1 443 ? 9.561 -12.402 2.006 1.00 89.75 443 VAL A O 1
ATOM 3602 N N . VAL A 1 444 ? 9.041 -11.439 3.972 1.00 84.00 444 VAL A N 1
ATOM 3603 C CA . VAL A 1 444 ? 9.054 -10.049 3.475 1.00 84.00 444 VAL A CA 1
ATOM 3604 C C . VAL A 1 444 ? 10.392 -9.735 2.792 1.00 84.00 444 VAL A C 1
ATOM 3606 O O . VAL A 1 444 ? 10.428 -9.482 1.594 1.00 84.00 444 VAL A O 1
ATOM 3609 N N . LEU A 1 445 ? 11.512 -9.937 3.497 1.00 82.44 445 LEU A N 1
ATOM 3610 C CA . LEU A 1 445 ? 12.866 -9.838 2.922 1.00 82.44 445 LEU A CA 1
ATOM 3611 C C . LEU A 1 4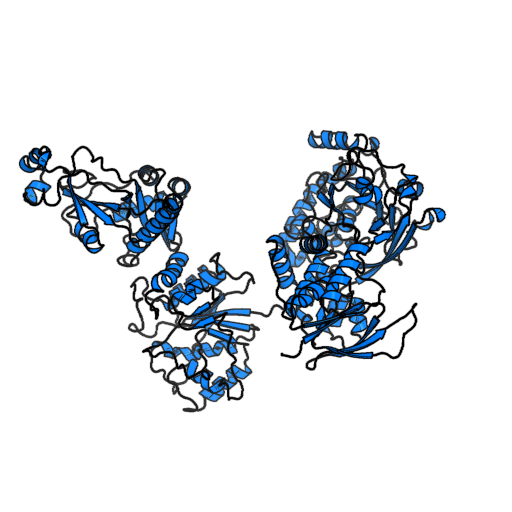45 ? 13.204 -10.948 1.899 1.00 82.44 445 LEU A C 1
ATOM 3613 O O . LEU A 1 445 ? 14.271 -10.926 1.293 1.00 82.44 445 LEU A O 1
ATOM 3617 N N . GLY A 1 446 ? 12.344 -11.957 1.749 1.00 86.75 446 GLY A N 1
ATOM 3618 C CA . GLY A 1 446 ? 12.560 -13.135 0.909 1.00 86.75 446 GLY A CA 1
ATOM 3619 C C . GLY A 1 446 ? 11.861 -13.097 -0.448 1.00 86.75 446 GLY A C 1
ATOM 3620 O O . GLY A 1 446 ? 12.370 -13.707 -1.391 1.00 86.75 446 GLY A O 1
ATOM 3621 N N . MET A 1 447 ? 10.737 -12.376 -0.569 1.00 88.94 447 MET A N 1
ATOM 3622 C CA . MET A 1 447 ? 9.945 -12.256 -1.804 1.00 88.94 447 MET A CA 1
ATOM 3623 C C . MET A 1 447 ? 10.823 -11.838 -2.988 1.00 88.94 447 MET A C 1
ATOM 3625 O O . MET A 1 447 ? 10.774 -12.453 -4.056 1.00 88.94 447 MET A O 1
ATOM 3629 N N . MET A 1 448 ? 11.718 -10.877 -2.737 1.00 80.25 448 MET A N 1
ATOM 3630 C CA . MET A 1 448 ? 12.675 -10.329 -3.697 1.00 80.25 448 MET A CA 1
ATOM 3631 C C . MET A 1 448 ? 13.619 -11.371 -4.327 1.00 80.25 448 MET A C 1
ATOM 3633 O O . MET A 1 448 ? 14.156 -11.141 -5.404 1.00 80.25 448 MET A O 1
ATOM 3637 N N . PHE A 1 449 ? 13.816 -12.535 -3.695 1.00 83.12 449 PHE A N 1
ATOM 3638 C CA . PHE A 1 449 ? 14.703 -13.596 -4.192 1.00 83.12 449 PHE A CA 1
ATOM 3639 C C . PHE A 1 449 ? 13.977 -14.762 -4.879 1.00 83.12 449 PHE A C 1
ATOM 3641 O O . PHE A 1 449 ? 14.658 -15.698 -5.320 1.00 83.12 449 PHE A O 1
ATOM 3648 N N . ILE A 1 450 ? 12.637 -14.736 -4.931 1.00 88.31 450 ILE A N 1
ATOM 3649 C CA . ILE A 1 450 ? 11.801 -15.796 -5.524 1.00 88.31 450 ILE A CA 1
ATOM 3650 C C . ILE A 1 450 ? 10.825 -15.287 -6.596 1.00 88.31 450 ILE A C 1
ATOM 3652 O O . ILE A 1 450 ? 10.569 -16.018 -7.553 1.00 88.31 450 ILE A O 1
ATOM 3656 N N . ASN A 1 451 ? 10.326 -14.051 -6.490 1.00 88.25 451 ASN A N 1
ATOM 3657 C CA . ASN A 1 451 ? 9.460 -13.443 -7.503 1.00 88.25 451 ASN A CA 1
ATOM 3658 C C . ASN A 1 451 ? 10.182 -13.325 -8.858 1.00 88.25 451 ASN A C 1
ATOM 3660 O O . ASN A 1 451 ? 11.344 -12.929 -8.926 1.00 88.25 451 ASN A O 1
ATOM 3664 N N . GLY A 1 452 ? 9.501 -13.724 -9.936 1.00 81.25 452 GLY A N 1
ATOM 3665 C CA . GLY A 1 452 ? 10.031 -13.742 -11.303 1.00 81.25 452 GLY A CA 1
ATOM 3666 C C . GLY A 1 452 ? 10.981 -14.911 -11.599 1.00 81.25 452 GLY A C 1
ATOM 3667 O O . GLY A 1 452 ? 11.342 -15.139 -12.756 1.00 81.25 452 GLY A O 1
ATOM 3668 N N . THR A 1 453 ? 11.379 -15.698 -10.594 1.00 82.88 453 THR A N 1
ATOM 3669 C CA . THR A 1 453 ? 12.225 -16.879 -10.813 1.00 82.88 453 THR A CA 1
ATOM 3670 C C . THR A 1 453 ? 11.392 -18.047 -11.345 1.00 82.88 453 THR A C 1
ATOM 3672 O O . THR A 1 453 ? 10.235 -18.221 -10.972 1.00 82.88 453 THR A O 1
ATOM 3675 N N . ASN A 1 454 ? 11.961 -18.856 -12.247 1.00 86.44 454 ASN A N 1
ATOM 3676 C CA . ASN A 1 454 ? 11.303 -20.041 -12.826 1.00 86.44 454 ASN A CA 1
ATOM 3677 C C . ASN A 1 454 ? 9.876 -19.785 -13.359 1.00 86.44 454 ASN A C 1
ATOM 3679 O O . ASN A 1 454 ? 8.997 -20.626 -13.166 1.00 86.44 454 ASN A O 1
ATOM 3683 N N . ARG A 1 455 ? 9.638 -18.625 -13.996 1.00 89.12 455 ARG A N 1
ATOM 3684 C CA . ARG A 1 455 ? 8.313 -18.218 -14.512 1.00 89.12 455 ARG A CA 1
ATOM 3685 C C . ARG A 1 455 ? 7.216 -18.181 -13.434 1.00 89.12 455 ARG A C 1
ATOM 3687 O O . ARG A 1 455 ? 6.056 -18.452 -13.716 1.00 89.12 455 ARG A O 1
ATOM 3694 N N . THR A 1 456 ? 7.591 -17.924 -12.178 1.00 94.50 456 THR A N 1
ATOM 3695 C CA . THR A 1 456 ? 6.690 -17.966 -11.017 1.00 94.50 456 THR A CA 1
ATOM 3696 C C . THR A 1 456 ? 6.703 -16.637 -10.254 1.00 94.50 456 THR A C 1
ATOM 3698 O O . THR A 1 456 ? 7.762 -16.090 -9.940 1.00 94.50 456 THR A O 1
ATOM 3701 N N . LEU A 1 457 ? 5.517 -16.132 -9.924 1.00 95.44 457 LEU A N 1
ATOM 3702 C CA . LEU A 1 457 ? 5.274 -14.990 -9.038 1.00 95.44 457 LEU A CA 1
ATOM 3703 C C . LEU A 1 457 ? 4.389 -15.414 -7.863 1.00 95.44 457 LEU A C 1
ATOM 3705 O O . LEU A 1 457 ? 3.661 -16.402 -7.952 1.00 95.44 457 LEU A O 1
ATOM 3709 N N . TYR A 1 458 ? 4.448 -14.662 -6.766 1.00 96.94 458 TYR A N 1
ATOM 3710 C CA . TYR A 1 458 ? 3.771 -14.992 -5.514 1.00 96.94 458 TYR A CA 1
ATOM 3711 C C . TYR A 1 458 ? 3.014 -13.781 -4.953 1.00 96.94 458 TYR A C 1
ATOM 3713 O O . TYR A 1 458 ? 3.577 -12.691 -4.833 1.00 96.94 458 TYR A O 1
ATOM 3721 N N . ALA A 1 459 ? 1.749 -13.986 -4.584 1.00 96.94 459 ALA A N 1
ATOM 3722 C CA . ALA A 1 459 ? 0.844 -12.962 -4.069 1.00 96.94 459 ALA A CA 1
ATOM 3723 C C . ALA A 1 459 ? -0.076 -13.515 -2.960 1.00 96.94 459 ALA A C 1
ATOM 3725 O O . ALA A 1 459 ? -0.152 -14.720 -2.725 1.00 96.94 459 ALA A O 1
ATOM 3726 N N . GLY A 1 460 ? -0.770 -12.619 -2.258 1.00 95.12 460 GLY A N 1
ATOM 3727 C CA . GLY A 1 460 ? -1.563 -12.912 -1.062 1.00 95.12 460 GLY A CA 1
ATOM 3728 C C . GLY A 1 460 ? -1.154 -12.030 0.120 1.00 95.12 460 GLY A C 1
ATOM 3729 O O . GLY A 1 460 ? -0.050 -11.486 0.157 1.00 95.12 460 GLY A O 1
ATOM 3730 N N . SER A 1 461 ? -2.023 -11.897 1.127 1.00 92.06 461 SER A N 1
ATOM 3731 C CA . SER A 1 461 ? -1.745 -11.066 2.315 1.00 92.06 461 SER A CA 1
ATOM 3732 C C . SER A 1 461 ? -0.511 -11.537 3.108 1.00 92.06 461 SER A C 1
ATOM 3734 O O . SER A 1 461 ? 0.166 -10.744 3.764 1.00 92.06 461 SER A O 1
ATOM 3736 N N . TRP A 1 462 ? -0.149 -12.819 2.986 1.00 92.69 462 TRP A N 1
ATOM 3737 C CA . TRP A 1 462 ? 1.043 -13.409 3.599 1.00 92.69 462 TRP A CA 1
ATOM 3738 C C . TRP A 1 462 ? 2.373 -12.864 3.067 1.00 92.69 462 TRP A C 1
ATOM 3740 O O . TRP A 1 462 ? 3.398 -13.077 3.710 1.00 92.69 462 TRP A O 1
ATOM 3750 N N . THR A 1 463 ? 2.385 -12.122 1.960 1.00 92.81 463 THR A N 1
ATOM 3751 C CA . THR A 1 463 ? 3.599 -11.466 1.445 1.00 92.81 463 THR A CA 1
ATOM 3752 C C . THR A 1 463 ? 4.103 -10.330 2.344 1.00 92.81 463 THR A C 1
ATOM 3754 O O . THR A 1 463 ? 5.314 -10.138 2.425 1.00 92.81 463 THR A O 1
ATOM 3757 N N . MET A 1 464 ? 3.214 -9.618 3.061 1.00 87.69 464 MET A N 1
ATOM 3758 C CA . MET A 1 464 ? 3.594 -8.464 3.899 1.00 87.69 464 MET A CA 1
ATOM 3759 C C . MET A 1 464 ? 2.825 -8.339 5.227 1.00 87.69 464 MET A C 1
ATOM 3761 O O . MET A 1 464 ? 3.463 -8.356 6.275 1.00 87.69 464 MET A O 1
ATOM 3765 N N . VAL A 1 465 ? 1.491 -8.216 5.237 1.00 86.25 465 VAL A N 1
ATOM 3766 C CA . VAL A 1 465 ? 0.661 -8.170 6.466 1.00 86.25 465 VAL A CA 1
ATOM 3767 C C . VAL A 1 465 ? -0.763 -8.670 6.179 1.00 86.25 465 VAL A C 1
ATOM 3769 O O . VAL A 1 465 ? -1.258 -8.501 5.064 1.00 86.25 465 VAL A O 1
ATOM 3772 N N . ASN A 1 466 ? -1.428 -9.301 7.157 1.00 86.69 466 ASN A N 1
ATOM 3773 C CA . ASN A 1 466 ? -2.716 -9.972 6.972 1.00 86.69 466 ASN A CA 1
ATOM 3774 C C . ASN A 1 466 ? -3.898 -8.993 6.838 1.00 86.69 466 ASN A C 1
ATOM 3776 O O . ASN A 1 466 ? -4.700 -8.822 7.751 1.00 86.69 466 ASN A O 1
ATOM 3780 N N . MET A 1 467 ? -3.997 -8.339 5.683 1.00 89.12 467 MET A N 1
ATOM 3781 C CA . MET A 1 467 ? -5.086 -7.432 5.327 1.00 89.12 467 MET A CA 1
ATOM 3782 C C . MET A 1 467 ? -5.614 -7.770 3.932 1.00 89.12 467 MET A C 1
ATOM 3784 O O . MET A 1 467 ? -4.837 -8.102 3.033 1.00 89.12 467 MET A O 1
ATOM 3788 N N . HIS A 1 468 ? -6.926 -7.613 3.729 1.00 93.25 468 HIS A N 1
ATOM 3789 C CA . HIS A 1 468 ? -7.556 -7.743 2.408 1.00 93.25 468 HIS A CA 1
ATOM 3790 C C . HIS A 1 468 ? -6.919 -6.786 1.384 1.00 93.25 468 HIS A C 1
ATOM 3792 O O . HIS A 1 468 ? -6.676 -7.169 0.244 1.00 93.25 468 HIS A O 1
ATOM 3798 N N . GLU A 1 469 ? -6.539 -5.583 1.825 1.00 94.25 469 GLU A N 1
ATOM 3799 C CA . GLU A 1 469 ? -5.847 -4.596 0.996 1.00 94.25 469 GLU A CA 1
ATOM 3800 C C . GLU A 1 469 ? -4.503 -5.100 0.454 1.00 94.25 469 GLU A C 1
ATOM 3802 O O . GLU A 1 469 ? -4.227 -4.950 -0.732 1.00 94.25 469 GLU A O 1
ATOM 3807 N N . ILE A 1 470 ? -3.696 -5.780 1.276 1.00 93.56 470 ILE A N 1
ATOM 3808 C CA . ILE A 1 470 ? -2.419 -6.357 0.826 1.00 93.56 470 ILE A CA 1
ATOM 3809 C C . ILE A 1 470 ? -2.643 -7.547 -0.106 1.00 93.56 470 ILE A C 1
ATOM 3811 O O . ILE A 1 470 ? -1.871 -7.740 -1.044 1.00 93.56 470 ILE A O 1
ATOM 3815 N N . ALA A 1 471 ? -3.715 -8.320 0.081 1.00 95.69 471 ALA A N 1
ATOM 3816 C CA . ALA A 1 471 ? -4.095 -9.321 -0.910 1.00 95.69 471 ALA A CA 1
ATOM 3817 C C . ALA A 1 471 ? -4.417 -8.653 -2.263 1.00 95.69 471 ALA A C 1
ATOM 3819 O O . ALA A 1 471 ? -3.829 -9.036 -3.272 1.00 95.69 471 ALA A O 1
ATOM 3820 N N . CYS A 1 472 ? -5.240 -7.598 -2.289 1.00 96.94 472 CYS A N 1
ATOM 3821 C CA . CYS A 1 472 ? -5.518 -6.837 -3.510 1.00 96.94 472 CYS A CA 1
ATOM 3822 C C . CYS A 1 472 ? -4.236 -6.269 -4.154 1.00 96.94 472 CYS A C 1
ATOM 3824 O O . CYS A 1 472 ? -3.975 -6.557 -5.323 1.00 96.94 472 CYS A O 1
ATOM 3826 N N . ILE A 1 473 ? -3.420 -5.531 -3.393 1.00 96.31 473 ILE A N 1
ATOM 3827 C CA . ILE A 1 473 ? -2.163 -4.906 -3.843 1.00 96.31 473 ILE A CA 1
ATOM 3828 C C . ILE A 1 473 ? -1.174 -5.945 -4.389 1.00 96.31 473 ILE A C 1
ATOM 3830 O O . ILE A 1 473 ? -0.646 -5.768 -5.484 1.00 96.31 473 ILE A O 1
ATOM 3834 N N . SER A 1 474 ? -0.952 -7.056 -3.679 1.00 96.88 474 SER A N 1
ATOM 3835 C CA . SER A 1 474 ? 0.009 -8.090 -4.099 1.00 96.88 474 SER A CA 1
ATOM 3836 C C . SER A 1 474 ? -0.374 -8.767 -5.420 1.00 96.88 474 SER A C 1
ATOM 3838 O O . SER A 1 474 ? 0.501 -9.039 -6.241 1.00 96.88 474 SER A O 1
ATOM 3840 N N . GLY A 1 475 ? -1.670 -8.976 -5.677 1.00 97.56 475 GLY A N 1
ATOM 3841 C CA . GLY A 1 475 ? -2.152 -9.480 -6.966 1.00 97.56 475 GLY A CA 1
ATOM 3842 C C . GLY A 1 475 ? -1.949 -8.489 -8.118 1.00 97.56 475 GLY A C 1
ATOM 3843 O O . GLY A 1 475 ? -1.504 -8.876 -9.201 1.00 97.56 475 GLY A O 1
ATOM 3844 N N . ILE A 1 476 ? -2.189 -7.195 -7.873 1.00 97.25 476 ILE A N 1
ATOM 3845 C CA . ILE A 1 476 ? -1.916 -6.120 -8.842 1.00 97.25 476 ILE A CA 1
ATOM 3846 C C . ILE A 1 476 ? -0.406 -6.030 -9.119 1.00 97.25 476 ILE A C 1
ATOM 3848 O O . ILE A 1 476 ? 0.000 -5.941 -10.273 1.00 97.25 476 ILE A O 1
ATOM 3852 N N . ALA A 1 477 ? 0.434 -6.141 -8.088 1.00 94.31 477 ALA A N 1
ATOM 3853 C CA . ALA A 1 477 ? 1.891 -6.130 -8.208 1.00 94.31 477 ALA A CA 1
ATOM 3854 C C . ALA A 1 477 ? 2.444 -7.348 -8.973 1.00 94.31 477 ALA A C 1
ATOM 3856 O O . ALA A 1 477 ? 3.455 -7.233 -9.669 1.00 94.31 477 ALA A O 1
ATOM 3857 N N . ALA A 1 478 ? 1.792 -8.511 -8.880 1.00 95.25 478 ALA A N 1
ATOM 3858 C CA . ALA A 1 478 ? 2.118 -9.671 -9.707 1.00 95.25 478 ALA A CA 1
ATOM 3859 C C . ALA A 1 478 ? 1.709 -9.459 -11.177 1.00 95.25 478 ALA A C 1
ATOM 3861 O O . ALA A 1 478 ? 2.493 -9.758 -12.074 1.00 95.25 478 ALA A O 1
ATOM 3862 N N . ALA A 1 479 ? 0.533 -8.878 -11.440 1.00 95.12 479 ALA A N 1
ATOM 3863 C CA . ALA A 1 479 ? 0.118 -8.510 -12.798 1.00 95.12 479 ALA A CA 1
ATOM 3864 C C . ALA A 1 479 ? 1.068 -7.473 -13.432 1.00 95.12 479 ALA A C 1
ATOM 3866 O O . ALA A 1 479 ? 1.468 -7.623 -14.586 1.00 95.12 479 ALA A O 1
ATOM 3867 N N . TYR A 1 480 ? 1.488 -6.470 -12.656 1.00 90.75 480 TYR A N 1
ATOM 3868 C CA . TYR A 1 480 ? 2.451 -5.447 -13.070 1.00 90.75 480 TYR A CA 1
ATOM 3869 C C . TYR A 1 480 ? 3.804 -6.058 -13.472 1.00 90.75 480 TYR A C 1
ATOM 3871 O O . TYR A 1 480 ? 4.303 -5.807 -14.566 1.00 90.75 480 TYR A O 1
ATOM 3879 N N . GLN A 1 481 ? 4.346 -6.977 -12.661 1.00 84.69 481 GLN A N 1
ATOM 3880 C CA . GLN A 1 481 ? 5.573 -7.726 -12.986 1.00 84.69 481 GLN A CA 1
ATOM 3881 C C . GLN A 1 481 ? 5.461 -8.624 -14.234 1.00 84.69 481 GLN A C 1
ATOM 3883 O O . GLN A 1 481 ? 6.486 -9.025 -14.785 1.00 84.69 481 GLN A O 1
ATOM 3888 N N . LEU A 1 482 ? 4.248 -8.947 -14.698 1.00 83.19 482 LEU A N 1
ATOM 3889 C CA . LEU A 1 482 ? 4.026 -9.697 -15.941 1.00 83.19 482 LEU A CA 1
ATOM 3890 C C . LEU A 1 482 ? 3.940 -8.814 -17.193 1.00 83.19 482 LEU A C 1
ATOM 3892 O O . LEU A 1 482 ? 3.961 -9.378 -18.293 1.00 83.19 482 LEU A O 1
ATOM 3896 N N . GLY A 1 483 ? 3.863 -7.487 -17.025 1.00 79.00 483 GLY A N 1
ATOM 3897 C CA . GLY A 1 483 ? 3.769 -6.482 -18.089 1.00 79.00 483 GLY A CA 1
ATOM 3898 C C . GLY A 1 483 ? 2.478 -5.651 -18.100 1.00 79.00 483 GLY A C 1
ATOM 3899 O O . GLY A 1 483 ? 2.337 -4.803 -18.974 1.00 79.00 483 GLY A O 1
ATOM 3900 N N . ALA A 1 484 ? 1.533 -5.873 -17.177 1.00 79.62 484 ALA A N 1
ATOM 3901 C CA . ALA A 1 484 ? 0.303 -5.077 -17.118 1.00 79.62 484 ALA A CA 1
ATOM 3902 C C . ALA A 1 484 ? 0.543 -3.676 -16.524 1.00 79.62 484 ALA A C 1
ATOM 3904 O O . ALA A 1 484 ? 1.437 -3.478 -15.702 1.00 79.62 484 ALA A O 1
ATOM 3905 N N . ILE A 1 485 ? -0.290 -2.704 -16.891 1.00 79.75 485 ILE A N 1
ATOM 3906 C CA . ILE A 1 485 ? -0.182 -1.320 -16.417 1.00 79.75 485 ILE A CA 1
ATOM 3907 C C . ILE A 1 485 ? -0.899 -1.166 -15.067 1.00 79.75 485 ILE A C 1
ATOM 3909 O O . ILE A 1 485 ? -2.019 -1.645 -14.869 1.00 79.75 485 ILE A O 1
ATOM 3913 N N . TYR A 1 486 ? -0.252 -0.466 -14.132 1.00 85.00 486 TYR A N 1
ATOM 3914 C CA . TYR A 1 486 ? -0.917 0.070 -12.946 1.00 85.00 486 TYR A CA 1
ATOM 3915 C C . TYR A 1 486 ? -1.553 1.420 -13.294 1.00 85.00 486 TYR A C 1
ATOM 3917 O O . TYR A 1 486 ? -0.866 2.332 -13.746 1.00 85.00 486 TYR A O 1
ATOM 3925 N N . GLU A 1 487 ? -2.861 1.539 -13.082 1.00 78.88 487 GLU A N 1
ATOM 3926 C CA . GLU A 1 487 ? -3.604 2.795 -13.222 1.00 78.88 487 GLU A CA 1
ATOM 3927 C C . GLU A 1 487 ? -3.765 3.425 -11.828 1.00 78.88 487 GLU A C 1
ATOM 3929 O O . GLU A 1 487 ? -4.524 2.875 -11.020 1.00 78.88 487 GLU A O 1
ATOM 3934 N N . PRO A 1 488 ? -3.079 4.540 -11.513 1.00 78.12 488 PRO A N 1
ATOM 3935 C CA . PRO A 1 488 ? -3.306 5.261 -10.267 1.00 78.12 488 PRO A CA 1
ATOM 3936 C C . PRO A 1 488 ? -4.702 5.902 -10.260 1.00 78.12 488 PRO A C 1
ATOM 3938 O O . PRO A 1 488 ? -5.208 6.357 -11.285 1.00 78.12 488 PRO A O 1
ATOM 3941 N N . PHE A 1 489 ? -5.331 5.924 -9.085 1.00 86.19 489 PHE A N 1
ATOM 3942 C CA . PHE A 1 489 ? -6.693 6.442 -8.879 1.00 86.19 489 PHE A CA 1
ATOM 3943 C C . PHE A 1 489 ? -6.843 7.270 -7.589 1.00 86.19 489 PHE A C 1
ATOM 3945 O O . PHE A 1 489 ? -7.925 7.782 -7.311 1.00 86.19 489 PHE A O 1
ATOM 3952 N N . ASP A 1 490 ? -5.781 7.343 -6.783 1.00 86.00 490 ASP A N 1
ATOM 3953 C CA . ASP A 1 490 ? -5.722 7.921 -5.440 1.00 86.00 490 ASP A CA 1
ATOM 3954 C C . ASP A 1 490 ? -4.234 8.001 -5.039 1.00 86.00 490 ASP A C 1
ATOM 3956 O O . ASP A 1 490 ? -3.534 6.989 -5.124 1.00 86.00 490 ASP A O 1
ATOM 3960 N N . ASP A 1 491 ? -3.734 9.174 -4.634 1.00 81.12 491 ASP A N 1
ATOM 3961 C CA . ASP A 1 491 ? -2.294 9.385 -4.379 1.00 81.12 491 ASP A CA 1
ATOM 3962 C C . ASP A 1 491 ? -1.752 8.446 -3.288 1.00 81.12 491 ASP A C 1
ATOM 3964 O O . ASP A 1 491 ? -0.670 7.875 -3.415 1.00 81.12 491 ASP A O 1
ATOM 3968 N N . PHE A 1 492 ? -2.539 8.226 -2.228 1.00 83.94 492 PHE A N 1
ATOM 3969 C CA . PHE A 1 492 ? -2.185 7.314 -1.140 1.00 83.94 492 PHE A CA 1
ATOM 3970 C C . PHE A 1 492 ? -2.146 5.856 -1.626 1.00 83.94 492 PHE A C 1
ATOM 3972 O O . PHE A 1 492 ? -1.297 5.084 -1.177 1.00 83.94 492 PHE A O 1
ATOM 3979 N N . ALA A 1 493 ? -3.033 5.467 -2.547 1.00 86.88 493 ALA A N 1
ATOM 3980 C CA . ALA A 1 493 ? -2.998 4.152 -3.178 1.00 86.88 493 ALA A CA 1
ATOM 3981 C C . ALA A 1 493 ? -1.753 3.962 -4.062 1.00 86.88 493 ALA A C 1
ATOM 3983 O O . ALA A 1 493 ? -1.130 2.905 -3.970 1.00 86.88 493 ALA A O 1
ATOM 3984 N N . GLU A 1 494 ? -1.351 4.964 -4.860 1.00 84.31 494 GLU A N 1
ATOM 3985 C CA . GLU A 1 494 ? -0.089 4.925 -5.622 1.00 84.31 494 GLU A CA 1
ATOM 3986 C C . GLU A 1 494 ? 1.124 4.799 -4.688 1.00 84.31 494 GLU A C 1
ATOM 3988 O O . GLU A 1 494 ? 1.920 3.875 -4.850 1.00 84.31 494 GLU A O 1
ATOM 3993 N N . ASP A 1 495 ? 1.227 5.651 -3.665 1.00 78.69 495 ASP A N 1
ATOM 3994 C CA . ASP A 1 495 ? 2.315 5.622 -2.679 1.00 78.69 495 ASP A CA 1
ATOM 3995 C C . ASP A 1 495 ? 2.401 4.271 -1.939 1.00 78.69 495 ASP A C 1
ATOM 3997 O O . ASP A 1 495 ? 3.490 3.730 -1.712 1.00 78.69 495 ASP A O 1
ATOM 4001 N N . PHE A 1 496 ? 1.256 3.693 -1.557 1.00 83.50 496 PHE A N 1
ATOM 4002 C CA . PHE A 1 496 ? 1.205 2.403 -0.863 1.00 83.50 496 PHE A CA 1
ATOM 4003 C C . PHE A 1 496 ? 1.547 1.235 -1.800 1.00 83.50 496 PHE A C 1
ATOM 4005 O O . PHE A 1 496 ? 2.270 0.317 -1.400 1.00 83.50 496 PHE A O 1
ATOM 4012 N N . PHE A 1 497 ? 1.099 1.290 -3.058 1.00 88.00 497 PHE A N 1
ATOM 4013 C CA . PHE A 1 497 ? 1.476 0.338 -4.102 1.00 88.00 497 PHE A CA 1
ATOM 4014 C C . PHE A 1 497 ? 2.987 0.396 -4.381 1.00 88.00 497 PHE A C 1
ATOM 4016 O O . PHE A 1 497 ? 3.659 -0.632 -4.303 1.00 88.00 497 PHE A O 1
ATOM 4023 N N . ALA A 1 498 ? 3.551 1.588 -4.592 1.00 81.50 498 ALA A N 1
ATOM 4024 C CA . ALA A 1 498 ? 4.981 1.800 -4.826 1.00 81.50 498 ALA A CA 1
ATOM 4025 C C . ALA A 1 498 ? 5.854 1.302 -3.657 1.00 81.50 498 ALA A C 1
ATOM 4027 O O . ALA A 1 498 ? 6.873 0.639 -3.870 1.00 81.50 498 ALA A O 1
ATOM 4028 N N . LYS A 1 499 ? 5.429 1.542 -2.409 1.00 80.88 499 LYS A N 1
ATOM 4029 C CA . LYS A 1 499 ? 6.080 0.985 -1.213 1.00 80.88 499 LYS A CA 1
ATOM 4030 C C . LYS A 1 499 ? 6.006 -0.542 -1.162 1.00 80.88 499 LYS A C 1
ATOM 4032 O O . LYS A 1 499 ? 7.008 -1.187 -0.876 1.00 80.88 499 LYS A O 1
ATOM 4037 N N . TYR A 1 500 ? 4.853 -1.138 -1.469 1.00 86.25 500 TYR A N 1
ATOM 4038 C CA . TYR A 1 500 ? 4.732 -2.596 -1.521 1.00 86.25 500 TYR A CA 1
ATOM 4039 C C . TYR A 1 500 ? 5.651 -3.207 -2.596 1.00 86.25 500 TYR A C 1
ATOM 4041 O O . TYR A 1 500 ? 6.297 -4.226 -2.339 1.00 86.25 500 TYR A O 1
ATOM 4049 N N . LEU A 1 501 ? 5.758 -2.582 -3.777 1.00 82.56 501 LEU A N 1
ATOM 4050 C CA . LEU A 1 501 ? 6.701 -3.008 -4.817 1.00 82.56 501 LEU A CA 1
ATOM 4051 C C . LEU A 1 501 ? 8.147 -2.976 -4.292 1.00 82.56 501 LEU A C 1
ATOM 4053 O O . LEU A 1 501 ? 8.856 -3.973 -4.426 1.00 82.56 501 LEU A O 1
ATOM 4057 N N . SER A 1 502 ? 8.570 -1.883 -3.644 1.00 72.81 502 SER A N 1
ATOM 4058 C CA . SER A 1 502 ? 9.947 -1.739 -3.140 1.00 72.81 502 SER A CA 1
ATOM 4059 C C . SER A 1 502 ? 10.290 -2.656 -1.956 1.00 72.81 502 SER A C 1
ATOM 4061 O O . SER A 1 502 ? 11.455 -3.020 -1.795 1.00 72.81 502 SER A O 1
ATOM 4063 N N . GLU A 1 503 ? 9.303 -3.093 -1.162 1.00 70.81 503 GLU A N 1
ATOM 4064 C CA . GLU A 1 503 ? 9.511 -4.093 -0.101 1.00 70.81 503 GLU A CA 1
ATOM 4065 C C . GLU A 1 503 ? 9.479 -5.555 -0.607 1.00 70.81 503 GLU A C 1
ATOM 4067 O O . GLU A 1 503 ? 9.980 -6.431 0.099 1.00 70.81 503 GLU A O 1
ATOM 4072 N N . THR A 1 504 ? 8.926 -5.856 -1.798 1.00 67.44 504 THR A N 1
ATOM 4073 C CA . THR A 1 504 ? 8.643 -7.254 -2.221 1.00 67.44 504 THR A CA 1
ATOM 4074 C C . THR A 1 504 ? 9.172 -7.704 -3.592 1.00 67.44 504 THR A C 1
ATOM 4076 O O . THR A 1 504 ? 9.188 -8.911 -3.868 1.00 67.44 504 THR A O 1
ATOM 4079 N N . ILE A 1 505 ? 9.623 -6.791 -4.454 1.00 65.12 505 ILE A N 1
ATOM 4080 C CA . ILE A 1 505 ? 10.242 -7.121 -5.749 1.00 65.12 505 ILE A CA 1
ATOM 4081 C C . ILE A 1 505 ? 11.755 -7.298 -5.586 1.00 65.12 505 ILE A C 1
ATOM 4083 O O . ILE A 1 505 ? 12.367 -6.767 -4.661 1.00 65.12 505 ILE A O 1
ATOM 4087 N N . SER A 1 506 ? 12.372 -8.077 -6.482 1.00 49.00 506 SER A N 1
ATOM 4088 C CA . SER A 1 506 ? 13.830 -8.112 -6.619 1.00 49.00 506 SER A CA 1
ATOM 4089 C C . SER A 1 506 ? 14.363 -6.697 -6.820 1.00 49.00 506 SER A C 1
ATOM 4091 O O . SER A 1 506 ? 14.177 -6.123 -7.894 1.00 49.00 506 SER A O 1
ATOM 4093 N N . ASN A 1 507 ? 15.066 -6.161 -5.818 1.00 50.75 507 ASN A N 1
ATOM 4094 C CA . ASN A 1 507 ? 15.965 -5.032 -6.016 1.00 50.75 507 ASN A CA 1
ATOM 4095 C C . ASN A 1 507 ? 17.064 -5.480 -6.986 1.00 50.75 507 ASN A C 1
ATOM 4097 O O . ASN A 1 507 ? 18.150 -5.892 -6.573 1.00 50.75 507 ASN A O 1
ATOM 4101 N N . GLN A 1 508 ? 16.781 -5.365 -8.287 1.00 54.12 508 GLN A N 1
ATOM 4102 C CA . GLN A 1 508 ? 17.824 -5.062 -9.248 1.00 54.12 508 GLN A CA 1
ATOM 4103 C C . GLN A 1 508 ? 18.569 -3.864 -8.669 1.00 54.12 508 GLN A C 1
ATOM 4105 O O . GLN A 1 508 ? 17.968 -2.835 -8.354 1.00 54.12 508 GLN A O 1
ATOM 4110 N N . ARG A 1 509 ? 19.873 -4.012 -8.473 1.00 67.94 509 ARG A N 1
ATOM 4111 C CA . ARG A 1 509 ? 20.751 -2.947 -8.000 1.00 67.94 509 ARG A CA 1
ATOM 4112 C C . ARG A 1 509 ? 20.960 -1.996 -9.176 1.00 67.94 509 ARG A C 1
ATOM 4114 O O . ARG A 1 509 ? 22.000 -2.046 -9.825 1.00 67.94 509 ARG A O 1
ATOM 4121 N N . VAL A 1 510 ? 19.914 -1.245 -9.521 1.00 80.44 510 VAL A N 1
ATOM 4122 C CA . VAL A 1 510 ? 19.896 -0.287 -10.627 1.00 80.44 510 VAL A CA 1
ATOM 4123 C C . VAL A 1 510 ? 20.592 0.989 -10.181 1.00 80.44 510 VAL A C 1
ATOM 4125 O O . VAL A 1 510 ? 20.388 1.446 -9.056 1.00 80.44 510 VAL A O 1
ATOM 4128 N N . ILE A 1 511 ? 21.372 1.582 -11.079 1.00 87.12 511 ILE A N 1
ATOM 4129 C CA . ILE A 1 511 ? 21.834 2.963 -10.948 1.00 87.12 511 ILE A CA 1
ATOM 4130 C C . ILE A 1 511 ? 21.499 3.763 -12.203 1.00 87.12 511 ILE A C 1
ATOM 4132 O O . ILE A 1 511 ? 21.576 3.256 -13.328 1.00 87.12 511 ILE A O 1
ATOM 4136 N N . TYR A 1 512 ? 21.192 5.040 -12.003 1.00 90.56 512 TYR A N 1
ATOM 4137 C CA . TYR A 1 512 ? 21.396 6.042 -13.041 1.00 90.56 512 TYR A CA 1
ATOM 4138 C C . TYR A 1 512 ? 22.876 6.439 -13.019 1.00 90.56 512 TYR A C 1
ATOM 4140 O O . TYR A 1 512 ? 23.450 6.605 -11.943 1.00 90.56 512 TYR A O 1
ATOM 4148 N N . ALA A 1 513 ? 23.505 6.589 -14.181 1.00 91.25 513 ALA A N 1
ATOM 4149 C CA . ALA A 1 513 ? 24.940 6.817 -14.289 1.00 91.25 513 ALA A CA 1
ATOM 4150 C C . ALA A 1 513 ? 25.304 7.898 -15.311 1.00 91.25 513 ALA A C 1
ATOM 4152 O O . ALA A 1 513 ? 24.708 8.007 -16.384 1.00 91.25 513 ALA A O 1
ATOM 4153 N N . THR A 1 514 ? 26.370 8.635 -15.013 1.00 91.38 514 THR A N 1
ATOM 4154 C CA . THR A 1 514 ? 27.107 9.447 -15.990 1.00 91.38 514 THR A CA 1
ATOM 4155 C C . THR A 1 514 ? 28.613 9.332 -15.743 1.00 91.38 514 THR A C 1
ATOM 4157 O O . THR A 1 514 ? 29.041 8.823 -14.704 1.00 91.38 514 THR A O 1
ATOM 4160 N N . TYR A 1 515 ? 29.419 9.789 -16.701 1.00 89.38 515 TYR A N 1
ATOM 4161 C CA . TYR A 1 515 ? 30.878 9.828 -16.604 1.00 89.38 515 TYR A CA 1
ATOM 4162 C C . TYR A 1 515 ? 31.395 11.253 -16.818 1.00 89.38 515 TYR A C 1
ATOM 4164 O O . TYR A 1 515 ? 31.052 11.890 -17.814 1.00 89.38 515 TYR A O 1
ATOM 4172 N N . LEU A 1 516 ? 32.248 11.727 -15.908 1.00 88.75 516 LEU A N 1
ATOM 4173 C CA . LEU A 1 516 ? 32.904 13.030 -15.976 1.00 88.75 516 LEU A CA 1
ATOM 4174 C C . LEU A 1 516 ? 34.417 12.851 -16.172 1.00 88.75 516 LEU A C 1
ATOM 4176 O O . LEU A 1 516 ? 35.130 12.392 -15.273 1.00 88.75 516 LEU A O 1
ATOM 4180 N N . SER A 1 517 ? 34.895 13.246 -17.351 1.00 82.00 517 SER A N 1
ATOM 4181 C CA . SER A 1 517 ? 36.315 13.305 -17.695 1.00 82.00 517 SER A CA 1
ATOM 4182 C C . SER A 1 517 ? 37.027 14.473 -17.004 1.00 82.00 517 SER A C 1
ATOM 4184 O O . SER A 1 517 ? 36.412 15.425 -16.517 1.00 82.00 517 SER A O 1
ATOM 4186 N N . ALA A 1 518 ? 38.358 14.414 -16.968 1.00 72.12 518 ALA A N 1
ATOM 4187 C CA . ALA A 1 518 ? 39.181 15.554 -16.571 1.00 72.12 518 ALA A CA 1
ATOM 4188 C C . ALA A 1 518 ? 39.443 16.483 -17.778 1.00 72.12 518 ALA A C 1
ATOM 4190 O O . ALA A 1 518 ? 39.625 15.971 -18.883 1.00 72.12 518 ALA A O 1
ATOM 4191 N N . PRO A 1 519 ? 39.533 17.819 -17.602 1.00 63.81 519 PRO A N 1
ATOM 4192 C CA . PRO A 1 519 ? 39.876 18.728 -18.698 1.00 63.81 519 PRO A CA 1
ATOM 4193 C C . PRO A 1 519 ? 41.275 18.421 -19.255 1.00 63.81 519 PRO A C 1
ATOM 4195 O O . PRO A 1 519 ? 42.258 18.495 -18.518 1.00 63.81 519 PRO A O 1
ATOM 4198 N N . THR A 1 520 ? 41.364 18.067 -20.539 1.00 54.16 520 THR A N 1
ATOM 4199 C CA . THR A 1 520 ? 42.608 17.609 -21.183 1.00 54.16 520 THR A CA 1
ATOM 4200 C C . THR A 1 520 ? 43.512 18.749 -21.658 1.00 54.16 520 THR A C 1
ATOM 4202 O O . THR A 1 520 ? 44.712 18.710 -21.396 1.00 54.16 520 THR A O 1
ATOM 4205 N N . GLU A 1 521 ? 42.962 19.796 -22.278 1.00 50.50 521 GLU A N 1
ATOM 4206 C CA . GLU A 1 521 ? 43.691 21.014 -22.659 1.00 50.50 521 GLU A CA 1
ATOM 4207 C C . GLU A 1 521 ? 42.944 22.303 -22.277 1.00 50.50 521 GLU A C 1
ATOM 4209 O O . GLU A 1 521 ? 41.719 22.342 -22.157 1.00 50.50 521 GLU A O 1
ATOM 4214 N N . THR A 1 522 ? 43.672 23.422 -22.194 1.00 44.00 522 THR A N 1
ATOM 4215 C CA . THR A 1 522 ? 43.093 24.775 -22.046 1.00 44.00 522 THR A CA 1
ATOM 4216 C C . THR A 1 522 ? 42.252 25.223 -23.248 1.00 44.00 522 THR A C 1
ATOM 4218 O O . THR A 1 522 ? 41.522 26.206 -23.146 1.00 44.00 522 THR A O 1
ATOM 4221 N N . LYS A 1 523 ? 42.320 24.503 -24.377 1.00 44.12 523 LYS A N 1
ATOM 4222 C CA . LYS A 1 523 ? 41.434 24.674 -25.542 1.00 44.12 523 LYS A CA 1
ATOM 4223 C C . LYS A 1 523 ? 40.158 23.831 -25.476 1.00 44.12 523 LYS A C 1
ATOM 4225 O O . LYS A 1 523 ? 39.185 24.192 -26.126 1.00 44.12 523 LYS A O 1
ATOM 4230 N N . ASP A 1 524 ? 40.127 22.772 -24.661 1.00 45.75 524 ASP A N 1
ATOM 4231 C CA . ASP A 1 524 ? 38.929 21.940 -24.459 1.00 45.75 524 ASP A CA 1
ATOM 4232 C C . ASP A 1 524 ? 37.887 22.627 -23.555 1.00 45.75 524 ASP A C 1
ATOM 4234 O O . ASP A 1 524 ? 36.810 22.083 -23.306 1.00 45.75 524 ASP A O 1
ATOM 4238 N N . HIS A 1 525 ? 38.178 23.841 -23.072 1.00 50.03 525 HIS A N 1
ATOM 4239 C CA . HIS A 1 525 ? 37.199 24.745 -22.471 1.00 50.03 525 HIS A CA 1
ATOM 4240 C C . HIS A 1 525 ? 36.213 25.221 -23.545 1.00 50.03 525 HIS A C 1
ATOM 4242 O O . HIS A 1 525 ? 36.279 26.352 -24.029 1.00 50.03 525 HIS A O 1
ATOM 4248 N N . PHE A 1 526 ? 35.279 24.344 -23.912 1.00 54.41 526 PHE A N 1
ATOM 4249 C CA . PHE A 1 526 ? 34.144 24.663 -24.767 1.00 54.41 526 PHE A CA 1
ATOM 4250 C C . PHE A 1 526 ? 33.176 25.547 -23.969 1.00 54.41 526 PHE A C 1
ATOM 4252 O O . PHE A 1 526 ? 32.185 25.078 -23.409 1.00 54.41 526 PHE A O 1
ATOM 4259 N N . ILE A 1 527 ? 33.525 26.832 -23.847 1.00 57.47 527 ILE A N 1
ATOM 4260 C CA . ILE A 1 527 ? 32.706 27.847 -23.183 1.00 57.47 527 ILE A CA 1
ATOM 4261 C C . ILE A 1 527 ? 31.309 27.768 -23.798 1.00 57.47 527 ILE A C 1
ATOM 4263 O O . ILE A 1 527 ? 31.168 27.801 -25.021 1.00 57.47 527 ILE A O 1
ATOM 4267 N N . SER A 1 528 ? 30.287 27.670 -22.946 1.00 61.88 528 SER A N 1
ATOM 4268 C CA . SER A 1 528 ? 28.883 27.687 -23.368 1.00 61.88 528 SER A CA 1
ATOM 4269 C C . SER A 1 528 ? 28.634 28.813 -24.376 1.00 61.88 528 SER A C 1
ATOM 4271 O O . SER A 1 528 ? 29.140 29.927 -24.188 1.00 61.88 528 SER A O 1
ATOM 4273 N N . LYS A 1 529 ? 27.810 28.573 -25.408 1.00 65.75 529 LYS A N 1
ATOM 4274 C CA . LYS A 1 529 ? 27.422 29.622 -26.374 1.00 65.75 529 LYS A CA 1
ATOM 4275 C C . LYS A 1 529 ? 26.691 30.799 -25.710 1.00 65.75 529 LYS A C 1
ATOM 4277 O O . LYS A 1 529 ? 26.571 31.864 -26.304 1.00 65.75 529 LYS A O 1
ATOM 4282 N N . PHE A 1 530 ? 26.245 30.629 -24.465 1.00 61.50 530 PHE A N 1
ATOM 4283 C CA . PHE A 1 530 ? 25.609 31.659 -23.636 1.00 61.50 530 PHE A CA 1
ATOM 4284 C C . PHE A 1 530 ? 26.580 32.311 -22.636 1.00 61.50 530 PHE A C 1
ATOM 4286 O O . PHE A 1 530 ? 26.174 33.148 -21.836 1.00 61.50 530 PHE A O 1
ATOM 4293 N N . HIS A 1 531 ? 27.853 31.898 -22.644 1.00 60.84 531 HIS A N 1
ATOM 4294 C CA . HIS A 1 531 ? 28.957 32.322 -21.770 1.00 60.84 531 HIS A CA 1
ATOM 4295 C C . HIS A 1 531 ? 28.728 32.185 -20.248 1.00 60.84 531 HIS A C 1
ATOM 4297 O O . HIS A 1 531 ? 29.608 32.542 -19.455 1.00 60.84 531 HIS A O 1
ATOM 4303 N N . ASN A 1 532 ? 27.593 31.616 -19.826 1.00 57.34 532 ASN A N 1
ATOM 4304 C CA . ASN A 1 532 ? 27.210 31.406 -18.429 1.00 57.34 532 ASN A CA 1
ATOM 4305 C C . ASN A 1 532 ? 28.223 30.524 -17.672 1.00 57.34 532 ASN A C 1
ATOM 4307 O O . ASN A 1 532 ? 28.730 30.947 -16.634 1.00 57.34 532 ASN A O 1
ATOM 4311 N N . THR A 1 533 ? 28.640 29.389 -18.239 1.00 67.31 533 THR A N 1
ATOM 4312 C CA . THR A 1 533 ? 29.668 28.500 -17.659 1.00 67.31 533 THR A CA 1
ATOM 4313 C C . THR A 1 533 ? 30.939 28.394 -18.510 1.00 67.31 533 THR A C 1
ATOM 4315 O O . THR A 1 533 ? 30.917 28.596 -19.728 1.00 67.31 533 THR A O 1
ATOM 4318 N N . SER A 1 534 ? 32.051 28.073 -17.846 1.00 68.75 534 SER A N 1
ATOM 4319 C CA . SER A 1 534 ? 33.338 27.686 -18.441 1.00 68.75 534 SER A CA 1
ATOM 4320 C C . SER A 1 534 ? 33.588 26.170 -18.427 1.00 68.75 534 SER A C 1
ATOM 4322 O O . SER A 1 534 ? 34.568 25.730 -19.017 1.00 68.75 534 SER A O 1
ATOM 4324 N N . ASP A 1 535 ? 32.726 25.378 -17.778 1.00 77.06 535 ASP A N 1
ATOM 4325 C CA . ASP A 1 535 ? 32.774 23.909 -17.790 1.00 77.06 535 ASP A CA 1
ATOM 4326 C C . ASP A 1 535 ? 31.346 23.331 -17.852 1.00 77.06 535 ASP A C 1
ATOM 4328 O O . ASP A 1 535 ? 30.744 23.003 -16.824 1.00 77.06 535 ASP A O 1
ATOM 4332 N N . PRO A 1 536 ? 30.764 23.225 -19.060 1.00 79.88 536 PRO A N 1
ATOM 4333 C CA . PRO A 1 536 ? 29.391 22.768 -19.208 1.00 79.88 536 PRO A CA 1
ATOM 4334 C C . PRO A 1 536 ? 29.210 21.264 -18.980 1.00 79.88 536 PRO A C 1
ATOM 4336 O O . PRO A 1 536 ? 28.082 20.846 -18.738 1.00 79.88 536 PRO A O 1
ATOM 4339 N N . TYR A 1 537 ? 30.273 20.450 -19.022 1.00 83.00 537 TYR A N 1
ATOM 4340 C CA . TYR A 1 537 ? 30.182 19.012 -18.738 1.00 83.00 537 TYR A CA 1
ATOM 4341 C C . TYR A 1 537 ? 30.062 18.753 -17.236 1.00 83.00 537 TYR A C 1
ATOM 4343 O O . TYR A 1 537 ? 29.239 17.937 -16.817 1.00 83.00 537 TYR A O 1
ATOM 4351 N N . PHE A 1 538 ? 30.821 19.492 -16.420 1.00 86.31 538 PHE A N 1
ATOM 4352 C CA . PHE A 1 538 ? 30.638 19.489 -14.972 1.00 86.31 538 PHE A CA 1
ATOM 4353 C C . PHE A 1 538 ? 29.228 19.956 -14.593 1.00 86.31 538 PHE A C 1
ATOM 4355 O O . PHE A 1 538 ? 28.523 19.248 -13.876 1.00 86.31 538 PHE A O 1
ATOM 4362 N N . ASP A 1 539 ? 28.775 21.093 -15.130 1.00 85.31 539 ASP A N 1
ATOM 4363 C CA . ASP A 1 539 ? 27.422 21.585 -14.854 1.00 85.31 539 ASP A CA 1
ATOM 4364 C C . ASP A 1 539 ? 26.324 20.660 -15.416 1.00 85.31 539 ASP A C 1
ATOM 4366 O O . ASP A 1 539 ? 25.284 20.523 -14.785 1.00 85.31 539 ASP A O 1
ATOM 4370 N N . ALA A 1 540 ? 26.541 19.943 -16.526 1.00 87.50 540 ALA A N 1
ATOM 4371 C CA . ALA A 1 540 ? 25.597 18.929 -17.013 1.00 87.50 540 ALA A CA 1
ATOM 4372 C C . ALA A 1 540 ? 25.454 17.737 -16.048 1.00 87.50 540 ALA A C 1
ATOM 4374 O O . ALA A 1 540 ? 24.336 17.299 -15.782 1.00 87.50 540 ALA A O 1
ATOM 4375 N N . ALA A 1 541 ? 26.552 17.246 -15.460 1.00 90.25 541 ALA A N 1
ATOM 4376 C CA . ALA A 1 541 ? 26.486 16.208 -14.426 1.00 90.25 541 ALA A CA 1
ATOM 4377 C C . ALA A 1 541 ? 25.716 16.690 -13.178 1.00 90.25 541 ALA A C 1
ATOM 4379 O O . ALA A 1 541 ? 24.968 15.922 -12.567 1.00 90.25 541 ALA A O 1
ATOM 4380 N N . ARG A 1 542 ? 25.838 17.977 -12.832 1.00 91.06 542 ARG A N 1
ATOM 4381 C CA . ARG A 1 542 ? 25.081 18.606 -11.739 1.00 91.06 542 ARG A CA 1
ATOM 4382 C C . ARG A 1 542 ? 23.601 18.814 -12.086 1.00 91.06 542 ARG A C 1
ATOM 4384 O O . ARG A 1 542 ? 22.755 18.535 -11.242 1.00 91.06 542 ARG A O 1
ATOM 4391 N N . ILE A 1 543 ? 23.267 19.196 -13.323 1.00 89.56 543 ILE A N 1
ATOM 4392 C CA . ILE A 1 543 ? 21.875 19.289 -13.803 1.00 89.56 543 ILE A CA 1
ATOM 4393 C C . ILE A 1 543 ? 21.209 17.911 -13.763 1.00 89.56 543 ILE A C 1
ATOM 4395 O O . ILE A 1 543 ? 20.112 17.800 -13.229 1.00 89.56 543 ILE A O 1
ATOM 4399 N N . LEU A 1 544 ? 21.881 16.853 -14.230 1.00 91.31 544 LEU A N 1
ATOM 4400 C CA . LEU A 1 544 ? 21.363 15.482 -14.128 1.00 91.31 544 LEU A CA 1
ATOM 4401 C C . LEU A 1 544 ? 21.167 15.051 -12.665 1.00 91.31 544 LEU A C 1
ATOM 4403 O O . LEU A 1 544 ? 20.166 14.413 -12.347 1.00 91.31 544 LEU A O 1
ATOM 4407 N N . THR A 1 545 ? 22.069 15.451 -11.759 1.00 90.12 545 THR A N 1
ATOM 4408 C CA . THR A 1 545 ? 21.900 15.232 -10.309 1.00 90.12 545 THR A CA 1
ATOM 4409 C C . THR A 1 545 ? 20.649 15.947 -9.785 1.00 90.12 545 THR A C 1
ATOM 4411 O O . THR A 1 545 ? 19.852 15.351 -9.062 1.00 90.12 545 THR A O 1
ATOM 4414 N N . TYR A 1 546 ? 20.446 17.209 -10.176 1.00 87.00 546 TYR A N 1
ATOM 4415 C CA . TYR A 1 546 ? 19.271 18.002 -9.815 1.00 87.00 546 TYR A CA 1
ATOM 4416 C C . TYR A 1 546 ? 17.973 17.384 -10.347 1.00 87.00 546 TYR A C 1
ATOM 4418 O O . TYR A 1 546 ? 17.062 17.131 -9.561 1.00 87.00 546 TYR A O 1
ATOM 4426 N N . GLN A 1 547 ? 17.907 17.072 -11.642 1.00 87.94 547 GLN A N 1
ATOM 4427 C CA . GLN A 1 547 ? 16.734 16.475 -12.283 1.00 87.94 547 GLN A CA 1
ATOM 4428 C C . GLN A 1 547 ? 16.369 15.122 -11.663 1.00 87.94 547 GLN A C 1
ATOM 4430 O O . GLN A 1 547 ? 15.228 14.920 -11.267 1.00 87.94 547 GLN A O 1
ATOM 4435 N N . LEU A 1 548 ? 17.332 14.208 -11.506 1.00 88.12 548 LEU A N 1
ATOM 4436 C CA . LEU A 1 548 ? 17.045 12.843 -11.053 1.00 88.12 548 LEU A CA 1
ATOM 4437 C C . LEU A 1 548 ? 16.745 12.729 -9.551 1.00 88.12 548 LEU A C 1
ATOM 4439 O O . LEU A 1 548 ? 16.028 11.804 -9.163 1.00 88.12 548 LEU A O 1
ATOM 4443 N N . LEU A 1 549 ? 17.273 13.625 -8.706 1.00 82.94 549 LEU A N 1
ATOM 4444 C CA . LEU A 1 549 ? 17.161 13.510 -7.243 1.00 82.94 549 LEU A CA 1
ATOM 4445 C C . LEU A 1 549 ? 16.297 14.597 -6.578 1.00 82.94 549 LEU A C 1
ATOM 4447 O O . LEU A 1 549 ? 15.681 14.319 -5.549 1.00 82.94 549 LEU A O 1
ATOM 4451 N N . HIS A 1 550 ? 16.236 15.813 -7.135 1.00 79.62 550 HIS A N 1
ATOM 4452 C CA . HIS A 1 550 ? 15.744 17.004 -6.418 1.00 79.62 550 HIS A CA 1
ATOM 4453 C C . HIS A 1 550 ? 14.575 17.734 -7.097 1.00 79.62 550 HIS A C 1
ATOM 4455 O O . HIS A 1 550 ? 13.716 18.268 -6.396 1.00 79.62 550 HIS A O 1
ATOM 4461 N N . ALA A 1 551 ? 14.523 17.773 -8.431 1.00 76.31 551 ALA A N 1
ATOM 4462 C CA . ALA A 1 551 ? 13.492 18.487 -9.187 1.00 76.31 551 ALA A CA 1
ATOM 4463 C C . ALA A 1 551 ? 12.102 17.840 -8.992 1.00 76.31 551 ALA A C 1
ATOM 4465 O O . ALA A 1 551 ? 11.957 16.647 -9.273 1.00 76.31 551 ALA A O 1
ATOM 4466 N N . PRO A 1 552 ? 11.066 18.567 -8.526 1.00 68.12 552 PRO A N 1
ATOM 4467 C CA . PRO A 1 552 ? 9.742 17.994 -8.253 1.00 68.12 552 PRO A CA 1
ATOM 4468 C C . PRO A 1 552 ? 9.121 17.211 -9.419 1.00 68.12 552 PRO A C 1
ATOM 4470 O O . PRO A 1 552 ? 8.425 16.224 -9.183 1.00 68.12 552 PRO A O 1
ATOM 4473 N N . GLU A 1 553 ? 9.395 17.647 -10.648 1.00 71.12 553 GLU A N 1
ATOM 4474 C CA . GLU A 1 553 ? 8.809 17.173 -11.901 1.00 71.12 553 GLU A CA 1
ATOM 4475 C C . GLU A 1 553 ? 9.511 15.923 -12.453 1.00 71.12 553 GLU A C 1
ATOM 4477 O O . GLU A 1 553 ? 8.857 15.056 -13.028 1.00 71.12 553 GLU A O 1
ATOM 4482 N N . THR A 1 554 ? 10.838 15.826 -12.288 1.00 77.25 554 THR A N 1
ATOM 4483 C CA . THR A 1 554 ? 11.684 14.804 -12.943 1.00 77.25 554 THR A CA 1
ATOM 4484 C C . THR A 1 554 ? 12.395 13.846 -11.981 1.00 77.25 554 THR A C 1
ATOM 4486 O O . THR A 1 554 ? 12.940 12.834 -12.429 1.00 77.25 554 THR A O 1
ATOM 4489 N N . ARG A 1 555 ? 12.348 14.093 -10.662 1.00 80.19 555 ARG A N 1
ATOM 4490 C CA . ARG A 1 555 ? 12.989 13.227 -9.658 1.00 80.19 555 ARG A CA 1
ATOM 4491 C C . ARG A 1 555 ? 12.440 11.802 -9.683 1.00 80.19 555 ARG A C 1
ATOM 4493 O O . ARG A 1 555 ? 11.234 11.570 -9.794 1.00 80.19 555 ARG A O 1
ATOM 4500 N N . THR A 1 556 ? 13.320 10.826 -9.484 1.00 74.56 556 THR A N 1
ATOM 4501 C CA . THR A 1 556 ? 12.919 9.418 -9.466 1.00 74.56 556 THR A CA 1
ATOM 4502 C C . THR A 1 556 ? 12.023 9.094 -8.267 1.00 74.56 556 THR A C 1
ATOM 4504 O O . THR A 1 556 ? 12.360 9.365 -7.113 1.00 74.56 556 THR A O 1
ATOM 4507 N N . ARG A 1 557 ? 10.875 8.458 -8.530 1.00 69.25 557 ARG A N 1
ATOM 4508 C CA . ARG A 1 557 ? 9.994 7.895 -7.487 1.00 69.25 557 ARG A CA 1
ATOM 4509 C C . ARG A 1 557 ? 10.480 6.528 -6.983 1.00 69.25 557 ARG A C 1
ATOM 4511 O O . ARG A 1 557 ? 10.026 6.059 -5.948 1.00 69.25 557 ARG A O 1
ATOM 4518 N N . LEU A 1 558 ? 11.421 5.897 -7.694 1.00 60.69 558 LEU A N 1
ATOM 4519 C CA . LEU A 1 558 ? 11.873 4.520 -7.452 1.00 60.69 558 LEU A CA 1
ATOM 4520 C C . LEU A 1 558 ? 13.064 4.412 -6.480 1.00 60.69 558 LEU A C 1
ATOM 4522 O O . LEU A 1 558 ? 13.597 3.322 -6.294 1.00 60.69 558 LEU A O 1
ATOM 4526 N N . ASN A 1 559 ? 13.499 5.526 -5.874 1.00 66.81 559 ASN A N 1
ATOM 4527 C CA . ASN A 1 559 ? 14.663 5.593 -4.975 1.00 66.81 559 ASN A CA 1
ATOM 4528 C C . ASN A 1 559 ? 15.970 5.037 -5.598 1.00 66.81 559 ASN A C 1
ATOM 4530 O O . ASN A 1 559 ? 16.837 4.509 -4.901 1.00 66.81 559 ASN A O 1
ATOM 4534 N N . ILE A 1 560 ? 16.108 5.145 -6.926 1.00 77.31 560 ILE A N 1
ATOM 4535 C CA . ILE A 1 560 ? 17.294 4.706 -7.674 1.00 77.31 560 ILE A CA 1
ATOM 4536 C C . ILE A 1 560 ? 18.408 5.756 -7.500 1.00 77.31 560 ILE A C 1
ATOM 4538 O O . ILE A 1 560 ? 18.199 6.917 -7.858 1.00 77.31 560 ILE A O 1
ATOM 4542 N N . PRO A 1 561 ? 19.595 5.393 -6.982 1.00 79.88 561 PRO A N 1
ATOM 4543 C CA . PRO A 1 561 ? 20.675 6.354 -6.795 1.00 79.88 561 PRO A CA 1
ATOM 4544 C C . PRO A 1 561 ? 21.315 6.782 -8.125 1.00 79.88 561 PRO A C 1
ATOM 4546 O O . PRO A 1 561 ? 21.466 5.983 -9.055 1.00 79.88 561 PRO A O 1
ATOM 4549 N N . PHE A 1 562 ? 21.740 8.048 -8.184 1.00 91.88 562 PHE A N 1
ATOM 4550 C CA . PHE A 1 562 ? 22.557 8.588 -9.271 1.00 91.88 562 PHE A CA 1
ATOM 4551 C C . PHE A 1 562 ? 24.046 8.495 -8.923 1.00 91.88 562 PHE A C 1
ATOM 4553 O O . PHE A 1 562 ? 24.477 8.963 -7.863 1.00 91.88 562 PHE A O 1
ATOM 4560 N N . VAL A 1 563 ? 24.823 7.896 -9.825 1.00 93.62 563 VAL A N 1
ATOM 4561 C CA . VAL A 1 563 ? 26.267 7.696 -9.696 1.00 93.62 563 VAL A CA 1
ATOM 4562 C C . VAL A 1 563 ? 27.003 8.501 -10.765 1.00 93.62 563 VAL A C 1
ATOM 4564 O O . VAL A 1 563 ? 26.800 8.308 -11.965 1.00 93.62 563 VAL A O 1
ATOM 4567 N N . VAL A 1 564 ? 27.905 9.377 -10.332 1.00 94.12 564 VAL A N 1
ATOM 4568 C CA . VAL A 1 564 ? 28.822 10.098 -11.216 1.00 94.12 564 VAL A CA 1
ATOM 4569 C C . VAL A 1 564 ? 30.182 9.421 -11.127 1.00 94.12 564 VAL A C 1
ATOM 4571 O O . VAL A 1 564 ? 30.895 9.545 -10.127 1.00 94.12 564 VAL A O 1
ATOM 4574 N N . PHE A 1 565 ? 30.540 8.690 -12.179 1.00 93.44 565 PHE A N 1
ATOM 4575 C CA . PHE A 1 565 ? 31.871 8.116 -12.314 1.00 93.44 565 PHE A CA 1
ATOM 4576 C C . PHE A 1 565 ? 32.840 9.215 -12.759 1.00 93.44 565 PHE A C 1
ATOM 4578 O O . PHE A 1 565 ? 32.642 9.836 -13.801 1.00 93.44 565 PHE A O 1
ATOM 4585 N N . VAL A 1 566 ? 33.869 9.491 -11.962 1.00 91.56 566 VAL A N 1
ATOM 4586 C CA . VAL A 1 566 ? 34.826 10.581 -12.205 1.00 91.56 566 VAL A CA 1
ATOM 4587 C C . VAL A 1 566 ? 36.195 10.025 -12.564 1.00 91.56 566 VAL A C 1
ATOM 4589 O O . VAL A 1 566 ? 36.697 9.110 -11.911 1.00 91.56 566 VAL A O 1
ATOM 4592 N N . HIS A 1 567 ? 36.835 10.599 -13.579 1.00 90.50 567 HIS A N 1
ATOM 4593 C CA . HIS A 1 567 ? 38.236 10.307 -13.863 1.00 90.50 567 HIS A CA 1
ATOM 4594 C C . HIS A 1 567 ? 39.129 10.768 -12.696 1.00 90.50 567 HIS A C 1
ATOM 4596 O O . HIS A 1 567 ? 38.944 11.870 -12.178 1.00 90.50 567 HIS A O 1
ATOM 4602 N N . GLN A 1 568 ? 40.147 9.985 -12.323 1.00 86.25 568 GLN A N 1
ATOM 4603 C CA . GLN A 1 568 ? 41.092 10.291 -11.229 1.00 86.25 568 GLN A CA 1
ATOM 4604 C C . GLN A 1 568 ? 41.681 11.725 -11.258 1.00 86.25 568 GLN A C 1
ATOM 4606 O O . GLN A 1 568 ? 41.897 12.338 -10.209 1.00 86.25 568 GLN A O 1
ATOM 4611 N N . ASN A 1 569 ? 41.872 12.298 -12.456 1.00 86.12 569 ASN A N 1
ATOM 4612 C CA . ASN A 1 569 ? 42.408 13.657 -12.654 1.00 86.12 569 ASN A CA 1
ATOM 4613 C C . ASN A 1 569 ? 41.365 14.796 -12.523 1.00 86.12 569 ASN A C 1
ATOM 4615 O O . ASN A 1 569 ? 41.734 15.961 -12.671 1.00 86.12 569 ASN A O 1
ATOM 4619 N N . VAL A 1 570 ? 40.078 14.516 -12.277 1.00 87.31 570 VAL A N 1
ATOM 4620 C CA . VAL A 1 570 ? 39.092 15.563 -11.934 1.00 87.31 570 VAL A CA 1
ATOM 4621 C C . VAL A 1 570 ? 39.534 16.227 -10.621 1.00 87.31 570 VAL A C 1
ATOM 4623 O O . VAL A 1 570 ? 39.983 15.542 -9.704 1.00 87.31 570 VAL A O 1
ATOM 4626 N N . ASN A 1 571 ? 39.465 17.560 -10.494 1.00 85.69 571 ASN A N 1
ATOM 4627 C CA . ASN A 1 571 ? 39.917 18.224 -9.262 1.00 85.69 571 ASN A CA 1
ATOM 4628 C C . ASN A 1 571 ? 39.020 17.850 -8.065 1.00 85.69 571 ASN A C 1
ATOM 4630 O O . ASN A 1 571 ? 37.845 17.510 -8.211 1.00 85.69 571 ASN A O 1
ATOM 4634 N N . LYS A 1 572 ? 39.579 17.904 -6.846 1.00 86.31 572 LYS A N 1
ATOM 4635 C CA . LYS A 1 572 ? 38.841 17.488 -5.641 1.00 86.31 572 LYS A CA 1
ATOM 4636 C C . LYS A 1 572 ? 37.573 18.318 -5.418 1.00 86.31 572 LYS A C 1
ATOM 4638 O O . LYS A 1 572 ? 36.540 17.744 -5.112 1.00 86.31 572 LYS A O 1
ATOM 4643 N N . GLU A 1 573 ? 37.630 19.623 -5.663 1.00 84.50 573 GLU A N 1
ATOM 4644 C CA . GLU A 1 573 ? 36.506 20.549 -5.468 1.00 84.50 573 GLU A CA 1
ATOM 4645 C C . GLU A 1 573 ? 35.258 20.130 -6.265 1.00 84.50 573 GLU A C 1
ATOM 4647 O O . GLU A 1 573 ? 34.158 20.151 -5.723 1.00 84.50 573 GLU A O 1
ATOM 4652 N N . LYS A 1 574 ? 35.412 19.660 -7.514 1.00 87.06 574 LYS A N 1
ATOM 4653 C CA . LYS A 1 574 ? 34.289 19.145 -8.317 1.00 87.06 574 LYS A CA 1
ATOM 4654 C C . LYS A 1 574 ? 33.729 17.829 -7.773 1.00 87.06 574 LYS A C 1
ATOM 4656 O O . LYS A 1 574 ? 32.515 17.644 -7.790 1.00 87.06 574 LYS A O 1
ATOM 4661 N N . ARG A 1 575 ? 34.584 16.932 -7.263 1.00 90.12 575 ARG A N 1
ATOM 4662 C CA . ARG A 1 575 ? 34.157 15.675 -6.615 1.00 90.12 575 ARG A CA 1
ATOM 4663 C C . ARG A 1 575 ? 33.376 15.957 -5.329 1.00 90.12 575 ARG A C 1
ATOM 4665 O O . ARG A 1 575 ? 32.252 15.486 -5.191 1.00 90.12 575 ARG A O 1
ATOM 4672 N N . ASP A 1 576 ? 33.937 16.783 -4.448 1.00 83.19 576 ASP A N 1
ATOM 4673 C CA . ASP A 1 576 ? 33.306 17.221 -3.197 1.00 83.19 576 ASP A CA 1
ATOM 4674 C C . ASP A 1 576 ? 31.962 17.936 -3.478 1.00 83.19 576 ASP A C 1
ATOM 4676 O O . ASP A 1 576 ? 30.979 17.717 -2.772 1.00 83.19 576 ASP A O 1
ATOM 4680 N N . ARG A 1 577 ? 31.882 18.736 -4.554 1.00 87.06 577 ARG A N 1
ATOM 4681 C CA . ARG A 1 577 ? 30.658 19.440 -4.974 1.00 87.06 577 ARG A CA 1
ATOM 4682 C C . ARG A 1 577 ? 29.563 18.522 -5.514 1.00 87.06 577 ARG A C 1
ATOM 4684 O O . ARG A 1 577 ? 28.400 18.710 -5.187 1.00 87.06 577 ARG A O 1
ATOM 4691 N N . LEU A 1 578 ? 29.906 17.513 -6.311 1.00 88.25 578 LEU A N 1
ATOM 4692 C CA . LEU A 1 57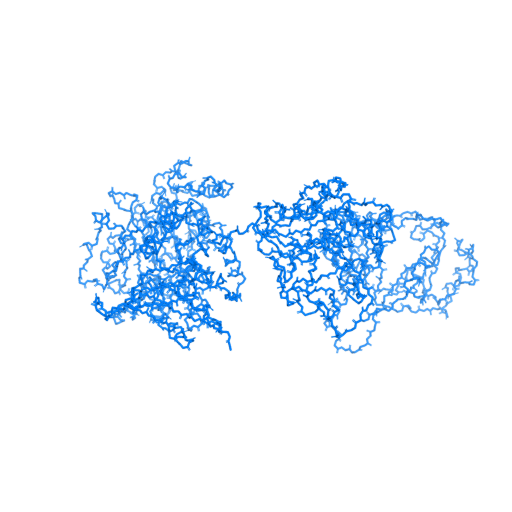8 ? 28.926 16.516 -6.764 1.00 88.25 578 LEU A CA 1
ATOM 4693 C C . LEU A 1 578 ? 28.371 15.706 -5.581 1.00 88.25 578 LEU A C 1
ATOM 4695 O O . LEU A 1 578 ? 27.177 15.416 -5.545 1.00 88.25 578 LEU A O 1
ATOM 4699 N N . GLN A 1 579 ? 29.206 15.414 -4.576 1.00 84.81 579 GLN A N 1
ATOM 4700 C CA . GLN A 1 579 ? 28.755 14.804 -3.322 1.00 84.81 579 GLN A CA 1
ATOM 4701 C C . GLN A 1 579 ? 27.837 15.737 -2.514 1.00 84.81 579 GLN A C 1
ATOM 4703 O O . GLN A 1 579 ? 26.840 15.266 -1.968 1.00 84.81 579 GLN A O 1
ATOM 4708 N N . SER A 1 580 ? 28.112 17.049 -2.454 1.00 77.44 580 SER A N 1
ATOM 4709 C CA . SER A 1 580 ? 27.217 18.004 -1.775 1.00 77.44 580 SER A CA 1
ATOM 4710 C C . SER A 1 580 ? 25.886 18.203 -2.509 1.00 77.44 580 SER A C 1
ATOM 4712 O O . SER A 1 580 ? 24.854 18.373 -1.861 1.00 77.44 580 SER A O 1
ATOM 4714 N N . ASP A 1 581 ? 25.876 18.059 -3.836 1.00 81.81 581 ASP A N 1
ATOM 4715 C CA . ASP A 1 581 ? 24.662 17.998 -4.661 1.00 81.81 581 ASP A CA 1
ATOM 4716 C C . ASP A 1 581 ? 23.922 16.634 -4.536 1.00 81.81 581 ASP A C 1
ATOM 4718 O O . ASP A 1 581 ? 22.885 16.424 -5.161 1.00 81.81 581 ASP A O 1
ATOM 4722 N N . SER A 1 582 ? 24.385 15.733 -3.655 1.00 84.44 582 SER A N 1
ATOM 4723 C CA . SER A 1 582 ? 23.837 14.395 -3.339 1.00 84.44 582 SER A CA 1
ATOM 4724 C C . SER A 1 582 ? 24.072 13.278 -4.369 1.00 84.44 582 SER A C 1
ATOM 4726 O O . SER A 1 582 ? 23.482 12.204 -4.242 1.00 84.44 582 SER A O 1
ATOM 4728 N N . ALA A 1 583 ? 24.964 13.461 -5.348 1.00 88.88 583 ALA A N 1
ATOM 4729 C CA . ALA A 1 583 ? 25.390 12.369 -6.225 1.00 88.88 583 ALA A CA 1
ATOM 4730 C C . ALA A 1 583 ? 26.367 11.411 -5.518 1.00 88.88 583 ALA A C 1
ATOM 4732 O O . ALA A 1 583 ? 27.257 11.831 -4.774 1.00 88.88 583 ALA A O 1
ATOM 4733 N N . GLN A 1 584 ? 26.275 10.111 -5.813 1.00 90.69 584 GLN A N 1
ATOM 4734 C CA . GLN A 1 584 ? 27.319 9.159 -5.427 1.00 90.69 584 GLN A CA 1
ATOM 4735 C C . GLN A 1 584 ? 28.509 9.309 -6.380 1.00 90.69 584 GLN A C 1
ATOM 4737 O O . GLN A 1 584 ? 28.401 9.007 -7.564 1.00 90.69 584 GLN A O 1
ATOM 4742 N N . VAL A 1 585 ? 29.653 9.773 -5.879 1.00 92.25 585 VAL A N 1
ATOM 4743 C CA . VAL A 1 585 ? 30.863 9.953 -6.697 1.00 92.25 585 VAL A CA 1
ATOM 4744 C C . VAL A 1 585 ? 31.784 8.748 -6.538 1.00 92.25 585 VAL A C 1
ATOM 4746 O O . VAL A 1 585 ? 32.249 8.473 -5.432 1.00 92.25 585 VAL A O 1
ATOM 4749 N N . ILE A 1 586 ? 32.066 8.053 -7.643 1.00 90.69 586 ILE A N 1
ATOM 4750 C CA . ILE A 1 586 ? 32.992 6.912 -7.695 1.00 90.69 586 ILE A CA 1
ATOM 4751 C C . ILE A 1 586 ? 34.155 7.266 -8.618 1.00 90.69 586 ILE A C 1
ATOM 4753 O O . ILE A 1 586 ? 33.954 7.619 -9.776 1.00 90.69 586 ILE A O 1
ATOM 4757 N N . GLU A 1 587 ? 35.378 7.169 -8.107 1.00 91.44 587 GLU A N 1
ATOM 4758 C CA . GLU A 1 587 ? 36.586 7.472 -8.872 1.00 91.44 587 GLU A CA 1
ATOM 4759 C C . GLU A 1 587 ? 37.065 6.268 -9.687 1.00 91.44 587 GLU A C 1
ATOM 4761 O O . GLU A 1 587 ? 37.117 5.143 -9.186 1.00 91.44 587 GLU A O 1
ATOM 4766 N N . TRP A 1 588 ? 37.454 6.519 -10.937 1.00 90.38 588 TRP A N 1
ATOM 4767 C CA . TRP A 1 588 ? 38.067 5.536 -11.821 1.00 90.38 588 TRP A CA 1
ATOM 4768 C C . TRP A 1 588 ? 39.481 5.935 -12.224 1.00 90.38 588 TRP A C 1
ATOM 4770 O O . TRP A 1 588 ? 39.749 7.069 -12.634 1.00 90.38 588 TRP A O 1
ATOM 4780 N N . SER A 1 589 ? 40.368 4.943 -12.171 1.00 85.69 589 SER A N 1
ATOM 4781 C CA . SER A 1 589 ? 41.673 5.022 -12.801 1.00 85.69 589 SER A CA 1
ATOM 4782 C C . SER A 1 589 ? 41.547 4.927 -14.319 1.00 85.69 589 SER A C 1
ATOM 4784 O O . SER A 1 589 ? 40.728 4.179 -14.862 1.00 85.69 589 SER A O 1
ATOM 4786 N N . ASP A 1 590 ? 42.393 5.701 -14.985 1.00 84.88 590 ASP A N 1
ATOM 4787 C CA . ASP A 1 590 ? 42.489 5.815 -16.436 1.00 84.88 590 ASP A CA 1
ATOM 4788 C C . ASP A 1 590 ? 42.618 4.439 -17.125 1.00 84.88 590 ASP A C 1
ATOM 4790 O O . ASP A 1 590 ? 43.261 3.522 -16.603 1.00 84.88 590 ASP A O 1
ATOM 4794 N N . PHE A 1 591 ? 42.000 4.276 -18.296 1.00 84.56 591 PHE A N 1
ATOM 4795 C CA . PHE A 1 591 ? 42.084 3.053 -19.102 1.00 84.56 591 PHE A CA 1
ATOM 4796 C C . PHE A 1 591 ? 42.260 3.430 -20.576 1.00 84.56 591 PHE A C 1
ATOM 4798 O O . PHE A 1 591 ? 41.337 3.941 -21.209 1.00 84.56 591 PHE A O 1
ATOM 4805 N N . ARG A 1 592 ? 43.466 3.212 -21.116 1.00 79.31 592 ARG A N 1
ATOM 4806 C CA . ARG A 1 592 ? 43.881 3.597 -22.479 1.00 79.31 592 ARG A CA 1
ATOM 4807 C C . ARG A 1 592 ? 44.800 2.547 -23.093 1.00 79.31 592 ARG A C 1
ATOM 4809 O O . ARG A 1 592 ? 45.412 1.764 -22.373 1.00 79.31 592 ARG A O 1
ATOM 4816 N N . VAL A 1 593 ? 44.939 2.583 -24.420 1.00 78.62 593 VAL A N 1
ATOM 4817 C CA . VAL A 1 593 ? 45.897 1.762 -25.177 1.00 78.62 593 VAL A CA 1
ATOM 4818 C C . VAL A 1 593 ? 46.515 2.593 -26.308 1.00 78.62 593 VAL A C 1
ATOM 4820 O O . VAL A 1 593 ? 45.789 3.175 -27.108 1.00 78.62 593 VAL A O 1
ATOM 4823 N N . ASP A 1 594 ? 47.849 2.616 -26.405 1.00 75.69 594 ASP A N 1
ATOM 4824 C CA . ASP A 1 594 ? 48.661 3.569 -27.199 1.00 75.69 594 ASP A CA 1
ATOM 4825 C C . ASP A 1 594 ? 48.317 3.718 -28.695 1.00 75.69 594 ASP A C 1
ATOM 4827 O O . ASP A 1 594 ? 48.691 4.711 -29.340 1.00 75.69 594 ASP A O 1
ATOM 4831 N N . TRP A 1 595 ? 47.668 2.705 -29.280 1.00 77.12 595 TRP A N 1
ATOM 4832 C CA . TRP A 1 595 ? 47.292 2.684 -30.694 1.00 77.12 595 TRP A CA 1
ATOM 4833 C C . TRP A 1 595 ? 45.889 3.236 -30.967 1.00 77.12 595 TRP A C 1
ATOM 4835 O O . TRP A 1 595 ? 45.627 3.614 -32.108 1.00 77.12 595 TRP A O 1
ATOM 4845 N N . VAL A 1 596 ? 45.015 3.314 -29.958 1.00 72.31 596 VAL A N 1
ATOM 4846 C CA . VAL A 1 596 ? 43.684 3.918 -30.089 1.00 72.31 596 VAL A CA 1
ATOM 4847 C C . VAL A 1 596 ? 43.825 5.422 -29.906 1.00 72.31 596 VAL A C 1
ATOM 4849 O O . VAL A 1 596 ? 44.135 5.902 -28.817 1.00 72.31 596 VAL A O 1
ATOM 4852 N N . ARG A 1 597 ? 43.625 6.176 -30.989 1.00 67.50 597 ARG A N 1
ATOM 4853 C CA . ARG A 1 597 ? 43.730 7.637 -30.996 1.00 67.50 597 ARG A CA 1
ATOM 4854 C C . ARG A 1 597 ? 42.436 8.225 -31.534 1.00 67.50 597 ARG A C 1
ATOM 4856 O O . ARG A 1 597 ? 42.114 8.030 -32.701 1.00 67.50 597 ARG A O 1
ATOM 4863 N N . SER A 1 598 ? 41.720 8.936 -30.673 1.00 61.81 598 SER A N 1
ATOM 4864 C CA . SER A 1 598 ? 40.544 9.715 -31.044 1.00 61.81 598 SER A CA 1
ATOM 4865 C C . SER A 1 598 ? 40.906 10.852 -32.002 1.00 61.81 598 SER A C 1
ATOM 4867 O O . SER A 1 598 ? 42.025 11.367 -31.979 1.00 61.81 598 SER A O 1
ATOM 4869 N N . THR A 1 599 ? 39.940 11.294 -32.810 1.00 60.06 599 THR A N 1
ATOM 4870 C CA . THR A 1 599 ? 40.102 12.496 -33.650 1.00 60.06 599 THR A CA 1
ATOM 4871 C C . THR A 1 599 ? 40.112 13.796 -32.843 1.00 60.06 599 THR A C 1
ATOM 4873 O O . THR A 1 599 ? 40.597 14.811 -33.335 1.00 60.06 599 THR A O 1
ATOM 4876 N N . GLU A 1 600 ? 39.594 13.774 -31.610 1.00 59.25 600 GLU A N 1
ATOM 4877 C CA . GLU A 1 600 ? 39.529 14.922 -30.702 1.00 59.25 600 GLU A CA 1
ATOM 4878 C C . GLU A 1 600 ? 40.266 14.660 -29.374 1.00 59.25 600 GLU A C 1
ATOM 4880 O O . GLU A 1 600 ? 40.213 13.555 -28.822 1.00 59.25 600 GLU A O 1
ATOM 4885 N N . SER A 1 601 ? 40.909 15.703 -28.837 1.00 60.28 601 SER A N 1
ATOM 4886 C CA . SER A 1 601 ? 41.625 15.749 -27.546 1.00 60.28 601 SER A CA 1
ATOM 4887 C C . SER A 1 601 ? 40.755 15.296 -26.371 1.00 60.28 601 SER A C 1
ATOM 4889 O O . SER A 1 601 ? 41.121 14.380 -25.634 1.00 60.28 601 SER A O 1
ATOM 4891 N N . ARG A 1 602 ? 39.554 15.876 -26.259 1.00 57.72 602 ARG A N 1
ATOM 4892 C CA . ARG A 1 602 ? 38.554 15.616 -25.205 1.00 57.72 602 ARG A CA 1
ATOM 4893 C C . ARG A 1 602 ? 37.991 14.186 -25.149 1.00 57.72 602 ARG A C 1
ATOM 4895 O O . ARG A 1 602 ? 37.151 13.904 -24.300 1.00 57.72 602 ARG A O 1
ATOM 4902 N N . TRP A 1 603 ? 38.391 13.297 -26.060 1.00 62.41 603 TRP A N 1
ATOM 4903 C CA . TRP A 1 603 ? 38.019 11.874 -26.047 1.00 62.41 603 TRP A CA 1
ATOM 4904 C C . TRP A 1 603 ? 39.181 10.953 -25.641 1.00 62.41 603 TRP A C 1
ATOM 4906 O O . TRP A 1 603 ? 39.010 9.735 -25.610 1.00 62.41 603 TRP A O 1
ATOM 4916 N N . ALA A 1 604 ? 40.351 11.504 -25.296 1.00 63.00 604 ALA A N 1
ATOM 4917 C CA . ALA A 1 604 ? 41.552 10.726 -24.996 1.00 63.00 604 ALA A CA 1
ATOM 4918 C C . ALA A 1 604 ? 41.430 9.801 -23.766 1.00 63.00 604 ALA A C 1
ATOM 4920 O O . ALA A 1 604 ? 42.203 8.853 -23.658 1.00 63.00 604 ALA A O 1
ATOM 4921 N N . ASP A 1 605 ? 40.489 10.056 -22.851 1.00 73.31 605 ASP A N 1
ATOM 4922 C CA . ASP A 1 605 ? 40.180 9.206 -21.690 1.00 73.31 605 ASP A CA 1
ATOM 4923 C C . ASP A 1 605 ? 38.912 8.348 -21.880 1.00 73.31 605 ASP A C 1
ATOM 4925 O O . ASP A 1 605 ? 38.565 7.562 -20.998 1.00 73.31 605 ASP A O 1
ATOM 4929 N N . ALA A 1 606 ? 38.211 8.471 -23.015 1.00 74.88 606 ALA A N 1
ATOM 4930 C CA . ALA A 1 606 ? 36.855 7.947 -23.185 1.00 74.88 606 ALA A CA 1
ATOM 4931 C C . ALA A 1 606 ? 36.763 6.416 -23.069 1.00 74.88 606 ALA A C 1
ATOM 4933 O O . ALA A 1 606 ? 35.742 5.902 -22.617 1.00 74.88 606 ALA A O 1
ATOM 4934 N N . LEU A 1 607 ? 37.832 5.678 -23.391 1.00 83.12 607 LEU A N 1
ATOM 4935 C CA . LEU A 1 607 ? 37.899 4.229 -23.160 1.00 83.12 607 LEU A CA 1
ATOM 4936 C C . LEU A 1 607 ? 37.658 3.850 -21.683 1.00 83.12 607 LEU A C 1
ATOM 4938 O O . LEU A 1 607 ? 37.114 2.779 -21.422 1.00 83.12 607 LEU A O 1
ATOM 4942 N N . THR A 1 608 ? 37.936 4.739 -20.722 1.00 87.38 608 THR A N 1
ATOM 4943 C CA . THR A 1 608 ? 37.627 4.553 -19.289 1.00 87.38 608 THR A CA 1
ATOM 4944 C C . THR A 1 608 ? 36.136 4.322 -19.026 1.00 87.38 608 THR A C 1
ATOM 4946 O O . THR A 1 608 ? 35.779 3.628 -18.078 1.00 87.38 608 THR A O 1
ATOM 4949 N N . LYS A 1 609 ? 35.239 4.773 -19.912 1.00 87.62 609 LYS A N 1
ATOM 4950 C CA . LYS A 1 609 ? 33.799 4.473 -19.831 1.00 87.62 609 LYS A CA 1
ATOM 4951 C C . LYS A 1 609 ? 33.478 2.977 -19.986 1.00 87.62 609 LYS A C 1
ATOM 4953 O O . LYS A 1 609 ? 32.405 2.547 -19.569 1.00 87.62 609 LYS A O 1
ATOM 4958 N N . LEU A 1 610 ? 34.380 2.164 -20.548 1.00 89.25 610 LEU A N 1
ATOM 4959 C CA . LEU A 1 610 ? 34.205 0.707 -20.642 1.00 89.25 610 LEU A CA 1
ATOM 4960 C C . LEU A 1 610 ? 34.221 0.030 -19.258 1.00 89.25 610 LEU A C 1
ATOM 4962 O O . LEU A 1 610 ? 33.620 -1.035 -19.104 1.00 89.25 610 LEU A O 1
ATOM 4966 N N . ARG A 1 611 ? 34.788 0.682 -18.228 1.00 89.94 611 ARG A N 1
ATOM 4967 C CA . ARG A 1 611 ? 34.731 0.229 -16.826 1.00 89.94 611 ARG A CA 1
ATOM 4968 C C . ARG A 1 611 ? 33.306 0.076 -16.278 1.00 89.94 611 ARG A C 1
ATOM 4970 O O . ARG A 1 611 ? 33.112 -0.648 -15.307 1.00 89.94 611 ARG A O 1
ATOM 4977 N N . LEU A 1 612 ? 32.283 0.643 -16.933 1.00 89.75 612 LEU A N 1
ATOM 4978 C CA . LEU A 1 612 ? 30.868 0.356 -16.639 1.00 89.75 612 LEU A CA 1
ATOM 4979 C C . LEU A 1 612 ? 30.561 -1.153 -16.594 1.00 89.75 612 LEU A C 1
ATOM 4981 O O . LEU A 1 612 ? 29.738 -1.586 -15.790 1.00 89.75 612 LEU A O 1
ATOM 4985 N N . TRP A 1 613 ? 31.240 -1.966 -17.410 1.00 91.31 613 TRP A N 1
ATOM 4986 C CA . TRP A 1 613 ? 31.055 -3.419 -17.417 1.00 91.31 613 TRP A CA 1
ATOM 4987 C C . TRP A 1 613 ? 31.785 -4.157 -16.283 1.00 91.31 613 TRP A C 1
ATOM 4989 O O . TRP A 1 613 ? 31.420 -5.297 -15.997 1.00 91.31 613 TRP A O 1
ATOM 4999 N N . GLU A 1 614 ? 32.737 -3.524 -15.590 1.00 88.25 614 GLU A N 1
ATOM 5000 C CA . GLU A 1 614 ? 33.330 -4.060 -14.354 1.00 88.25 614 GLU A CA 1
ATOM 5001 C C . GLU A 1 614 ? 32.370 -3.955 -13.156 1.00 88.25 614 GLU A C 1
ATOM 5003 O O . GLU A 1 614 ? 32.528 -4.686 -12.179 1.00 88.25 614 GLU A O 1
ATOM 5008 N N . MET A 1 615 ? 31.361 -3.074 -13.220 1.00 87.25 615 MET A N 1
ATOM 5009 C CA . MET A 1 615 ? 30.507 -2.683 -12.089 1.00 87.25 615 MET A CA 1
ATOM 5010 C C . MET A 1 615 ? 29.427 -3.727 -11.714 1.00 87.25 615 MET A C 1
ATOM 5012 O O . MET A 1 615 ? 28.256 -3.400 -11.525 1.00 87.25 615 MET A O 1
ATOM 5016 N N . VAL A 1 616 ? 29.804 -5.003 -11.586 1.00 81.94 616 VAL A N 1
ATOM 5017 C CA . VAL A 1 616 ? 28.913 -6.150 -11.287 1.00 81.94 616 VAL A CA 1
ATOM 5018 C C . VAL A 1 616 ? 28.310 -6.151 -9.866 1.00 81.94 616 VAL A C 1
ATOM 5020 O O . VAL A 1 616 ? 27.531 -7.039 -9.500 1.00 81.94 616 VAL A O 1
ATOM 5023 N N . GLN A 1 617 ? 28.611 -5.131 -9.056 1.00 68.81 617 GLN A N 1
ATOM 5024 C CA . GLN A 1 617 ? 27.818 -4.776 -7.877 1.00 68.81 617 GLN A CA 1
ATOM 5025 C C . GLN A 1 617 ? 26.434 -4.192 -8.226 1.00 68.81 617 GLN A C 1
ATOM 5027 O O . GLN A 1 617 ? 25.591 -4.103 -7.333 1.00 68.81 617 GLN A O 1
ATOM 5032 N N . TYR A 1 618 ? 26.190 -3.852 -9.495 1.00 78.88 618 TYR A N 1
ATOM 5033 C CA . TYR A 1 618 ? 24.906 -3.409 -10.037 1.00 78.88 618 TYR A CA 1
ATOM 5034 C C . TYR A 1 618 ? 24.331 -4.450 -11.010 1.00 78.88 618 TYR A C 1
ATOM 5036 O O . TYR A 1 618 ? 25.077 -5.163 -11.680 1.00 78.88 618 TYR A O 1
ATOM 5044 N N . ASP A 1 619 ? 23.002 -4.551 -11.078 1.00 68.94 619 ASP A N 1
ATOM 5045 C CA . ASP A 1 619 ? 22.306 -5.500 -11.968 1.00 68.94 619 ASP A CA 1
ATOM 5046 C C . ASP A 1 619 ? 21.890 -4.862 -13.300 1.00 68.94 619 ASP A C 1
ATOM 5048 O O . ASP A 1 619 ? 21.757 -5.562 -14.304 1.00 68.94 619 ASP A O 1
ATOM 5052 N N . LEU A 1 620 ? 21.713 -3.538 -13.312 1.00 78.62 620 LEU A N 1
ATOM 5053 C CA . LEU A 1 620 ? 21.374 -2.739 -14.486 1.00 78.62 620 LEU A CA 1
ATOM 5054 C C . LEU A 1 620 ? 21.949 -1.326 -14.322 1.00 78.62 620 LEU A C 1
ATOM 5056 O O . LEU A 1 620 ? 21.955 -0.780 -13.218 1.00 78.62 620 LEU A O 1
ATOM 5060 N N . ILE A 1 621 ? 22.414 -0.718 -15.409 1.00 80.06 621 ILE A N 1
ATOM 5061 C CA . ILE A 1 621 ? 22.901 0.665 -15.426 1.00 80.06 621 ILE A CA 1
ATOM 5062 C C . ILE A 1 621 ? 22.240 1.406 -16.586 1.00 80.06 621 ILE A C 1
ATOM 5064 O O . ILE A 1 621 ? 22.319 0.944 -17.725 1.00 80.06 621 ILE A O 1
ATOM 5068 N N . LEU A 1 622 ? 21.646 2.571 -16.312 1.00 79.94 622 LEU A N 1
ATOM 5069 C CA . LEU A 1 622 ? 21.268 3.541 -17.343 1.00 79.94 622 LEU A CA 1
ATOM 5070 C C . LEU A 1 622 ? 22.343 4.633 -17.431 1.00 79.94 622 LEU A C 1
ATOM 5072 O O . LEU A 1 622 ? 22.510 5.401 -16.487 1.00 79.94 622 LEU A O 1
ATOM 5076 N N . ARG A 1 623 ? 23.071 4.712 -18.551 1.00 68.00 623 ARG A N 1
ATOM 5077 C CA . ARG A 1 623 ? 24.106 5.731 -18.817 1.00 68.00 623 ARG A CA 1
ATOM 5078 C C . ARG A 1 623 ? 23.530 6.894 -19.627 1.00 68.00 623 ARG A C 1
ATOM 5080 O O . ARG A 1 623 ? 22.995 6.657 -20.707 1.00 68.00 623 ARG A O 1
ATOM 5087 N N . HIS A 1 624 ? 23.796 8.124 -19.183 1.00 55.00 624 HIS A N 1
ATOM 5088 C CA . HIS A 1 624 ? 23.691 9.357 -19.981 1.00 55.00 624 HIS A CA 1
ATOM 5089 C C . HIS A 1 624 ? 25.095 9.928 -20.303 1.00 55.00 624 HIS A C 1
ATOM 5091 O O . HIS A 1 624 ? 26.034 9.744 -19.528 1.00 55.00 624 HIS A O 1
ATOM 5097 N N . ASN A 1 625 ? 25.261 10.589 -21.457 1.00 53.69 625 ASN A N 1
ATOM 5098 C CA . ASN A 1 625 ? 26.503 11.215 -21.954 1.00 53.69 625 ASN A CA 1
ATOM 5099 C C . ASN A 1 625 ? 26.194 12.170 -23.140 1.00 53.69 625 ASN A C 1
ATOM 5101 O O . ASN A 1 625 ? 25.266 11.903 -23.899 1.00 53.69 625 ASN A O 1
ATOM 5105 N N . HIS A 1 626 ? 26.963 13.250 -23.360 1.00 48.09 626 HIS A N 1
ATOM 5106 C CA . HIS A 1 626 ? 26.599 14.321 -24.317 1.00 48.09 626 HIS A CA 1
ATOM 5107 C C . HIS A 1 626 ? 27.591 14.522 -25.496 1.00 48.09 626 HIS A C 1
ATOM 5109 O O . HIS A 1 626 ? 28.794 14.671 -25.273 1.00 48.09 626 HIS A O 1
ATOM 5115 N N . SER A 1 627 ? 27.049 14.708 -26.719 1.00 46.88 627 SER A N 1
ATOM 5116 C CA . SER A 1 627 ? 27.705 15.194 -27.972 1.00 46.88 627 SER A CA 1
ATOM 5117 C C . SER A 1 627 ? 28.644 14.219 -28.726 1.00 46.88 627 SER A C 1
ATOM 5119 O O . SER A 1 627 ? 29.194 13.325 -28.093 1.00 46.88 627 SER A O 1
ATOM 5121 N N . SER A 1 628 ? 28.895 14.315 -30.050 1.00 39.66 628 SER A N 1
ATOM 5122 C CA . SER A 1 628 ? 28.572 15.289 -31.146 1.00 39.66 628 SER A CA 1
ATOM 5123 C C . SER A 1 628 ? 28.540 14.548 -32.527 1.00 39.66 628 SER A C 1
ATOM 5125 O O . SER A 1 628 ? 28.691 13.335 -32.506 1.00 39.66 628 SER A O 1
ATOM 5127 N N . HIS A 1 629 ? 28.367 15.094 -33.753 1.00 35.62 629 HIS A N 1
ATOM 5128 C CA . HIS A 1 629 ? 28.358 16.455 -34.352 1.00 35.62 629 HIS A CA 1
ATOM 5129 C C . HIS A 1 629 ? 27.531 16.473 -35.686 1.00 35.62 629 HIS A C 1
ATOM 5131 O O . HIS A 1 629 ? 27.522 15.443 -36.355 1.00 35.62 629 HIS A O 1
ATOM 5137 N N . PRO A 1 630 ? 26.894 17.589 -36.131 1.00 50.47 630 PRO A N 1
ATOM 5138 C CA . PRO A 1 630 ? 25.975 17.599 -37.297 1.00 50.47 630 PRO A CA 1
ATOM 5139 C C . PRO A 1 630 ? 26.445 18.364 -38.563 1.00 50.47 630 PRO A C 1
ATOM 5141 O O . PRO A 1 630 ? 27.357 19.191 -38.478 1.00 50.47 630 PRO A O 1
ATOM 5144 N N . SER A 1 631 ? 25.729 18.179 -39.694 1.00 32.53 631 SER A N 1
ATOM 5145 C CA . SER A 1 631 ? 25.604 19.155 -40.814 1.00 32.53 631 SER A CA 1
ATOM 5146 C C . SER A 1 631 ? 24.504 18.818 -41.871 1.00 32.53 631 SER A C 1
ATOM 5148 O O . SER A 1 631 ? 24.786 18.742 -43.067 1.00 32.53 631 SER A O 1
ATOM 5150 N N . ARG A 1 632 ? 23.220 18.710 -41.452 1.00 36.34 632 ARG A N 1
ATOM 5151 C CA . ARG A 1 632 ? 22.043 18.268 -42.272 1.00 36.34 632 ARG A CA 1
ATOM 5152 C C . ARG A 1 632 ? 22.146 16.776 -42.701 1.00 36.34 632 ARG A C 1
ATOM 5154 O O . ARG A 1 632 ? 23.125 16.138 -42.339 1.00 36.34 632 ARG A O 1
ATOM 5161 N N . VAL A 1 633 ? 21.170 16.093 -43.324 1.00 40.28 633 VAL A N 1
ATOM 5162 C CA . VAL A 1 633 ? 20.104 16.445 -44.307 1.00 40.28 633 VAL A CA 1
ATOM 5163 C C . VAL A 1 633 ? 18.736 15.754 -43.938 1.00 40.28 633 VAL A C 1
ATOM 5165 O O . VAL A 1 633 ? 18.623 15.397 -42.769 1.00 40.28 633 VAL A O 1
ATOM 5168 N N . PRO A 1 634 ? 17.658 15.671 -44.773 1.00 40.25 634 PRO A N 1
ATOM 5169 C CA . PRO A 1 634 ? 16.273 15.454 -44.299 1.00 40.25 634 PRO A CA 1
ATOM 5170 C C . PRO A 1 634 ? 15.791 13.984 -44.411 1.00 40.25 634 PRO A C 1
ATOM 5172 O O . PRO A 1 634 ? 16.620 13.105 -44.596 1.00 40.25 634 PRO A O 1
ATOM 5175 N N . GLU A 1 635 ? 14.466 13.780 -44.300 1.00 38.34 635 GLU A N 1
ATOM 5176 C CA . GLU A 1 635 ? 13.541 12.640 -44.585 1.00 38.34 635 GLU A CA 1
ATOM 5177 C C . GLU A 1 635 ? 14.054 11.187 -44.821 1.00 38.34 635 GLU A C 1
ATOM 5179 O O . GLU A 1 635 ? 13.355 10.252 -44.436 1.00 38.34 635 GLU A O 1
ATOM 5184 N N . ASP A 1 636 ? 15.246 10.952 -45.374 1.00 46.62 636 ASP A N 1
ATOM 5185 C CA . ASP A 1 636 ? 15.792 9.641 -45.768 1.00 46.62 636 ASP A CA 1
ATOM 5186 C C . ASP A 1 636 ? 16.890 9.117 -44.804 1.00 46.62 636 ASP A C 1
ATOM 5188 O O . ASP A 1 636 ? 18.040 8.892 -45.200 1.00 46.62 636 ASP A O 1
ATOM 5192 N N . PHE A 1 637 ? 16.588 8.915 -43.514 1.00 46.34 637 PHE A N 1
ATOM 5193 C CA . PHE A 1 637 ? 17.626 8.556 -42.526 1.00 46.34 637 PHE A CA 1
ATOM 5194 C C . PHE A 1 637 ? 18.046 7.065 -42.559 1.00 46.34 637 PHE A C 1
ATOM 5196 O O . PHE A 1 637 ? 17.386 6.191 -41.987 1.00 46.34 637 PHE A O 1
ATOM 5203 N N . TRP A 1 638 ? 19.192 6.784 -43.195 1.00 43.91 638 TRP A N 1
ATOM 5204 C CA . TRP A 1 638 ? 19.803 5.450 -43.335 1.00 43.91 638 TRP A CA 1
ATOM 5205 C C . TRP A 1 638 ? 21.125 5.280 -42.553 1.00 43.91 638 TRP A C 1
ATOM 5207 O O . TRP A 1 638 ? 22.198 5.196 -43.144 1.00 43.91 638 TRP A O 1
ATOM 5217 N N . ASP A 1 639 ? 21.042 5.113 -41.232 1.00 54.09 639 ASP A N 1
ATOM 5218 C CA . ASP A 1 639 ? 21.827 4.081 -40.530 1.00 54.09 639 ASP A CA 1
ATOM 5219 C C . ASP A 1 639 ? 21.154 3.714 -39.201 1.00 54.09 639 ASP A C 1
ATOM 5221 O O . ASP A 1 639 ? 21.266 4.416 -38.201 1.00 54.09 639 ASP A O 1
ATOM 5225 N N . TRP A 1 640 ? 20.443 2.588 -39.201 1.00 55.19 640 TRP A N 1
ATOM 5226 C CA . TRP A 1 640 ? 19.808 2.038 -38.005 1.00 55.19 640 TRP A CA 1
ATOM 5227 C C . TRP A 1 640 ? 20.683 0.997 -37.290 1.00 55.19 640 TRP A C 1
ATOM 5229 O O . TRP A 1 640 ? 20.270 0.493 -36.248 1.00 55.19 640 TRP A O 1
ATOM 5239 N N . ASP A 1 641 ? 21.853 0.633 -37.827 1.00 59.19 641 ASP A N 1
ATOM 5240 C CA . ASP A 1 641 ? 22.661 -0.484 -37.323 1.00 59.19 641 ASP A CA 1
ATOM 5241 C C . ASP A 1 641 ? 23.768 -0.059 -36.335 1.00 59.19 641 ASP A C 1
ATOM 5243 O O . ASP A 1 641 ? 24.270 -0.911 -35.585 1.00 59.19 641 ASP A O 1
ATOM 5247 N N . THR A 1 642 ? 24.105 1.235 -36.253 1.00 70.19 642 THR A N 1
ATOM 5248 C CA . THR A 1 642 ? 25.060 1.786 -35.272 1.00 70.19 642 THR A CA 1
ATOM 5249 C C . THR A 1 642 ? 24.416 2.225 -33.949 1.00 70.19 642 THR A C 1
ATOM 5251 O O . THR A 1 642 ? 23.301 2.737 -33.885 1.00 70.19 642 THR A O 1
ATOM 5254 N N . LEU A 1 643 ? 25.141 1.999 -32.852 1.00 75.69 643 LEU A N 1
ATOM 5255 C CA . LEU A 1 643 ? 24.764 2.324 -31.480 1.00 75.69 643 LEU A CA 1
ATOM 5256 C C . LEU A 1 643 ? 25.223 3.741 -31.110 1.00 75.69 643 LEU A C 1
ATOM 5258 O O . LEU A 1 643 ? 26.401 4.079 -31.249 1.00 75.69 643 LEU A O 1
ATOM 5262 N N . ASN A 1 644 ? 24.322 4.544 -30.542 1.00 76.19 644 ASN A N 1
ATOM 5263 C CA . ASN A 1 644 ? 24.663 5.801 -29.873 1.00 76.19 644 ASN A CA 1
ATOM 5264 C C . ASN A 1 644 ? 25.000 5.532 -28.392 1.00 76.19 644 ASN A C 1
ATOM 5266 O O . ASN A 1 644 ? 24.167 5.019 -27.650 1.00 76.19 644 ASN A O 1
ATOM 5270 N N . THR A 1 645 ? 26.205 5.889 -27.934 1.00 75.00 645 THR A N 1
ATOM 5271 C CA . THR A 1 645 ? 26.636 5.695 -26.528 1.00 75.00 645 THR A CA 1
ATOM 5272 C C . THR A 1 645 ? 26.311 6.894 -25.621 1.00 75.00 645 THR A C 1
ATOM 5274 O O . THR A 1 645 ? 26.776 6.977 -24.479 1.00 75.00 645 THR A O 1
ATOM 5277 N N . GLY A 1 646 ? 25.526 7.851 -26.119 1.00 72.69 646 GLY A N 1
ATOM 5278 C CA . GLY A 1 646 ? 24.988 8.981 -25.365 1.00 72.69 646 GLY A CA 1
ATOM 5279 C C . GLY A 1 646 ? 23.837 8.617 -24.422 1.00 72.69 646 GLY A C 1
ATOM 5280 O O . GLY A 1 646 ? 23.728 9.217 -23.357 1.00 72.69 646 GLY A O 1
ATOM 5281 N N . PHE A 1 647 ? 23.042 7.600 -24.761 1.00 79.44 647 PHE A N 1
ATOM 5282 C CA . PHE A 1 647 ? 21.998 7.042 -23.900 1.00 79.44 647 PHE A CA 1
ATOM 5283 C C . PHE A 1 647 ? 21.943 5.523 -24.084 1.00 79.44 647 PHE A C 1
ATOM 5285 O O . PHE A 1 647 ? 21.683 5.050 -25.189 1.00 79.44 647 PHE A O 1
ATOM 5292 N N . MET A 1 648 ? 22.209 4.744 -23.030 1.00 84.75 648 MET A N 1
ATOM 5293 C CA . MET A 1 648 ? 22.093 3.280 -23.099 1.00 84.75 648 MET A CA 1
ATOM 5294 C C . MET A 1 648 ? 21.757 2.624 -21.758 1.00 84.75 648 MET A C 1
ATOM 5296 O O . MET A 1 648 ? 22.270 3.020 -20.711 1.00 84.75 648 MET A O 1
ATOM 5300 N N . ILE A 1 649 ? 20.949 1.563 -21.820 1.00 86.06 649 ILE A N 1
ATOM 5301 C CA . ILE A 1 649 ? 20.726 0.610 -20.728 1.00 86.06 649 ILE A CA 1
ATOM 5302 C C . ILE A 1 649 ? 21.683 -0.570 -20.935 1.00 86.06 649 ILE A C 1
ATOM 5304 O O . ILE A 1 649 ? 21.709 -1.153 -22.019 1.00 86.06 649 ILE A O 1
ATOM 5308 N N . LEU A 1 650 ? 22.452 -0.947 -19.912 1.00 89.50 650 LEU A N 1
ATOM 5309 C CA . LEU A 1 650 ? 23.361 -2.098 -19.959 1.00 89.50 650 LEU A CA 1
ATOM 5310 C C . LEU A 1 650 ? 23.293 -2.951 -18.689 1.00 89.50 650 LEU A C 1
ATOM 5312 O O . LEU A 1 650 ? 23.045 -2.450 -17.593 1.00 89.50 650 LEU A O 1
ATOM 5316 N N . GLN A 1 651 ? 23.580 -4.244 -18.840 1.00 85.88 651 GLN A N 1
ATOM 5317 C CA . GLN A 1 651 ? 23.873 -5.149 -17.730 1.00 85.88 651 GLN A CA 1
ATOM 5318 C C . GLN A 1 651 ? 25.403 -5.277 -17.578 1.00 85.88 651 GLN A C 1
ATOM 5320 O O . GLN A 1 651 ? 26.064 -5.682 -18.544 1.00 85.88 651 GLN A O 1
ATOM 5325 N N . PRO A 1 652 ? 25.990 -4.962 -16.406 1.00 86.69 652 PRO A N 1
ATOM 5326 C CA . PRO A 1 652 ? 27.423 -5.134 -16.167 1.00 86.69 652 PRO A CA 1
ATOM 5327 C C . PRO A 1 652 ? 27.870 -6.592 -16.323 1.00 86.69 652 PRO A C 1
ATOM 5329 O O . PRO A 1 652 ? 27.139 -7.528 -15.996 1.00 86.69 652 PRO A O 1
ATOM 5332 N N . SER A 1 653 ? 29.082 -6.804 -16.836 1.00 86.25 653 SER A N 1
ATOM 5333 C CA . SER A 1 653 ? 29.618 -8.141 -17.094 1.00 86.25 653 SER A CA 1
ATOM 5334 C C . SER A 1 653 ? 31.131 -8.104 -17.289 1.00 86.25 653 SER A C 1
ATOM 5336 O O . SER A 1 653 ? 31.619 -7.704 -18.348 1.00 86.25 653 SER A O 1
ATOM 5338 N N . LEU A 1 654 ? 31.874 -8.641 -16.316 1.00 83.75 654 LEU A N 1
ATOM 5339 C CA . LEU A 1 654 ? 33.327 -8.844 -16.414 1.00 83.75 654 LEU A CA 1
ATOM 5340 C C . LEU A 1 654 ? 33.722 -9.648 -17.666 1.00 83.75 654 LEU A C 1
ATOM 5342 O O . LEU A 1 654 ? 34.770 -9.408 -18.253 1.00 83.75 654 LEU A O 1
ATOM 5346 N N . LYS A 1 655 ? 32.859 -10.561 -18.139 1.00 85.69 655 LYS A N 1
ATOM 5347 C CA . LYS A 1 655 ? 33.099 -11.312 -19.382 1.00 85.69 655 LYS A CA 1
ATOM 5348 C C . LYS A 1 655 ? 33.070 -10.410 -20.626 1.00 85.69 655 LYS A C 1
ATOM 5350 O O . LYS A 1 655 ? 33.820 -10.670 -21.561 1.00 85.69 655 LYS A O 1
ATOM 5355 N N . MET A 1 656 ? 32.226 -9.375 -20.642 1.00 88.88 656 MET A N 1
ATOM 5356 C CA . MET A 1 656 ? 32.226 -8.373 -21.716 1.00 88.88 656 MET A CA 1
ATOM 5357 C C . MET A 1 656 ? 33.392 -7.395 -21.564 1.00 88.88 656 MET A C 1
ATOM 5359 O O . MET A 1 656 ? 34.016 -7.061 -22.564 1.00 88.88 656 MET A O 1
ATOM 5363 N N . PHE A 1 657 ? 33.753 -7.015 -20.334 1.00 89.19 657 PHE A N 1
ATOM 5364 C CA . PHE A 1 657 ? 34.931 -6.179 -20.093 1.00 89.19 657 PHE A CA 1
ATOM 5365 C C . PHE A 1 657 ? 36.221 -6.840 -20.609 1.00 89.19 657 PHE A C 1
ATOM 5367 O O . PHE A 1 657 ? 36.896 -6.269 -21.463 1.00 89.19 657 PHE A O 1
ATOM 5374 N N . HIS A 1 658 ? 36.485 -8.096 -20.226 1.00 88.00 658 HIS A N 1
ATOM 5375 C CA . HIS A 1 658 ? 37.631 -8.862 -20.739 1.00 88.00 658 HIS A CA 1
ATOM 5376 C C . HIS A 1 658 ? 37.576 -9.083 -22.267 1.00 88.00 658 HIS A C 1
ATOM 5378 O O . HIS A 1 658 ? 38.609 -9.281 -22.906 1.00 88.00 658 HIS A O 1
ATOM 5384 N N . TYR A 1 659 ? 36.385 -9.060 -22.884 1.00 88.38 659 TYR A N 1
ATOM 5385 C CA . TYR A 1 659 ? 36.257 -9.101 -24.345 1.00 88.38 659 TYR A CA 1
ATOM 5386 C C . TYR A 1 659 ? 36.681 -7.772 -24.987 1.00 88.38 659 TYR A C 1
ATOM 5388 O O . TYR A 1 659 ? 37.409 -7.795 -25.978 1.00 88.38 659 TYR A O 1
ATOM 5396 N N . PHE A 1 660 ? 36.323 -6.623 -24.402 1.00 88.75 660 PHE A N 1
ATOM 5397 C CA . PHE A 1 660 ? 36.839 -5.327 -24.854 1.00 88.75 660 PHE A CA 1
ATOM 5398 C C . PHE A 1 660 ? 38.362 -5.233 -24.683 1.00 88.75 660 PHE A C 1
ATOM 5400 O O . PHE A 1 660 ? 39.033 -4.778 -25.605 1.00 88.75 660 PHE A O 1
ATOM 5407 N N . GLU A 1 661 ? 38.925 -5.721 -23.572 1.00 87.50 661 GLU A N 1
ATOM 5408 C CA . GLU A 1 661 ? 40.383 -5.821 -23.386 1.00 87.50 661 GLU A CA 1
ATOM 5409 C C . GLU A 1 661 ? 41.043 -6.681 -24.478 1.00 87.50 661 GLU A C 1
ATOM 5411 O O . GLU A 1 661 ? 42.045 -6.276 -25.068 1.00 87.50 661 GLU A O 1
ATOM 5416 N N . ALA A 1 662 ? 40.457 -7.837 -24.809 1.00 87.50 662 ALA A N 1
ATOM 5417 C CA . ALA A 1 662 ? 40.961 -8.714 -25.864 1.00 87.50 662 ALA A CA 1
ATOM 5418 C C . ALA A 1 662 ? 40.891 -8.078 -27.267 1.00 87.50 662 ALA A C 1
ATOM 5420 O O . ALA A 1 662 ? 41.798 -8.286 -28.072 1.00 87.50 662 ALA A O 1
ATOM 5421 N N . LEU A 1 663 ? 39.858 -7.278 -27.562 1.00 86.69 663 LEU A N 1
ATOM 5422 C CA . LEU A 1 663 ? 39.781 -6.481 -28.794 1.00 86.69 663 LEU A CA 1
ATOM 5423 C C . LEU A 1 663 ? 40.852 -5.379 -28.812 1.00 86.69 663 LEU A C 1
ATOM 5425 O O . LEU A 1 663 ? 41.587 -5.237 -29.788 1.00 86.69 663 LEU A O 1
ATOM 5429 N N . LEU A 1 664 ? 40.983 -4.636 -27.711 1.00 85.06 664 LEU A N 1
ATOM 5430 C CA . LEU A 1 664 ? 41.952 -3.551 -27.541 1.00 85.06 664 LEU A CA 1
ATOM 5431 C C . LEU A 1 664 ? 43.413 -4.032 -27.598 1.00 85.06 664 LEU A C 1
ATOM 5433 O O . LEU A 1 664 ? 44.290 -3.273 -28.013 1.00 85.06 664 LEU A O 1
ATOM 5437 N N . ALA A 1 665 ? 43.688 -5.292 -27.255 1.00 85.12 665 ALA A N 1
ATOM 5438 C CA . ALA A 1 665 ? 45.002 -5.910 -27.430 1.00 85.12 665 ALA A CA 1
ATOM 5439 C C . ALA A 1 665 ? 45.381 -6.143 -28.911 1.00 85.12 665 ALA A C 1
ATOM 5441 O O . ALA A 1 665 ? 46.568 -6.197 -29.242 1.00 85.12 665 ALA A O 1
ATOM 5442 N N . VAL A 1 666 ? 44.405 -6.259 -29.822 1.00 84.56 666 VAL A N 1
ATOM 5443 C CA . VAL A 1 666 ? 44.646 -6.492 -31.255 1.00 84.56 666 VAL A CA 1
ATOM 5444 C C . VAL A 1 666 ? 44.657 -5.161 -32.006 1.00 84.56 666 VAL A C 1
ATOM 5446 O O . VAL A 1 666 ? 43.613 -4.607 -32.352 1.00 84.56 666 VAL A O 1
ATOM 5449 N N . ARG A 1 667 ? 45.859 -4.650 -32.289 1.00 83.88 667 ARG A N 1
ATOM 5450 C CA . ARG A 1 667 ? 46.060 -3.368 -32.980 1.00 83.88 667 ARG A CA 1
ATOM 5451 C C . ARG A 1 667 ? 45.395 -3.330 -34.360 1.00 83.88 667 ARG A C 1
ATOM 5453 O O . ARG A 1 667 ? 45.747 -4.115 -35.234 1.00 83.88 667 ARG A O 1
ATOM 5460 N N . GLY A 1 668 ? 44.513 -2.351 -34.569 1.00 81.06 668 GLY A N 1
ATOM 5461 C CA . GLY A 1 668 ? 43.815 -2.134 -35.843 1.00 81.06 668 GLY A CA 1
ATOM 5462 C C . GLY A 1 668 ? 42.630 -3.075 -36.090 1.00 81.06 668 GLY A C 1
ATOM 5463 O O . GLY A 1 668 ? 42.226 -3.240 -37.236 1.00 81.06 668 GLY A O 1
ATOM 5464 N N . SER A 1 669 ? 42.087 -3.704 -35.044 1.00 79.00 669 SER A N 1
ATOM 5465 C CA . SER A 1 669 ? 40.937 -4.620 -35.136 1.00 79.00 669 SER A CA 1
ATOM 5466 C C . SER A 1 669 ? 39.591 -3.936 -35.427 1.00 79.00 669 SER A C 1
ATOM 5468 O O . SER A 1 669 ? 38.670 -4.599 -35.897 1.00 79.00 669 SER A O 1
ATOM 5470 N N . PHE A 1 670 ? 39.478 -2.630 -35.180 1.00 79.38 670 PHE A N 1
ATOM 5471 C CA . PHE A 1 670 ? 38.297 -1.796 -35.427 1.00 79.38 670 PHE A CA 1
ATOM 5472 C C . PHE A 1 670 ? 38.730 -0.341 -35.718 1.00 79.38 670 PHE A C 1
ATOM 5474 O O . PHE A 1 670 ? 39.882 0.031 -35.469 1.00 79.38 670 PHE A O 1
ATOM 5481 N N . ASP A 1 671 ? 37.826 0.481 -36.268 1.00 77.94 671 ASP A N 1
ATOM 5482 C CA . ASP A 1 671 ? 38.042 1.931 -36.423 1.00 77.94 671 ASP A CA 1
ATOM 5483 C C . ASP A 1 671 ? 38.238 2.615 -35.056 1.00 77.94 671 ASP A C 1
ATOM 5485 O O . ASP A 1 671 ? 37.612 2.230 -34.081 1.00 77.94 671 ASP A O 1
ATOM 5489 N N . THR A 1 672 ? 39.051 3.669 -34.971 1.00 74.19 672 THR A N 1
ATOM 5490 C CA . THR A 1 672 ? 39.313 4.370 -33.694 1.00 74.19 672 THR A CA 1
ATOM 5491 C C . THR A 1 672 ? 38.766 5.797 -33.631 1.00 74.19 672 THR A C 1
ATOM 5493 O O . THR A 1 672 ? 38.954 6.467 -32.615 1.00 74.19 672 THR A O 1
ATOM 5496 N N . SER A 1 673 ? 38.064 6.261 -34.672 1.00 67.88 673 SER A N 1
ATOM 5497 C CA . SER A 1 673 ? 37.686 7.670 -34.827 1.00 67.88 673 SER A CA 1
ATOM 5498 C C . SER A 1 673 ? 36.842 8.222 -33.666 1.00 67.88 673 SER A C 1
ATOM 5500 O O . SER A 1 673 ? 37.178 9.281 -33.133 1.00 67.88 673 SER A O 1
ATOM 5502 N N . ILE A 1 674 ? 35.829 7.474 -33.203 1.00 68.00 674 ILE A N 1
ATOM 5503 C CA . ILE A 1 674 ? 34.878 7.882 -32.147 1.00 68.00 674 ILE A CA 1
ATOM 5504 C C . ILE A 1 674 ? 35.095 7.110 -30.824 1.00 68.00 674 ILE A C 1
ATOM 5506 O O . ILE A 1 674 ? 34.158 6.834 -30.073 1.00 68.00 674 ILE A O 1
ATOM 5510 N N . ALA A 1 675 ? 36.346 6.741 -30.520 1.00 73.12 675 ALA A N 1
ATOM 5511 C CA . ALA A 1 675 ? 36.786 6.204 -29.223 1.00 73.12 675 ALA A CA 1
ATOM 5512 C C . ALA A 1 675 ? 35.871 5.107 -28.613 1.00 73.12 675 ALA A C 1
ATOM 5514 O O . ALA A 1 675 ? 35.814 3.998 -29.149 1.00 73.12 675 ALA A O 1
ATOM 5515 N N . ASP A 1 676 ? 35.167 5.380 -27.497 1.00 75.75 676 ASP A N 1
ATOM 5516 C CA . ASP A 1 676 ? 34.325 4.379 -26.813 1.00 75.75 676 ASP A CA 1
ATOM 5517 C C . ASP A 1 676 ? 33.139 3.904 -27.665 1.00 75.75 676 ASP A C 1
ATOM 5519 O O . ASP A 1 676 ? 32.733 2.745 -27.566 1.00 75.75 676 ASP A O 1
ATOM 5523 N N . GLN A 1 677 ? 32.642 4.750 -28.570 1.00 81.50 677 GLN A N 1
ATOM 5524 C CA . GLN A 1 677 ? 31.573 4.382 -29.493 1.00 81.50 677 GLN A CA 1
ATOM 5525 C C . GLN A 1 677 ? 32.056 3.436 -30.600 1.00 81.50 677 GLN A C 1
ATOM 5527 O O . GLN A 1 677 ? 31.330 2.500 -30.926 1.00 81.50 677 GLN A O 1
ATOM 5532 N N . SER A 1 678 ? 33.275 3.590 -31.136 1.00 81.12 678 SER A N 1
ATOM 5533 C CA . SER A 1 678 ? 33.781 2.667 -32.168 1.00 81.12 678 SER A CA 1
ATOM 5534 C C . SER A 1 678 ? 34.042 1.254 -31.615 1.00 81.12 678 SER A C 1
ATOM 5536 O O . SER A 1 678 ? 33.694 0.273 -32.275 1.00 81.12 678 SER A O 1
ATOM 5538 N N . VAL A 1 679 ? 34.555 1.127 -30.377 1.00 85.00 679 VAL A N 1
ATOM 5539 C CA . VAL A 1 679 ? 34.699 -0.179 -29.689 1.00 85.00 679 VAL A CA 1
ATOM 5540 C C . VAL A 1 679 ? 33.337 -0.860 -29.531 1.00 85.00 679 VAL A C 1
ATOM 5542 O O . VAL A 1 679 ? 33.181 -2.038 -29.857 1.00 85.00 679 VAL A O 1
ATOM 5545 N N . LEU A 1 680 ? 32.339 -0.117 -29.040 1.00 86.75 680 LEU A N 1
ATOM 5546 C CA . LEU A 1 680 ? 31.011 -0.657 -28.754 1.00 86.75 680 LEU A CA 1
ATOM 5547 C C . LEU A 1 680 ? 30.208 -0.943 -30.033 1.00 86.75 680 LEU A C 1
ATOM 5549 O O . LEU A 1 680 ? 29.515 -1.955 -30.080 1.00 86.75 680 LEU A O 1
ATOM 5553 N N . ASN A 1 681 ? 30.368 -0.153 -31.099 1.00 84.06 681 ASN A N 1
ATOM 5554 C CA . ASN A 1 681 ? 29.801 -0.452 -32.420 1.00 84.06 681 ASN A CA 1
ATOM 5555 C C . ASN A 1 681 ? 30.348 -1.757 -33.008 1.00 84.06 681 ASN A C 1
ATOM 5557 O O . ASN A 1 681 ? 29.580 -2.552 -33.547 1.00 84.06 681 ASN A O 1
ATOM 5561 N N . PHE A 1 682 ? 31.656 -2.003 -32.883 1.00 85.88 682 PHE A N 1
ATOM 5562 C CA . PHE A 1 682 ? 32.260 -3.250 -33.350 1.00 85.88 682 PHE A CA 1
ATOM 5563 C C . PHE A 1 682 ? 31.801 -4.450 -32.507 1.00 85.88 682 PHE A C 1
ATOM 5565 O O . PHE A 1 682 ? 31.308 -5.442 -33.044 1.00 85.88 682 PHE A O 1
ATOM 5572 N N . ALA A 1 683 ? 31.924 -4.353 -31.181 1.00 87.25 683 ALA A N 1
ATOM 5573 C CA . ALA A 1 683 ? 31.643 -5.457 -30.267 1.00 87.25 683 ALA A CA 1
ATOM 5574 C C . ALA A 1 683 ? 30.144 -5.791 -30.145 1.00 87.25 683 ALA A C 1
ATOM 5576 O O . ALA A 1 683 ? 29.787 -6.960 -29.986 1.00 87.25 683 ALA A O 1
ATOM 5577 N N . LEU A 1 684 ? 29.265 -4.784 -30.199 1.00 87.00 684 LEU A N 1
ATOM 5578 C CA . LEU A 1 684 ? 27.826 -4.935 -29.949 1.00 87.00 684 LEU A CA 1
ATOM 5579 C C . LEU A 1 684 ? 26.954 -4.826 -31.211 1.00 87.00 684 LEU A C 1
ATOM 5581 O O . LEU A 1 684 ? 25.733 -4.771 -31.091 1.00 87.00 684 LEU A O 1
ATOM 5585 N N . SER A 1 685 ? 27.553 -4.778 -32.410 1.00 82.50 685 SER A N 1
ATOM 5586 C CA . SER A 1 685 ? 26.851 -4.647 -33.700 1.00 82.50 685 SER A CA 1
ATOM 5587 C C . SER A 1 685 ? 25.577 -5.499 -33.785 1.00 82.50 685 SER A C 1
ATOM 5589 O O . SER A 1 685 ? 25.598 -6.679 -33.427 1.00 82.50 685 SER A O 1
ATOM 5591 N N . ARG A 1 686 ? 24.489 -4.951 -34.353 1.00 75.12 686 ARG A N 1
ATOM 5592 C CA . ARG A 1 686 ? 23.208 -5.667 -34.554 1.00 75.12 686 ARG A CA 1
ATOM 5593 C C . ARG A 1 686 ? 23.329 -6.995 -35.311 1.00 75.12 686 ARG A C 1
ATOM 5595 O O . ARG A 1 686 ? 22.452 -7.844 -35.193 1.00 75.12 686 ARG A O 1
ATOM 5602 N N . ARG A 1 687 ? 24.399 -7.173 -36.094 1.00 77.88 687 ARG A N 1
ATOM 5603 C CA . ARG A 1 687 ? 24.692 -8.392 -36.873 1.00 77.88 687 ARG A CA 1
ATOM 5604 C C . ARG A 1 687 ? 25.860 -9.209 -36.290 1.00 77.88 687 ARG A C 1
ATOM 5606 O O . ARG A 1 687 ? 26.287 -10.187 -36.897 1.00 77.88 687 ARG A O 1
ATOM 5613 N N . GLY A 1 688 ? 26.395 -8.785 -35.144 1.00 75.94 688 GLY A N 1
ATOM 5614 C CA . GLY A 1 688 ? 27.496 -9.414 -34.416 1.00 75.94 688 GLY A CA 1
ATOM 5615 C C . GLY A 1 688 ? 27.037 -10.442 -33.368 1.00 75.94 688 GLY A C 1
ATOM 5616 O O . GLY A 1 688 ? 25.852 -10.759 -33.273 1.00 75.94 688 GLY A O 1
ATOM 5617 N N . PRO A 1 689 ? 27.969 -10.978 -32.556 1.00 73.31 689 PRO A N 1
ATOM 5618 C CA . PRO A 1 689 ? 27.684 -12.041 -31.586 1.00 73.31 689 PRO A CA 1
ATOM 5619 C C . PRO A 1 689 ? 26.945 -11.564 -30.323 1.00 73.31 689 PRO A C 1
ATOM 5621 O O . PRO A 1 689 ? 26.428 -12.391 -29.573 1.00 73.31 689 PRO A O 1
ATOM 5624 N N . THR A 1 690 ? 26.909 -10.253 -30.069 1.00 81.00 690 THR A N 1
ATOM 5625 C CA . THR A 1 690 ? 26.291 -9.631 -28.884 1.00 81.00 690 THR A CA 1
ATOM 5626 C C . THR A 1 690 ? 25.473 -8.392 -29.278 1.00 81.00 690 THR A C 1
ATOM 5628 O O . THR A 1 690 ? 25.849 -7.281 -28.911 1.00 81.00 690 THR A O 1
ATOM 5631 N N . PRO A 1 691 ? 24.388 -8.552 -30.060 1.00 82.56 691 PRO A N 1
ATOM 5632 C CA . PRO A 1 691 ? 23.688 -7.436 -30.693 1.00 82.56 691 PRO A CA 1
ATOM 5633 C C . PRO A 1 691 ? 22.951 -6.534 -29.694 1.00 82.56 691 PRO A C 1
ATOM 5635 O O . PRO A 1 691 ? 22.240 -7.013 -28.808 1.00 82.56 691 PRO A O 1
ATOM 5638 N N . TRP A 1 692 ? 23.071 -5.217 -29.880 1.00 83.69 692 TRP A N 1
ATOM 5639 C CA . TRP A 1 692 ? 22.253 -4.223 -29.180 1.00 83.69 692 TRP A CA 1
ATOM 5640 C C . TRP A 1 692 ? 20.801 -4.201 -29.698 1.00 83.69 692 TRP A C 1
ATOM 5642 O O . TRP A 1 692 ? 20.513 -4.605 -30.825 1.00 83.69 692 TRP A O 1
ATOM 5652 N N . THR A 1 693 ? 19.869 -3.723 -28.870 1.00 80.62 693 THR A N 1
ATOM 5653 C CA . THR A 1 693 ? 18.447 -3.520 -29.214 1.00 80.62 693 THR A CA 1
ATOM 5654 C C . THR A 1 693 ? 18.056 -2.080 -28.890 1.00 80.62 693 THR A C 1
ATOM 5656 O O . THR A 1 693 ? 18.565 -1.517 -27.922 1.00 80.62 693 THR A O 1
ATOM 5659 N N . ALA A 1 694 ? 17.196 -1.465 -29.705 1.00 73.25 694 ALA A N 1
ATOM 5660 C CA . ALA A 1 694 ? 16.731 -0.100 -29.466 1.00 73.25 694 ALA A CA 1
ATOM 5661 C C . ALA A 1 694 ? 15.790 -0.021 -28.250 1.00 73.25 694 ALA A C 1
ATOM 5663 O O . ALA A 1 694 ? 14.998 -0.931 -28.008 1.00 73.25 694 ALA A O 1
ATOM 5664 N N . VAL A 1 695 ? 15.872 1.090 -27.517 1.00 70.25 695 VAL A N 1
ATOM 5665 C CA . VAL A 1 695 ? 14.819 1.535 -26.591 1.00 70.25 695 VAL A CA 1
ATOM 5666 C C . VAL A 1 695 ? 13.713 2.199 -27.420 1.00 70.25 695 VAL A C 1
ATOM 5668 O O . VAL A 1 695 ? 13.997 2.714 -28.501 1.00 70.25 695 VAL A O 1
ATOM 5671 N N . ASP A 1 696 ? 12.465 2.172 -26.947 1.00 67.75 696 ASP A N 1
ATOM 5672 C CA . ASP A 1 696 ? 11.356 2.814 -27.658 1.00 67.75 696 ASP A CA 1
ATOM 5673 C C . ASP A 1 696 ? 11.539 4.342 -27.740 1.00 67.75 696 ASP A C 1
ATOM 5675 O O . ASP A 1 696 ? 11.946 4.997 -26.773 1.00 67.75 696 ASP A O 1
ATOM 5679 N N . PHE A 1 697 ? 11.220 4.906 -28.904 1.00 65.12 697 PHE A N 1
ATOM 5680 C CA . PHE A 1 697 ? 11.338 6.336 -29.178 1.00 65.12 697 PHE A CA 1
ATOM 5681 C C . PHE A 1 697 ? 10.320 7.166 -28.399 1.00 65.12 697 PHE A C 1
ATOM 5683 O O . PHE A 1 697 ? 10.620 8.311 -28.075 1.00 65.12 697 PHE A O 1
ATOM 5690 N N . SER A 1 698 ? 9.195 6.578 -27.969 1.00 61.28 698 SER A N 1
ATOM 5691 C CA . SER A 1 698 ? 8.278 7.242 -27.033 1.00 61.28 698 SER A CA 1
ATOM 5692 C C . SER A 1 698 ? 8.914 7.522 -25.661 1.00 61.28 698 SER A C 1
ATOM 5694 O O . SER A 1 698 ? 8.329 8.236 -24.849 1.00 61.28 698 SER A O 1
ATOM 5696 N N . TRP A 1 699 ? 10.077 6.925 -25.361 1.00 66.81 699 TRP A N 1
ATOM 5697 C CA . TRP A 1 699 ? 10.736 7.027 -24.059 1.00 66.81 699 TRP A CA 1
ATOM 5698 C C . TRP A 1 699 ? 12.041 7.834 -24.101 1.00 66.81 699 TRP A C 1
ATOM 5700 O O . TRP A 1 699 ? 12.289 8.619 -23.186 1.00 66.81 699 TRP A O 1
ATOM 5710 N N . ASN A 1 700 ? 12.842 7.705 -25.166 1.00 75.38 700 ASN A N 1
ATOM 5711 C CA . ASN A 1 700 ? 14.038 8.524 -25.393 1.00 75.38 700 ASN A CA 1
ATOM 5712 C C . ASN A 1 700 ? 14.135 8.988 -26.851 1.00 75.38 700 ASN A C 1
ATOM 5714 O O . ASN A 1 700 ? 14.319 8.161 -27.749 1.00 75.38 700 ASN A O 1
ATOM 5718 N N . ILE A 1 701 ? 14.207 10.303 -27.056 1.00 76.69 701 ILE A N 1
ATOM 5719 C CA . ILE A 1 701 ? 14.494 10.919 -28.354 1.00 76.69 701 ILE A CA 1
ATOM 5720 C C . ILE A 1 701 ? 15.901 11.536 -28.378 1.00 76.69 701 ILE A C 1
ATOM 5722 O O . ILE A 1 701 ? 16.360 12.132 -27.401 1.00 76.69 701 ILE A O 1
ATOM 5726 N N . GLN A 1 702 ? 16.616 11.339 -29.488 1.00 73.44 702 GLN A N 1
ATOM 5727 C CA . GLN A 1 702 ? 17.983 11.824 -29.711 1.00 73.44 702 GLN A CA 1
ATOM 5728 C C . GLN A 1 702 ? 17.937 13.015 -30.664 1.00 73.44 702 GLN A C 1
ATOM 5730 O O . GLN A 1 702 ? 17.320 12.903 -31.718 1.00 73.44 702 GLN A O 1
ATOM 5735 N N . TRP A 1 703 ? 18.589 14.124 -30.296 1.00 71.62 703 TRP A N 1
ATOM 5736 C CA . TRP A 1 703 ? 18.496 15.406 -31.016 1.00 71.62 703 TRP A CA 1
ATOM 5737 C C . TRP A 1 703 ? 17.037 15.899 -31.161 1.00 71.62 703 TRP A C 1
ATOM 5739 O O . TRP A 1 703 ? 16.550 16.043 -32.282 1.00 71.62 703 TRP A O 1
ATOM 5749 N N . PRO A 1 704 ? 16.330 16.121 -30.032 1.00 75.94 704 PRO A N 1
ATOM 5750 C CA . PRO A 1 704 ? 14.938 16.567 -30.022 1.00 75.94 704 PRO A CA 1
ATOM 5751 C C . PRO A 1 704 ? 14.736 17.872 -30.793 1.00 75.94 704 PRO A C 1
ATOM 5753 O O . PRO A 1 704 ? 15.510 18.826 -30.655 1.00 75.94 704 PRO A O 1
ATOM 5756 N N . TRP A 1 705 ? 13.643 17.918 -31.544 1.00 79.38 705 TRP A N 1
ATOM 5757 C CA . TRP A 1 705 ? 13.106 19.130 -32.144 1.00 79.38 705 TRP A CA 1
ATOM 5758 C C . TRP A 1 705 ? 12.347 19.961 -31.090 1.00 79.38 705 TRP A C 1
ATOM 5760 O O . TRP A 1 705 ? 12.044 19.460 -30.002 1.00 79.38 705 TRP A O 1
ATOM 5770 N N . PRO A 1 706 ? 12.038 21.243 -31.356 1.00 81.44 706 PRO A N 1
ATOM 5771 C CA . PRO A 1 706 ? 11.278 22.080 -30.423 1.00 81.44 706 PRO A CA 1
ATOM 5772 C C . PRO A 1 706 ? 9.922 21.476 -30.030 1.00 81.44 706 PRO A C 1
ATOM 5774 O O . PRO A 1 706 ? 9.532 21.551 -28.869 1.00 81.44 706 PRO A O 1
ATOM 5777 N N . GLU A 1 707 ? 9.251 20.814 -30.970 1.00 80.19 707 GLU A N 1
ATOM 5778 C CA . GLU A 1 707 ? 7.969 20.133 -30.783 1.00 80.19 707 GLU A CA 1
ATOM 5779 C C . GLU A 1 707 ? 8.073 18.921 -29.833 1.00 80.19 707 GLU A C 1
ATOM 5781 O O . GLU A 1 707 ? 7.127 18.619 -29.105 1.00 80.19 707 GLU A O 1
ATOM 5786 N N . ASP A 1 708 ? 9.235 18.256 -29.765 1.00 77.38 708 ASP A N 1
ATOM 5787 C CA . ASP A 1 708 ? 9.452 17.077 -28.909 1.00 77.38 708 ASP A CA 1
ATOM 5788 C C . ASP A 1 708 ? 9.456 17.402 -27.407 1.00 77.38 708 ASP A C 1
ATOM 5790 O O . ASP A 1 708 ? 9.364 16.497 -26.572 1.00 77.38 708 ASP A O 1
ATOM 5794 N N . ILE A 1 709 ? 9.557 18.691 -27.068 1.00 75.81 709 ILE A N 1
ATOM 5795 C CA . ILE A 1 709 ? 9.480 19.219 -25.703 1.00 75.81 709 ILE A CA 1
ATOM 5796 C C . ILE A 1 709 ? 8.028 19.192 -25.196 1.00 75.81 709 ILE A C 1
ATOM 5798 O O . ILE A 1 709 ? 7.795 18.935 -24.015 1.00 75.81 709 ILE A O 1
ATOM 5802 N N . GLU A 1 710 ? 7.048 19.420 -26.077 1.00 73.31 710 GLU A N 1
ATOM 5803 C CA . GLU A 1 710 ? 5.622 19.487 -25.721 1.00 73.31 710 GLU A CA 1
ATOM 5804 C C . GLU A 1 710 ? 4.928 18.114 -25.755 1.00 73.31 710 GLU A C 1
ATOM 5806 O O . GLU A 1 710 ? 3.902 17.919 -25.103 1.00 73.31 710 GLU A O 1
ATOM 5811 N N . THR A 1 711 ? 5.494 17.133 -26.466 1.00 70.75 711 THR A N 1
ATOM 5812 C CA . THR A 1 711 ? 4.920 15.780 -26.618 1.00 70.75 711 THR A CA 1
ATOM 5813 C C . THR A 1 711 ? 5.126 14.854 -25.412 1.00 70.75 711 THR A C 1
ATOM 5815 O O . THR A 1 711 ? 4.512 13.789 -25.355 1.00 70.75 711 THR A O 1
ATOM 5818 N N . GLY A 1 712 ? 5.935 15.251 -24.422 1.00 65.25 712 GLY A N 1
ATOM 5819 C CA . GLY A 1 712 ? 6.045 14.546 -23.138 1.00 65.25 712 GLY A CA 1
ATOM 5820 C C . GLY A 1 712 ? 6.981 13.330 -23.112 1.00 65.25 712 GLY A C 1
ATOM 5821 O O . GLY A 1 712 ? 6.811 12.452 -22.264 1.00 65.25 712 GLY A O 1
ATOM 5822 N N . HIS A 1 713 ? 7.976 13.265 -24.005 1.00 75.12 713 HIS A N 1
ATOM 5823 C CA . HIS A 1 713 ? 9.051 12.266 -23.941 1.00 75.12 713 HIS A CA 1
ATOM 5824 C C . HIS A 1 713 ? 9.766 12.280 -22.576 1.00 75.12 713 HIS A C 1
ATOM 5826 O O . HIS A 1 713 ? 10.087 13.341 -22.042 1.00 75.12 713 HIS A O 1
ATOM 5832 N N . ALA A 1 714 ? 10.092 11.104 -22.027 1.00 75.50 714 ALA A N 1
ATOM 5833 C CA . ALA A 1 714 ? 10.747 11.017 -20.716 1.00 75.50 714 ALA A CA 1
ATOM 5834 C C . ALA A 1 714 ? 12.239 11.406 -20.737 1.00 75.50 714 ALA A C 1
ATOM 5836 O O . ALA A 1 714 ? 12.780 11.804 -19.705 1.00 75.50 714 ALA A O 1
ATOM 5837 N N . VAL A 1 715 ? 12.914 11.279 -21.886 1.00 80.94 715 VAL A N 1
ATOM 5838 C CA . VAL A 1 715 ? 14.318 11.678 -22.065 1.00 80.94 715 VAL A CA 1
ATOM 5839 C C . VAL A 1 715 ? 14.499 12.443 -23.375 1.00 80.94 715 VAL A C 1
ATOM 5841 O O . VAL A 1 715 ? 14.280 11.910 -24.463 1.00 80.94 715 VAL A O 1
ATOM 5844 N N . LEU A 1 716 ? 14.963 13.688 -23.242 1.00 81.62 716 LEU A N 1
ATOM 5845 C CA . LEU A 1 716 ? 15.353 14.589 -24.326 1.00 81.62 716 LEU A CA 1
ATOM 5846 C C . LEU A 1 716 ? 16.891 14.640 -24.393 1.00 81.62 716 LEU A C 1
ATOM 5848 O O . LEU A 1 716 ? 17.536 15.268 -23.550 1.00 81.62 716 LEU A O 1
ATOM 5852 N N . HIS A 1 717 ? 17.509 13.943 -25.351 1.00 80.88 717 HIS A N 1
ATOM 5853 C CA . HIS A 1 717 ? 18.970 13.792 -25.401 1.00 80.88 717 HIS A CA 1
ATOM 5854 C C . HIS A 1 717 ? 19.647 14.885 -26.250 1.00 80.88 717 HIS A C 1
ATOM 5856 O O . HIS A 1 717 ? 19.760 14.769 -27.470 1.00 80.88 717 HIS A O 1
ATOM 5862 N N . GLU A 1 718 ? 20.118 15.947 -25.581 1.00 79.62 718 GLU A N 1
ATOM 5863 C CA . GLU A 1 718 ? 20.788 17.116 -26.186 1.00 79.62 718 GLU A CA 1
ATOM 5864 C C . GLU A 1 718 ? 21.890 17.715 -25.266 1.00 79.62 718 GLU A C 1
ATOM 5866 O O . GLU A 1 718 ? 22.011 17.373 -24.085 1.00 79.62 718 GLU A O 1
ATOM 5871 N N . LYS A 1 719 ? 22.734 18.613 -25.794 1.00 79.00 719 LYS A N 1
ATOM 5872 C CA . LYS A 1 719 ? 23.603 19.541 -25.049 1.00 79.00 719 LYS A CA 1
ATOM 5873 C C . LYS A 1 719 ? 22.844 20.816 -24.677 1.00 79.00 719 LYS A C 1
ATOM 5875 O O . LYS A 1 719 ? 22.561 21.646 -25.538 1.00 79.00 719 LYS A O 1
ATOM 5880 N N . TRP A 1 720 ? 22.657 21.073 -23.384 1.00 80.25 720 TRP A N 1
ATOM 5881 C CA . TRP A 1 720 ? 22.002 22.309 -22.940 1.00 80.25 720 TRP A CA 1
ATOM 5882 C C . TRP A 1 720 ? 22.779 23.597 -23.292 1.00 80.25 720 TRP A C 1
ATOM 5884 O O . TRP A 1 720 ? 22.172 24.653 -23.417 1.00 80.25 720 TRP A O 1
ATOM 5894 N N . TRP A 1 721 ? 24.108 23.527 -23.466 1.00 77.12 721 TRP A N 1
ATOM 5895 C CA . TRP A 1 721 ? 25.017 24.675 -23.665 1.00 77.12 721 TRP A CA 1
ATOM 5896 C C . TRP A 1 721 ? 25.339 25.007 -25.131 1.00 77.12 721 TRP A C 1
ATOM 5898 O O . TRP A 1 721 ? 26.002 26.010 -25.420 1.00 77.12 721 TRP A O 1
ATOM 5908 N N . ASP A 1 722 ? 24.941 24.118 -26.037 1.00 79.19 722 ASP A N 1
ATOM 5909 C CA . ASP A 1 722 ? 25.226 24.153 -27.471 1.00 79.19 722 ASP A CA 1
ATOM 5910 C C . ASP A 1 722 ? 24.208 23.250 -28.208 1.00 79.19 722 ASP A C 1
ATOM 5912 O O . ASP A 1 722 ? 24.598 22.200 -28.734 1.00 79.19 722 ASP A O 1
ATOM 5916 N N . PRO A 1 723 ? 22.905 23.603 -28.158 1.00 77.94 723 PRO A N 1
ATOM 5917 C CA . PRO A 1 723 ? 21.825 22.786 -28.707 1.00 77.94 723 PRO A CA 1
ATOM 5918 C C . PRO A 1 723 ? 21.782 22.844 -30.238 1.00 77.94 723 PRO A C 1
ATOM 5920 O O . PRO A 1 723 ? 22.248 23.809 -30.852 1.00 77.94 723 PRO A O 1
ATOM 5923 N N . THR A 1 724 ? 21.194 21.817 -30.852 1.00 76.56 724 THR A N 1
ATOM 5924 C CA . THR A 1 724 ? 21.023 21.698 -32.308 1.00 76.56 724 THR A CA 1
ATOM 5925 C C . THR A 1 724 ? 19.982 22.689 -32.832 1.00 76.56 724 THR A C 1
ATOM 5927 O O . THR A 1 724 ? 20.214 23.335 -33.853 1.00 76.56 724 THR A O 1
ATOM 5930 N N . HIS A 1 725 ? 18.880 22.856 -32.096 1.00 79.94 725 HIS A N 1
ATOM 5931 C CA . HIS A 1 725 ? 17.821 23.832 -32.360 1.00 79.94 725 HIS A CA 1
ATOM 5932 C C . HIS A 1 725 ? 17.959 25.033 -31.412 1.00 79.94 725 HIS A C 1
ATOM 5934 O O . HIS A 1 725 ? 18.199 24.873 -30.211 1.00 79.94 725 HIS A O 1
ATOM 5940 N N . TRP A 1 726 ? 17.845 26.253 -31.943 1.00 78.19 726 TRP A N 1
ATOM 5941 C CA . TRP A 1 726 ? 18.006 27.486 -31.155 1.00 78.19 726 TRP A CA 1
ATOM 5942 C C . TRP A 1 726 ? 16.725 27.854 -30.403 1.00 78.19 726 TRP A C 1
ATOM 5944 O O . TRP A 1 726 ? 16.768 28.489 -29.356 1.00 78.19 726 TRP A O 1
ATOM 5954 N N . GLU A 1 727 ? 15.588 27.406 -30.911 1.00 79.69 727 GLU A N 1
ATOM 5955 C CA . GLU A 1 727 ? 14.254 27.554 -30.346 1.00 79.69 727 GLU A CA 1
ATOM 5956 C C . GLU A 1 727 ? 14.168 26.826 -28.989 1.00 79.69 727 GLU A C 1
ATOM 5958 O O . GLU A 1 727 ? 13.699 27.380 -27.997 1.00 79.69 727 GLU A O 1
ATOM 5963 N N . SER A 1 728 ? 14.764 25.631 -28.902 1.00 76.69 728 SER A N 1
ATOM 5964 C CA . SER A 1 728 ? 14.854 24.798 -27.692 1.00 76.69 728 SER A CA 1
ATOM 5965 C C . SER A 1 728 ? 15.798 25.355 -26.610 1.00 76.69 728 SER A C 1
ATOM 5967 O O . SER A 1 728 ? 15.856 24.819 -25.500 1.00 76.69 728 SER A O 1
ATOM 5969 N N . ARG A 1 729 ? 16.548 26.430 -26.906 1.00 75.31 729 ARG A N 1
ATOM 5970 C CA . ARG A 1 729 ? 17.542 27.055 -26.016 1.00 75.31 729 ARG A CA 1
ATOM 5971 C C . ARG A 1 729 ? 16.984 27.390 -24.643 1.00 75.31 729 ARG A C 1
ATOM 5973 O O . ARG A 1 729 ? 17.591 27.017 -23.645 1.00 75.31 729 ARG A O 1
ATOM 5980 N N . ASP A 1 730 ? 15.894 28.149 -24.588 1.00 70.31 730 ASP A N 1
ATOM 5981 C CA . ASP A 1 730 ? 15.419 28.735 -23.332 1.00 70.31 730 ASP A CA 1
ATOM 5982 C C . ASP A 1 730 ? 14.895 27.643 -22.382 1.00 70.31 730 ASP A C 1
ATOM 5984 O O . ASP A 1 730 ? 15.178 27.692 -21.185 1.00 70.31 730 ASP A O 1
ATOM 5988 N N . TYR A 1 731 ? 14.254 26.597 -22.921 1.00 77.31 731 TYR A N 1
ATOM 5989 C CA . TYR A 1 731 ? 13.873 25.398 -22.169 1.00 77.31 731 TYR A CA 1
ATOM 5990 C C . TYR A 1 731 ? 15.100 24.661 -21.610 1.00 77.31 731 TYR A C 1
ATOM 5992 O O . TYR A 1 731 ? 15.199 24.449 -20.401 1.00 77.31 731 TYR A O 1
ATOM 6000 N N . LEU A 1 732 ? 16.074 24.319 -22.461 1.00 78.69 732 LEU A N 1
ATOM 6001 C CA . LEU A 1 732 ? 17.271 23.577 -22.044 1.00 78.69 732 LEU A CA 1
ATOM 6002 C C . LEU A 1 732 ? 18.134 24.368 -21.046 1.00 78.69 732 LEU A C 1
ATOM 6004 O O . LEU A 1 732 ? 18.693 23.797 -20.110 1.00 78.69 732 LEU A O 1
ATOM 6008 N N . LEU A 1 733 ? 18.209 25.689 -21.212 1.00 73.94 733 LEU A N 1
ATOM 6009 C CA . LEU A 1 733 ? 18.934 26.596 -20.326 1.00 73.94 733 LEU A CA 1
ATOM 6010 C C . LEU A 1 733 ? 18.191 26.843 -18.998 1.00 73.94 733 LEU A C 1
ATOM 6012 O O . LEU A 1 733 ? 18.839 27.142 -17.995 1.00 73.94 733 LEU A O 1
ATOM 6016 N N . SER A 1 734 ? 16.863 26.678 -18.946 1.00 69.94 734 SER A N 1
ATOM 6017 C CA . SER A 1 734 ? 16.089 26.832 -17.703 1.00 69.94 734 SER A CA 1
ATOM 6018 C C . SER A 1 734 ? 16.541 25.854 -16.610 1.00 69.94 734 SER A C 1
ATOM 6020 O O . SER A 1 734 ? 16.708 26.264 -15.462 1.00 69.94 734 SER A O 1
ATOM 6022 N N . TRP A 1 735 ? 16.871 24.608 -16.968 1.00 79.19 735 TRP A N 1
ATOM 6023 C CA . TRP A 1 735 ? 17.358 23.583 -16.037 1.00 79.19 735 TRP A CA 1
ATOM 6024 C C . TRP A 1 735 ? 18.672 23.971 -15.337 1.00 79.19 735 TRP A C 1
ATOM 6026 O O . TRP A 1 735 ? 18.845 23.698 -14.148 1.00 79.19 735 TRP A O 1
ATOM 6036 N N . TYR A 1 736 ? 19.570 24.684 -16.028 1.00 77.19 736 TYR A N 1
ATOM 6037 C CA . TYR A 1 736 ? 20.784 25.256 -15.429 1.00 77.19 736 TYR A CA 1
ATOM 6038 C C . TYR A 1 736 ? 20.442 26.302 -14.353 1.00 77.19 736 TYR A C 1
ATOM 6040 O O . TYR A 1 736 ? 21.030 26.308 -13.270 1.00 77.19 736 TYR A O 1
ATOM 6048 N N . TRP A 1 737 ? 19.457 27.164 -14.621 1.00 67.12 737 TRP A N 1
ATOM 6049 C CA . TRP A 1 737 ? 19.015 28.200 -13.684 1.00 67.12 737 TRP A CA 1
ATOM 6050 C C . TRP A 1 737 ? 18.177 27.659 -12.516 1.00 67.12 737 TRP A C 1
ATOM 6052 O O . TRP A 1 737 ? 18.269 28.197 -11.412 1.00 67.12 737 TRP A O 1
ATOM 6062 N N . GLN A 1 738 ? 17.412 26.584 -12.718 1.00 71.69 738 GLN A N 1
ATOM 6063 C CA . GLN A 1 738 ? 16.691 25.877 -11.653 1.00 71.69 738 GLN A CA 1
ATOM 6064 C C . GLN A 1 738 ? 17.657 25.163 -10.695 1.00 71.69 738 GLN A C 1
ATOM 6066 O O . GLN A 1 738 ? 17.531 25.316 -9.481 1.00 71.69 738 GLN A O 1
ATOM 6071 N N . MET A 1 739 ? 18.677 24.476 -11.230 1.00 80.62 739 MET A N 1
ATOM 6072 C CA . MET A 1 739 ? 19.765 23.866 -10.450 1.00 80.62 739 MET A CA 1
ATOM 6073 C C . MET A 1 739 ? 20.540 24.904 -9.620 1.00 80.62 739 MET A C 1
ATOM 6075 O O . MET A 1 739 ? 20.915 24.637 -8.479 1.00 80.62 739 MET A O 1
ATOM 6079 N N . ILE A 1 740 ? 20.822 26.078 -10.195 1.00 70.06 740 ILE A N 1
ATOM 6080 C CA . ILE A 1 740 ? 21.469 27.191 -9.479 1.00 70.06 740 ILE A CA 1
ATOM 6081 C C . ILE A 1 740 ? 20.526 27.779 -8.419 1.00 70.06 740 ILE A C 1
ATOM 6083 O O . ILE A 1 740 ? 20.956 28.069 -7.303 1.00 70.06 740 ILE A O 1
ATOM 6087 N N . GLY A 1 741 ? 19.235 27.867 -8.743 1.00 69.50 741 GLY A N 1
ATOM 6088 C CA . GLY A 1 741 ? 18.173 28.294 -7.845 1.00 69.50 741 GLY A CA 1
ATOM 6089 C C . GLY A 1 741 ? 17.788 29.755 -8.047 1.00 69.50 741 GLY A C 1
ATOM 6090 O O . GLY A 1 741 ? 17.961 30.567 -7.142 1.00 69.50 741 GLY A O 1
ATOM 6091 N N . ILE A 1 742 ? 17.229 30.103 -9.208 1.00 75.56 742 ILE A N 1
ATOM 6092 C CA . ILE A 1 742 ? 16.441 31.340 -9.340 1.00 75.56 742 ILE A CA 1
ATOM 6093 C C . ILE A 1 742 ? 15.064 31.128 -8.695 1.00 75.56 742 ILE A C 1
ATOM 6095 O O . ILE A 1 742 ? 14.416 30.111 -8.935 1.00 75.56 742 ILE A O 1
ATOM 6099 N N . LYS A 1 743 ? 14.610 32.080 -7.870 1.00 79.69 743 LYS A N 1
ATOM 6100 C CA . LYS A 1 743 ? 13.280 32.063 -7.233 1.00 79.69 743 LYS A CA 1
ATOM 6101 C C . LYS A 1 743 ? 12.605 33.428 -7.304 1.00 79.69 743 LYS A C 1
ATOM 6103 O O . LYS A 1 743 ? 13.261 34.448 -7.086 1.00 79.69 743 LYS A O 1
ATOM 6108 N N . THR A 1 744 ? 11.300 33.435 -7.564 1.00 83.56 744 THR A N 1
ATOM 6109 C CA . THR A 1 744 ? 10.442 34.626 -7.536 1.00 83.56 744 THR A CA 1
ATOM 6110 C C . THR A 1 744 ? 9.681 34.735 -6.212 1.00 83.56 744 THR A C 1
ATOM 6112 O O . THR A 1 744 ? 9.278 33.728 -5.631 1.00 83.56 744 THR A O 1
ATOM 6115 N N . PHE A 1 745 ? 9.477 35.960 -5.720 1.00 85.75 745 PHE A N 1
ATOM 6116 C CA . PHE A 1 745 ? 8.755 36.247 -4.474 1.00 85.75 745 PHE A CA 1
ATOM 6117 C C . PHE A 1 745 ? 7.755 37.395 -4.675 1.00 85.75 745 PHE A C 1
ATOM 6119 O O . PHE A 1 745 ? 8.048 38.356 -5.392 1.00 85.75 745 PHE A O 1
ATOM 6126 N N . THR A 1 746 ? 6.587 37.324 -4.021 1.00 87.44 746 THR A N 1
ATOM 6127 C CA . THR A 1 746 ? 5.735 38.509 -3.792 1.00 87.44 746 THR A CA 1
ATOM 6128 C C . THR A 1 746 ? 6.376 39.425 -2.747 1.00 87.44 746 THR A C 1
ATOM 6130 O O . THR A 1 746 ? 7.229 38.979 -1.975 1.00 87.44 746 THR A O 1
ATOM 6133 N N . GLN A 1 747 ? 5.901 40.668 -2.632 1.00 87.19 747 GLN A N 1
ATOM 6134 C CA . GLN A 1 747 ? 6.181 41.522 -1.470 1.00 87.19 747 GLN A CA 1
ATOM 6135 C C . GLN A 1 747 ? 5.935 40.780 -0.139 1.00 87.19 747 GLN A C 1
ATOM 6137 O O . GLN A 1 747 ? 6.804 40.745 0.735 1.00 87.19 747 GLN A O 1
ATOM 6142 N N . SER A 1 748 ? 4.770 40.132 -0.007 1.00 84.12 748 SER A N 1
ATOM 6143 C CA . SER A 1 748 ? 4.369 39.447 1.227 1.00 84.12 748 SER A CA 1
ATOM 6144 C C . SER A 1 748 ? 5.258 38.246 1.564 1.00 84.12 748 SER A C 1
ATOM 6146 O O . SER A 1 748 ? 5.464 37.946 2.736 1.00 84.12 748 SER A O 1
ATOM 6148 N N . ASP A 1 749 ? 5.799 37.554 0.559 1.00 86.19 749 ASP A N 1
ATOM 6149 C CA . ASP A 1 749 ? 6.675 36.400 0.756 1.00 86.19 749 ASP A CA 1
ATOM 6150 C C . ASP A 1 749 ? 8.106 36.822 1.028 1.00 86.19 749 ASP A C 1
ATOM 6152 O O . ASP A 1 749 ? 8.757 36.207 1.870 1.00 86.19 749 ASP A O 1
ATOM 6156 N N . LEU A 1 750 ? 8.568 37.894 0.380 1.00 87.19 750 LEU A N 1
ATOM 6157 C CA . LEU A 1 750 ? 9.875 38.496 0.609 1.00 87.19 750 LEU A CA 1
ATOM 6158 C C . LEU A 1 750 ? 10.032 38.950 2.068 1.00 87.19 750 LEU A C 1
ATOM 6160 O O . LEU A 1 750 ? 11.058 38.673 2.686 1.00 87.19 750 LEU A O 1
ATOM 6164 N N . LEU A 1 751 ? 8.984 39.546 2.650 1.00 86.31 751 LEU A N 1
ATOM 6165 C CA . LEU A 1 751 ? 8.947 39.964 4.058 1.00 86.31 751 LEU A CA 1
ATOM 6166 C C . LEU A 1 751 ? 9.176 38.809 5.054 1.00 86.31 751 LEU A C 1
ATOM 6168 O O . LEU A 1 751 ? 9.653 39.033 6.163 1.00 86.31 751 LEU A O 1
ATOM 6172 N N . LYS A 1 752 ? 8.848 37.569 4.666 1.00 85.25 752 LYS A N 1
ATOM 6173 C CA . LYS A 1 752 ? 8.992 36.362 5.502 1.00 85.25 752 LYS A CA 1
ATOM 6174 C C . LYS A 1 752 ? 10.403 35.752 5.434 1.00 85.25 752 LYS A C 1
ATOM 6176 O O . LYS A 1 752 ? 10.663 34.771 6.127 1.00 85.25 752 LYS A O 1
ATOM 6181 N N . GLN A 1 753 ? 11.298 36.263 4.581 1.00 86.00 753 GLN A N 1
ATOM 6182 C CA . GLN A 1 753 ? 12.571 35.598 4.278 1.00 86.00 753 GLN A CA 1
ATOM 6183 C C . GLN A 1 753 ? 13.696 35.960 5.265 1.00 86.00 753 GLN A C 1
ATOM 6185 O O . GLN A 1 753 ? 13.931 37.139 5.530 1.00 86.00 753 GLN A O 1
ATOM 6190 N N . PRO A 1 754 ? 14.493 34.981 5.737 1.00 83.81 754 PRO A N 1
ATOM 6191 C CA . PRO A 1 754 ? 15.600 35.240 6.664 1.00 83.81 754 PRO A CA 1
ATOM 6192 C C . PRO A 1 754 ? 16.792 35.970 6.015 1.00 83.81 754 PRO A C 1
ATOM 6194 O O . PRO A 1 754 ? 17.654 36.486 6.721 1.00 83.81 754 PRO A O 1
ATOM 6197 N N . PHE A 1 755 ? 16.857 36.024 4.679 1.00 86.62 755 PHE A N 1
ATOM 6198 C CA . PHE A 1 755 ? 17.976 36.586 3.912 1.00 86.62 755 PHE A CA 1
ATOM 6199 C C . PHE A 1 755 ? 17.796 38.060 3.494 1.00 86.62 755 PHE A C 1
ATOM 6201 O O . PHE A 1 755 ? 18.629 38.581 2.753 1.00 86.62 755 PHE A O 1
ATOM 6208 N N . LEU A 1 756 ? 16.756 38.765 3.968 1.00 88.56 756 LEU A N 1
ATOM 6209 C CA . LEU A 1 756 ? 16.493 40.183 3.640 1.00 88.56 756 LEU A CA 1
ATOM 6210 C C . LEU A 1 756 ? 17.719 41.100 3.821 1.00 88.56 756 LEU A C 1
ATOM 6212 O O . LEU A 1 756 ? 17.967 41.992 3.009 1.00 88.56 756 LEU A O 1
ATOM 6216 N N . ARG A 1 757 ? 18.532 40.845 4.850 1.00 88.75 757 ARG A N 1
ATOM 6217 C CA . ARG A 1 757 ? 19.773 41.585 5.102 1.00 88.75 757 ARG A CA 1
ATOM 6218 C C . ARG A 1 757 ? 20.854 41.330 4.047 1.00 88.75 757 ARG A C 1
ATOM 6220 O O . ARG A 1 757 ? 21.485 42.275 3.584 1.00 88.75 757 ARG A O 1
ATOM 6227 N N . GLU A 1 758 ? 21.061 40.074 3.645 1.00 88.56 758 GLU A N 1
ATOM 6228 C CA . GLU A 1 758 ? 22.015 39.734 2.578 1.00 88.56 758 GLU A CA 1
ATOM 6229 C C . GLU A 1 758 ? 21.564 40.335 1.242 1.00 88.56 758 GLU A C 1
ATOM 6231 O O . GLU A 1 758 ? 22.369 40.913 0.514 1.00 88.56 758 GLU A O 1
ATOM 6236 N N . LEU A 1 759 ? 20.259 40.275 0.963 1.00 89.94 759 LEU A N 1
ATOM 6237 C CA . LEU A 1 759 ? 19.629 40.876 -0.207 1.00 89.94 759 LEU A CA 1
ATOM 6238 C C . LEU A 1 759 ? 19.909 42.386 -0.280 1.00 89.94 759 LEU A C 1
ATOM 6240 O O . LEU A 1 759 ? 20.401 42.883 -1.298 1.00 89.94 759 LEU A O 1
ATOM 6244 N N . ARG A 1 760 ? 19.666 43.103 0.826 1.00 91.19 760 ARG A N 1
ATOM 6245 C CA . ARG A 1 760 ? 19.991 44.528 0.983 1.00 91.19 760 ARG A CA 1
ATOM 6246 C C . ARG A 1 760 ? 21.476 44.797 0.731 1.00 91.19 760 ARG A C 1
ATOM 6248 O O . ARG A 1 760 ? 21.814 45.751 0.028 1.00 91.19 760 ARG A O 1
ATOM 6255 N N . ASP A 1 761 ? 22.356 43.972 1.292 1.00 88.12 761 ASP A N 1
ATOM 6256 C CA . ASP A 1 761 ? 23.804 44.166 1.212 1.00 88.12 761 ASP A CA 1
ATOM 6257 C C . ASP A 1 761 ? 24.340 43.915 -0.210 1.00 88.12 761 ASP A C 1
ATOM 6259 O O . ASP A 1 761 ? 25.097 44.744 -0.717 1.00 88.12 761 ASP A O 1
ATOM 6263 N N . VAL A 1 762 ? 23.875 42.876 -0.918 1.00 88.00 762 VAL A N 1
ATOM 6264 C CA . VAL A 1 762 ? 24.204 42.635 -2.340 1.00 88.00 762 VAL A CA 1
ATOM 6265 C C . VAL A 1 762 ? 23.739 43.793 -3.229 1.00 88.00 762 VAL A C 1
ATOM 6267 O O . VAL A 1 762 ? 24.509 44.273 -4.069 1.00 88.00 762 VAL A O 1
ATOM 6270 N N . ILE A 1 763 ? 22.513 44.288 -3.025 1.00 89.19 763 ILE A N 1
ATOM 6271 C CA . ILE A 1 763 ? 21.981 45.434 -3.774 1.00 89.19 763 ILE A CA 1
ATOM 6272 C C . ILE A 1 763 ? 22.837 46.672 -3.507 1.00 89.19 763 ILE A C 1
ATOM 6274 O O . ILE A 1 763 ? 23.375 47.241 -4.457 1.00 89.19 763 ILE A O 1
ATOM 6278 N N . ASN A 1 764 ? 23.042 47.047 -2.241 1.00 89.38 764 ASN A N 1
ATOM 6279 C CA . ASN A 1 764 ? 23.857 48.203 -1.861 1.00 89.38 764 ASN A CA 1
ATOM 6280 C C . ASN A 1 764 ? 25.253 48.147 -2.488 1.00 89.38 764 ASN A C 1
ATOM 6282 O O . ASN A 1 764 ? 25.669 49.104 -3.140 1.00 89.38 764 ASN A O 1
ATOM 6286 N N . ILE A 1 765 ? 25.935 47.006 -2.370 1.00 86.00 765 ILE A N 1
ATOM 6287 C CA . ILE A 1 765 ? 27.267 46.780 -2.938 1.00 86.00 765 ILE A CA 1
ATOM 6288 C C . ILE A 1 765 ? 27.283 46.964 -4.469 1.00 86.00 765 ILE A C 1
ATOM 6290 O O . ILE A 1 765 ? 28.225 47.551 -4.994 1.00 86.00 765 ILE A O 1
ATOM 6294 N N . SER A 1 766 ? 26.247 46.535 -5.197 1.00 80.12 766 SER A N 1
ATOM 6295 C CA . SER A 1 766 ? 26.163 46.712 -6.661 1.00 80.12 766 SER A CA 1
ATOM 6296 C C . SER A 1 766 ? 25.755 48.124 -7.136 1.00 80.12 766 SER A C 1
ATOM 6298 O O . SER A 1 766 ? 25.827 48.418 -8.336 1.00 80.12 766 SER A O 1
ATOM 6300 N N . TYR A 1 767 ? 25.288 48.977 -6.215 1.00 77.38 767 TYR A N 1
ATOM 6301 C CA . TYR A 1 767 ? 24.848 50.356 -6.464 1.00 77.38 767 TYR A CA 1
ATOM 6302 C C . TYR A 1 767 ? 25.849 51.410 -5.952 1.00 77.38 767 TYR A C 1
ATOM 6304 O O . TYR A 1 767 ? 25.627 52.602 -6.184 1.00 77.38 767 TYR A O 1
ATOM 6312 N N . TYR A 1 768 ? 26.943 51.001 -5.299 1.00 73.00 768 TYR A N 1
ATOM 6313 C CA . TYR A 1 768 ? 28.163 51.807 -5.213 1.00 73.00 768 TYR A CA 1
ATOM 6314 C C . TYR A 1 768 ? 28.921 51.718 -6.542 1.00 73.00 768 TYR A C 1
ATOM 6316 O O . TYR A 1 768 ? 28.964 50.658 -7.168 1.00 73.00 768 TYR A O 1
ATOM 6324 N N . ASP A 1 769 ? 29.503 52.829 -6.996 1.00 58.34 769 ASP A N 1
ATOM 6325 C CA . ASP A 1 769 ? 30.184 52.845 -8.291 1.00 58.34 769 ASP A CA 1
ATOM 6326 C C . ASP A 1 769 ? 31.559 52.160 -8.206 1.00 58.34 769 ASP A C 1
ATOM 6328 O O . ASP A 1 769 ? 32.406 52.526 -7.390 1.00 58.34 769 ASP A O 1
ATOM 6332 N N . THR A 1 770 ? 31.770 51.154 -9.060 1.00 54.31 770 THR A N 1
ATOM 6333 C CA . THR A 1 770 ? 33.056 50.459 -9.237 1.00 54.31 770 THR A CA 1
ATOM 6334 C C . THR A 1 770 ? 33.645 50.687 -10.635 1.00 54.31 770 THR A C 1
ATOM 6336 O O . THR A 1 770 ? 34.480 49.897 -11.079 1.00 54.31 770 THR A O 1
ATOM 6339 N N . GLY A 1 771 ? 33.156 51.688 -11.370 1.00 57.56 771 GLY A N 1
ATOM 6340 C CA . GLY A 1 771 ? 33.658 52.114 -12.674 1.00 57.56 771 GLY A CA 1
ATOM 6341 C C . GLY A 1 771 ? 34.519 53.385 -12.599 1.00 57.56 771 GLY A C 1
ATOM 6342 O O . GLY A 1 771 ? 34.548 54.067 -11.575 1.00 57.56 771 GLY A O 1
ATOM 6343 N N . PRO A 1 772 ? 35.227 53.738 -13.687 1.00 56.31 772 PRO A N 1
ATOM 6344 C CA . PRO A 1 772 ? 36.031 54.955 -13.777 1.00 56.31 772 PRO A CA 1
ATOM 6345 C C . PRO A 1 772 ? 35.172 56.188 -14.135 1.00 56.31 772 PRO A C 1
ATOM 6347 O O . PRO A 1 772 ? 35.500 56.917 -15.068 1.00 56.31 772 PRO A O 1
ATOM 6350 N N . THR A 1 773 ? 34.051 56.413 -13.440 1.00 66.50 773 THR A N 1
ATOM 6351 C CA . THR A 1 773 ? 33.191 57.592 -13.671 1.00 66.50 773 THR A CA 1
ATOM 6352 C C . THR A 1 773 ? 33.612 58.777 -12.790 1.00 66.50 773 THR A C 1
ATOM 6354 O O . THR A 1 773 ? 34.327 58.620 -11.797 1.00 66.50 773 THR A O 1
ATOM 6357 N N . SER A 1 774 ? 33.154 59.988 -13.130 1.00 70.19 774 SER A N 1
ATOM 6358 C CA . SER A 1 774 ? 33.328 61.172 -12.269 1.00 70.19 774 SER A CA 1
ATOM 6359 C C . SER A 1 774 ? 32.207 61.354 -11.226 1.00 70.19 774 SER A C 1
ATOM 6361 O O . SER A 1 774 ? 32.263 62.296 -10.431 1.00 70.19 774 SER A O 1
ATOM 6363 N N . PHE A 1 775 ? 31.221 60.446 -11.200 1.00 73.81 775 PHE A N 1
ATOM 6364 C CA . PHE A 1 775 ? 30.025 60.487 -10.356 1.00 73.81 775 PHE A CA 1
ATOM 6365 C C . PHE A 1 775 ? 30.186 59.600 -9.120 1.00 73.81 775 PHE A C 1
ATOM 6367 O O . PHE A 1 775 ? 29.856 58.416 -9.108 1.00 73.81 775 PHE A O 1
ATOM 6374 N N . LYS A 1 776 ? 30.676 60.189 -8.032 1.00 77.31 776 LYS A N 1
ATOM 6375 C CA . LYS A 1 776 ? 30.851 59.493 -6.756 1.00 77.31 776 LYS A CA 1
ATOM 6376 C C . LYS A 1 776 ? 29.551 59.513 -5.964 1.00 77.31 776 LYS A C 1
ATOM 6378 O O . LYS A 1 776 ? 29.000 60.579 -5.696 1.00 77.31 776 LYS A O 1
ATOM 6383 N N . LYS A 1 777 ? 29.102 58.330 -5.547 1.00 79.50 777 LYS A N 1
ATOM 6384 C CA . LYS A 1 777 ? 27.919 58.151 -4.704 1.00 79.50 777 LYS A CA 1
ATOM 6385 C C . LYS A 1 777 ? 28.309 57.919 -3.244 1.00 79.50 777 LYS A C 1
ATOM 6387 O O . LYS A 1 777 ? 28.946 56.918 -2.923 1.00 79.50 777 LYS A O 1
ATOM 6392 N N . SER A 1 778 ? 27.898 58.821 -2.360 1.00 71.69 778 SER A N 1
ATOM 6393 C CA . SER A 1 778 ? 28.003 58.690 -0.907 1.00 71.69 778 SER A CA 1
ATOM 6394 C C . SER A 1 778 ? 26.662 58.262 -0.307 1.00 71.69 778 SER A C 1
ATOM 6396 O O . SER A 1 778 ? 25.703 59.030 -0.331 1.00 71.69 778 SER A O 1
ATOM 6398 N N . GLY A 1 779 ? 26.612 57.057 0.265 1.00 74.06 779 GLY A N 1
ATOM 6399 C CA . GLY A 1 779 ? 25.424 56.502 0.922 1.00 74.06 779 GLY A CA 1
ATOM 6400 C C . GLY A 1 779 ? 24.851 55.258 0.235 1.00 74.06 779 GLY A C 1
ATOM 6401 O O . GLY A 1 779 ? 25.047 55.025 -0.959 1.00 74.06 779 GLY A O 1
ATOM 6402 N N . ALA A 1 780 ? 24.139 54.450 1.021 1.00 82.25 780 ALA A N 1
ATOM 6403 C CA . ALA A 1 780 ? 23.495 53.221 0.569 1.00 82.25 780 ALA A CA 1
ATOM 6404 C C . ALA A 1 780 ? 22.284 53.502 -0.345 1.00 82.25 780 ALA A C 1
ATOM 6406 O O . ALA A 1 780 ? 21.719 54.595 -0.338 1.00 82.25 780 ALA A O 1
ATOM 6407 N N . ARG A 1 781 ? 21.854 52.504 -1.130 1.00 85.38 781 ARG A N 1
ATOM 6408 C CA . ARG A 1 781 ? 20.578 52.549 -1.871 1.00 85.38 781 ARG A CA 1
ATOM 6409 C C . ARG A 1 781 ? 19.394 52.126 -0.993 1.00 85.38 781 ARG A C 1
ATOM 6411 O O . ARG A 1 781 ? 18.292 52.623 -1.206 1.00 85.38 781 ARG A O 1
ATOM 6418 N N . LEU A 1 782 ? 19.626 51.226 -0.040 1.00 88.69 782 LEU A N 1
ATOM 6419 C CA . LEU A 1 782 ? 18.651 50.715 0.920 1.00 88.69 782 LEU A CA 1
ATOM 6420 C C . LEU A 1 782 ? 19.210 50.889 2.339 1.00 88.69 782 LEU A C 1
ATOM 6422 O O . LEU A 1 782 ? 20.305 50.402 2.635 1.00 88.69 782 LEU A O 1
ATOM 6426 N N . MET A 1 783 ? 18.465 51.587 3.195 1.00 87.31 783 MET A N 1
ATOM 6427 C CA . MET A 1 783 ? 18.859 51.959 4.560 1.00 87.31 783 MET A CA 1
ATOM 6428 C C . MET A 1 783 ? 18.357 50.964 5.619 1.00 87.31 783 MET A C 1
ATOM 6430 O O . MET A 1 783 ? 18.973 50.840 6.675 1.00 87.31 783 MET A O 1
ATOM 6434 N N . SER A 1 784 ? 17.279 50.224 5.337 1.00 90.31 784 SER A N 1
ATOM 6435 C CA . SER A 1 784 ? 16.759 49.136 6.179 1.00 90.31 784 SER A CA 1
ATOM 6436 C C . SER A 1 784 ? 16.679 47.817 5.402 1.00 90.31 784 SER A C 1
ATOM 6438 O O . SER A 1 784 ? 16.785 47.796 4.175 1.00 90.31 784 SER A O 1
ATOM 6440 N N . ASP A 1 785 ? 16.483 46.712 6.124 1.00 88.06 785 ASP A N 1
ATOM 6441 C CA . ASP A 1 785 ? 16.279 45.381 5.532 1.00 88.06 785 ASP A CA 1
ATOM 6442 C C . ASP A 1 785 ? 14.875 45.242 4.900 1.00 88.06 785 ASP A C 1
ATOM 6444 O O . ASP A 1 785 ? 14.679 44.405 4.022 1.00 88.06 785 ASP A O 1
ATOM 6448 N N . THR A 1 786 ? 13.905 46.080 5.301 1.00 87.94 786 THR A N 1
ATOM 6449 C CA . THR A 1 786 ? 12.533 46.089 4.757 1.00 87.94 786 THR A CA 1
ATOM 6450 C C . THR A 1 786 ? 12.345 47.038 3.581 1.00 87.94 786 THR A C 1
ATOM 6452 O O . THR A 1 786 ? 11.440 46.802 2.795 1.00 87.94 786 THR A O 1
ATOM 6455 N N . GLN A 1 787 ? 13.187 48.067 3.406 1.00 88.62 787 GLN A N 1
ATOM 6456 C CA . GLN A 1 787 ? 12.920 49.166 2.464 1.00 88.62 787 GLN A CA 1
ATOM 6457 C C . GLN A 1 787 ? 12.600 48.682 1.039 1.00 88.62 787 GLN A C 1
ATOM 6459 O O . GLN A 1 787 ? 11.778 49.283 0.358 1.00 88.62 787 GLN A O 1
ATOM 6464 N N . LEU A 1 788 ? 13.213 47.587 0.579 1.00 87.00 788 LEU A N 1
ATOM 6465 C CA . LEU A 1 788 ? 12.889 47.006 -0.726 1.00 87.00 788 LEU A CA 1
ATOM 6466 C C . LEU A 1 788 ? 11.494 46.364 -0.770 1.00 87.00 788 LEU A C 1
ATOM 6468 O O . LEU A 1 788 ? 10.810 46.478 -1.778 1.00 87.00 788 LEU A O 1
ATOM 6472 N N . VAL A 1 789 ? 11.067 45.709 0.311 1.00 86.19 789 VAL A N 1
ATOM 6473 C CA . VAL A 1 789 ? 9.691 45.217 0.484 1.00 86.19 789 VAL A CA 1
ATOM 6474 C C . VAL A 1 789 ? 8.721 46.400 0.433 1.00 86.19 789 VAL A C 1
ATOM 6476 O O . VAL A 1 789 ? 7.730 46.355 -0.290 1.00 86.19 789 VAL A O 1
ATOM 6479 N N . ASP A 1 790 ? 9.040 47.483 1.139 1.00 85.38 790 ASP A N 1
ATOM 6480 C CA . ASP A 1 790 ? 8.214 48.690 1.201 1.00 85.38 790 ASP A CA 1
ATOM 6481 C C . ASP A 1 790 ? 8.124 49.385 -0.182 1.00 85.38 790 ASP A C 1
ATOM 6483 O O . ASP A 1 790 ? 7.050 49.811 -0.604 1.00 85.38 790 ASP A O 1
ATOM 6487 N N . GLU A 1 791 ? 9.226 49.422 -0.942 1.00 86.31 791 GLU A N 1
ATOM 6488 C CA . GLU A 1 791 ? 9.295 49.973 -2.307 1.00 86.31 791 GLU A CA 1
ATOM 6489 C C . GLU A 1 791 ? 8.602 49.119 -3.386 1.00 86.31 791 GLU A C 1
ATOM 6491 O O . GLU A 1 791 ? 8.293 49.649 -4.457 1.00 86.31 791 GLU A O 1
ATOM 6496 N N . LEU A 1 792 ? 8.378 47.820 -3.150 1.00 84.62 792 LEU A N 1
ATOM 6497 C CA . LEU A 1 792 ? 7.798 46.907 -4.145 1.00 84.62 792 LEU A CA 1
ATOM 6498 C C . LEU A 1 792 ? 6.280 47.035 -4.303 1.00 84.62 792 LEU A C 1
ATOM 6500 O O . LEU A 1 792 ? 5.781 46.772 -5.397 1.00 84.62 792 LEU A O 1
ATOM 6504 N N . GLN A 1 793 ? 5.574 47.462 -3.249 1.00 79.19 793 GLN A N 1
ATOM 6505 C CA . GLN A 1 793 ? 4.104 47.518 -3.178 1.00 79.19 793 GLN A CA 1
ATOM 6506 C C . GLN A 1 793 ? 3.431 46.134 -3.346 1.00 79.19 793 GLN A C 1
ATOM 6508 O O . GLN A 1 793 ? 4.090 45.134 -3.634 1.00 79.19 793 GLN A O 1
ATOM 6513 N N . GLU A 1 794 ? 2.111 46.047 -3.143 1.00 75.69 794 GLU A N 1
ATOM 6514 C CA . GLU A 1 794 ? 1.388 44.758 -3.133 1.00 75.69 794 GLU A CA 1
ATOM 6515 C C . GLU A 1 794 ? 1.445 44.013 -4.480 1.00 75.69 794 GLU A C 1
ATOM 6517 O O . GLU A 1 794 ? 1.465 42.782 -4.517 1.00 75.69 794 GLU A O 1
ATOM 6522 N N . SER A 1 795 ? 1.532 44.755 -5.589 1.00 73.00 795 SER A N 1
ATOM 6523 C CA . SER A 1 795 ? 1.696 44.234 -6.954 1.00 73.00 795 SER A CA 1
ATOM 6524 C C . SER A 1 795 ? 3.099 43.683 -7.249 1.00 73.00 795 SER A C 1
ATOM 6526 O O . SER A 1 795 ? 3.295 43.022 -8.272 1.00 73.00 795 SER A O 1
ATOM 6528 N N . GLY A 1 796 ? 4.081 43.949 -6.383 1.00 83.19 796 GLY A N 1
ATOM 6529 C CA . GLY A 1 796 ? 5.496 43.744 -6.665 1.00 83.19 796 GLY A CA 1
ATOM 6530 C C . GLY A 1 796 ? 5.959 42.287 -6.788 1.00 83.19 796 GLY A C 1
ATOM 6531 O O . GLY A 1 796 ? 5.446 41.358 -6.147 1.00 83.19 796 GLY A O 1
ATOM 6532 N N . VAL A 1 797 ? 7.000 42.105 -7.604 1.00 89.31 797 VAL A N 1
ATOM 6533 C CA . VAL A 1 797 ? 7.689 40.828 -7.853 1.00 89.31 797 VAL A CA 1
ATOM 6534 C C . VAL A 1 797 ? 9.195 41.044 -7.776 1.00 89.31 797 VAL A C 1
ATOM 6536 O O . VAL A 1 797 ? 9.711 41.976 -8.386 1.00 89.31 797 VAL A O 1
ATOM 6539 N N . ILE A 1 798 ? 9.921 40.159 -7.094 1.00 92.50 798 ILE A N 1
ATOM 6540 C CA . ILE A 1 798 ? 11.385 40.075 -7.194 1.00 92.50 798 ILE A CA 1
ATOM 6541 C C . ILE A 1 798 ? 11.821 38.672 -7.597 1.00 92.50 798 ILE A C 1
ATOM 6543 O O . ILE A 1 798 ? 11.359 37.694 -7.014 1.00 92.50 798 ILE A O 1
ATOM 6547 N N . ALA A 1 799 ? 12.747 38.583 -8.548 1.00 90.38 799 ALA A N 1
ATOM 6548 C CA . ALA A 1 799 ? 13.524 37.390 -8.833 1.00 90.38 799 ALA A CA 1
ATOM 6549 C C . ALA A 1 799 ? 14.888 37.516 -8.146 1.00 90.38 799 ALA A C 1
ATOM 6551 O O . ALA A 1 799 ? 15.575 38.536 -8.267 1.00 90.38 799 ALA A O 1
ATOM 6552 N N . ILE A 1 800 ? 15.281 36.466 -7.430 1.00 89.81 800 ILE A N 1
ATOM 6553 C CA . ILE A 1 800 ? 16.563 36.359 -6.734 1.00 89.81 800 ILE A CA 1
ATOM 6554 C C . ILE A 1 800 ? 17.277 35.119 -7.267 1.00 89.81 800 ILE A C 1
ATOM 6556 O O . ILE A 1 800 ? 16.728 34.017 -7.217 1.00 89.81 800 ILE A O 1
ATOM 6560 N N . ALA A 1 801 ? 18.499 35.297 -7.768 1.00 85.19 801 ALA A N 1
ATOM 6561 C CA . ALA A 1 801 ? 19.398 34.193 -8.077 1.00 85.19 801 ALA A CA 1
ATOM 6562 C C . ALA A 1 801 ? 20.200 33.847 -6.822 1.00 85.19 801 ALA A C 1
ATOM 6564 O O . ALA A 1 801 ? 20.952 34.686 -6.309 1.00 85.19 801 ALA A O 1
ATOM 6565 N N . PHE A 1 802 ? 20.059 32.610 -6.360 1.00 81.31 802 PHE A N 1
ATOM 6566 C CA . PHE A 1 802 ? 20.926 32.025 -5.347 1.00 81.31 802 PHE A CA 1
ATOM 6567 C C . PHE A 1 802 ? 22.081 31.265 -6.011 1.00 81.31 802 PHE A C 1
ATOM 6569 O O . PHE A 1 802 ? 21.991 30.868 -7.166 1.00 81.31 802 PHE A O 1
ATOM 6576 N N . ALA A 1 803 ? 23.172 31.062 -5.279 1.00 70.00 803 ALA A N 1
ATOM 6577 C CA . ALA A 1 803 ? 24.150 30.007 -5.515 1.00 70.00 803 ALA A CA 1
ATOM 6578 C C . ALA A 1 803 ? 24.820 29.678 -4.177 1.00 70.00 803 ALA A C 1
ATOM 6580 O O . ALA A 1 803 ? 25.181 30.579 -3.424 1.00 70.00 803 ALA A O 1
ATOM 6581 N N . GLU A 1 804 ? 24.962 28.389 -3.856 1.00 65.25 804 GLU A N 1
ATOM 6582 C CA . GLU A 1 804 ? 25.586 27.928 -2.593 1.00 65.25 804 GLU A CA 1
ATOM 6583 C C . GLU A 1 804 ? 24.875 28.461 -1.333 1.00 65.25 804 GLU A C 1
ATOM 6585 O O . GLU A 1 804 ? 25.470 28.632 -0.276 1.00 65.25 804 GLU A O 1
ATOM 6590 N N . GLY A 1 805 ? 23.569 28.728 -1.459 1.00 63.78 805 GLY A N 1
ATOM 6591 C CA . GLY A 1 805 ? 22.731 29.333 -0.420 1.00 63.78 805 GLY A CA 1
ATOM 6592 C C . GLY A 1 805 ? 22.856 30.857 -0.307 1.00 63.78 805 GLY A C 1
ATOM 6593 O O . GLY A 1 805 ? 21.985 31.474 0.297 1.00 63.78 805 GLY A O 1
ATOM 6594 N N . ALA A 1 806 ? 23.874 31.463 -0.923 1.00 76.12 806 ALA A N 1
ATOM 6595 C CA . ALA A 1 806 ? 24.097 32.906 -0.948 1.00 76.12 806 ALA A CA 1
ATOM 6596 C C . ALA A 1 806 ? 23.390 33.576 -2.138 1.00 76.12 806 ALA A C 1
ATOM 6598 O O . ALA A 1 806 ? 23.150 32.954 -3.174 1.00 76.12 806 ALA A O 1
ATOM 6599 N N . ILE A 1 807 ? 23.107 34.871 -2.028 1.00 84.25 807 ILE A N 1
ATOM 6600 C CA . ILE A 1 807 ? 22.499 35.672 -3.098 1.00 84.25 807 ILE A CA 1
ATOM 6601 C C . ILE A 1 807 ? 23.589 36.147 -4.065 1.00 84.25 807 ILE A C 1
ATOM 6603 O O . ILE A 1 807 ? 24.610 36.702 -3.647 1.00 84.25 807 ILE A O 1
ATOM 6607 N N . ILE A 1 808 ? 23.374 35.953 -5.370 1.00 85.62 808 ILE A N 1
ATOM 6608 C CA . ILE A 1 808 ? 24.317 36.353 -6.432 1.00 85.62 808 ILE A CA 1
ATOM 6609 C C . ILE A 1 808 ? 23.770 37.432 -7.375 1.00 85.62 808 ILE A C 1
ATOM 6611 O O . ILE A 1 808 ? 24.561 38.159 -7.980 1.00 85.62 808 ILE A O 1
ATOM 6615 N N . GLY A 1 809 ? 22.449 37.608 -7.462 1.00 87.44 809 GLY A N 1
ATOM 6616 C CA . GLY A 1 809 ? 21.838 38.684 -8.244 1.00 87.44 809 GLY A CA 1
ATOM 6617 C C . GLY A 1 809 ? 20.339 38.850 -8.007 1.00 87.44 809 GLY A C 1
ATOM 6618 O O . GLY A 1 809 ? 19.680 37.946 -7.493 1.00 87.44 809 GLY A O 1
ATOM 6619 N N . THR A 1 810 ? 19.814 40.015 -8.387 1.00 92.81 810 THR A N 1
ATOM 6620 C CA . THR A 1 810 ? 18.405 40.403 -8.233 1.00 92.81 810 THR A CA 1
ATOM 6621 C C . THR A 1 810 ? 17.908 41.193 -9.440 1.00 92.81 810 THR A C 1
ATOM 6623 O O . THR A 1 810 ? 18.657 41.969 -10.037 1.00 92.81 810 THR A O 1
ATOM 6626 N N . ALA A 1 811 ? 16.621 41.061 -9.749 1.00 92.12 811 ALA A N 1
ATOM 6627 C CA . ALA A 1 811 ? 15.864 42.042 -10.523 1.00 92.12 811 ALA A CA 1
ATOM 6628 C C . ALA A 1 811 ? 14.424 42.054 -10.005 1.00 92.12 811 ALA A C 1
ATOM 6630 O O . ALA A 1 811 ? 13.884 40.996 -9.679 1.00 92.12 811 ALA A O 1
ATOM 6631 N N . SER A 1 812 ? 13.792 43.222 -9.917 1.00 92.88 812 SER A N 1
ATOM 6632 C CA . SER A 1 812 ? 12.427 43.315 -9.407 1.00 92.88 812 SER A CA 1
ATOM 6633 C C . SER A 1 812 ? 11.582 44.349 -10.134 1.00 92.88 812 SER A C 1
ATOM 6635 O O . SER A 1 812 ? 12.091 45.237 -10.810 1.00 92.88 812 SER A O 1
ATOM 6637 N N . PHE A 1 813 ? 10.271 44.201 -10.007 1.00 90.31 813 PHE A N 1
ATOM 6638 C CA . PHE A 1 813 ? 9.265 45.038 -10.636 1.00 90.31 813 PHE A CA 1
ATOM 6639 C C . PHE A 1 813 ? 8.230 45.482 -9.607 1.00 90.31 813 PHE A C 1
ATOM 6641 O O . PHE A 1 813 ? 7.894 44.740 -8.682 1.00 90.31 813 PHE A O 1
ATOM 6648 N N . LYS A 1 814 ? 7.699 46.681 -9.825 1.00 88.88 814 LYS A N 1
ATOM 6649 C CA . LYS A 1 814 ? 6.569 47.296 -9.114 1.00 88.88 814 LYS A CA 1
ATOM 6650 C C . LYS A 1 814 ? 5.692 48.035 -10.131 1.00 88.88 814 LYS A C 1
ATOM 6652 O O . LYS A 1 814 ? 6.097 48.185 -11.286 1.00 88.88 814 LYS A O 1
ATOM 6657 N N . THR A 1 815 ? 4.541 48.559 -9.721 1.00 86.62 815 THR A N 1
ATOM 6658 C CA . THR A 1 815 ? 3.754 49.484 -10.558 1.00 86.62 815 THR A CA 1
ATOM 6659 C C . THR A 1 815 ? 4.582 50.729 -10.916 1.00 86.62 815 THR A C 1
ATOM 6661 O O . THR A 1 815 ? 5.327 51.245 -10.076 1.00 86.62 815 THR A O 1
ATOM 6664 N N . TRP A 1 816 ? 4.485 51.224 -12.154 1.00 86.19 816 TRP A N 1
ATOM 6665 C CA . TRP A 1 816 ? 5.088 52.513 -12.512 1.00 86.19 816 TRP A CA 1
ATOM 6666 C C . TRP A 1 816 ? 4.378 53.669 -11.797 1.00 86.19 816 TRP A C 1
ATOM 6668 O O . TRP A 1 816 ? 3.159 53.673 -11.653 1.00 86.19 816 TRP A O 1
ATOM 6678 N N . SER A 1 817 ? 5.150 54.678 -11.389 1.00 77.75 817 SER A N 1
ATOM 6679 C CA . SER A 1 817 ? 4.605 55.990 -11.036 1.00 77.75 817 SER A CA 1
ATOM 6680 C C . SER A 1 817 ? 5.304 57.073 -11.850 1.00 77.75 817 SER A C 1
ATOM 6682 O O . SER A 1 817 ? 6.541 57.185 -11.831 1.00 77.75 817 SER A O 1
ATOM 6684 N N . SER A 1 818 ? 4.480 57.857 -12.548 1.00 64.50 818 SER A N 1
ATOM 6685 C CA . SER A 1 818 ? 4.845 59.074 -13.271 1.00 64.50 818 SER A CA 1
ATOM 6686 C C . SER A 1 818 ? 5.097 60.259 -12.332 1.00 64.50 818 SER A C 1
ATOM 6688 O O . SER A 1 818 ? 5.731 61.227 -12.756 1.00 64.50 818 SER A O 1
ATOM 6690 N N . GLU A 1 819 ? 4.694 60.173 -11.054 1.00 61.06 819 GLU A N 1
ATOM 6691 C CA . GLU A 1 819 ? 4.984 61.188 -10.037 1.00 61.06 819 GLU A CA 1
ATOM 6692 C C . GLU A 1 819 ? 6.496 61.299 -9.790 1.00 61.06 819 GLU A C 1
ATOM 6694 O O . GLU A 1 819 ? 7.121 60.555 -9.030 1.00 61.06 819 GLU A O 1
ATOM 6699 N N . SER A 1 820 ? 7.094 62.270 -10.476 1.00 56.44 820 SER A N 1
ATOM 6700 C CA . SER A 1 820 ? 8.435 62.778 -10.205 1.00 56.44 820 SER A CA 1
ATOM 6701 C C . SER A 1 820 ? 8.563 63.305 -8.770 1.00 56.44 820 SER A C 1
ATOM 6703 O O . SER A 1 820 ? 7.593 63.794 -8.189 1.00 56.44 820 SER A O 1
ATOM 6705 N N . GLN A 1 821 ? 9.781 63.316 -8.220 1.00 57.59 821 GLN A N 1
ATOM 6706 C CA . GLN A 1 821 ? 10.078 63.969 -6.935 1.00 57.59 821 GLN A CA 1
ATOM 6707 C C . GLN A 1 821 ? 10.133 65.508 -7.072 1.00 57.59 821 GLN A C 1
ATOM 6709 O O . GLN A 1 821 ? 11.159 66.124 -6.804 1.00 57.59 821 GLN A O 1
ATOM 6714 N N . GLY A 1 822 ? 9.027 66.125 -7.505 1.00 60.91 822 GLY A N 1
ATOM 6715 C CA . GLY A 1 822 ? 8.848 67.581 -7.567 1.00 60.91 822 GLY A CA 1
ATOM 6716 C C . GLY A 1 822 ? 9.323 68.288 -8.846 1.00 60.91 822 GLY A C 1
ATOM 6717 O O . GLY A 1 822 ? 9.340 69.517 -8.858 1.00 60.91 822 GLY A O 1
ATOM 6718 N N . THR A 1 823 ? 9.685 67.570 -9.916 1.00 69.88 823 THR A N 1
ATOM 6719 C CA . THR A 1 823 ? 10.130 68.178 -11.189 1.00 69.88 823 THR A CA 1
ATOM 6720 C C . THR A 1 823 ? 9.578 67.394 -12.385 1.00 69.88 823 THR A C 1
ATOM 6722 O O . THR A 1 823 ? 9.960 66.234 -12.545 1.00 69.88 823 THR A O 1
ATOM 6725 N N . PRO A 1 824 ? 8.724 67.979 -13.248 1.00 79.19 824 PRO A N 1
ATOM 6726 C CA . PRO A 1 824 ? 8.100 67.243 -14.347 1.00 79.19 824 PRO A CA 1
ATOM 6727 C C . PRO A 1 824 ? 9.134 66.686 -15.333 1.00 79.19 824 PRO A C 1
ATOM 6729 O O . PRO A 1 824 ? 10.161 67.317 -15.598 1.00 79.19 824 PRO A O 1
ATOM 6732 N N . TRP A 1 825 ? 8.832 65.520 -15.908 1.00 86.81 825 TRP A N 1
ATOM 6733 C CA . TRP A 1 825 ? 9.622 64.939 -16.993 1.00 86.81 825 TRP A CA 1
ATOM 6734 C C . TRP A 1 825 ? 9.594 65.859 -18.216 1.00 86.81 825 TRP A C 1
ATOM 6736 O O . TRP A 1 825 ? 8.526 66.302 -18.641 1.00 86.81 825 TRP A O 1
ATOM 6746 N N . LYS A 1 826 ? 10.765 66.115 -18.795 1.00 88.19 826 LYS A N 1
ATOM 6747 C CA . LYS A 1 826 ? 10.960 66.836 -20.055 1.00 88.19 826 LYS A CA 1
ATOM 6748 C C . LYS A 1 826 ? 11.099 65.863 -21.224 1.00 88.19 826 LYS A C 1
ATOM 6750 O O . LYS A 1 826 ? 11.446 64.697 -21.028 1.00 88.19 826 LYS A O 1
ATOM 6755 N N . LEU A 1 827 ? 10.830 66.331 -22.439 1.00 87.69 827 LEU A N 1
ATOM 6756 C CA . LEU A 1 827 ? 11.027 65.555 -23.666 1.00 87.69 827 LEU A CA 1
ATOM 6757 C C . LEU A 1 827 ? 12.489 65.062 -23.816 1.00 87.69 827 LEU A C 1
ATOM 6759 O O . LEU A 1 827 ? 13.411 65.761 -23.389 1.00 87.69 827 LEU A O 1
ATOM 6763 N N . PRO A 1 828 ? 12.725 63.883 -24.433 1.00 88.12 828 PRO A N 1
ATOM 6764 C CA . PRO A 1 828 ? 14.072 63.387 -24.730 1.00 88.12 828 PRO A CA 1
ATOM 6765 C C . PRO A 1 828 ? 14.936 64.414 -25.477 1.00 88.12 828 PRO A C 1
ATOM 6767 O O . PRO A 1 828 ? 14.489 64.991 -26.467 1.00 88.12 828 PRO A O 1
ATOM 6770 N N . GLY A 1 829 ? 16.172 64.621 -25.014 1.00 83.31 829 GLY A N 1
ATOM 6771 C CA . GLY A 1 829 ? 17.122 65.579 -25.589 1.00 83.31 829 GLY A CA 1
ATOM 6772 C C . GLY A 1 829 ? 17.029 67.005 -25.025 1.00 83.31 829 GLY A C 1
ATOM 6773 O O . GLY A 1 829 ? 17.875 67.839 -25.346 1.00 83.31 829 GLY A O 1
ATOM 6774 N N . HIS A 1 830 ? 16.059 67.312 -24.154 1.00 85.44 830 HIS A N 1
ATOM 6775 C CA . HIS A 1 830 ? 15.922 68.643 -23.547 1.00 85.44 830 HIS A CA 1
ATOM 6776 C C . HIS A 1 830 ? 17.180 69.089 -22.777 1.00 85.44 830 HIS A C 1
ATOM 6778 O O . HIS A 1 830 ? 17.487 70.282 -22.740 1.00 85.44 830 HIS A O 1
ATOM 6784 N N . PHE A 1 831 ? 17.943 68.157 -22.195 1.00 85.38 831 PHE A N 1
ATOM 6785 C CA . PHE A 1 831 ? 19.202 68.451 -21.498 1.00 85.38 831 PHE A CA 1
ATOM 6786 C C . PHE A 1 831 ? 20.464 68.168 -22.341 1.00 85.38 831 PHE A C 1
ATOM 6788 O O . PHE A 1 831 ? 21.539 67.944 -21.781 1.00 85.38 831 PHE A O 1
ATOM 6795 N N . GLU A 1 832 ? 20.365 68.173 -23.676 1.00 84.00 832 GLU A N 1
ATOM 6796 C CA . GLU A 1 832 ? 21.529 68.206 -24.589 1.00 84.00 832 GLU A CA 1
ATOM 6797 C C . GLU A 1 832 ? 21.976 69.640 -24.934 1.00 84.00 832 GLU A C 1
ATOM 6799 O O . GLU A 1 832 ? 23.108 69.854 -25.359 1.00 84.00 832 GLU A O 1
ATOM 6804 N N . GLN A 1 833 ? 21.116 70.639 -24.708 1.00 82.44 833 GLN A N 1
ATOM 6805 C CA . GLN A 1 833 ? 21.402 72.060 -24.972 1.00 82.44 833 GLN A CA 1
ATOM 6806 C C . GLN A 1 833 ? 22.302 72.743 -23.919 1.00 82.44 833 GLN A C 1
ATOM 6808 O O . GLN A 1 833 ? 22.676 73.900 -24.101 1.00 82.44 833 GLN A O 1
ATOM 6813 N N . PHE A 1 834 ? 22.639 72.046 -22.829 1.00 85.00 834 PHE A N 1
ATOM 6814 C CA . PHE A 1 834 ? 23.480 72.541 -21.733 1.00 85.00 834 PHE A CA 1
ATOM 6815 C C . PHE A 1 834 ? 24.805 71.778 -21.679 1.00 85.00 834 PHE A C 1
ATOM 6817 O O . PHE A 1 834 ? 24.856 70.581 -21.965 1.00 85.00 834 PHE A O 1
ATOM 6824 N N . SER A 1 835 ? 25.878 72.452 -21.268 1.00 83.81 835 SER A N 1
ATOM 6825 C CA . SER A 1 835 ? 27.182 71.807 -21.097 1.00 83.81 835 SER A CA 1
ATOM 6826 C C . SER A 1 835 ? 27.225 70.874 -19.878 1.00 83.81 835 SER A C 1
ATOM 6828 O O . SER A 1 835 ? 26.484 71.044 -18.906 1.00 83.81 835 SER A O 1
ATOM 6830 N N . GLU A 1 836 ? 28.140 69.898 -19.900 1.00 79.88 836 GLU A N 1
ATOM 6831 C CA . GLU A 1 836 ? 28.378 68.997 -18.764 1.00 79.88 836 GLU A CA 1
ATOM 6832 C C . GLU A 1 836 ? 28.628 69.764 -17.454 1.00 79.88 836 GLU A C 1
ATOM 6834 O O . GLU A 1 836 ? 28.028 69.439 -16.432 1.00 79.88 836 GLU A O 1
ATOM 6839 N N . ASP A 1 837 ? 29.446 70.821 -17.474 1.00 80.69 837 ASP A N 1
ATOM 6840 C CA . ASP A 1 837 ? 29.754 71.598 -16.268 1.00 80.69 837 ASP A CA 1
ATOM 6841 C C . ASP A 1 837 ? 28.541 72.377 -15.723 1.00 80.69 837 ASP A C 1
ATOM 6843 O O . ASP A 1 837 ? 28.377 72.457 -14.504 1.00 80.69 837 ASP A O 1
ATOM 6847 N N . GLU A 1 838 ? 27.643 72.891 -16.573 1.00 82.00 838 GLU A N 1
ATOM 6848 C CA . GLU A 1 838 ? 26.376 73.512 -16.140 1.00 82.00 838 GLU A CA 1
ATOM 6849 C C . GLU A 1 838 ? 25.457 72.501 -15.439 1.00 82.00 838 GLU A C 1
ATOM 6851 O O . GLU A 1 838 ? 24.946 72.765 -14.346 1.00 82.00 838 GLU A O 1
ATOM 6856 N N . ILE A 1 839 ? 25.307 71.311 -16.030 1.00 82.69 839 ILE A N 1
ATOM 6857 C CA . ILE A 1 839 ? 24.507 70.208 -15.479 1.00 82.69 839 ILE A CA 1
ATOM 6858 C C . ILE A 1 839 ? 25.112 69.721 -14.153 1.00 82.69 839 ILE A C 1
ATOM 6860 O O . ILE A 1 839 ? 24.389 69.524 -13.172 1.00 82.69 839 ILE A O 1
ATOM 6864 N N . PHE A 1 840 ? 26.434 69.556 -14.073 1.00 85.06 840 PHE A N 1
ATOM 6865 C CA . PHE A 1 840 ? 27.091 69.013 -12.881 1.00 85.06 840 PHE A CA 1
ATOM 6866 C C . PHE A 1 840 ? 27.140 70.007 -11.714 1.00 85.06 840 PHE A C 1
ATOM 6868 O O . PHE A 1 840 ? 27.108 69.569 -10.560 1.00 85.06 840 PHE A O 1
ATOM 6875 N N . SER A 1 841 ? 27.217 71.313 -12.003 1.00 79.56 841 SER A N 1
ATOM 6876 C CA . SER A 1 841 ? 27.298 72.390 -11.002 1.00 79.56 841 SER A CA 1
ATOM 6877 C C . SER A 1 841 ? 25.947 72.962 -10.557 1.00 79.56 841 SER A C 1
ATOM 6879 O O . SER A 1 841 ? 25.923 73.690 -9.567 1.00 79.56 841 SER A O 1
ATOM 6881 N N . ALA A 1 842 ? 24.847 72.608 -11.236 1.00 77.62 842 ALA A N 1
ATOM 6882 C CA . ALA A 1 842 ? 23.517 73.200 -11.061 1.00 77.62 842 ALA A CA 1
ATOM 6883 C C . ALA A 1 842 ? 23.500 74.713 -11.339 1.00 77.62 842 ALA A C 1
ATOM 6885 O O . ALA A 1 842 ? 23.174 75.525 -10.470 1.00 77.62 842 ALA A O 1
ATOM 6886 N N . SER A 1 843 ? 23.866 75.098 -12.565 1.00 81.25 843 SER A N 1
ATOM 6887 C CA . SER A 1 843 ? 23.784 76.494 -13.002 1.00 81.25 843 SER A CA 1
ATOM 6888 C C . SER A 1 843 ? 22.347 77.032 -12.936 1.00 81.25 843 SER A C 1
ATOM 6890 O O . SER A 1 843 ? 21.376 76.310 -13.168 1.00 81.25 843 SER A O 1
ATOM 6892 N N . HIS A 1 844 ? 22.200 78.341 -12.698 1.00 75.06 844 HIS A N 1
ATOM 6893 C CA . HIS A 1 844 ? 20.892 79.006 -12.766 1.00 75.06 844 HIS A CA 1
ATOM 6894 C C . HIS A 1 844 ? 20.191 78.778 -14.120 1.00 75.06 844 HIS A C 1
ATOM 6896 O O . HIS A 1 844 ? 18.991 78.540 -14.139 1.00 75.06 844 HIS A O 1
ATOM 6902 N N . THR A 1 845 ? 20.940 78.728 -15.231 1.00 77.12 845 THR A N 1
ATOM 6903 C CA . THR A 1 845 ? 20.403 78.444 -16.576 1.00 77.12 845 THR A CA 1
ATOM 6904 C C . THR A 1 845 ? 19.709 77.081 -16.687 1.00 77.12 845 THR A C 1
ATOM 6906 O O . THR A 1 845 ? 18.693 76.977 -17.371 1.00 77.12 845 THR A O 1
ATOM 6909 N N . VAL A 1 846 ? 20.217 76.051 -15.999 1.00 78.50 846 VAL A N 1
ATOM 6910 C CA . VAL A 1 846 ? 19.604 74.711 -15.948 1.00 78.50 846 VAL A CA 1
ATOM 6911 C C . VAL A 1 846 ? 18.420 74.668 -14.978 1.00 78.50 846 VAL A C 1
ATOM 6913 O O . VAL A 1 846 ? 17.476 73.920 -15.207 1.00 78.50 846 VAL A O 1
ATOM 6916 N N . LEU A 1 847 ? 18.446 75.455 -13.899 1.00 78.12 847 LEU A N 1
ATOM 6917 C CA . LEU A 1 847 ? 17.369 75.484 -12.904 1.00 78.12 847 LEU A CA 1
ATOM 6918 C C . LEU A 1 847 ? 16.145 76.272 -13.390 1.00 78.12 847 LEU A C 1
ATOM 6920 O O . LEU A 1 847 ? 15.018 75.814 -13.212 1.00 78.12 847 LEU A O 1
ATOM 6924 N N . ASP A 1 848 ? 16.358 77.406 -14.056 1.00 77.06 848 ASP A N 1
ATOM 6925 C CA . ASP A 1 848 ? 15.280 78.239 -14.593 1.00 77.06 848 ASP A CA 1
ATOM 6926 C C . ASP A 1 848 ? 14.507 77.511 -15.716 1.00 77.06 848 ASP A C 1
ATOM 6928 O O . ASP A 1 848 ? 13.286 77.652 -15.820 1.00 77.06 848 ASP A O 1
ATOM 6932 N N . SER A 1 849 ? 15.174 76.661 -16.515 1.00 79.56 849 SER A N 1
ATOM 6933 C CA . SER A 1 849 ? 14.534 75.892 -17.601 1.00 79.56 849 SER A CA 1
ATOM 6934 C C . SER A 1 849 ? 13.586 74.788 -17.111 1.00 79.56 849 SER A C 1
ATOM 6936 O O . SER A 1 849 ? 12.685 74.371 -17.844 1.00 79.56 849 SER A O 1
ATOM 6938 N N . LEU A 1 850 ? 13.698 74.356 -15.848 1.00 75.56 850 LEU A N 1
ATOM 6939 C CA . LEU A 1 850 ? 12.787 73.367 -15.260 1.00 75.56 850 LEU A CA 1
ATOM 6940 C C . LEU A 1 850 ? 11.335 73.870 -15.231 1.00 75.56 850 LEU A C 1
ATOM 6942 O O . LEU A 1 850 ? 10.405 73.062 -15.307 1.00 75.56 850 LEU A O 1
ATOM 6946 N N . HIS A 1 851 ? 11.143 75.191 -15.188 1.00 74.75 851 HIS A N 1
ATOM 6947 C CA . HIS A 1 851 ? 9.837 75.850 -15.179 1.00 74.75 851 HIS A CA 1
ATOM 6948 C C . HIS A 1 851 ? 9.186 76.002 -16.569 1.00 74.75 851 HIS A C 1
ATOM 6950 O O . HIS A 1 851 ? 8.040 76.438 -16.643 1.00 74.75 851 HIS A O 1
ATOM 6956 N N . ASP A 1 852 ? 9.853 75.618 -17.666 1.00 76.69 852 ASP A N 1
ATOM 6957 C CA . ASP A 1 852 ? 9.237 75.609 -19.001 1.00 76.69 852 ASP A CA 1
ATOM 6958 C C . ASP A 1 852 ? 8.258 74.433 -19.153 1.00 76.69 852 ASP A C 1
ATOM 6960 O O . ASP A 1 852 ? 8.653 73.295 -19.427 1.00 76.69 852 ASP A O 1
ATOM 6964 N N . GLU A 1 853 ? 6.964 74.700 -18.977 1.00 75.81 853 GLU A N 1
ATOM 6965 C CA . GLU A 1 853 ? 5.910 73.692 -19.123 1.00 75.81 853 GLU A CA 1
ATOM 6966 C C . GLU A 1 853 ? 5.723 73.194 -20.567 1.00 75.81 853 GLU A C 1
ATOM 6968 O O . GLU A 1 853 ? 5.180 72.106 -20.759 1.00 75.81 853 GLU A O 1
ATOM 6973 N N . SER A 1 854 ? 6.204 73.924 -21.585 1.00 76.62 854 SER A N 1
ATOM 6974 C CA . SER A 1 854 ? 6.011 73.559 -23.000 1.00 76.62 854 SER A CA 1
ATOM 6975 C C . SER A 1 854 ? 6.759 72.288 -23.417 1.00 76.62 854 SER A C 1
ATOM 6977 O O . SER A 1 854 ? 6.409 71.665 -24.417 1.00 76.62 854 SER A O 1
ATOM 6979 N N . GLN A 1 855 ? 7.771 71.897 -22.637 1.00 78.75 855 GLN A N 1
ATOM 6980 C CA . GLN A 1 855 ? 8.620 70.728 -22.874 1.00 78.75 855 GLN A CA 1
ATOM 6981 C C . GLN A 1 855 ? 8.251 69.525 -21.992 1.00 78.75 855 GLN A C 1
ATOM 6983 O O . GLN A 1 855 ? 8.979 68.532 -21.993 1.00 78.75 855 GLN A O 1
ATOM 6988 N N . ASN A 1 856 ? 7.161 69.598 -21.219 1.00 84.56 856 ASN A N 1
ATOM 6989 C CA . ASN A 1 856 ? 6.739 68.517 -20.327 1.00 84.56 856 ASN A CA 1
ATOM 6990 C C . ASN A 1 856 ? 6.180 67.302 -21.103 1.00 84.56 856 ASN A C 1
ATOM 6992 O O . ASN A 1 856 ? 5.455 67.452 -22.084 1.00 84.56 856 ASN A O 1
ATOM 6996 N N . THR A 1 857 ? 6.454 66.091 -20.613 1.00 83.19 857 THR A N 1
ATOM 6997 C CA . THR A 1 857 ? 5.912 64.812 -21.116 1.00 83.19 857 THR A CA 1
ATOM 6998 C C . THR A 1 857 ? 5.298 64.003 -19.962 1.00 83.19 857 THR A C 1
ATOM 7000 O O . THR A 1 857 ? 5.835 64.039 -18.853 1.00 83.19 857 THR A O 1
ATOM 7003 N N . PRO A 1 858 ? 4.177 63.275 -20.159 1.00 74.38 858 PRO A N 1
ATOM 7004 C CA . PRO A 1 858 ? 3.537 62.513 -19.080 1.00 74.38 858 PRO A CA 1
ATOM 7005 C C . PRO A 1 858 ? 4.319 61.258 -18.654 1.00 74.38 858 PRO A C 1
ATOM 7007 O O . PRO A 1 858 ? 4.140 60.789 -17.530 1.00 74.38 858 PRO A O 1
ATOM 7010 N N . CYS A 1 859 ? 5.200 60.724 -19.515 1.00 82.56 859 CYS A N 1
ATOM 7011 C CA . CYS A 1 859 ? 5.944 59.477 -19.277 1.00 82.56 859 CYS A CA 1
ATOM 7012 C C . CYS A 1 859 ? 5.046 58.304 -18.827 1.00 82.56 859 CYS A C 1
ATOM 7014 O O . CYS A 1 859 ? 5.326 57.638 -17.828 1.00 82.56 859 CYS A O 1
ATOM 7016 N N . ASP A 1 860 ? 3.960 58.050 -19.561 1.00 80.81 860 ASP A N 1
ATOM 7017 C CA . ASP A 1 860 ? 3.037 56.948 -19.275 1.00 80.81 860 ASP A CA 1
ATOM 7018 C C . ASP A 1 860 ? 3.710 55.577 -19.438 1.00 80.81 860 ASP A C 1
ATOM 7020 O O . ASP A 1 860 ? 4.348 55.293 -20.452 1.00 80.81 860 ASP A O 1
ATOM 7024 N N . GLY A 1 861 ? 3.485 54.686 -18.476 1.00 83.44 861 GLY A N 1
ATOM 7025 C CA . GLY A 1 861 ? 3.997 53.319 -18.477 1.00 83.44 861 GLY A CA 1
ATOM 7026 C C . GLY A 1 861 ? 3.368 52.492 -17.363 1.00 83.44 861 GLY A C 1
ATOM 7027 O O . GLY A 1 861 ? 2.642 53.039 -16.533 1.00 83.44 861 GLY A O 1
ATOM 7028 N N . ASP A 1 862 ? 3.623 51.183 -17.355 1.00 83.69 862 ASP A N 1
ATOM 7029 C CA . ASP A 1 862 ? 2.781 50.247 -16.600 1.00 83.69 862 ASP A CA 1
ATOM 7030 C C . ASP A 1 862 ? 3.531 49.651 -15.388 1.00 83.69 862 ASP A C 1
ATOM 7032 O O . ASP A 1 862 ? 3.023 49.666 -14.265 1.00 83.69 862 ASP A O 1
ATOM 7036 N N . PHE A 1 863 ? 4.784 49.215 -15.575 1.00 87.12 863 PHE A N 1
ATOM 7037 C CA . PHE A 1 863 ? 5.628 48.648 -14.509 1.00 87.12 863 PHE A CA 1
ATOM 7038 C C . PHE A 1 863 ? 7.032 49.271 -14.486 1.00 87.12 863 PHE A C 1
ATOM 7040 O O . PHE A 1 863 ? 7.608 49.515 -15.540 1.00 87.12 863 PHE A O 1
ATOM 7047 N N . GLU A 1 864 ? 7.621 49.492 -13.305 1.00 89.62 864 GLU A N 1
ATOM 7048 C CA . GLU A 1 864 ? 9.001 49.988 -13.138 1.00 89.62 864 GLU A CA 1
ATOM 7049 C C . GLU A 1 864 ? 9.962 48.836 -12.788 1.00 89.62 864 GLU A C 1
ATOM 7051 O O . GLU A 1 864 ? 9.800 48.193 -11.749 1.00 89.62 864 GLU A O 1
ATOM 7056 N N . LEU A 1 865 ? 10.988 48.613 -13.616 1.00 89.38 865 LEU A N 1
ATOM 7057 C CA . LEU A 1 865 ? 12.111 47.711 -13.337 1.00 89.38 865 LEU A CA 1
ATOM 7058 C C . LEU A 1 865 ? 13.075 48.376 -12.339 1.00 89.38 865 LEU A C 1
ATOM 7060 O O . LEU A 1 865 ? 13.692 49.401 -12.635 1.00 89.38 865 LEU A O 1
ATOM 7064 N N . VAL A 1 866 ? 13.226 47.781 -11.155 1.00 87.88 866 VAL A N 1
ATOM 7065 C CA . VAL A 1 866 ? 14.010 48.310 -10.028 1.00 87.88 866 VAL A CA 1
ATOM 7066 C C . VAL A 1 866 ? 14.939 47.253 -9.410 1.00 87.88 866 VAL A C 1
ATOM 7068 O O . VAL A 1 866 ? 14.941 46.086 -9.796 1.00 87.88 866 VAL A O 1
ATOM 7071 N N . ALA A 1 867 ? 15.800 47.703 -8.486 1.00 84.38 867 ALA A N 1
ATOM 7072 C CA . ALA A 1 867 ? 16.741 46.885 -7.708 1.00 84.38 867 ALA A CA 1
ATOM 7073 C C . ALA A 1 867 ? 17.517 45.823 -8.521 1.00 84.38 867 ALA A C 1
ATOM 7075 O O . ALA A 1 867 ? 17.669 44.675 -8.098 1.00 84.38 867 ALA A O 1
ATOM 7076 N N . VAL A 1 868 ? 18.029 46.214 -9.691 1.00 88.31 868 VAL A N 1
ATOM 7077 C CA . VAL A 1 868 ? 18.790 45.330 -10.584 1.00 88.31 868 VAL A CA 1
ATOM 7078 C C . VAL A 1 868 ? 20.244 45.239 -10.110 1.00 88.31 868 VAL A C 1
ATOM 7080 O O . VAL A 1 868 ? 21.023 46.183 -10.288 1.00 88.31 868 VAL A O 1
ATOM 7083 N N . ALA A 1 869 ? 20.612 44.102 -9.515 1.00 88.12 869 ALA A N 1
ATOM 7084 C CA . ALA A 1 869 ? 21.917 43.864 -8.897 1.00 88.12 869 ALA A CA 1
ATOM 7085 C C . ALA A 1 869 ? 22.572 42.560 -9.377 1.00 88.12 869 ALA A C 1
ATOM 7087 O O . ALA A 1 869 ? 21.910 41.549 -9.601 1.00 88.12 869 ALA A O 1
ATOM 7088 N N . ILE A 1 870 ? 23.905 42.560 -9.435 1.00 85.38 870 ILE A N 1
ATOM 7089 C CA . ILE A 1 870 ? 24.744 41.353 -9.440 1.00 85.38 870 ILE A CA 1
ATOM 7090 C C . ILE A 1 870 ?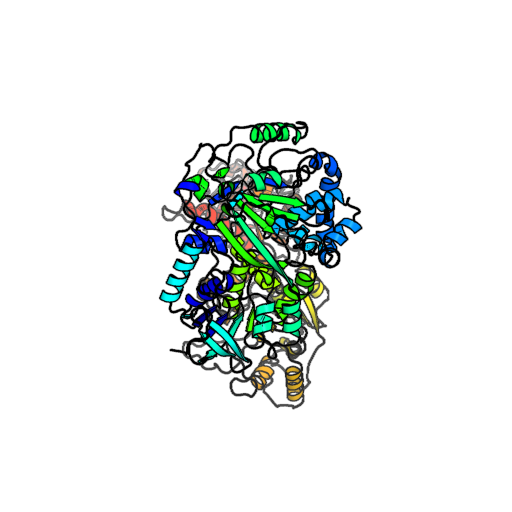 25.849 41.575 -8.402 1.00 85.38 870 ILE A C 1
ATOM 7092 O O . ILE A 1 870 ? 26.461 42.648 -8.363 1.00 85.38 870 ILE A O 1
ATOM 7096 N N . LYS A 1 871 ? 26.124 40.556 -7.583 1.00 84.25 871 LYS A N 1
ATOM 7097 C CA . LYS A 1 871 ? 27.264 40.498 -6.654 1.00 84.25 871 LYS A CA 1
ATOM 7098 C C . LYS A 1 871 ? 28.561 40.779 -7.435 1.00 84.25 871 LYS A C 1
ATOM 7100 O O . LYS A 1 871 ? 28.770 40.138 -8.462 1.00 84.25 871 LYS A O 1
ATOM 7105 N N . PRO A 1 872 ? 29.434 41.724 -7.024 1.00 74.12 872 PRO A N 1
ATOM 7106 C CA . PRO A 1 872 ? 30.465 42.332 -7.888 1.00 74.12 872 PRO A CA 1
ATOM 7107 C C . PRO A 1 872 ? 31.703 41.446 -8.145 1.00 74.12 872 PRO A C 1
ATOM 7109 O O . PRO A 1 872 ? 32.827 41.931 -8.250 1.00 74.12 872 PRO A O 1
ATOM 7112 N N . ASP A 1 873 ? 31.489 40.147 -8.266 1.00 71.75 873 ASP A N 1
ATOM 7113 C CA . ASP A 1 873 ? 32.483 39.098 -8.405 1.00 71.75 873 ASP A CA 1
ATOM 7114 C C . ASP A 1 873 ? 32.746 38.792 -9.896 1.00 71.75 873 ASP A C 1
ATOM 7116 O O . ASP A 1 873 ? 31.786 38.685 -10.674 1.00 71.75 873 ASP A O 1
ATOM 7120 N N . PRO A 1 874 ? 34.011 38.643 -10.335 1.00 65.75 874 PRO A N 1
ATOM 7121 C CA . PRO A 1 874 ? 34.343 38.182 -11.682 1.00 65.75 874 PRO A CA 1
ATOM 7122 C C . PRO A 1 874 ? 33.597 36.919 -12.139 1.00 65.75 874 PRO A C 1
ATOM 7124 O O . PRO A 1 874 ? 33.310 36.815 -13.330 1.00 65.75 874 PRO A O 1
ATOM 7127 N N . GLN A 1 875 ? 33.240 35.996 -11.236 1.00 59.81 875 GLN A N 1
ATOM 7128 C CA . GLN A 1 875 ? 32.570 34.745 -11.612 1.00 59.81 875 GLN A CA 1
ATOM 7129 C C . GLN A 1 875 ? 31.116 34.941 -12.094 1.00 59.81 875 GLN A C 1
ATOM 7131 O O . GLN A 1 875 ? 30.664 34.209 -12.973 1.00 59.81 875 GLN A O 1
ATOM 7136 N N . TYR A 1 876 ? 30.408 35.965 -11.591 1.00 66.19 876 TYR A N 1
ATOM 7137 C CA . TYR A 1 876 ? 29.007 36.270 -11.944 1.00 66.19 876 TYR A CA 1
ATOM 7138 C C . TYR A 1 876 ? 28.866 37.423 -12.959 1.00 66.19 876 TYR A C 1
ATOM 7140 O O . TYR A 1 876 ? 27.819 37.604 -13.588 1.00 66.19 876 TYR A O 1
ATOM 7148 N N . ARG A 1 877 ? 29.916 38.228 -13.156 1.00 65.12 877 ARG A N 1
ATOM 7149 C CA . ARG A 1 877 ? 29.901 39.375 -14.078 1.00 65.12 877 ARG A CA 1
ATOM 7150 C C . ARG A 1 877 ? 29.859 38.931 -15.549 1.00 65.12 877 ARG A C 1
ATOM 7152 O O . ARG A 1 877 ? 30.633 38.087 -15.981 1.00 65.12 877 ARG A O 1
ATOM 7159 N N . ARG A 1 878 ? 28.992 39.579 -16.345 1.00 62.53 878 ARG A N 1
ATOM 7160 C CA . ARG A 1 878 ? 28.782 39.337 -17.797 1.00 62.53 878 ARG A CA 1
ATOM 7161 C C . ARG A 1 878 ? 28.248 37.930 -18.154 1.00 62.53 878 ARG A C 1
ATOM 7163 O O . ARG A 1 878 ? 28.483 37.455 -19.258 1.00 62.53 878 ARG A O 1
ATOM 7170 N N . LYS A 1 879 ? 27.505 37.286 -17.244 1.00 64.25 879 LYS A N 1
ATOM 7171 C CA . LYS A 1 879 ? 27.007 35.898 -17.373 1.00 64.25 879 LYS A CA 1
ATOM 7172 C C . LYS A 1 879 ? 25.542 35.726 -17.824 1.00 64.25 879 LYS A C 1
ATOM 7174 O O . LYS A 1 879 ? 25.015 34.625 -17.725 1.00 64.25 879 LYS A O 1
ATOM 7179 N N . GLY A 1 880 ? 24.862 36.789 -18.264 1.00 66.69 880 GLY A N 1
ATOM 7180 C CA . GLY A 1 880 ? 23.433 36.741 -18.638 1.00 66.69 880 GLY A CA 1
ATOM 7181 C C . GLY A 1 880 ? 22.446 36.720 -17.456 1.00 66.69 880 GLY A C 1
ATOM 7182 O O . GLY A 1 880 ? 21.251 36.495 -17.643 1.00 66.69 880 GLY A O 1
ATOM 7183 N N . ILE A 1 881 ? 22.937 36.916 -16.225 1.00 73.44 881 ILE A N 1
ATOM 7184 C CA . ILE A 1 881 ? 22.151 36.752 -14.991 1.00 73.44 881 ILE A CA 1
ATOM 7185 C C . ILE A 1 881 ? 21.075 37.841 -14.846 1.00 73.44 881 ILE A C 1
ATOM 7187 O O . ILE A 1 881 ? 19.955 37.522 -14.466 1.00 73.44 881 ILE A O 1
ATOM 7191 N N . VAL A 1 882 ? 21.370 39.106 -15.182 1.00 78.94 882 VAL A N 1
ATOM 7192 C CA . VAL A 1 882 ? 20.364 40.191 -15.131 1.00 78.94 882 VAL A CA 1
ATOM 7193 C C . VAL A 1 882 ? 19.275 39.960 -16.164 1.00 78.94 882 VAL A C 1
ATOM 7195 O O . VAL A 1 882 ? 18.102 40.067 -15.840 1.00 78.94 882 VAL A O 1
ATOM 7198 N N . GLU A 1 883 ? 19.655 39.583 -17.380 1.00 76.62 883 GLU A N 1
ATOM 7199 C CA . GLU A 1 883 ? 18.730 39.286 -18.467 1.00 76.62 883 GLU A CA 1
ATOM 7200 C C . GLU A 1 883 ? 17.768 38.152 -18.077 1.00 76.62 883 GLU A C 1
ATOM 7202 O O . GLU A 1 883 ? 16.560 38.271 -18.270 1.00 76.62 883 GLU A O 1
ATOM 7207 N N . THR A 1 884 ? 18.294 37.098 -17.445 1.00 70.50 884 THR A N 1
ATOM 7208 C CA . THR A 1 884 ? 17.507 35.958 -16.948 1.00 70.50 884 THR A CA 1
ATOM 7209 C C . THR A 1 884 ? 16.590 36.352 -15.785 1.00 70.50 884 THR A C 1
ATOM 7211 O O . THR A 1 884 ? 15.422 35.974 -15.770 1.00 70.50 884 THR A O 1
ATOM 7214 N N . LEU A 1 885 ? 17.081 37.136 -14.819 1.00 82.31 885 LEU A N 1
ATOM 7215 C CA . LEU A 1 885 ? 16.288 37.584 -13.667 1.00 82.31 885 LEU A CA 1
ATOM 7216 C C . LEU A 1 885 ? 15.189 38.576 -14.056 1.00 82.31 885 LEU A C 1
ATOM 7218 O O . LEU A 1 885 ? 14.091 38.515 -13.507 1.00 82.31 885 LEU A O 1
ATOM 7222 N N . THR A 1 886 ? 15.456 39.462 -15.017 1.00 82.69 886 THR A N 1
ATOM 7223 C CA . THR A 1 886 ? 14.426 40.314 -15.612 1.00 82.69 886 THR A CA 1
ATOM 7224 C C . THR A 1 886 ? 13.363 39.446 -16.286 1.00 82.69 886 THR A C 1
ATOM 7226 O O . THR A 1 886 ? 12.194 39.599 -15.944 1.00 82.69 886 THR A O 1
ATOM 7229 N N . LYS A 1 887 ? 13.748 38.474 -17.130 1.00 78.94 887 LYS A N 1
ATOM 7230 C CA . LYS A 1 887 ? 12.793 37.575 -17.805 1.00 78.94 887 LYS A CA 1
ATOM 7231 C C . LYS A 1 887 ? 11.934 36.770 -16.818 1.00 78.94 887 LYS A C 1
ATOM 7233 O O . LYS A 1 887 ? 10.723 36.718 -16.979 1.00 78.94 887 LYS A O 1
ATOM 7238 N N . ALA A 1 888 ? 12.520 36.227 -15.749 1.00 77.06 888 ALA A N 1
ATOM 7239 C CA . ALA A 1 888 ? 11.780 35.471 -14.731 1.00 77.06 888 ALA A CA 1
ATOM 7240 C C . ALA A 1 888 ? 10.709 36.318 -14.006 1.00 77.06 888 ALA A C 1
ATOM 7242 O O . ALA A 1 888 ? 9.640 35.816 -13.657 1.00 77.06 888 ALA A O 1
ATOM 7243 N N . CYS A 1 889 ? 10.964 37.615 -13.799 1.00 81.38 889 CYS A N 1
ATOM 7244 C CA . CYS A 1 889 ? 9.947 38.551 -13.312 1.00 81.38 889 CYS A CA 1
ATOM 7245 C C . CYS A 1 889 ? 8.895 38.896 -14.376 1.00 81.38 889 CYS A C 1
ATOM 7247 O O . CYS A 1 889 ? 7.721 39.008 -14.040 1.00 81.38 889 CYS A O 1
ATOM 7249 N N . GLU A 1 890 ? 9.292 39.063 -15.641 1.00 81.12 890 GLU A N 1
ATOM 7250 C CA . GLU A 1 890 ? 8.376 39.307 -16.766 1.00 81.12 890 GLU A CA 1
ATOM 7251 C C . GLU A 1 890 ? 7.405 38.126 -16.964 1.00 81.12 890 GLU A C 1
ATOM 7253 O O . GLU A 1 890 ? 6.205 38.329 -17.149 1.00 81.12 890 GLU A O 1
ATOM 7258 N N . GLU A 1 891 ? 7.897 36.891 -16.851 1.00 75.81 891 GLU A N 1
ATOM 7259 C CA . GLU A 1 891 ? 7.118 35.647 -16.894 1.00 75.81 891 GLU A CA 1
ATOM 7260 C C . GLU A 1 891 ? 6.145 35.541 -15.699 1.00 75.81 891 GLU A C 1
ATOM 7262 O O . GLU A 1 891 ? 4.956 35.283 -15.894 1.00 75.81 891 GLU A O 1
ATOM 7267 N N . GLU A 1 892 ? 6.597 35.822 -14.471 1.00 77.56 892 GLU A N 1
ATOM 7268 C CA . GLU A 1 892 ? 5.747 35.809 -13.266 1.00 77.56 892 GLU A CA 1
ATOM 7269 C C . GLU A 1 892 ? 4.691 36.933 -13.258 1.00 77.56 892 GLU A C 1
ATOM 7271 O O . GLU A 1 892 ? 3.562 36.710 -12.815 1.00 77.56 892 GLU A O 1
ATOM 7276 N N . LEU A 1 893 ? 5.007 38.122 -13.787 1.00 76.44 893 LEU A N 1
ATOM 7277 C CA . LEU A 1 893 ? 4.025 39.189 -14.010 1.00 76.44 893 LEU A CA 1
ATOM 7278 C C . LEU A 1 893 ? 2.988 38.771 -15.056 1.00 76.44 893 LEU A C 1
ATOM 7280 O O . LEU A 1 893 ? 1.790 38.843 -14.785 1.00 76.44 893 LEU A O 1
ATOM 7284 N N . ASN A 1 894 ? 3.425 38.280 -16.222 1.00 72.75 894 ASN A N 1
ATOM 7285 C CA . ASN A 1 894 ? 2.52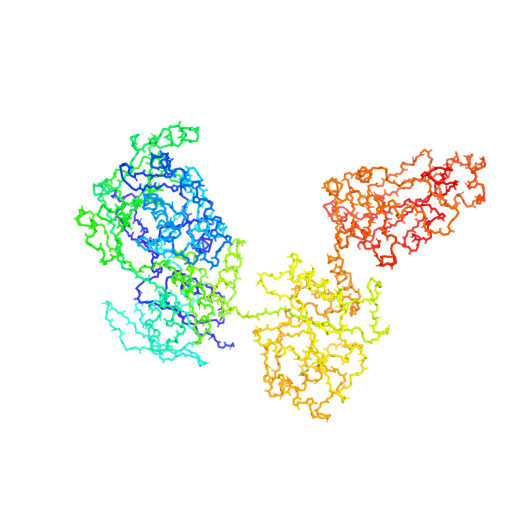6 37.773 -17.261 1.00 72.75 894 ASN A CA 1
ATOM 7286 C C . ASN A 1 894 ? 1.569 36.709 -16.698 1.00 72.75 894 ASN A C 1
ATOM 7288 O O . ASN A 1 894 ? 0.361 36.817 -16.899 1.00 72.75 894 ASN A O 1
ATOM 7292 N N . ARG A 1 895 ? 2.084 35.746 -15.916 1.00 73.25 895 ARG A N 1
ATOM 7293 C CA . ARG A 1 895 ? 1.293 34.686 -15.268 1.00 73.25 895 ARG A CA 1
ATOM 7294 C C . ARG A 1 895 ? 0.199 35.232 -14.343 1.00 73.25 895 ARG A C 1
ATOM 7296 O O . ARG A 1 895 ? -0.892 34.665 -14.307 1.00 73.25 895 ARG A O 1
ATOM 7303 N N . ARG A 1 896 ? 0.469 36.317 -13.605 1.00 70.31 896 ARG A N 1
ATOM 7304 C CA . ARG A 1 896 ? -0.514 36.979 -12.724 1.00 70.31 896 ARG A CA 1
ATOM 7305 C C . ARG A 1 896 ? -1.563 37.780 -13.495 1.00 70.31 896 ARG A C 1
ATOM 7307 O O . ARG A 1 896 ? -2.714 37.788 -13.077 1.00 70.31 896 ARG A O 1
ATOM 7314 N N . MET A 1 897 ? -1.190 38.404 -14.614 1.00 65.31 897 MET A N 1
ATOM 7315 C CA . MET A 1 897 ? -2.099 39.200 -15.457 1.00 65.31 897 MET A CA 1
ATOM 7316 C C . MET A 1 897 ? -2.996 38.347 -16.380 1.00 65.31 897 MET A C 1
ATOM 7318 O O . MET A 1 897 ? -3.975 38.851 -16.930 1.00 65.31 897 MET A O 1
ATOM 7322 N N . SER A 1 898 ? -2.693 37.056 -16.566 1.00 56.53 898 SER A N 1
ATOM 7323 C CA . SER A 1 898 ? -3.441 36.146 -17.453 1.00 56.53 898 SER A CA 1
ATOM 7324 C C . SER A 1 898 ? -4.969 36.076 -17.256 1.00 56.53 898 SER A C 1
ATOM 7326 O O . SER A 1 898 ? -5.654 35.953 -18.272 1.00 56.53 898 SER A O 1
ATOM 7328 N N . PRO A 1 899 ? -5.554 36.168 -16.039 1.00 52.38 899 PRO A N 1
ATOM 7329 C CA . PRO A 1 899 ? -7.012 36.135 -15.876 1.00 52.38 899 PRO A CA 1
ATOM 7330 C C . PRO A 1 899 ? -7.740 37.288 -16.586 1.00 52.38 899 PRO A C 1
ATOM 7332 O O . PRO A 1 899 ? -8.856 37.108 -17.073 1.00 52.38 899 PRO A O 1
ATOM 7335 N N . GLU A 1 900 ? -7.106 38.459 -16.683 1.00 47.34 900 GLU A N 1
ATOM 7336 C CA . GLU A 1 900 ? -7.744 39.703 -17.137 1.00 47.34 900 GLU A CA 1
ATOM 7337 C C . GLU A 1 900 ? -7.629 39.933 -18.655 1.00 47.34 900 GLU A C 1
ATOM 7339 O O . GLU A 1 900 ? -8.397 40.707 -19.223 1.00 47.34 900 GLU A O 1
ATOM 7344 N N . ARG A 1 901 ? -6.734 39.214 -19.351 1.00 49.09 901 ARG A N 1
ATOM 7345 C CA . ARG A 1 901 ? -6.422 39.388 -20.791 1.00 49.09 901 ARG A CA 1
ATOM 7346 C C . ARG A 1 901 ? -7.514 38.924 -21.779 1.00 49.09 901 ARG A C 1
ATOM 7348 O O . ARG A 1 901 ? -7.232 38.697 -22.952 1.00 49.09 901 ARG A O 1
ATOM 7355 N N . HIS A 1 902 ? -8.768 38.813 -21.341 1.00 44.88 902 HIS A N 1
ATOM 7356 C CA . HIS A 1 902 ? -9.911 38.465 -22.201 1.00 44.88 902 HIS A CA 1
ATOM 7357 C C . HIS A 1 902 ? -10.474 39.653 -23.010 1.00 44.88 902 HIS A C 1
ATOM 7359 O O . HIS A 1 902 ? -11.400 39.478 -23.801 1.00 44.88 902 HIS A O 1
ATOM 7365 N N . THR A 1 903 ? -9.904 40.853 -22.864 1.00 41.09 903 THR A N 1
ATOM 7366 C CA . THR A 1 903 ? -10.130 42.007 -23.748 1.00 41.09 903 THR A CA 1
ATOM 7367 C C . THR A 1 903 ? -8.849 42.337 -24.523 1.00 41.09 903 THR A C 1
ATOM 7369 O O . THR A 1 903 ? -7.735 42.188 -24.024 1.00 41.09 903 THR A O 1
ATOM 7372 N N . GLY A 1 904 ? -8.996 42.688 -25.804 1.00 41.78 904 GLY A N 1
ATOM 7373 C CA . GLY A 1 904 ? -7.905 42.573 -26.775 1.00 41.78 904 GLY A CA 1
ATOM 7374 C C . GLY A 1 904 ? -6.792 43.624 -26.676 1.00 41.78 904 GLY A C 1
ATOM 7375 O O . GLY A 1 904 ? -7.062 44.817 -26.598 1.00 41.78 904 GLY A O 1
ATOM 7376 N N . LEU A 1 905 ? -5.550 43.148 -26.835 1.00 48.66 905 LEU A N 1
ATOM 7377 C CA . LEU A 1 905 ? -4.373 43.885 -27.323 1.00 48.66 905 LEU A CA 1
ATOM 7378 C C . LEU A 1 905 ? -4.063 45.240 -26.652 1.00 48.66 905 LEU A C 1
ATOM 7380 O O . LEU A 1 905 ? -4.198 46.303 -27.258 1.00 48.66 905 LEU A O 1
ATOM 7384 N N . SER A 1 906 ? -3.441 45.183 -25.473 1.00 50.66 906 SER A N 1
ATOM 7385 C CA . SER A 1 906 ? -2.391 46.146 -25.113 1.00 50.66 906 SER A CA 1
ATOM 7386 C C . SER A 1 906 ? -1.086 45.404 -24.800 1.00 50.66 906 SER A C 1
ATOM 7388 O O . SER A 1 906 ? -1.091 44.298 -24.259 1.00 50.66 906 SER A O 1
ATOM 7390 N N . GLN A 1 907 ? 0.043 45.985 -25.209 1.00 63.72 907 GLN A N 1
ATOM 7391 C CA . GLN A 1 907 ? 1.376 45.411 -25.024 1.00 63.72 907 GLN A CA 1
ATOM 7392 C C . GLN A 1 907 ? 2.049 46.143 -23.861 1.00 63.72 907 GLN A C 1
ATOM 7394 O O . GLN A 1 907 ? 2.406 47.313 -24.002 1.00 63.72 907 GLN A O 1
ATOM 7399 N N . SER A 1 908 ? 2.168 45.477 -22.711 1.00 72.69 908 SER A N 1
ATOM 7400 C CA . SER A 1 908 ? 2.590 46.116 -21.460 1.00 72.69 908 SER A CA 1
ATOM 7401 C C . SER A 1 908 ? 3.994 46.733 -21.548 1.00 72.69 908 SER A C 1
ATOM 7403 O O . SER A 1 908 ? 4.925 46.159 -22.124 1.00 72.69 908 SER A O 1
ATOM 7405 N N . ARG A 1 909 ? 4.136 47.920 -20.961 1.00 84.62 909 ARG A N 1
ATOM 7406 C CA . ARG A 1 909 ? 5.306 48.798 -21.045 1.00 84.62 909 ARG A CA 1
ATOM 7407 C C . ARG A 1 909 ? 6.132 48.709 -19.772 1.00 84.62 909 ARG A C 1
ATOM 7409 O O . ARG A 1 909 ? 5.674 49.079 -18.687 1.00 84.62 909 ARG A O 1
ATOM 7416 N N . ILE A 1 910 ? 7.364 48.238 -19.924 1.00 87.50 910 ILE A N 1
ATOM 7417 C CA . ILE A 1 910 ? 8.361 48.202 -18.862 1.00 87.50 910 ILE A CA 1
ATOM 7418 C C . ILE A 1 910 ? 9.131 49.506 -18.892 1.00 87.50 910 ILE A C 1
ATOM 7420 O O . ILE A 1 910 ? 9.776 49.849 -19.880 1.00 87.50 910 ILE A O 1
ATOM 7424 N N . MET A 1 911 ? 9.095 50.200 -17.772 1.00 90.19 911 MET A N 1
ATOM 7425 C CA . MET A 1 911 ? 9.755 51.468 -17.561 1.00 90.19 911 MET A CA 1
ATOM 7426 C C . MET A 1 911 ? 10.989 51.283 -16.683 1.00 90.19 911 MET A C 1
ATOM 7428 O O . MET A 1 911 ? 11.046 50.398 -15.829 1.00 90.19 911 MET A O 1
ATOM 7432 N N . LEU A 1 912 ? 11.975 52.153 -16.855 1.00 89.75 912 LEU A N 1
ATOM 7433 C CA . LEU A 1 912 ? 13.218 52.134 -16.098 1.00 89.75 912 LEU A CA 1
ATOM 7434 C C . LEU A 1 912 ? 13.694 53.564 -15.836 1.00 89.75 912 LEU A C 1
ATOM 7436 O O . LEU A 1 912 ? 13.765 54.373 -16.757 1.00 89.75 912 LEU A O 1
ATOM 7440 N N . LYS A 1 913 ? 14.071 53.857 -14.587 1.00 88.88 913 LYS A N 1
ATOM 7441 C CA . LYS A 1 913 ? 14.708 55.122 -14.187 1.00 88.88 913 LYS A CA 1
ATOM 7442 C C . LYS A 1 913 ? 16.220 54.897 -14.075 1.00 88.88 913 LYS A C 1
ATOM 7444 O O . LYS A 1 913 ? 16.659 54.124 -13.222 1.00 88.88 913 LYS A O 1
ATOM 7449 N N . CYS A 1 914 ? 17.031 55.533 -14.925 1.00 87.50 914 CYS A N 1
ATOM 7450 C CA . CYS A 1 914 ? 18.492 55.374 -14.895 1.00 87.50 914 CYS A CA 1
ATOM 7451 C C . CYS A 1 914 ? 19.247 56.701 -15.068 1.00 87.50 914 CYS A C 1
ATOM 7453 O O . CYS A 1 914 ? 18.813 57.579 -15.805 1.00 87.50 914 CYS A O 1
ATOM 7455 N N . VAL A 1 915 ? 20.388 56.849 -14.388 1.00 87.94 915 VAL A N 1
ATOM 7456 C CA . VAL A 1 915 ? 21.269 58.015 -14.566 1.00 87.94 915 VAL A CA 1
ATOM 7457 C C . VAL A 1 915 ? 21.957 57.904 -15.927 1.00 87.94 915 VAL A C 1
ATOM 7459 O O . VAL A 1 915 ? 22.685 56.926 -16.161 1.00 87.94 915 VAL A O 1
ATOM 7462 N N . ARG A 1 916 ? 21.728 58.899 -16.795 1.00 87.12 916 ARG A N 1
ATOM 7463 C CA . ARG A 1 916 ? 22.223 58.981 -18.179 1.00 87.12 916 ARG A CA 1
ATOM 7464 C C . ARG A 1 916 ? 23.713 58.655 -18.243 1.00 87.12 916 ARG A C 1
ATOM 7466 O O . ARG A 1 916 ? 24.113 57.690 -18.893 1.00 87.12 916 ARG A O 1
ATOM 7473 N N . GLU A 1 917 ? 24.503 59.380 -17.459 1.00 82.00 917 GLU A N 1
ATOM 7474 C CA . GLU A 1 917 ? 25.967 59.354 -17.467 1.00 82.00 917 GLU A CA 1
ATOM 7475 C C . GLU A 1 917 ? 26.593 58.102 -16.815 1.00 82.00 917 GLU A C 1
ATOM 7477 O O . GLU A 1 917 ? 27.803 57.900 -16.916 1.00 82.00 917 GLU A O 1
ATOM 7482 N N . VAL A 1 918 ? 25.804 57.253 -16.137 1.00 80.19 918 VAL A N 1
ATOM 7483 C CA . VAL A 1 918 ? 26.322 56.098 -15.368 1.00 80.19 918 VAL A CA 1
ATOM 7484 C C . VAL A 1 918 ? 25.867 54.750 -15.936 1.00 80.19 918 VAL A C 1
ATOM 7486 O O . VAL A 1 918 ? 26.647 53.795 -15.926 1.00 80.19 918 VAL A O 1
ATOM 7489 N N . ARG A 1 919 ? 24.618 54.621 -16.417 1.00 79.00 919 ARG A N 1
ATOM 7490 C CA . ARG A 1 919 ? 24.101 53.353 -16.985 1.00 79.00 919 ARG A CA 1
ATOM 7491 C C . ARG A 1 919 ? 23.216 53.489 -18.235 1.00 79.00 919 ARG A C 1
ATOM 7493 O O . ARG A 1 919 ? 22.789 52.448 -18.729 1.00 79.00 919 ARG A O 1
ATOM 7500 N N . GLY A 1 920 ? 22.971 54.681 -18.790 1.00 82.38 920 GLY A N 1
ATOM 7501 C CA . GLY A 1 920 ? 22.110 54.834 -19.980 1.00 82.38 920 GLY A CA 1
ATOM 7502 C C . GLY A 1 920 ? 22.542 53.938 -21.151 1.00 82.38 920 GLY A C 1
ATOM 7503 O O . GLY A 1 920 ? 21.775 53.122 -21.661 1.00 82.38 920 GLY A O 1
ATOM 7504 N N . ASP A 1 921 ? 23.834 53.981 -21.461 1.00 83.38 921 ASP A N 1
ATOM 7505 C CA . ASP A 1 921 ? 24.504 53.206 -22.509 1.00 83.38 921 ASP A CA 1
ATOM 7506 C C . ASP A 1 921 ? 24.337 51.670 -22.378 1.00 83.38 921 ASP A C 1
ATOM 7508 O O . ASP A 1 921 ? 24.317 50.938 -23.369 1.00 83.38 921 ASP A O 1
ATOM 7512 N N . TYR A 1 922 ? 24.183 51.164 -21.147 1.00 83.00 922 TYR A N 1
ATOM 7513 C CA . TYR A 1 922 ? 23.975 49.739 -20.849 1.00 83.00 922 TYR A CA 1
ATOM 7514 C C . TYR A 1 922 ? 22.540 49.280 -21.164 1.00 83.00 922 TYR A C 1
ATOM 7516 O O . TYR A 1 922 ? 22.340 48.122 -21.548 1.00 83.00 922 TYR A O 1
ATOM 7524 N N . TRP A 1 923 ? 21.555 50.169 -21.015 1.00 85.75 923 TRP A N 1
ATOM 7525 C CA . TRP A 1 923 ? 20.134 49.870 -21.213 1.00 85.75 923 TRP A CA 1
ATOM 7526 C C . TRP A 1 923 ? 19.664 50.129 -22.646 1.00 85.75 923 TRP A C 1
ATOM 7528 O O . TRP A 1 923 ? 18.912 49.312 -23.179 1.00 85.75 923 TRP A O 1
ATOM 7538 N N . LEU A 1 924 ? 20.213 51.148 -23.322 1.00 86.31 924 LEU A N 1
ATOM 7539 C CA . LEU A 1 924 ? 20.062 51.332 -24.775 1.00 86.31 924 LEU A CA 1
ATOM 7540 C C . LEU A 1 924 ? 20.432 50.042 -25.535 1.00 86.31 924 LEU A C 1
ATOM 7542 O O . LEU A 1 924 ? 19.679 49.546 -26.370 1.00 86.31 924 LEU A O 1
ATOM 7546 N N . LYS A 1 925 ? 21.544 49.405 -25.145 1.00 82.88 925 LYS A N 1
ATOM 7547 C CA . LYS A 1 925 ? 22.030 48.125 -25.704 1.00 82.88 925 LYS A CA 1
ATOM 7548 C C . LYS A 1 925 ? 21.176 46.896 -25.326 1.00 82.88 925 LYS A C 1
ATOM 7550 O O . LYS A 1 925 ? 21.540 45.781 -25.686 1.00 82.88 925 LYS A O 1
ATOM 7555 N N . ARG A 1 926 ? 20.059 47.078 -24.607 1.00 78.44 926 ARG A N 1
ATOM 7556 C CA . ARG A 1 926 ? 19.087 46.040 -24.191 1.00 78.44 926 ARG A CA 1
ATOM 7557 C C . ARG A 1 926 ? 17.660 46.300 -24.694 1.00 78.44 926 ARG A C 1
ATOM 7559 O O . ARG A 1 926 ? 16.713 45.688 -24.194 1.00 78.44 926 ARG A O 1
ATOM 7566 N N . GLY A 1 927 ? 17.516 47.183 -25.685 1.00 83.56 927 GLY A N 1
ATOM 7567 C CA . GLY A 1 927 ? 16.235 47.480 -26.329 1.00 83.56 927 GLY A CA 1
ATOM 7568 C C . GLY A 1 927 ? 15.323 48.405 -25.523 1.00 83.56 927 GLY A C 1
ATOM 7569 O O . GLY A 1 927 ? 14.117 48.373 -25.733 1.00 83.56 927 GLY A O 1
ATOM 7570 N N . PHE A 1 928 ? 15.881 49.193 -24.600 1.00 88.50 928 PHE A N 1
ATOM 7571 C CA . PHE A 1 928 ? 15.178 50.320 -23.986 1.00 88.50 928 PHE A CA 1
ATOM 7572 C C . PHE A 1 928 ? 15.450 51.602 -24.783 1.00 88.50 928 PHE A C 1
ATOM 7574 O O . PHE A 1 928 ? 16.599 51.860 -25.143 1.00 88.50 928 PHE A O 1
ATOM 7581 N N . HIS A 1 929 ? 14.435 52.439 -24.994 1.00 90.69 929 HIS A N 1
ATOM 7582 C CA . HIS A 1 929 ? 14.564 53.782 -25.580 1.00 90.69 929 HIS A CA 1
ATOM 7583 C C . HIS A 1 929 ? 14.145 54.860 -24.573 1.00 90.69 929 HIS A C 1
ATOM 7585 O O . HIS A 1 929 ? 13.337 54.606 -23.685 1.00 90.69 929 HIS A O 1
ATOM 7591 N N . VAL A 1 930 ? 14.713 56.065 -24.675 1.00 91.69 930 VAL A N 1
ATOM 7592 C CA . VAL A 1 930 ? 14.399 57.181 -23.761 1.00 91.69 930 VAL A CA 1
ATOM 7593 C C . VAL A 1 930 ? 13.039 57.782 -24.127 1.00 91.69 930 VAL A C 1
ATOM 7595 O O . VAL A 1 930 ? 12.787 58.063 -25.297 1.00 91.69 930 VAL A O 1
ATOM 7598 N N . VAL A 1 931 ? 12.176 57.991 -23.129 1.00 90.88 931 VAL A N 1
ATOM 7599 C CA . VAL A 1 931 ? 10.834 58.594 -23.286 1.00 90.88 931 VAL A CA 1
ATOM 7600 C C . VAL A 1 931 ? 10.654 59.899 -22.501 1.00 90.88 931 VAL A C 1
ATOM 7602 O O . VAL A 1 931 ? 9.736 60.663 -22.792 1.00 90.88 931 VAL A O 1
ATOM 7605 N N . GLY A 1 932 ? 11.567 60.204 -21.575 1.00 89.50 932 GLY A N 1
ATOM 7606 C CA . GLY A 1 932 ? 11.680 61.522 -20.955 1.00 89.50 932 GLY A CA 1
ATOM 7607 C C . GLY A 1 932 ? 12.923 61.675 -20.080 1.00 89.50 932 GLY A C 1
ATOM 7608 O O . GLY A 1 932 ? 13.566 60.694 -19.700 1.00 89.50 932 GLY A O 1
ATOM 7609 N N . GLU A 1 933 ? 13.253 62.920 -19.751 1.00 90.94 933 GLU A N 1
ATOM 7610 C CA . GLU A 1 933 ? 14.408 63.306 -18.937 1.00 90.94 933 GLU A CA 1
ATOM 7611 C C . GLU A 1 933 ? 13.971 64.126 -17.715 1.00 90.94 933 GLU A C 1
ATOM 7613 O O . GLU A 1 933 ? 13.079 64.963 -17.810 1.00 90.94 933 GLU A O 1
ATOM 7618 N N . GLN A 1 934 ? 14.614 63.939 -16.566 1.00 89.06 934 GLN A N 1
ATOM 7619 C CA . GLN A 1 934 ? 14.442 64.787 -15.383 1.00 89.06 934 GLN A CA 1
ATOM 7620 C C . GLN A 1 934 ? 15.825 65.199 -14.870 1.00 89.06 934 GLN A C 1
ATOM 7622 O O . GLN A 1 934 ? 16.688 64.347 -14.654 1.00 89.06 934 GLN A O 1
ATOM 7627 N N . TYR A 1 935 ? 16.054 66.492 -14.643 1.00 87.62 935 TYR A N 1
ATOM 7628 C CA . TYR A 1 935 ? 17.277 66.943 -13.979 1.00 87.62 935 TYR A CA 1
ATOM 7629 C C . TYR A 1 935 ? 17.236 66.622 -12.479 1.00 87.62 935 TYR A C 1
ATOM 7631 O O . TYR A 1 935 ? 16.204 66.775 -11.825 1.00 87.62 935 TYR A O 1
ATOM 7639 N N . CYS A 1 936 ? 18.368 66.190 -11.929 1.00 86.44 936 CYS A N 1
ATOM 7640 C CA . CYS A 1 936 ? 18.555 65.935 -10.507 1.00 86.44 936 CYS A CA 1
ATOM 7641 C C . CYS A 1 936 ? 19.713 66.781 -9.973 1.00 86.44 936 CYS A C 1
ATOM 7643 O O . CYS A 1 936 ? 20.817 66.763 -10.520 1.00 86.44 936 CYS A O 1
ATOM 7645 N N . LEU A 1 937 ? 19.452 67.503 -8.883 1.00 86.19 937 LEU A N 1
ATOM 7646 C CA . LEU A 1 937 ? 20.423 68.355 -8.199 1.00 86.19 937 LEU A CA 1
ATOM 7647 C C . LEU A 1 937 ? 21.608 67.548 -7.622 1.00 86.19 937 LEU A C 1
ATOM 7649 O O . LEU A 1 937 ? 21.478 66.355 -7.325 1.00 86.19 937 LEU A O 1
ATOM 7653 N N . PRO A 1 938 ? 22.762 68.195 -7.374 1.00 85.81 938 PRO A N 1
ATOM 7654 C CA . PRO A 1 938 ? 23.807 67.632 -6.531 1.00 85.81 938 PRO A CA 1
ATOM 7655 C C . PRO A 1 938 ? 23.252 67.123 -5.192 1.00 85.81 938 PRO A C 1
ATOM 7657 O O . PRO A 1 938 ? 22.342 67.708 -4.609 1.00 85.81 938 PRO A O 1
ATOM 7660 N N . LEU A 1 939 ? 23.836 66.035 -4.691 1.00 82.38 939 LEU A N 1
ATOM 7661 C CA . LEU A 1 939 ? 23.417 65.264 -3.513 1.00 82.38 939 LEU A CA 1
ATOM 7662 C C . LEU A 1 939 ? 22.106 64.468 -3.666 1.00 82.38 939 LEU A C 1
ATOM 7664 O O . LEU A 1 939 ? 21.827 63.628 -2.804 1.00 82.38 939 LEU A O 1
ATOM 7668 N N . THR A 1 940 ? 21.347 64.601 -4.764 1.00 82.06 940 THR A N 1
ATOM 7669 C CA . THR A 1 940 ? 20.221 63.695 -5.052 1.00 82.06 940 THR A CA 1
ATOM 7670 C C . THR A 1 940 ? 20.712 62.243 -5.102 1.00 82.06 940 THR A C 1
ATOM 7672 O O . THR A 1 940 ? 21.711 61.913 -5.742 1.00 82.06 940 THR A O 1
ATOM 7675 N N . TRP A 1 941 ? 20.041 61.369 -4.342 1.00 80.62 941 TRP A N 1
ATOM 7676 C CA . TRP A 1 941 ? 20.419 59.962 -4.116 1.00 80.62 941 TRP A CA 1
ATOM 7677 C C . TRP A 1 941 ? 21.881 59.744 -3.664 1.00 80.62 941 TRP A C 1
ATOM 7679 O O . TRP A 1 941 ? 22.416 58.643 -3.809 1.00 80.62 941 TRP A O 1
ATOM 7689 N N . GLY A 1 942 ? 22.522 60.775 -3.102 1.00 79.62 942 GLY A N 1
ATOM 7690 C CA . GLY A 1 942 ? 23.905 60.741 -2.632 1.00 79.62 942 GLY A CA 1
ATOM 7691 C C . GLY A 1 942 ? 24.977 60.975 -3.703 1.00 79.62 942 GLY A C 1
ATOM 7692 O O . GLY A 1 942 ? 26.146 60.739 -3.414 1.00 79.62 942 GLY A O 1
ATOM 7693 N N . TYR A 1 943 ? 24.639 61.405 -4.924 1.00 84.06 943 TYR A N 1
ATOM 7694 C CA . TYR A 1 943 ? 25.645 61.717 -5.952 1.00 84.06 943 TYR A CA 1
ATOM 7695 C C . TYR A 1 943 ? 26.318 63.079 -5.723 1.00 84.06 943 TYR A C 1
ATOM 7697 O O . TYR A 1 943 ? 25.666 64.068 -5.412 1.00 84.06 943 TYR A O 1
ATOM 7705 N N . ASN A 1 944 ? 27.636 63.163 -5.915 1.00 82.94 944 ASN A N 1
ATOM 7706 C CA . ASN A 1 944 ? 28.430 64.379 -5.677 1.00 82.94 944 ASN A CA 1
ATOM 7707 C C . ASN A 1 944 ? 28.302 65.485 -6.751 1.00 82.94 944 ASN A C 1
ATOM 7709 O O . ASN A 1 944 ? 29.020 66.480 -6.672 1.00 82.94 944 ASN A O 1
ATOM 7713 N N . LYS A 1 945 ? 27.456 65.287 -7.764 1.00 85.88 945 LYS A N 1
ATOM 7714 C CA . LYS A 1 945 ? 27.219 66.164 -8.922 1.00 85.88 945 LYS A CA 1
ATOM 7715 C C . LYS A 1 945 ? 25.731 66.150 -9.266 1.00 85.88 945 LYS A C 1
ATOM 7717 O O . LYS A 1 945 ? 25.064 65.158 -8.968 1.00 85.88 945 LYS A O 1
ATOM 7722 N N . GLY A 1 946 ? 25.245 67.197 -9.931 1.00 86.38 946 GLY A N 1
ATOM 7723 C CA . GLY A 1 946 ? 23.966 67.133 -10.641 1.00 86.38 946 GLY A CA 1
ATOM 7724 C C . GLY A 1 946 ? 24.049 66.187 -11.844 1.00 86.38 946 GLY A C 1
ATOM 7725 O O . GLY A 1 946 ? 25.135 65.976 -12.387 1.00 86.38 946 GLY A O 1
ATOM 7726 N N . PHE A 1 947 ? 22.931 65.578 -12.233 1.00 88.81 947 PHE A N 1
ATOM 7727 C CA . PHE A 1 947 ? 22.870 64.568 -13.299 1.00 88.81 947 PHE A CA 1
ATOM 7728 C C . PHE A 1 947 ? 21.515 64.566 -14.014 1.00 88.81 947 PHE A C 1
ATOM 7730 O O . PHE A 1 947 ? 20.534 65.104 -13.497 1.00 88.81 947 PHE A O 1
ATOM 7737 N N . VAL A 1 948 ? 21.442 63.923 -15.184 1.00 88.56 948 VAL A N 1
ATOM 7738 C CA . VAL A 1 948 ? 20.173 63.715 -15.896 1.00 88.56 948 VAL A CA 1
ATOM 7739 C C . VAL A 1 948 ? 19.665 62.296 -15.649 1.00 88.56 948 VAL A C 1
ATOM 7741 O O . VAL A 1 948 ? 20.356 61.300 -15.877 1.00 88.56 948 VAL A O 1
ATOM 7744 N N . LEU A 1 949 ? 18.433 62.201 -15.159 1.00 89.62 949 LEU A N 1
ATOM 7745 C CA . LEU A 1 949 ? 17.703 60.957 -14.983 1.00 89.62 949 LEU A CA 1
ATOM 7746 C C . LEU A 1 949 ? 16.868 60.681 -16.237 1.00 89.62 949 LEU A C 1
ATOM 7748 O O . LEU A 1 949 ? 15.977 61.453 -16.576 1.00 89.62 949 LEU A O 1
ATOM 7752 N N . TRP A 1 950 ? 17.122 59.561 -16.904 1.00 92.19 950 TRP A N 1
ATOM 7753 C CA . TRP A 1 950 ? 16.288 59.071 -17.998 1.00 92.19 950 TRP A CA 1
ATOM 7754 C C . TRP A 1 950 ? 15.162 58.184 -17.474 1.00 92.19 950 TRP A C 1
ATOM 7756 O O . TRP A 1 950 ? 15.421 57.209 -16.762 1.00 92.19 950 TRP A O 1
ATOM 7766 N N . ALA A 1 951 ? 13.933 58.485 -17.895 1.00 90.88 951 ALA A N 1
ATOM 7767 C CA . ALA A 1 951 ? 12.866 57.505 -18.014 1.00 90.88 951 ALA A CA 1
ATOM 7768 C C . ALA A 1 951 ? 13.023 56.798 -19.366 1.00 90.88 951 ALA A C 1
ATOM 7770 O O . ALA A 1 951 ? 13.021 57.439 -20.421 1.00 90.88 951 ALA A O 1
ATOM 7771 N N . MET A 1 952 ? 13.173 55.476 -19.336 1.00 91.88 952 MET A N 1
ATOM 7772 C CA . MET A 1 952 ? 13.291 54.638 -20.527 1.00 91.88 952 MET A CA 1
ATOM 7773 C C . MET A 1 952 ? 12.161 53.611 -20.580 1.00 91.88 952 MET A C 1
ATOM 7775 O O . MET A 1 952 ? 11.819 53.038 -19.549 1.00 91.88 952 MET A O 1
ATOM 7779 N N . GLU A 1 953 ? 11.630 53.344 -21.770 1.00 90.50 953 GLU A N 1
ATOM 7780 C CA . GLU A 1 953 ? 10.593 52.341 -22.040 1.00 90.50 953 GLU A CA 1
ATOM 7781 C C . GLU A 1 953 ? 11.198 51.141 -22.789 1.00 90.50 953 GLU A C 1
ATOM 7783 O O . GLU A 1 953 ? 12.062 51.300 -23.653 1.00 90.50 953 GLU A O 1
ATOM 7788 N N . ARG A 1 954 ? 10.700 49.936 -22.500 1.00 89.25 954 ARG A N 1
ATOM 7789 C CA . ARG A 1 954 ? 10.779 48.748 -23.354 1.00 89.25 954 ARG A CA 1
ATOM 7790 C C . ARG A 1 954 ? 9.416 48.059 -23.382 1.00 89.25 954 ARG A C 1
ATOM 7792 O O . ARG A 1 954 ? 8.800 47.850 -22.339 1.00 89.25 954 ARG A O 1
ATOM 7799 N N . LYS A 1 955 ? 8.950 47.659 -24.564 1.00 81.38 955 LYS A N 1
ATOM 7800 C CA . LYS A 1 955 ? 7.714 46.871 -24.703 1.00 81.38 955 LYS A CA 1
ATOM 7801 C C . LYS A 1 955 ? 7.982 45.403 -24.389 1.00 81.38 955 LYS A C 1
ATOM 7803 O O . LYS A 1 955 ? 8.996 44.862 -24.827 1.00 81.38 955 LYS A O 1
ATOM 7808 N N . LEU A 1 956 ? 7.072 44.760 -23.662 1.00 67.56 956 LEU A N 1
ATOM 7809 C CA . LEU A 1 956 ? 7.108 43.313 -23.457 1.00 67.56 956 LEU A CA 1
ATOM 7810 C C . LEU A 1 956 ? 6.891 42.571 -24.776 1.00 67.56 956 LEU A C 1
ATOM 7812 O O . LEU A 1 956 ? 5.921 42.837 -25.489 1.00 67.56 956 LEU A O 1
ATOM 7816 N N . SER A 1 957 ? 7.764 41.612 -25.078 1.00 55.59 957 SER A N 1
ATOM 7817 C CA . SER A 1 957 ? 7.441 40.555 -26.038 1.00 55.59 957 SER A CA 1
ATOM 7818 C C . SER A 1 957 ? 6.209 39.791 -25.546 1.00 55.59 957 SER A C 1
ATOM 7820 O O . SER A 1 957 ? 6.072 39.561 -24.342 1.00 55.59 957 SER A O 1
ATOM 7822 N N . VAL A 1 958 ? 5.330 39.427 -26.480 1.00 47.47 958 VAL A N 1
ATOM 7823 C CA . VAL A 1 958 ? 4.239 38.465 -26.259 1.00 47.47 958 VAL A CA 1
ATOM 7824 C C . VAL A 1 958 ? 4.768 37.073 -26.575 1.00 47.47 958 VAL A C 1
ATOM 7826 O O . VAL A 1 958 ? 5.498 36.980 -27.588 1.00 47.47 958 VAL A O 1
#

InterPro domains:
  IPR016181 Acyl-CoA N-acyltransferase [SSF55729] (782-935)
  IPR029044 Nucleotide-diphospho-sugar transferases [G3DSA:3.90.550.10] (530-741)
  IPR029044 Nucleotide-diphospho-sugar transferases [SSF53448] (530-739)
  IPR036188 FAD/NAD(P)-binding domain superfamily [G3DSA:3.50.50.60] (1-125)
  IPR036188 FAD/NAD(P)-binding domain superfamily [SSF51905] (5-492)
  IPR050464 Zeta Carotene Desaturase and Related Oxidoreductases [PTHR42923] (3-481)

pLDDT: mean 85.09, std 12.16, range [32.53, 98.75]

Foldseek 3Di:
DPAAFEEEEEAQALLSLLLLVQLLVPPSHAAEYEYLAPAHNAQFAKDADDCVLQVFGIAGQGDWWAAPLLVLVQVLCVVLPHHWFKAQAWEWFADDQLIDIQLFAFPVLVVCLVVLLVVVVLLVVCVVVVVPQQLAFQLVSCVVSPHDPSCVLGPLQVVQCVLFVQFLLNRQFGCVLVNCCAPPPSNPRAHQDSRRRGHHRDMITTGDRRRVSRVVSVVVSVVSNHHYHYSKDWAWDDFFPQFTKIFIWHDDPRHTDDDTDIDGGRFYEYLDQLVVVCVRCPPVDDPLSCQQSVLWDWFKKKKWKFLQLVVVVVATDFADDPSRHDDCPDPVNVVSVVQQPDQWWQDSHFIGHNGHAKYWHAQPVGSSGIKIKGFSCRPHCSNRVSQDGGHHHDDSSSTIMMIMGTGPVVCVRDPVVVGDPVGTPDMDMDTDIHNRSSLVVRQQQSLQVPAPHRSYHYAYCSNDGHDSSRSSLRSSLSSVVVPGDDDDDDVSNVVSSLVSCLRRHRPQLEAEEEEEEADQDPVSQPQFPLNQDSDLSLLVLLLCLCQQPPDPVRHDPNPHAYEYEYEPNHDVVSQVVCVVSVHHYHYDYADADPQQDEPDRRCRRVLSVLCQLVPQVGQKYWYADADDDDDDDDDDDPDPFFDDPRTDMDGRHPVVSVVLVVCSVDRPSWDRHRPPRGSCCVCQTCPDPNHDDDDDVQAEDDLDDPVNVVSDHSYDHARQRDHPDPNCNVVSVVSSQVSQPKDKDFLVRLVVDPCLVLLQVQLQQQPQDPDPAPKGFDDGPDPDSSVVSVVQPRLKMKIFGHGPNHTFWIKMKHFDDLDDPPFAWFFPCPPVVDDPCCQFVVPPVVVVCSPPPVRGDSLDATMEIDSTGGRPDPSSPPNCVSVVRVVVNVVVSCVVCVVVCPDDDDFHKYKYKDFCRRCVVVVVVVQKDFGTKDWDQACVNRINTITIITIIIHTDDD